Protein AF-0000000083730652 (afdb_homodimer)

Foldseek 3Di:
DDPVVPVVVVVVVVVLVVVVVLVVVLVVVVVPPPPPVVPDPPVVNVLVVLVLVLLLVLLVLLLVCLQQLHFQQDPDNCPGPSNVVLVVCCVVPVSNVVVPVPDPDDCSDPVNSLVLLLLLLVVLLLVVLVQCVVQQAKAWFWEWDAAPVRWIWIWIKIWFAGPQRFIDIGTQFIDTDPDLAQVVVLVVVVVSCVSSVHDLQRHQEYEYACDCQANPCPHHNVVVSCVVHVNHAYAHAVLNLLQVLLVLLVVVPVLNPDDPLCLQVVDPVSVVLLVVLDDPPQDHADDADPPGNLVRLVNLVSCLSCVLSLLVSLVVLLVPPPDPSNVVSVVVNLVSLALSSLLSSLLSNVLSVLSNVLSVVSLDSRDFDQVNVVSLVVSLVVLVVQLVCLVVSVVVSQVVSVVSVGDDQDDPDPPPPPPVVPPVPPPPDDPDSSVVSNVVSNVSSVSSNVSSCVSDPCVSCVLVVLLFCLLLPNDACVVVCVSCPPLADRVLLNVLSVVLCVVCVVVVQHRDTPVSSSVCQGDPNNSVSCVVRVRNVSSSRSRSSHDNRSSVSVVLVVLLPSNCDPVNVPDDRSSSGSSSSSNVPVVSSVPDDVSVSSSSSVSSVVVD/DDPVVPVVVVVVVVVLVCVVVLVVVLVVVVVPPPPPVVPDPPVVNVLVVLVLVLLLVLLVLLLVCLQQLHFQQDPDNCPGPSNVVLVVCCVVPVSNVVVCVPPVDDCSDPVNSLVLLLLLLVVLLLVVLVQVVVQQAKAWFWEWDAAPVRWIWIWIKIWFAGPQRFIDIGTQFIDTDPDLAQVVVLVVVVVSCVSSVHDLQRHQEYEYACDCQANPCPHHNVVVSCVVHVNHAYAHAVLNLLQVLLVLLVVVPVLNPDDPLCLQVVDPVSVVLLVVLDDPPQDHADDADPPGNLVRLVNLVSCLSCVLSLLVSLVVLLVPPPDPSNVVSVVVNLQSLALSSLLSSLLSNVLSVLSNVLSVVSLDSRDFDQVNVVSLVVSLVVLVVQLVCLVVSVVVSQVVSVVSVGDDQDDPDPPPPPPVVPPVPPPPDDPDSSRVSNVVSNVSSVSSNVSSCVSDPCVSCVLVVLLFCLLLPNDACVVVCVSCPPLADRVLLNVLSVVLCVVCVVVVQHRDTPVSSSVCQGDPNNSVSCVVRVRNVSSSRSRSSHDNRSSVSVVLVVLLPSNCDPVNVPDDRSSSGSSSSSNVPVVSSVPDDVSVSSSSSVSSVVVD

Radius of gyration: 36.61 Å; Cα contacts (8 Å, |Δi|>4): 1506; chains: 2; bounding box: 109×109×85 Å

Nearest PDB structures (foldseek):
  8vaj-assembly1_A  TM=4.231E-01  e=4.558E-01  Homo sapiens
  4f3t-assembly1_A  TM=4.197E-01  e=7.311E-01  Homo sapiens
  5js2-assembly1_A  TM=4.109E-01  e=8.682E-01  Homo sapiens
  5t7b-assembly1_A  TM=4.116E-01  e=1.393E+00  Homo sapiens
  4f3t-assembly1_A  TM=4.197E-01  e=6.958E-01  Homo sapiens

Secondary structure (DSSP, 8-state):
--THHHHHHHHHHHHHHHHHHHHHHHHHHHT-----STTS-HHHHHHHHHHHHHHHHHHHHHHHHHHHT--S--SSSTTSHHHHHHHHHHTT-HHHHHHHHH--TTTTSHHHHHHHHHHHHHHHHHHHHHHHHHHS-EEEEEEEEE-TTS-EEEEEEEEEE-TTS-EEEEEEEEEEES---HHHHHHHHHHHHHHTT--GGGEEEEEE-S-HHHH-TTTSHHHHHHHH-TTSEEEE-HHHHHHHHHHHHHHT-GGGS--THHHHHT-HHHHHHHHHHS-TTPPPP-PPPSS-GGGHHHHHHHHHHTHHHHHHHHHHHHHH--SHHHHHHHHHHHHHHSHHHHHHHHHHHHHHHHHHHHHHHHT-TT--HHHHHHHHHHHHHHHHHHHTTHHHHHHHHHHHHHHTTPPPP---------TTS--S------SSHHHHHHHHHHHHHHHHHHHHHHHS-GGGGHHHHHHHHHHTTSS-SHHHHHHHGGG--HHHHHHHHHHHHHHHHHTT----SHHHHHHHH-TGGGHHHHHH-HHHHHHHHHHHHS----HHHHHHHHHHHHHS-GGGTT--HHHHHHHHHHHHTHHHHHT--HHHHHHHHHHHHHH-/--THHHHHHHHHHHHHHHHHHHHHHHHHHHT-----STTS-HHHHHHHHHHHHHHHHHHHHHHHHHHHT--S--SSSTTSHHHHHHHHHHTT-HHHHHHHHH--SSTTSHHHHHHHHHHHHHHHHHHHHHHHHHHS-EEEEEEEEE-TTS-EEEEEEEEEE-TTS-EEEEEEEEEEES---HHHHHHHHHHHHHHTT--GGGEEEEEE-S-HHHH-TTTSHHHHHHHH-TTSEEEE-HHHHHHHHHHHHHHT-GGGS--THHHHHT-HHHHHHHHHHS-TTPPPP-PPPSS-GGGHHHHHHHHHHTHHHHHHHHHHHHHH--SHHHHHHHHHHHHHHSHHHHHHHHHHHHHHHHHHHHHHHHT-TT--HHHHHHHHHHHHHHHHHHHTTHHHHHHHHHHHHHHTT-PPP---------TTT--S------SSHHHHHHHHHHHHHHHHHHHHHHHS-GGGGHHHHHHHHHHTTSS-SHHHHHHHGGG--HHHHHHHHHHHHHHHHHTT----SHHHHHHHH-TGGGHHHHHH-HHHHHHHHHHHHS----HHHHHHHHHHHHHS-GGGTT--HHHHHHHHHHHHTHHHHHT--HHHHHHHHHHHHHH-

Solvent-accessible surface area (backbone atoms only — not comparable to full-atom values): 65314 Å² total; per-residue (Å²): 138,72,74,75,66,54,55,62,54,47,54,52,47,54,57,46,55,51,48,57,52,46,53,54,51,49,57,58,53,64,70,60,73,75,73,60,70,75,77,48,50,73,66,56,50,51,50,49,53,37,46,48,54,31,49,50,51,50,52,51,50,49,50,49,32,30,36,71,51,46,63,54,66,45,97,42,70,77,67,4,51,48,48,46,49,49,56,57,46,22,76,59,33,64,52,33,37,55,44,58,71,67,54,55,68,72,79,71,26,69,67,51,49,49,49,52,46,43,53,53,26,47,52,45,48,51,54,54,46,51,53,46,61,71,46,62,41,32,13,42,29,41,43,75,47,66,48,88,78,37,42,34,32,34,29,40,28,38,26,28,30,46,97,46,62,44,51,45,72,44,77,74,42,65,43,77,46,67,62,76,44,19,65,53,49,44,51,50,51,52,51,52,31,55,75,67,71,42,64,68,80,37,35,46,12,33,20,34,56,78,50,58,39,40,49,23,76,78,67,5,28,51,30,54,46,28,72,75,25,70,54,26,45,75,30,62,17,47,54,58,51,53,46,49,37,52,47,59,43,46,73,74,38,77,81,72,71,77,70,70,53,58,74,35,60,74,30,37,54,47,37,45,57,48,52,68,64,43,56,95,83,53,75,67,80,42,69,71,45,89,84,44,63,59,54,27,42,59,20,53,48,25,47,64,76,37,41,67,46,47,49,52,44,25,52,49,41,31,69,72,34,87,51,74,66,11,53,51,26,41,54,50,39,57,48,62,36,31,35,67,49,49,50,50,50,53,49,47,49,63,51,39,50,55,52,35,55,50,46,58,60,53,60,42,76,73,54,33,50,67,59,51,51,50,54,52,51,51,49,54,51,48,48,58,53,52,59,71,41,50,66,62,50,50,51,53,52,52,50,51,36,55,75,67,67,39,45,70,76,66,66,74,74,74,68,78,64,59,76,85,74,49,67,78,67,71,71,82,72,63,92,43,43,66,57,48,53,47,48,53,54,46,49,48,41,47,46,41,51,52,40,47,52,65,73,58,41,66,76,80,46,42,67,57,49,49,50,32,32,28,70,50,66,75,46,70,60,64,69,57,38,63,59,48,43,86,78,54,56,63,70,57,27,52,52,32,37,52,49,50,52,51,52,31,51,75,71,72,47,78,50,80,46,54,65,42,48,48,64,62,46,28,45,78,85,7,46,68,53,42,69,72,25,50,54,44,43,49,52,52,40,56,56,48,20,27,56,42,48,45,49,70,41,53,53,49,50,55,50,44,55,67,55,42,32,85,95,40,53,82,61,49,70,66,60,47,32,28,38,48,47,25,34,76,39,31,75,59,47,71,66,54,62,61,67,58,54,49,50,52,49,49,50,54,48,73,70,90,136,72,74,75,66,54,55,62,55,46,55,54,47,56,58,46,56,53,49,58,53,48,52,53,51,47,57,57,52,64,69,60,74,75,72,64,68,77,76,48,52,72,67,56,49,50,52,49,51,36,48,49,54,31,48,49,53,50,51,52,50,50,50,50,32,29,36,72,51,47,64,54,66,44,96,42,70,75,67,4,49,48,46,47,49,48,56,60,47,22,74,59,32,65,52,32,38,57,44,55,69,70,52,59,64,75,78,66,26,69,68,52,49,49,49,53,45,42,53,52,25,49,53,44,47,51,52,54,46,50,52,45,61,70,44,62,42,33,13,41,29,42,43,74,47,68,48,87,78,35,42,34,32,34,30,41,31,39,26,26,29,47,98,47,62,44,52,45,74,46,78,75,42,66,43,78,44,69,61,77,44,19,65,54,49,44,50,48,51,51,50,53,31,55,73,67,71,42,64,69,82,36,35,46,13,32,21,32,55,80,50,57,38,40,51,24,77,78,66,5,28,49,30,53,46,27,72,75,25,71,53,25,45,74,31,63,19,47,53,59,51,53,47,48,36,52,49,59,44,47,71,73,38,76,81,73,72,76,69,70,54,58,72,35,61,74,29,38,54,48,37,45,56,48,54,71,64,44,56,93,82,54,77,66,80,41,70,69,46,89,84,43,62,59,53,27,42,60,20,53,48,25,46,62,76,35,43,68,48,48,51,52,43,24,51,49,42,31,70,72,34,86,51,74,66,10,53,52,27,41,55,52,39,57,47,62,36,32,36,67,48,50,49,50,51,52,50,48,49,61,51,40,51,56,52,35,56,51,46,59,61,55,59,43,78,74,54,32,52,67,58,52,49,49,53,51,50,50,48,53,51,48,46,56,54,51,58,72,42,51,66,62,50,50,51,54,51,50,52,52,37,54,74,67,66,39,45,70,77,67,66,78,75,75,69,79,63,57,77,85,72,48,68,80,69,74,73,84,72,62,92,44,43,66,56,46,52,48,48,52,55,46,49,48,42,48,45,42,52,50,41,46,50,65,74,57,43,66,75,79,46,43,67,59,49,50,50,34,31,29,72,48,66,73,45,70,60,60,70,57,37,64,59,49,42,88,78,55,57,64,69,58,28,52,52,30,38,50,50,49,52,50,53,30,51,74,72,71,46,79,51,80,46,54,66,42,47,49,64,61,47,30,45,77,86,6,46,66,53,41,70,73,25,48,53,42,43,49,51,50,41,58,57,50,18,28,58,42,48,45,50,70,40,53,51,50,50,54,51,44,54,66,55,42,32,86,94,40,54,82,62,50,71,69,60,49,32,28,38,47,47,25,33,76,39,32,76,60,48,71,66,55,61,59,66,59,54,49,49,53,50,49,52,53,47,73,69,92

Organism: Esox lucius (NCBI:txid8010)

InterPro domains:
  IPR008906 HAT, C-terminal dimerisation domain [PF05699] (529-586)
  IPR012337 Ribonuclease H-like superfamily [SSF53098] (131-583)
  IPR025398 ZMYM1-like, RNase-like domain [PF14291] (10-217)

Structure (mmCIF, N/CA/C/O backbone):
data_AF-0000000083730652-model_v1
#
loop_
_entity.id
_entity.type
_entity.pdbx_description
1 polymer 'DUF4371 domain-containing protein'
#
loop_
_atom_site.group_PDB
_atom_site.id
_atom_site.type_symbol
_atom_site.label_atom_id
_atom_site.label_alt_id
_atom_site.label_comp_id
_atom_site.label_asym_id
_atom_site.label_entity_id
_atom_site.label_s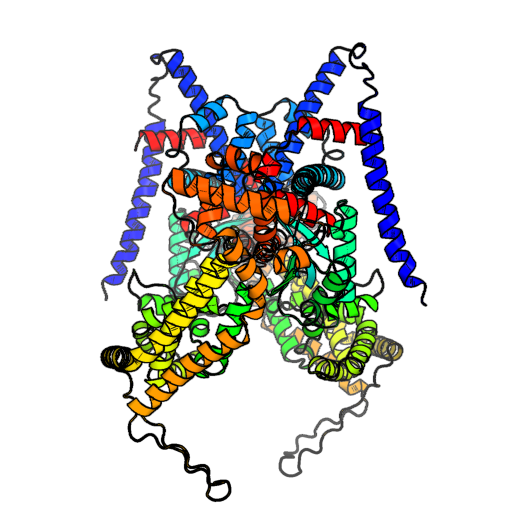eq_id
_atom_site.pdbx_PDB_ins_code
_atom_site.Cartn_x
_atom_site.Cartn_y
_atom_site.Cartn_z
_atom_site.occupancy
_atom_site.B_iso_or_equiv
_atom_site.auth_seq_id
_atom_site.auth_comp_id
_atom_site.auth_asym_id
_atom_site.auth_atom_id
_atom_site.pdbx_PDB_model_num
ATOM 1 N N . MET A 1 1 ? -20.656 -3.732 -40.125 1 23.52 1 MET A N 1
ATOM 2 C CA . MET A 1 1 ? -19.25 -4.09 -40.188 1 23.52 1 MET A CA 1
ATOM 3 C C . MET A 1 1 ? -18.359 -2.891 -39.844 1 23.52 1 MET A C 1
ATOM 5 O O . MET A 1 1 ? -18.062 -2.07 -40.719 1 23.52 1 MET A O 1
ATOM 9 N N . THR A 1 2 ? -18.469 -2.324 -38.625 1 25.56 2 THR A N 1
ATOM 10 C CA . THR A 1 2 ? -18.266 -0.933 -38.25 1 25.56 2 THR A CA 1
ATOM 11 C C . THR A 1 2 ? -16.766 -0.616 -38.156 1 25.56 2 THR A C 1
ATOM 13 O O . THR A 1 2 ? -15.977 -1.456 -37.75 1 25.56 2 THR A O 1
ATOM 16 N N . PRO A 1 3 ? -16.281 0.511 -38.812 1 31.42 3 PRO A N 1
ATOM 17 C CA . PRO A 1 3 ? -14.945 0.997 -39.125 1 31.42 3 PRO A CA 1
ATOM 18 C C . PRO A 1 3 ? -14.062 1.166 -37.906 1 31.42 3 PRO A C 1
ATOM 20 O O . PRO A 1 3 ? -12.906 1.578 -38 1 31.42 3 PRO A O 1
ATOM 23 N N . LEU A 1 4 ? -14.703 1.119 -36.75 1 29.03 4 LEU A N 1
ATOM 24 C CA . LEU A 1 4 ? -13.922 1.495 -35.562 1 29.03 4 LEU A CA 1
ATOM 25 C C . LEU A 1 4 ? -12.875 0.431 -35.25 1 29.03 4 LEU A C 1
ATOM 27 O O . LEU A 1 4 ? -12.102 0.577 -34.312 1 29.03 4 LEU A O 1
ATOM 31 N N . LYS A 1 5 ? -13.008 -0.87 -35.812 1 32.38 5 LYS A N 1
ATOM 32 C CA . LYS A 1 5 ? -12.156 -2.037 -35.594 1 32.38 5 LYS A CA 1
ATOM 33 C C . LYS A 1 5 ? -10.773 -1.817 -36.188 1 32.38 5 LYS A C 1
ATOM 35 O O . LYS A 1 5 ? -9.781 -2.375 -35.719 1 32.38 5 LYS A O 1
ATOM 40 N N . THR A 1 6 ? -10.719 -0.882 -37.25 1 31.58 6 THR A N 1
ATOM 41 C CA . THR A 1 6 ? -9.508 -0.753 -38.062 1 31.58 6 THR A CA 1
ATOM 42 C C . THR A 1 6 ? -8.484 0.137 -37.375 1 31.58 6 THR A C 1
ATOM 44 O O . THR A 1 6 ? -7.277 -0.084 -37.469 1 31.58 6 THR A O 1
ATOM 47 N N . LYS A 1 7 ? -9.047 1.124 -36.531 1 35.44 7 LYS A N 1
ATOM 48 C CA . LYS A 1 7 ? -8.07 2.119 -36.094 1 35.44 7 LYS A CA 1
ATOM 49 C C . LYS A 1 7 ? -7.184 1.57 -34.969 1 35.44 7 LYS A C 1
ATOM 51 O O . LYS A 1 7 ? -6.008 1.933 -34.875 1 35.44 7 LYS A O 1
ATOM 56 N N . SER A 1 8 ? -7.836 0.734 -34.156 1 32.38 8 SER A N 1
ATOM 57 C CA . SER A 1 8 ? -7.055 0.242 -33.031 1 32.38 8 SER A CA 1
ATOM 58 C C . SER A 1 8 ? -5.992 -0.75 -33.469 1 32.38 8 SER A C 1
ATOM 60 O O . SER A 1 8 ? -4.879 -0.765 -32.938 1 32.38 8 SER A O 1
ATOM 62 N N . LEU A 1 9 ? -6.312 -1.512 -34.5 1 34.69 9 LEU A N 1
ATOM 63 C CA . LEU A 1 9 ? -5.32 -2.402 -35.094 1 34.69 9 LEU A CA 1
ATOM 64 C C . LEU A 1 9 ? -4.246 -1.609 -35.844 1 34.69 9 LEU A C 1
ATOM 66 O O . LEU A 1 9 ? -3.076 -1.999 -35.844 1 34.69 9 LEU A O 1
ATOM 70 N N . GLU A 1 10 ? -4.656 -0.465 -36.438 1 35.09 10 GLU A N 1
ATOM 71 C CA . GLU A 1 10 ? -3.705 0.341 -37.188 1 35.09 10 GLU A CA 1
ATOM 72 C C . GLU A 1 10 ? -2.725 1.057 -36.25 1 35.09 10 GLU A C 1
ATOM 74 O O . GLU A 1 10 ? -1.532 1.147 -36.562 1 35.09 10 GLU A O 1
ATOM 79 N N . ARG A 1 11 ? -3.211 1.525 -35.094 1 36.47 11 ARG A N 1
ATOM 80 C CA . ARG A 1 11 ? -2.277 2.18 -34.188 1 36.47 11 ARG A CA 1
ATOM 81 C C . ARG A 1 11 ? -1.327 1.166 -33.562 1 36.47 11 ARG A C 1
ATOM 83 O O . ARG A 1 11 ? -0.175 1.488 -33.25 1 36.47 11 ARG A O 1
ATOM 90 N N . PHE A 1 12 ? -1.821 -0.006 -33.344 1 31.47 12 PHE A N 1
ATOM 91 C CA . PHE A 1 12 ? -0.929 -1.051 -32.875 1 31.47 12 PHE A CA 1
ATOM 92 C C . PHE A 1 12 ? 0.097 -1.427 -33.938 1 31.47 12 PHE A C 1
ATOM 94 O O . PHE A 1 12 ? 1.268 -1.652 -33.625 1 31.47 12 PHE A O 1
ATOM 101 N N . ARG A 1 13 ? -0.249 -1.435 -35.219 1 36.38 13 ARG A N 1
ATOM 102 C CA . ARG A 1 13 ? 0.671 -1.73 -36.312 1 36.38 13 ARG A CA 1
ATOM 103 C C . ARG A 1 13 ? 1.68 -0.602 -36.5 1 36.38 13 ARG A C 1
ATOM 105 O O . ARG A 1 13 ? 2.834 -0.846 -36.875 1 36.38 13 ARG A O 1
ATOM 112 N N . SER A 1 14 ? 1.224 0.643 -36.312 1 37.78 14 SER A N 1
ATOM 113 C CA . SER A 1 14 ? 2.146 1.748 -36.562 1 37.78 14 SER A CA 1
ATOM 114 C C . SER A 1 14 ? 3.213 1.825 -35.469 1 37.78 14 SER A C 1
ATOM 116 O O . SER A 1 14 ? 4.379 2.104 -35.75 1 37.78 14 SER A O 1
ATOM 118 N N . HIS A 1 15 ? 2.879 1.495 -34.281 1 32.75 15 HIS A N 1
ATOM 119 C CA . HIS A 1 15 ? 3.887 1.543 -33.25 1 32.75 15 HIS A CA 1
ATOM 120 C C . HIS A 1 15 ? 4.816 0.336 -33.312 1 32.75 15 HIS A C 1
ATOM 122 O O . HIS A 1 15 ? 6.008 0.446 -33 1 32.75 15 HIS A O 1
ATOM 128 N N . GLU A 1 16 ? 4.266 -0.796 -33.781 1 33.94 16 GLU A N 1
ATOM 129 C CA . GLU A 1 16 ? 5.051 -2.021 -33.906 1 33.94 16 GLU A CA 1
ATOM 130 C C . GLU A 1 16 ? 6.023 -1.939 -35.062 1 33.94 16 GLU A C 1
ATOM 132 O O . GLU A 1 16 ? 7.168 -2.385 -34.969 1 33.94 16 GLU A O 1
ATOM 137 N N . LYS A 1 17 ? 5.613 -1.502 -36.312 1 35.34 17 LYS A N 1
ATOM 138 C CA . LYS A 1 17 ? 6.504 -1.356 -37.438 1 35.34 17 LYS A CA 1
ATOM 139 C C . LYS A 1 17 ? 7.652 -0.403 -37.125 1 35.34 17 LYS A C 1
ATOM 141 O O . LYS A 1 17 ? 8.773 -0.599 -37.594 1 35.34 17 LYS A O 1
ATOM 146 N N . CYS A 1 18 ? 7.375 0.583 -36.312 1 34.69 18 CYS A N 1
ATOM 147 C CA . CYS A 1 18 ? 8.477 1.479 -36 1 34.69 18 CYS A CA 1
ATOM 148 C C . CYS A 1 18 ? 9.477 0.794 -35.062 1 34.69 18 CYS A C 1
ATOM 150 O O . CYS A 1 18 ? 10.672 1.06 -35.125 1 34.69 18 CYS A O 1
ATOM 152 N N . TYR A 1 19 ? 8.977 -0.22 -34.25 1 34.09 19 TYR A N 1
ATOM 153 C CA . TYR A 1 19 ? 9.898 -0.772 -33.281 1 34.09 19 TYR A CA 1
ATOM 154 C C . TYR A 1 19 ? 10.844 -1.782 -33.906 1 34.09 19 TYR A C 1
ATOM 156 O O . TYR A 1 19 ? 12.047 -1.759 -33.656 1 34.09 19 TYR A O 1
ATOM 164 N N . LEU A 1 20 ? 10.312 -2.76 -34.75 1 34.75 20 LEU A N 1
ATOM 165 C CA . LEU A 1 20 ? 11.188 -3.723 -35.406 1 34.75 20 LEU A CA 1
ATOM 166 C C . LEU A 1 20 ? 12.094 -3.027 -36.406 1 34.75 20 LEU A C 1
ATOM 168 O O . LEU A 1 20 ? 13.273 -3.371 -36.531 1 34.75 20 LEU A O 1
ATOM 172 N N . HIS A 1 21 ? 11.586 -2.059 -37.125 1 35.97 21 HIS A N 1
ATOM 173 C CA . HIS A 1 21 ? 12.422 -1.305 -38.062 1 35.97 21 HIS A CA 1
ATOM 174 C C . HIS A 1 21 ? 13.508 -0.527 -37.344 1 35.97 21 HIS A C 1
ATOM 176 O O . HIS A 1 21 ? 14.641 -0.441 -37.812 1 35.97 21 HIS A O 1
ATOM 182 N N . ARG A 1 22 ? 13.203 -0.175 -36.125 1 36.25 22 ARG A N 1
ATOM 183 C CA . ARG A 1 22 ? 14.211 0.578 -35.375 1 36.25 22 ARG A CA 1
ATOM 184 C C . ARG A 1 22 ? 15.305 -0.342 -34.844 1 36.25 22 ARG A C 1
ATOM 186 O O . ARG A 1 22 ? 16.484 0.005 -34.875 1 36.25 22 ARG A O 1
ATOM 193 N N . THR A 1 23 ? 14.969 -1.554 -34.469 1 37.34 23 THR A N 1
ATOM 194 C CA . THR A 1 23 ? 16 -2.486 -34 1 37.34 23 THR A CA 1
ATOM 195 C C . THR A 1 23 ? 16.875 -2.936 -35.188 1 37.34 23 THR A C 1
ATOM 197 O O . THR A 1 23 ? 18.094 -3.041 -35.062 1 37.34 23 THR A O 1
ATOM 200 N N . ALA A 1 24 ? 16.281 -3.211 -36.344 1 36.91 24 ALA A N 1
ATOM 201 C CA . ALA A 1 24 ? 17.078 -3.602 -37.531 1 36.91 24 ALA A CA 1
ATOM 202 C C . ALA A 1 24 ? 18 -2.465 -37.969 1 36.91 24 ALA A C 1
ATOM 204 O O . ALA A 1 24 ? 19.141 -2.699 -38.344 1 36.91 24 ALA A O 1
ATOM 205 N N . SER A 1 25 ? 17.5 -1.222 -37.906 1 37.81 25 SER A N 1
ATOM 206 C CA . SER A 1 25 ? 18.328 -0.096 -38.312 1 37.81 25 SER A CA 1
ATOM 207 C C . SER A 1 25 ? 19.469 0.147 -37.312 1 37.81 25 SER A C 1
ATOM 209 O O . SER A 1 25 ? 20.547 0.625 -37.688 1 37.81 25 SER A O 1
ATOM 211 N N . ILE A 1 26 ? 19.25 -0.229 -36.094 1 38.41 26 ILE A N 1
ATOM 212 C CA . ILE A 1 26 ? 20.328 -0.076 -35.094 1 38.41 26 ILE A CA 1
ATOM 213 C C . ILE A 1 26 ? 21.391 -1.134 -35.344 1 38.41 26 ILE A C 1
ATOM 215 O O . ILE A 1 26 ? 22.594 -0.833 -35.281 1 38.41 26 ILE A O 1
ATOM 219 N N . MET A 1 27 ? 21 -2.33 -35.688 1 36.22 27 MET A N 1
ATOM 220 C CA . MET A 1 27 ? 22 -3.357 -35.969 1 36.22 27 MET A CA 1
ATOM 221 C C . MET A 1 27 ? 22.812 -2.988 -37.188 1 36.22 27 MET A C 1
ATOM 223 O O . MET A 1 27 ? 24.031 -3.207 -37.219 1 36.22 27 MET A O 1
ATOM 227 N N . ALA A 1 28 ? 22.141 -2.455 -38.156 1 35.81 28 ALA A N 1
ATOM 228 C CA . ALA A 1 28 ? 22.875 -2.08 -39.375 1 35.81 28 ALA A CA 1
ATOM 229 C C . ALA A 1 28 ? 23.812 -0.917 -39.094 1 35.81 28 ALA A C 1
ATOM 231 O O . ALA A 1 28 ? 24.922 -0.872 -39.656 1 35.81 28 ALA A O 1
ATOM 232 N N . ALA A 1 29 ? 23.422 0.044 -38.281 1 36.09 29 ALA A N 1
ATOM 233 C CA . ALA A 1 29 ? 24.297 1.193 -38.031 1 36.09 29 ALA A CA 1
ATOM 234 C C . ALA A 1 29 ? 25.453 0.811 -37.125 1 36.09 29 ALA A C 1
ATOM 236 O O . ALA A 1 29 ? 26.531 1.4 -37.219 1 36.09 29 ALA A O 1
ATOM 237 N N . THR A 1 30 ? 25.359 -0.176 -36.219 1 36.97 30 THR A N 1
ATOM 238 C CA . THR A 1 30 ? 26.469 -0.635 -35.406 1 36.97 30 THR A CA 1
ATOM 239 C C . THR A 1 30 ? 27.578 -1.212 -36.281 1 36.97 30 THR A C 1
ATOM 241 O O . THR A 1 30 ? 28.75 -1.213 -35.875 1 36.97 30 THR A O 1
ATOM 244 N N . ASN A 1 31 ? 27.25 -1.843 -37.344 1 33.59 31 ASN A N 1
ATOM 245 C CA . ASN A 1 31 ? 28.328 -2.369 -38.188 1 33.59 31 ASN A CA 1
ATOM 246 C C . ASN A 1 31 ? 29.109 -1.25 -38.875 1 33.59 31 ASN A C 1
ATOM 248 O O . ASN A 1 31 ? 30.047 -1.512 -39.625 1 33.59 31 ASN A O 1
ATOM 252 N N . ALA A 1 32 ? 28.516 -0.007 -39.062 1 32.56 32 ALA A N 1
ATOM 253 C CA . ALA A 1 32 ? 29.391 0.988 -39.688 1 32.56 32 ALA A CA 1
ATOM 254 C C . ALA A 1 32 ? 30.406 1.546 -38.688 1 32.56 32 ALA A C 1
ATOM 256 O O . ALA A 1 32 ? 30.031 2.221 -37.719 1 32.56 32 ALA A O 1
ATOM 257 N N . GLY A 1 33 ? 31.422 0.857 -38.156 1 35.06 33 GLY A N 1
ATOM 258 C CA . GLY A 1 33 ? 32.656 1.161 -37.438 1 35.06 33 GLY A CA 1
ATOM 259 C C . GLY A 1 33 ? 33.188 2.533 -37.75 1 35.06 33 GLY A C 1
ATOM 260 O O . GLY A 1 33 ? 34.094 2.662 -38.625 1 35.06 33 GLY A O 1
ATOM 261 N N . VAL A 1 34 ? 32.469 3.586 -37.875 1 35 34 VAL A N 1
ATOM 262 C CA . VAL A 1 34 ? 33.156 4.84 -38.219 1 35 34 VAL A CA 1
ATOM 263 C C . VAL A 1 34 ? 34.156 5.188 -37.125 1 35 34 VAL A C 1
ATOM 265 O O . VAL A 1 34 ? 33.812 5.227 -35.938 1 35 34 VAL A O 1
ATOM 268 N N . ASN A 1 35 ? 35.438 4.938 -37.219 1 36.75 35 ASN A N 1
ATOM 269 C CA . ASN A 1 35 ? 36.656 5.375 -36.594 1 36.75 35 ASN A CA 1
ATOM 270 C C . ASN A 1 35 ? 36.656 6.875 -36.312 1 36.75 35 ASN A C 1
ATOM 272 O O . ASN A 1 35 ? 37.25 7.66 -37.031 1 36.75 35 ASN A O 1
ATOM 276 N N . VAL A 1 36 ? 35.688 7.543 -36.125 1 39.34 36 VAL A N 1
ATOM 277 C CA . VAL A 1 36 ? 35.719 8.961 -35.75 1 39.34 36 VAL A CA 1
ATOM 278 C C . VAL A 1 36 ? 36.562 9.18 -34.531 1 39.34 36 VAL A C 1
ATOM 280 O O . VAL A 1 36 ? 36.781 10.32 -34.094 1 39.34 36 VAL A O 1
ATOM 283 N N . ALA A 1 37 ? 36.938 8.195 -33.781 1 42.81 37 ALA A N 1
ATOM 284 C CA . ALA A 1 37 ? 37.781 8.383 -32.594 1 42.81 37 ALA A CA 1
ATOM 285 C C . ALA A 1 37 ? 39.125 8.984 -32.938 1 42.81 37 ALA A C 1
ATOM 287 O O . ALA A 1 37 ? 39.719 9.727 -32.125 1 42.81 37 ALA A O 1
ATOM 288 N N . ALA A 1 38 ? 39.594 8.648 -34 1 43.66 38 ALA A N 1
ATOM 289 C CA . ALA A 1 38 ? 40.969 9.031 -34.312 1 43.66 38 ALA A CA 1
ATOM 290 C C . ALA A 1 38 ? 41.125 10.547 -34.375 1 43.66 38 ALA A C 1
ATOM 292 O O . ALA A 1 38 ? 42.188 11.086 -34.062 1 43.66 38 ALA A O 1
ATOM 293 N N . SER A 1 39 ? 40.188 11.227 -34.969 1 48.69 39 SER A N 1
ATOM 294 C CA . SER A 1 39 ? 40.469 12.641 -35.219 1 48.69 39 SER A CA 1
ATOM 295 C C . SER A 1 39 ? 40 13.516 -34.062 1 48.69 39 SER A C 1
ATOM 297 O O . SER A 1 39 ? 40.062 14.742 -34.156 1 48.69 39 SER A O 1
ATOM 299 N N . LEU A 1 40 ? 39.375 12.93 -33.125 1 55.81 40 LEU A N 1
ATOM 300 C CA . LEU A 1 40 ? 38.906 13.828 -32.094 1 55.81 40 LEU A CA 1
ATOM 301 C C . LEU A 1 40 ? 40.031 14.258 -31.172 1 55.81 40 LEU A C 1
ATOM 303 O O . LEU A 1 40 ? 40.969 13.492 -30.938 1 55.81 40 LEU A O 1
ATOM 307 N N . SER A 1 41 ? 40.25 15.57 -30.891 1 68.56 41 SER A N 1
ATOM 308 C CA . SER A 1 41 ? 41.219 16.172 -29.969 1 68.56 41 SER A CA 1
ATOM 309 C C . SER A 1 41 ? 41.219 15.445 -28.625 1 68.56 41 SER A C 1
ATOM 311 O O . SER A 1 41 ? 40.25 14.773 -28.297 1 68.56 41 SER A O 1
ATOM 313 N N . ALA A 1 42 ? 42.406 15.297 -28.047 1 71.56 42 ALA A N 1
ATOM 314 C CA . ALA A 1 42 ? 42.594 14.672 -26.75 1 71.56 42 ALA A CA 1
ATOM 315 C C . ALA A 1 42 ? 41.531 15.156 -25.75 1 71.56 42 ALA A C 1
ATOM 317 O O . ALA A 1 42 ? 41.031 14.375 -24.938 1 71.56 42 ALA A O 1
ATOM 318 N N . GLY A 1 43 ? 41.219 16.391 -25.828 1 74.25 43 GLY A N 1
ATOM 319 C CA . GLY A 1 43 ? 40.219 16.953 -24.938 1 74.25 43 GLY A CA 1
ATOM 320 C C . GLY A 1 43 ? 38.812 16.391 -25.188 1 74.25 43 GLY A C 1
ATOM 321 O O . GLY A 1 43 ? 38.094 16.062 -24.25 1 74.25 43 GLY A O 1
ATOM 322 N N . LYS A 1 44 ? 38.5 16.297 -26.422 1 79.5 44 LYS A N 1
ATOM 323 C CA . LYS A 1 44 ? 37.188 15.766 -26.781 1 79.5 44 LYS A CA 1
ATOM 324 C C . LYS A 1 44 ? 37.094 14.281 -26.422 1 79.5 44 LYS A C 1
ATOM 326 O O . LYS A 1 44 ? 36 13.805 -26.031 1 79.5 44 LYS A O 1
ATOM 331 N N . GLN A 1 45 ? 38.188 13.562 -26.5 1 81.25 45 GLN A N 1
ATOM 332 C CA . GLN A 1 45 ? 38.219 12.148 -26.156 1 81.25 45 GLN A CA 1
ATOM 333 C C . GLN A 1 45 ? 37.969 11.953 -24.656 1 81.25 45 GLN A C 1
ATOM 335 O O . GLN A 1 45 ? 37.281 11.031 -24.25 1 81.25 45 GLN A O 1
ATOM 340 N N . LYS A 1 46 ? 38.625 12.836 -23.938 1 83.12 46 LYS A N 1
ATOM 341 C CA . LYS A 1 46 ? 38.438 12.766 -22.5 1 83.12 46 LYS A CA 1
ATOM 342 C C . LYS A 1 46 ? 37 13.094 -22.125 1 83.12 46 LYS A C 1
ATOM 344 O O . LYS A 1 46 ? 36.438 12.461 -21.234 1 83.12 46 LYS A O 1
ATOM 349 N N . GLN A 1 47 ? 36.469 14.023 -22.797 1 81.62 47 GLN A N 1
ATOM 350 C CA . GLN A 1 47 ? 35.094 14.406 -22.531 1 81.62 47 GLN A CA 1
ATOM 351 C C . GLN A 1 47 ? 34.156 13.258 -22.859 1 81.62 47 GLN A C 1
ATOM 353 O O . GLN A 1 47 ? 33.156 13.047 -22.141 1 81.62 47 GLN A O 1
ATOM 358 N N . MET A 1 48 ? 34.438 12.602 -23.891 1 83.44 48 MET A N 1
ATOM 359 C CA . MET A 1 48 ? 33.625 11.469 -24.281 1 83.44 48 MET A CA 1
ATOM 360 C C . MET A 1 48 ? 33.75 10.32 -23.297 1 83.44 48 MET A C 1
ATOM 362 O O . MET A 1 48 ? 32.781 9.641 -22.984 1 83.44 48 MET A O 1
ATOM 366 N N . ALA A 1 49 ? 34.938 10.133 -22.859 1 86.31 49 ALA A N 1
ATOM 367 C CA . ALA A 1 49 ? 35.156 9.078 -21.875 1 86.31 49 ALA A CA 1
ATOM 368 C C . ALA A 1 49 ? 34.438 9.383 -20.562 1 86.31 49 ALA A C 1
ATOM 370 O O . ALA A 1 49 ? 33.875 8.484 -19.938 1 86.31 49 ALA A O 1
ATOM 371 N N . ASP A 1 50 ? 34.531 10.617 -20.188 1 86.19 50 ASP A N 1
ATOM 372 C CA . ASP A 1 50 ? 33.844 11.039 -18.969 1 86.19 50 ASP A CA 1
ATOM 373 C C . ASP A 1 50 ? 32.312 10.891 -19.094 1 86.19 50 ASP A C 1
ATOM 375 O O . ASP A 1 50 ? 31.656 10.484 -18.156 1 86.19 50 ASP A O 1
ATOM 379 N N . ALA A 1 51 ? 31.875 11.195 -20.234 1 85.25 51 ALA A N 1
ATOM 380 C CA . ALA A 1 51 ? 30.438 11.086 -20.5 1 85.25 51 ALA A CA 1
ATOM 381 C C . ALA A 1 51 ? 29.984 9.625 -20.453 1 85.25 51 ALA A C 1
ATOM 383 O O . ALA A 1 51 ? 28.875 9.328 -20.016 1 85.25 51 ALA A O 1
ATOM 384 N N . ARG A 1 52 ? 30.797 8.836 -20.984 1 88.5 52 ARG A N 1
ATOM 385 C CA . ARG A 1 52 ? 30.469 7.414 -20.984 1 88.5 52 ARG A CA 1
ATOM 386 C C . ARG A 1 52 ? 30.406 6.875 -19.547 1 88.5 52 ARG A C 1
ATOM 388 O O . ARG A 1 52 ? 29.516 6.086 -19.219 1 88.5 52 ARG A O 1
ATOM 395 N N . ILE A 1 53 ? 31.328 7.301 -18.75 1 91 53 ILE A N 1
ATOM 396 C CA . ILE A 1 53 ? 31.344 6.887 -17.344 1 91 53 ILE A CA 1
ATOM 397 C C . ILE A 1 53 ? 30.062 7.344 -16.672 1 91 53 ILE A C 1
ATOM 399 O O . ILE A 1 53 ? 29.438 6.582 -15.914 1 91 53 ILE A O 1
ATOM 403 N N . ALA A 1 54 ? 29.672 8.531 -16.984 1 90.06 54 ALA A N 1
ATOM 404 C CA . ALA A 1 54 ? 28.453 9.07 -16.406 1 90.06 54 ALA A CA 1
ATOM 405 C C . ALA A 1 54 ? 27.234 8.297 -16.891 1 90.06 54 ALA A C 1
ATOM 407 O O . ALA A 1 54 ? 26.312 8.016 -16.109 1 90.06 54 ALA A O 1
ATOM 408 N N . LEU A 1 55 ? 27.234 7.992 -18.156 1 91.38 55 LEU A N 1
ATOM 409 C CA . LEU A 1 55 ? 26.109 7.25 -18.734 1 91.38 55 LEU A CA 1
ATOM 410 C C . LEU A 1 55 ? 25.984 5.871 -18.094 1 91.38 55 LEU A C 1
ATOM 412 O O . LEU A 1 55 ? 24.891 5.422 -17.781 1 91.38 55 LEU A O 1
ATOM 416 N N . LEU A 1 56 ? 27.078 5.23 -17.922 1 94.19 56 LEU A N 1
ATOM 417 C CA . LEU A 1 56 ? 27.062 3.908 -17.312 1 94.19 56 LEU A CA 1
ATOM 418 C C . LEU A 1 56 ? 26.578 3.982 -15.867 1 94.19 56 LEU A C 1
ATOM 420 O O . LEU A 1 56 ? 25.891 3.076 -15.398 1 94.19 56 LEU A O 1
ATOM 424 N N . ALA A 1 57 ? 26.953 5.082 -15.18 1 94.12 57 ALA A N 1
ATOM 425 C CA . ALA A 1 57 ? 26.469 5.281 -13.82 1 94.12 57 ALA A CA 1
ATOM 426 C C . ALA A 1 57 ? 24.953 5.48 -13.797 1 94.12 57 ALA A C 1
ATOM 428 O O . ALA A 1 57 ? 24.281 4.988 -12.898 1 94.12 57 ALA A O 1
ATOM 429 N N . ILE A 1 58 ? 24.5 6.172 -14.75 1 93.06 58 ILE A N 1
ATOM 430 C CA . ILE A 1 58 ? 23.078 6.418 -14.875 1 93.06 58 ILE A CA 1
ATOM 431 C C . ILE A 1 58 ? 22.344 5.105 -15.148 1 93.06 58 ILE A C 1
ATOM 433 O O . ILE A 1 58 ? 21.359 4.793 -14.484 1 93.06 58 ILE A O 1
ATOM 437 N N . LEU A 1 59 ? 22.844 4.332 -16.078 1 95.94 59 LEU A N 1
ATOM 438 C CA . LEU A 1 59 ? 22.219 3.072 -16.453 1 95.94 59 LEU A CA 1
ATOM 439 C C . LEU A 1 59 ? 22.234 2.088 -15.289 1 95.94 59 LEU A C 1
ATOM 441 O O . LEU A 1 59 ? 21.234 1.401 -15.047 1 95.94 59 LEU A O 1
ATOM 445 N N . SER A 1 60 ? 23.328 2.016 -14.633 1 97.12 60 SER A N 1
ATOM 446 C CA . SER A 1 60 ? 23.406 1.085 -13.508 1 97.12 60 SER A CA 1
ATOM 447 C C . SER A 1 60 ? 22.484 1.517 -12.367 1 97.12 60 SER A C 1
ATOM 449 O O . SER A 1 60 ? 21.953 0.676 -11.641 1 97.12 60 SER A O 1
ATOM 451 N N . THR A 1 61 ? 22.344 2.826 -12.172 1 96.56 61 THR A N 1
ATOM 452 C CA . THR A 1 61 ? 21.406 3.332 -11.172 1 96.56 61 THR A CA 1
ATOM 453 C C . THR A 1 61 ? 19.969 2.941 -11.531 1 96.56 61 THR A C 1
ATOM 455 O O . THR A 1 61 ? 19.203 2.496 -10.664 1 96.56 61 THR A O 1
ATOM 458 N N . LEU A 1 62 ? 19.625 3.059 -12.781 1 97.06 62 LEU A N 1
ATOM 459 C CA . LEU A 1 62 ? 18.297 2.682 -13.25 1 97.06 62 LEU A CA 1
ATOM 460 C C . LEU A 1 62 ? 18.078 1.181 -13.102 1 97.06 62 LEU A C 1
ATOM 462 O O . LEU A 1 62 ? 16.984 0.741 -12.742 1 97.06 62 LEU A O 1
ATOM 466 N N . GLN A 1 63 ? 19.062 0.442 -13.438 1 98.19 63 GLN A N 1
ATOM 467 C CA . GLN A 1 63 ? 19 -1.009 -13.297 1 98.19 63 GLN A CA 1
ATOM 468 C C . GLN A 1 63 ? 18.719 -1.406 -11.852 1 98.19 63 GLN A C 1
ATOM 470 O O . GLN A 1 63 ? 17.875 -2.268 -11.594 1 98.19 63 GLN A O 1
ATOM 475 N N . PHE A 1 64 ? 19.453 -0.741 -10.938 1 97.44 64 PHE A N 1
ATOM 476 C CA . PHE A 1 64 ? 19.266 -1.014 -9.523 1 97.44 64 PHE A CA 1
ATOM 477 C C . PHE A 1 64 ? 17.828 -0.696 -9.094 1 97.44 64 PHE A C 1
ATOM 479 O O . PHE A 1 64 ? 17.172 -1.523 -8.469 1 97.44 64 PHE A O 1
ATOM 486 N N . LEU A 1 65 ? 17.359 0.494 -9.367 1 97.94 65 LEU A N 1
ATOM 487 C CA . LEU A 1 65 ? 16.047 0.938 -8.938 1 97.94 65 LEU A CA 1
ATOM 488 C C . LEU A 1 65 ? 14.953 0.058 -9.539 1 97.94 65 LEU A C 1
ATOM 490 O O . LEU A 1 65 ? 14 -0.309 -8.852 1 97.94 65 LEU A O 1
ATOM 494 N N . SER A 1 66 ? 15.047 -0.332 -10.789 1 97.56 66 SER A N 1
ATOM 495 C CA . SER A 1 66 ? 14.047 -1.155 -11.469 1 97.56 66 SER A CA 1
ATOM 496 C C . SER A 1 66 ? 14.039 -2.578 -10.914 1 97.56 66 SER A C 1
ATOM 498 O O . SER A 1 66 ? 12.977 -3.158 -10.703 1 97.56 66 SER A O 1
ATOM 500 N N . CYS A 1 67 ? 15.219 -3.15 -10.711 1 97.56 67 CYS A N 1
ATOM 501 C CA . CYS A 1 67 ? 15.328 -4.512 -10.195 1 97.56 67 CYS A CA 1
ATOM 502 C C . CYS A 1 67 ? 14.758 -4.609 -8.781 1 97.56 67 CYS A C 1
ATOM 504 O O . CYS A 1 67 ? 14.102 -5.594 -8.438 1 97.56 67 CYS A O 1
ATOM 506 N N . GLN A 1 68 ? 15.008 -3.562 -7.992 1 96.19 68 GLN A N 1
ATOM 507 C CA . GLN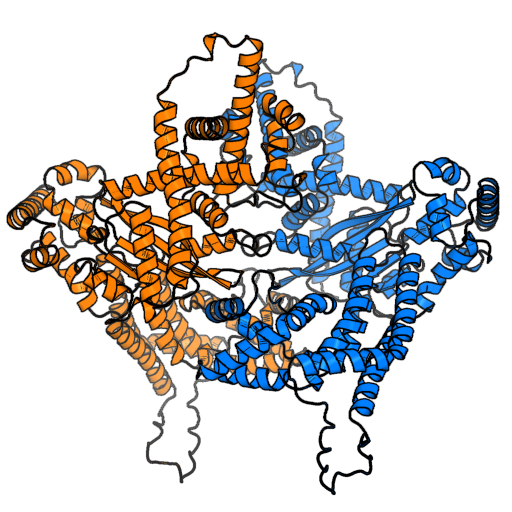 A 1 68 ? 14.578 -3.578 -6.598 1 96.19 68 GLN A CA 1
ATOM 508 C C . GLN A 1 68 ? 13.125 -3.133 -6.457 1 96.19 68 GLN A C 1
ATOM 510 O O . GLN A 1 68 ? 12.523 -3.289 -5.395 1 96.19 68 GLN A O 1
ATOM 515 N N . GLY A 1 69 ? 12.57 -2.596 -7.559 1 94.25 69 GLY A N 1
ATOM 516 C CA . GLY A 1 69 ? 11.188 -2.141 -7.527 1 94.25 69 GLY A CA 1
ATOM 517 C C . GLY A 1 69 ? 11.008 -0.829 -6.789 1 94.25 69 GLY A C 1
ATOM 518 O O . GLY A 1 69 ? 9.93 -0.55 -6.262 1 94.25 69 GLY A O 1
ATOM 519 N N . VAL A 1 70 ? 12.078 -0.049 -6.594 1 95.56 70 VAL A N 1
ATOM 520 C CA . VAL A 1 70 ? 12.023 1.263 -5.957 1 95.56 70 VAL A CA 1
ATOM 521 C C . VAL A 1 70 ? 11.547 2.307 -6.965 1 95.56 70 VAL A C 1
ATOM 523 O O . VAL A 1 70 ? 11.953 2.289 -8.125 1 95.56 70 VAL A O 1
ATOM 526 N N . ALA A 1 71 ? 10.68 3.191 -6.543 1 94.75 71 ALA A N 1
ATOM 527 C CA . ALA A 1 71 ? 10.172 4.23 -7.434 1 94.75 71 ALA A CA 1
ATOM 528 C C . ALA A 1 71 ? 11.305 5.086 -7.984 1 94.75 71 ALA A C 1
ATOM 530 O O . ALA A 1 71 ? 12.156 5.566 -7.227 1 94.75 71 ALA A O 1
ATOM 531 N N . ILE A 1 72 ? 11.289 5.273 -9.219 1 94.62 72 ILE A N 1
ATOM 532 C CA . ILE A 1 72 ? 12.344 6.047 -9.867 1 94.62 72 ILE A CA 1
ATOM 533 C C . ILE A 1 72 ? 12.086 7.539 -9.68 1 94.62 72 ILE A C 1
ATOM 535 O O . ILE A 1 72 ? 13 8.305 -9.367 1 94.62 72 ILE A O 1
ATOM 539 N N . ARG A 1 73 ? 10.844 7.867 -9.773 1 87.81 73 ARG A N 1
ATOM 540 C CA . ARG A 1 73 ? 10.453 9.273 -9.672 1 87.81 73 ARG A CA 1
ATOM 541 C C . ARG A 1 73 ? 9.977 9.609 -8.266 1 87.81 73 ARG A C 1
ATOM 543 O O . ARG A 1 73 ? 9.898 8.727 -7.402 1 87.81 73 ARG A O 1
ATOM 550 N N . GLY A 1 74 ? 9.859 10.867 -7.988 1 82.81 74 GLY A N 1
ATOM 551 C CA . GLY A 1 74 ? 9.328 11.375 -6.734 1 82.81 74 GLY A CA 1
ATOM 552 C C . GLY A 1 74 ? 8.352 12.523 -6.922 1 82.81 74 GLY A C 1
ATOM 553 O O . GLY A 1 74 ? 7.867 12.75 -8.031 1 82.81 74 GLY A O 1
ATOM 554 N N . LYS A 1 75 ? 8 13.047 -5.848 1 81.19 75 LYS A N 1
ATOM 555 C CA . LYS A 1 75 ? 7.109 14.195 -5.922 1 81.19 75 LYS A CA 1
ATOM 556 C C . LYS A 1 75 ? 7.703 15.297 -6.797 1 81.19 75 LYS A C 1
ATOM 558 O O . LYS A 1 75 ? 7 15.898 -7.613 1 81.19 75 LYS A O 1
ATOM 563 N N . THR A 1 76 ? 8.977 15.508 -6.574 1 85.81 76 THR A N 1
ATOM 564 C CA . THR A 1 76 ? 9.75 16.406 -7.43 1 85.81 76 THR A CA 1
ATOM 565 C C . THR A 1 76 ? 10.945 15.664 -8.039 1 85.81 76 THR A C 1
ATOM 567 O O . THR A 1 76 ? 11.352 14.617 -7.543 1 85.81 76 THR A O 1
ATOM 570 N N . ASP A 1 77 ? 11.445 16.188 -9.055 1 85.25 77 ASP A N 1
ATOM 571 C CA . ASP A 1 77 ? 12.57 15.547 -9.734 1 85.25 77 ASP A CA 1
ATOM 572 C C . ASP A 1 77 ? 13.805 15.516 -8.836 1 85.25 77 ASP A C 1
ATOM 574 O O . ASP A 1 77 ? 14.539 14.523 -8.82 1 85.25 77 ASP A O 1
ATOM 578 N N . GLN A 1 78 ? 13.969 16.562 -8.102 1 87.06 78 GLN A N 1
ATOM 579 C CA . GLN A 1 78 ? 15.148 16.656 -7.254 1 87.06 78 GLN A CA 1
ATOM 580 C C . GLN A 1 78 ? 15.078 15.664 -6.094 1 87.06 78 GLN A C 1
ATOM 582 O O . GLN A 1 78 ? 16.109 15.18 -5.625 1 87.06 78 GLN A O 1
ATOM 587 N N . GLU A 1 79 ? 13.844 15.344 -5.746 1 91.38 79 GLU A N 1
ATOM 588 C CA . GLU A 1 79 ? 13.656 14.469 -4.594 1 91.38 79 GLU A CA 1
ATOM 589 C C . GLU A 1 79 ? 13.422 13.023 -5.031 1 91.38 79 GLU A C 1
ATOM 591 O O . GLU A 1 79 ? 13.164 12.148 -4.203 1 91.38 79 GLU A O 1
ATOM 596 N N . SER A 1 80 ? 13.555 12.836 -6.332 1 93.31 80 SER A N 1
ATOM 597 C CA . SER A 1 80 ? 13.336 11.484 -6.844 1 93.31 80 SER A CA 1
ATOM 598 C C . SER A 1 80 ? 14.414 10.523 -6.348 1 93.31 80 SER A C 1
ATOM 600 O O . SER A 1 80 ? 15.531 10.953 -6.039 1 93.31 80 SER A O 1
ATOM 602 N N . ASN A 1 81 ? 14.094 9.258 -6.156 1 95.69 81 ASN A N 1
ATOM 603 C CA . ASN A 1 81 ? 15.086 8.258 -5.758 1 95.69 81 ASN A CA 1
ATOM 604 C C . ASN A 1 81 ? 16.25 8.195 -6.746 1 95.69 81 ASN A C 1
ATOM 606 O O . ASN A 1 81 ? 17.391 7.977 -6.352 1 95.69 81 ASN A O 1
ATOM 610 N N . PHE A 1 82 ? 15.898 8.453 -7.969 1 95.25 82 PHE A N 1
ATOM 611 C CA . PHE A 1 82 ? 16.906 8.406 -9.023 1 95.25 82 PHE A CA 1
ATOM 612 C C . PHE A 1 82 ? 17.938 9.516 -8.844 1 95.25 82 PHE A C 1
ATOM 614 O O . PHE A 1 82 ? 19.141 9.25 -8.773 1 95.25 82 PHE A O 1
ATOM 621 N N . MET A 1 83 ? 17.453 10.703 -8.75 1 93.44 83 MET A N 1
ATOM 622 C CA . MET A 1 83 ? 18.344 11.852 -8.633 1 93.44 83 MET A CA 1
ATOM 623 C C . MET A 1 83 ? 19.125 11.812 -7.328 1 93.44 83 MET A C 1
ATOM 625 O O . MET A 1 83 ? 20.328 12.102 -7.309 1 93.44 83 MET A O 1
ATOM 629 N N . GLN A 1 84 ? 18.469 11.484 -6.262 1 94.81 84 GLN A N 1
ATOM 630 C CA . GLN A 1 84 ? 19.141 11.43 -4.969 1 94.81 84 GLN A CA 1
ATOM 631 C C . GLN A 1 84 ? 20.234 10.352 -4.957 1 94.81 84 GLN A C 1
ATOM 633 O O . GLN A 1 84 ? 21.281 10.531 -4.34 1 94.81 84 GLN A O 1
ATOM 638 N N . MET A 1 85 ? 19.984 9.234 -5.59 1 95.62 85 MET A N 1
ATOM 639 C CA . MET A 1 85 ? 20.984 8.188 -5.684 1 95.62 85 MET A CA 1
ATOM 640 C C . MET A 1 85 ? 22.172 8.656 -6.527 1 95.62 85 MET A C 1
ATOM 642 O O . MET A 1 85 ? 23.328 8.352 -6.207 1 95.62 85 MET A O 1
ATOM 646 N N . LEU A 1 86 ? 21.891 9.375 -7.582 1 93.38 86 LEU A N 1
ATOM 647 C CA . LEU A 1 86 ? 22.969 9.906 -8.406 1 93.38 86 LEU A CA 1
ATOM 648 C C . LEU A 1 86 ? 23.844 10.867 -7.609 1 93.38 86 LEU A C 1
ATOM 650 O O . LEU A 1 86 ? 25.062 10.898 -7.793 1 93.38 86 LEU A O 1
ATOM 654 N N . TYR A 1 87 ? 23.188 11.656 -6.742 1 92.81 87 TYR A N 1
ATOM 655 C CA . TYR A 1 87 ? 23.953 12.578 -5.906 1 92.81 87 TYR A CA 1
ATOM 656 C C . TYR A 1 87 ? 24.891 11.82 -4.973 1 92.81 87 TYR A C 1
ATOM 658 O O . TYR A 1 87 ? 26.031 12.234 -4.754 1 92.81 87 TYR A O 1
ATOM 666 N N . VAL A 1 88 ? 24.422 10.75 -4.43 1 94.75 88 VAL A N 1
ATOM 667 C CA . VAL A 1 88 ? 25.25 9.93 -3.553 1 94.75 88 VAL A CA 1
ATOM 668 C C . VAL A 1 88 ? 26.406 9.336 -4.348 1 94.75 88 VAL A C 1
ATOM 670 O O . VAL A 1 88 ? 27.547 9.359 -3.895 1 94.75 88 VAL A O 1
ATOM 673 N N . ARG A 1 89 ? 26.141 8.836 -5.52 1 94.56 89 ARG A N 1
ATOM 674 C CA . ARG A 1 89 ? 27.172 8.188 -6.34 1 94.56 89 ARG A CA 1
ATOM 675 C C . ARG A 1 89 ? 28.125 9.219 -6.926 1 94.56 89 ARG A C 1
ATOM 677 O O . ARG A 1 89 ? 29.266 8.883 -7.285 1 94.56 89 ARG A O 1
ATOM 684 N N . ALA A 1 90 ? 27.641 10.414 -7.098 1 92.94 90 ALA A N 1
ATOM 685 C CA . ALA A 1 90 ? 28.516 11.484 -7.598 1 92.94 90 ALA A CA 1
ATOM 686 C C . ALA A 1 90 ? 29.672 11.75 -6.641 1 92.94 90 ALA A C 1
ATOM 688 O O . ALA A 1 90 ? 30.734 12.219 -7.059 1 92.94 90 ALA A O 1
ATOM 689 N N . LYS A 1 91 ? 29.438 11.461 -5.414 1 91.31 91 LYS A N 1
ATOM 690 C CA . LYS A 1 91 ? 30.516 11.586 -4.445 1 91.31 91 LYS A CA 1
ATOM 691 C C . LYS A 1 91 ? 31.578 10.508 -4.664 1 91.31 91 LYS A C 1
ATOM 693 O O . LYS A 1 91 ? 32.75 10.703 -4.305 1 91.31 91 LYS A O 1
ATOM 698 N N . ASP A 1 92 ? 31.141 9.438 -5.195 1 92.06 92 ASP A N 1
ATOM 699 C CA . ASP A 1 92 ? 32.031 8.305 -5.445 1 92.06 92 ASP A CA 1
ATOM 700 C C . ASP A 1 92 ? 32.719 8.43 -6.805 1 92.06 92 ASP A C 1
ATOM 702 O O . ASP A 1 92 ? 33.812 7.922 -7 1 92.06 92 ASP A O 1
ATOM 706 N N . ILE A 1 93 ? 31.969 9.055 -7.793 1 92.5 93 ILE A N 1
ATOM 707 C CA . ILE A 1 93 ? 32.406 9.164 -9.18 1 92.5 93 ILE A CA 1
ATOM 708 C C . ILE A 1 93 ? 32.594 10.633 -9.555 1 92.5 93 ILE A C 1
ATOM 710 O O . ILE A 1 93 ? 31.625 11.281 -9.992 1 92.5 93 ILE A O 1
ATOM 714 N N . PRO A 1 94 ? 33.75 11.125 -9.609 1 88.62 94 PRO A N 1
ATOM 715 C CA . PRO A 1 94 ? 34 12.547 -9.906 1 88.62 94 PRO A CA 1
ATOM 716 C C . PRO A 1 94 ? 33.438 12.953 -11.273 1 88.62 94 PRO A C 1
ATOM 718 O O . PRO A 1 94 ? 32.938 14.055 -11.438 1 88.62 94 PRO A O 1
ATOM 721 N N . GLU A 1 95 ? 33.562 12.047 -12.211 1 86.56 95 GLU A N 1
ATOM 722 C CA . GLU A 1 95 ? 33.094 12.336 -13.562 1 86.56 95 GLU A CA 1
ATOM 723 C C . GLU A 1 95 ? 31.578 12.539 -13.562 1 86.56 95 GLU A C 1
ATOM 725 O O . GLU A 1 95 ? 31.062 13.359 -14.328 1 86.56 95 GLU A O 1
ATOM 730 N N . LEU A 1 96 ? 30.938 11.828 -12.719 1 88.25 96 LEU A N 1
ATOM 731 C CA . LEU A 1 96 ? 29.484 11.938 -12.609 1 88.25 96 LEU A CA 1
ATOM 732 C C . LEU A 1 96 ? 29.094 13.266 -11.961 1 88.25 96 LEU A C 1
ATOM 734 O O . LEU A 1 96 ? 28.078 13.867 -12.344 1 88.25 96 LEU A O 1
ATOM 738 N N . LYS A 1 97 ? 29.859 13.711 -11.047 1 86.44 97 LYS A N 1
ATOM 739 C CA . LYS A 1 97 ? 29.594 14.969 -10.352 1 86.44 97 LYS A CA 1
ATOM 740 C C . LYS A 1 97 ? 29.578 16.141 -11.32 1 86.44 97 LYS A C 1
ATOM 742 O O . LYS A 1 97 ? 28.656 16.969 -11.289 1 86.44 97 LYS A O 1
ATOM 747 N N . SER A 1 98 ? 30.578 16.141 -12.148 1 81.56 98 SER A N 1
ATOM 748 C CA . SER A 1 98 ? 30.688 17.219 -13.133 1 81.56 98 SER A CA 1
ATOM 749 C C . SER A 1 98 ? 29.531 17.156 -14.141 1 81.56 98 SER A C 1
ATOM 751 O O . SER A 1 98 ? 29.016 18.188 -14.57 1 81.56 98 SER A O 1
ATOM 753 N N . TRP A 1 99 ? 29.234 16.016 -14.375 1 80.38 99 TRP A N 1
ATOM 754 C CA . TRP A 1 99 ? 28.188 15.805 -15.367 1 80.38 99 TRP A CA 1
ATOM 755 C C . TRP A 1 99 ? 26.828 16.234 -14.828 1 80.38 99 TRP A C 1
ATOM 757 O O . TRP A 1 99 ? 26.062 16.891 -15.523 1 80.38 99 TRP A O 1
ATOM 767 N N . VAL A 1 100 ? 26.5 15.859 -13.648 1 80.5 100 VAL A N 1
ATOM 768 C CA . VAL A 1 100 ? 25.219 16.172 -13.023 1 80.5 100 VAL A CA 1
ATOM 769 C C . VAL A 1 100 ? 25.094 17.672 -12.812 1 80.5 100 VAL A C 1
ATOM 771 O O . VAL A 1 100 ? 24.016 18.25 -12.938 1 80.5 100 VAL A O 1
ATOM 774 N N . ALA A 1 101 ? 26.203 18.297 -12.508 1 75.44 101 ALA A N 1
ATOM 775 C CA . ALA A 1 101 ? 26.219 19.734 -12.273 1 75.44 101 ALA A CA 1
ATOM 776 C C . ALA A 1 101 ? 25.938 20.5 -13.562 1 75.44 101 ALA A C 1
ATOM 778 O O . ALA A 1 101 ? 25.328 21.578 -13.523 1 75.44 101 ALA A O 1
ATOM 779 N N . ARG A 1 102 ? 26.594 20.109 -14.648 1 66.06 102 ARG A N 1
ATOM 780 C CA . ARG A 1 102 ? 26.484 20.797 -15.938 1 66.06 102 ARG A CA 1
ATOM 781 C C . ARG A 1 102 ? 25.109 20.578 -16.562 1 66.06 102 ARG A C 1
ATOM 783 O O . ARG A 1 102 ? 24.594 21.469 -17.234 1 66.06 102 ARG A O 1
ATOM 790 N N . GLN A 1 103 ? 24.859 19.328 -16.766 1 59.78 103 GLN A N 1
ATOM 791 C CA . GLN A 1 103 ? 23.828 18.844 -17.688 1 59.78 103 GLN A CA 1
ATOM 792 C C . GLN A 1 103 ? 22.469 18.75 -16.984 1 59.78 103 GLN A C 1
ATOM 794 O O . GLN A 1 103 ? 22.156 17.734 -16.359 1 59.78 103 GLN A O 1
ATOM 799 N N . GLU A 1 104 ? 22.203 19.922 -16.656 1 56.41 104 GLU A N 1
ATOM 800 C CA . GLU A 1 104 ? 20.828 19.938 -16.141 1 56.41 104 GLU A CA 1
ATOM 801 C C . GLU A 1 104 ? 20 18.828 -16.766 1 56.41 104 GLU A C 1
ATOM 803 O O . GLU A 1 104 ? 20.531 17.938 -17.422 1 56.41 104 GLU A O 1
ATOM 808 N N . SER A 1 105 ? 18.672 19.156 -17.203 1 60.84 105 SER A N 1
ATOM 809 C CA . SER A 1 105 ? 17.312 18.609 -17.25 1 60.84 105 SER A CA 1
ATOM 810 C C . SER A 1 105 ? 17.125 17.734 -18.484 1 60.84 105 SER A C 1
ATOM 812 O O . SER A 1 105 ? 16.328 16.781 -18.469 1 60.84 105 SER A O 1
ATOM 814 N N . LYS A 1 106 ? 18.188 17.766 -19.484 1 64.81 106 LYS A N 1
ATOM 815 C CA . LYS A 1 106 ? 17.656 17.188 -20.719 1 64.81 106 LYS A CA 1
ATOM 816 C C . LYS A 1 106 ? 17.812 15.672 -20.734 1 64.81 106 LYS A C 1
ATOM 818 O O . LYS A 1 106 ? 16.906 14.953 -21.141 1 64.81 106 LYS A O 1
ATOM 823 N N . TRP A 1 107 ? 19.047 15.117 -20.266 1 73.56 107 TRP A N 1
ATOM 824 C CA . TRP A 1 107 ? 19.297 13.68 -20.375 1 73.56 107 TRP A CA 1
ATOM 825 C C . TRP A 1 107 ? 18.719 12.938 -19.172 1 73.56 107 TRP A C 1
ATOM 827 O O . TRP A 1 107 ? 18.797 11.703 -19.109 1 73.56 107 TRP A O 1
ATOM 837 N N . LEU A 1 108 ? 18.281 13.703 -18.328 1 81.69 108 LEU A N 1
ATOM 838 C CA . LEU A 1 108 ? 17.719 13.078 -17.141 1 81.69 108 LEU A CA 1
ATOM 839 C C . LEU A 1 108 ? 16.203 13.266 -17.078 1 81.69 108 LEU A C 1
ATOM 841 O O . LEU A 1 108 ? 15.602 13.117 -16.016 1 81.69 108 LEU A O 1
ATOM 845 N N . SER A 1 109 ? 15.734 13.57 -18.25 1 85.75 109 SER A N 1
ATOM 846 C CA . SER A 1 109 ? 14.281 13.742 -18.328 1 85.75 109 SER A CA 1
ATOM 847 C C . SER A 1 109 ? 13.562 12.406 -18.156 1 85.75 109 SER A C 1
ATOM 849 O O . SER A 1 109 ? 14.141 11.344 -18.391 1 85.75 109 SER A O 1
ATOM 851 N N . HIS A 1 110 ? 12.352 12.492 -17.906 1 88.38 110 HIS A N 1
ATOM 852 C CA . HIS A 1 110 ? 11.539 11.297 -17.672 1 88.38 110 HIS A CA 1
ATOM 853 C C . HIS A 1 110 ? 11.438 10.445 -18.922 1 88.38 110 HIS A C 1
ATOM 855 O O . HIS A 1 110 ? 11.453 9.211 -18.844 1 88.38 110 HIS A O 1
ATOM 861 N N . ASP A 1 111 ? 11.367 11.086 -20.062 1 89.75 111 ASP A N 1
ATOM 862 C CA . ASP A 1 111 ? 11.219 10.367 -21.312 1 89.75 111 ASP A CA 1
ATOM 863 C C . ASP A 1 111 ? 12.484 9.57 -21.641 1 89.75 111 ASP A C 1
ATOM 865 O O . ASP A 1 111 ? 12.398 8.438 -22.125 1 89.75 111 ASP A O 1
ATOM 869 N N . ILE A 1 112 ? 13.594 10.195 -21.438 1 90.56 112 ILE A N 1
ATOM 870 C CA . ILE A 1 112 ? 14.867 9.539 -21.719 1 90.56 112 ILE A CA 1
ATOM 871 C C . ILE A 1 112 ? 15.062 8.359 -20.781 1 90.56 112 ILE A C 1
ATOM 873 O O . ILE A 1 112 ? 15.508 7.289 -21.188 1 90.56 112 ILE A O 1
ATOM 877 N N . LEU A 1 113 ? 14.75 8.586 -19.5 1 93.06 113 LEU A N 1
ATOM 878 C CA . LEU A 1 113 ? 14.875 7.508 -18.531 1 93.06 113 LEU A CA 1
ATOM 879 C C . LEU A 1 113 ? 13.977 6.336 -18.906 1 93.06 113 LEU A C 1
ATOM 881 O O . LEU A 1 113 ? 14.375 5.176 -18.781 1 93.06 113 LEU A O 1
ATOM 885 N N . ASN A 1 114 ? 12.758 6.645 -19.344 1 93.69 114 ASN A N 1
ATOM 886 C CA . ASN A 1 114 ? 11.836 5.602 -19.766 1 93.69 114 ASN A CA 1
ATOM 887 C C . ASN A 1 114 ? 12.375 4.832 -20.969 1 93.69 114 ASN A C 1
ATOM 889 O O . ASN A 1 114 ? 12.164 3.621 -21.078 1 93.69 114 ASN A O 1
ATOM 893 N N . GLU A 1 115 ? 12.984 5.566 -21.797 1 94.31 115 GLU A N 1
ATOM 894 C CA . GLU A 1 115 ? 13.594 4.926 -22.969 1 94.31 115 GLU A CA 1
ATOM 895 C C . GLU A 1 115 ? 14.695 3.957 -22.547 1 94.31 115 GLU A C 1
ATOM 897 O O . GLU A 1 115 ? 14.805 2.859 -23.094 1 94.31 115 GLU A O 1
ATOM 902 N N . MET A 1 116 ? 15.5 4.383 -21.656 1 95.56 116 MET A N 1
ATOM 903 C CA . MET A 1 116 ? 16.578 3.533 -21.172 1 95.56 116 MET A CA 1
ATOM 904 C C . MET A 1 116 ? 16.031 2.273 -20.516 1 95.56 116 MET A C 1
ATOM 906 O O . MET A 1 116 ? 16.531 1.174 -20.75 1 95.56 116 MET A O 1
ATOM 910 N N . ILE A 1 117 ? 14.992 2.402 -19.688 1 96.88 117 ILE A N 1
ATOM 911 C CA . ILE A 1 117 ? 14.375 1.267 -19 1 96.88 117 ILE A CA 1
ATOM 912 C C . ILE A 1 117 ? 13.766 0.32 -20.031 1 96.88 117 ILE A C 1
ATOM 914 O O . ILE A 1 117 ? 13.828 -0.901 -19.875 1 96.88 117 ILE A O 1
ATOM 918 N N . GLU A 1 118 ? 13.141 0.934 -21.016 1 96.88 118 GLU A N 1
ATOM 919 C CA . GLU A 1 118 ? 12.57 0.142 -22.094 1 96.88 118 GLU A CA 1
ATOM 920 C C . GLU A 1 118 ? 13.641 -0.72 -22.766 1 96.88 118 GLU A C 1
ATOM 922 O O . GLU A 1 118 ? 13.422 -1.91 -23 1 96.88 118 GLU A O 1
ATOM 927 N N . MET A 1 119 ? 14.773 -0.121 -23.078 1 97 119 MET A N 1
ATOM 928 C CA . MET A 1 119 ? 15.867 -0.848 -23.703 1 97 119 MET A CA 1
ATOM 929 C C . MET A 1 119 ? 16.344 -1.992 -22.828 1 97 119 MET A C 1
ATOM 931 O O . MET A 1 119 ? 16.625 -3.088 -23.312 1 97 119 MET A O 1
ATOM 935 N N . MET A 1 120 ? 16.438 -1.725 -21.562 1 97.94 120 MET A N 1
ATOM 936 C CA . MET A 1 120 ? 16.891 -2.75 -20.625 1 97.94 120 MET A CA 1
ATOM 937 C C . MET A 1 120 ? 15.867 -3.883 -20.531 1 97.94 120 MET A C 1
ATOM 939 O O . MET A 1 120 ? 16.234 -5.059 -20.516 1 97.94 120 MET A O 1
ATOM 943 N N . ALA A 1 121 ? 14.578 -3.555 -20.406 1 98 121 ALA A N 1
ATOM 944 C CA . ALA A 1 121 ? 13.516 -4.551 -20.344 1 98 121 ALA A CA 1
ATOM 945 C C . ALA A 1 121 ? 13.5 -5.422 -21.594 1 98 121 ALA A C 1
ATOM 947 O O . ALA A 1 121 ? 13.32 -6.637 -21.516 1 98 121 ALA A O 1
ATOM 948 N N . HIS A 1 122 ? 13.68 -4.797 -22.734 1 96.81 122 HIS A N 1
ATOM 949 C CA . HIS A 1 122 ? 13.695 -5.527 -24 1 96.81 122 HIS A CA 1
ATOM 950 C C . HIS A 1 122 ? 14.883 -6.484 -24.078 1 96.81 122 HIS A C 1
ATOM 952 O O . HIS A 1 122 ? 14.766 -7.574 -24.641 1 96.81 122 HIS A O 1
ATOM 958 N N . ASP A 1 123 ? 15.961 -5.98 -23.562 1 97.38 123 ASP A N 1
ATOM 959 C CA . ASP A 1 123 ? 17.141 -6.848 -23.516 1 97.38 123 ASP A CA 1
ATOM 960 C C . ASP A 1 123 ? 16.859 -8.109 -22.719 1 97.38 123 ASP A C 1
ATOM 962 O O . ASP A 1 123 ? 17.234 -9.211 -23.109 1 97.38 123 ASP A O 1
ATOM 966 N N . VAL A 1 124 ? 16.219 -7.965 -21.562 1 97.88 124 VAL A N 1
ATOM 967 C CA . VAL A 1 124 ? 15.844 -9.094 -20.719 1 97.88 124 VAL A CA 1
ATOM 968 C C . VAL A 1 124 ? 14.891 -10.016 -21.469 1 97.88 124 VAL A C 1
ATOM 970 O O . VAL A 1 124 ? 15.078 -11.234 -21.5 1 97.88 124 VAL A O 1
ATOM 973 N N . LEU A 1 125 ? 13.898 -9.461 -22.125 1 97.5 125 LEU A N 1
ATOM 974 C CA . LEU A 1 125 ? 12.898 -10.234 -22.844 1 97.5 125 LEU A CA 1
ATOM 975 C C . LEU A 1 125 ? 13.531 -11.008 -24 1 97.5 125 LEU A C 1
ATOM 977 O O . LEU A 1 125 ? 13.164 -12.156 -24.266 1 97.5 125 LEU A O 1
ATOM 981 N N . ARG A 1 126 ? 14.461 -10.367 -24.688 1 96.31 126 ARG A N 1
ATOM 982 C CA . ARG A 1 126 ? 15.141 -11.039 -25.781 1 96.31 126 ARG A CA 1
ATOM 983 C C . ARG A 1 126 ? 15.883 -12.281 -25.297 1 96.31 126 ARG A C 1
ATOM 985 O O . ARG A 1 126 ? 15.867 -13.32 -25.969 1 96.31 126 ARG A O 1
ATOM 992 N N . LYS A 1 127 ? 16.469 -12.102 -24.203 1 96.25 127 LYS A N 1
ATOM 993 C CA . LYS A 1 127 ? 17.188 -13.234 -23.625 1 96.25 127 LYS A CA 1
ATOM 994 C C . LYS A 1 127 ? 16.219 -14.352 -23.25 1 96.25 127 LYS A C 1
ATOM 996 O O . LYS A 1 127 ? 16.484 -15.531 -23.5 1 96.25 127 LYS A O 1
ATOM 1001 N N . LEU A 1 128 ? 15.148 -14.039 -22.641 1 96.5 128 LEU A N 1
ATOM 1002 C CA . LEU A 1 128 ? 14.156 -15.016 -22.203 1 96.5 128 LEU A CA 1
ATOM 1003 C C . LEU A 1 128 ? 13.539 -15.719 -23.406 1 96.5 128 LEU A C 1
ATOM 1005 O O . LEU A 1 128 ? 13.398 -16.938 -23.422 1 96.5 128 LEU A O 1
ATOM 1009 N N . ILE A 1 129 ? 13.227 -14.953 -24.438 1 97.06 129 ILE A N 1
ATOM 1010 C CA . ILE A 1 129 ? 12.594 -15.5 -25.625 1 97.06 129 ILE A CA 1
ATOM 1011 C C . ILE A 1 129 ? 13.578 -16.406 -26.359 1 97.06 129 ILE A C 1
ATOM 1013 O O . ILE A 1 129 ? 13.18 -17.438 -26.922 1 97.06 129 ILE A O 1
ATOM 1017 N N . GLY A 1 130 ? 14.812 -15.969 -26.359 1 96.31 130 GLY A N 1
ATOM 1018 C CA . GLY A 1 130 ? 15.836 -16.828 -26.938 1 96.31 130 GLY A CA 1
ATOM 1019 C C . GLY A 1 130 ? 15.891 -18.203 -26.281 1 96.31 130 GLY A C 1
ATOM 1020 O O . GLY A 1 130 ? 16.062 -19.219 -26.969 1 96.31 130 GLY A O 1
ATOM 1021 N N . GLU A 1 131 ? 15.703 -18.266 -25 1 95.69 131 GLU A N 1
ATOM 1022 C CA . GLU A 1 131 ? 15.688 -19.531 -24.281 1 95.69 131 GLU A CA 1
ATOM 1023 C C . GLU A 1 131 ? 14.469 -20.359 -24.656 1 95.69 131 GLU A C 1
ATOM 1025 O O . GLU A 1 131 ? 14.57 -21.578 -24.812 1 95.69 131 GLU A O 1
ATOM 1030 N N . VAL A 1 132 ? 13.383 -19.734 -24.797 1 96.81 132 VAL A N 1
ATOM 1031 C CA . VAL A 1 132 ? 12.141 -20.422 -25.156 1 96.81 132 VAL A CA 1
ATOM 1032 C C . VAL A 1 132 ? 12.258 -21 -26.562 1 96.81 132 VAL A C 1
ATOM 1034 O O . VAL A 1 132 ? 11.859 -22.141 -26.812 1 96.81 132 VAL A O 1
ATOM 1037 N N . GLN A 1 133 ? 12.789 -20.203 -27.438 1 96.12 133 GLN A N 1
ATOM 1038 C CA . GLN A 1 133 ? 12.961 -20.641 -28.828 1 96.12 133 GLN A CA 1
ATOM 1039 C C . GLN A 1 133 ? 13.93 -21.812 -28.922 1 96.12 133 GLN A C 1
ATOM 1041 O O . GLN A 1 133 ? 13.711 -22.75 -29.688 1 96.12 133 GLN A O 1
ATOM 1046 N N . SER A 1 134 ? 14.945 -21.734 -28.109 1 95.25 134 SER A N 1
ATOM 1047 C CA . SER A 1 134 ? 15.93 -22.812 -28.078 1 95.25 134 SER A CA 1
ATOM 1048 C C . SER A 1 134 ? 15.328 -24.094 -27.531 1 95.25 134 SER A C 1
ATOM 1050 O O . SER A 1 134 ? 15.758 -25.188 -27.906 1 95.25 134 SER A O 1
ATOM 1052 N N . ALA A 1 135 ? 14.367 -24.016 -26.703 1 95.5 135 ALA A N 1
ATOM 1053 C CA . ALA A 1 135 ? 13.719 -25.188 -26.109 1 95.5 135 ALA A CA 1
ATOM 1054 C C . ALA A 1 135 ? 12.844 -25.906 -27.125 1 95.5 135 ALA A C 1
ATOM 1056 O O . ALA A 1 135 ? 12.609 -27.109 -27.016 1 95.5 135 ALA A O 1
ATOM 1057 N N . GLY A 1 136 ? 12.305 -25.203 -28.094 1 94.19 136 GLY A N 1
ATOM 1058 C CA . GLY A 1 136 ? 11.57 -25.797 -29.188 1 94.19 136 GLY A CA 1
ATOM 1059 C C . GLY A 1 136 ? 10.07 -25.797 -28.984 1 94.19 136 GLY A C 1
ATOM 1060 O O . GLY A 1 136 ? 9.305 -25.531 -29.906 1 94.19 136 GLY A O 1
ATOM 1061 N N . VAL A 1 137 ? 9.609 -26.172 -27.766 1 96.5 137 VAL A N 1
ATOM 1062 C CA . VAL A 1 137 ? 8.188 -26.172 -27.438 1 96.5 137 VAL A CA 1
ATOM 1063 C C . VAL A 1 137 ? 7.945 -25.406 -26.141 1 96.5 137 VAL A C 1
ATOM 1065 O O . VAL A 1 137 ? 8.867 -25.234 -25.344 1 96.5 137 VAL A O 1
ATOM 1068 N N . PHE A 1 138 ? 6.758 -24.859 -25.953 1 98 138 PHE A N 1
ATOM 1069 C CA . PHE A 1 138 ? 6.414 -24.094 -24.75 1 98 138 PHE A CA 1
ATOM 1070 C C . PHE A 1 138 ? 4.938 -24.25 -24.422 1 98 138 PHE A C 1
ATOM 1072 O O . PHE A 1 138 ? 4.184 -24.875 -25.172 1 98 138 PHE A O 1
ATOM 1079 N N . SER A 1 139 ? 4.559 -23.859 -23.297 1 97.56 139 SER A N 1
ATOM 1080 C CA . SER A 1 139 ? 3.166 -23.781 -22.859 1 97.56 139 SER A CA 1
ATOM 1081 C C . SER A 1 139 ? 2.824 -22.375 -22.359 1 97.56 139 SER A C 1
ATOM 1083 O O . SER A 1 139 ? 3.719 -21.578 -22.062 1 97.56 139 SER A O 1
ATOM 1085 N N . VAL A 1 140 ? 1.521 -22.109 -22.328 1 97.44 140 VAL A N 1
ATOM 1086 C CA . VAL A 1 140 ? 1.084 -20.781 -21.938 1 97.44 140 VAL A CA 1
ATOM 1087 C C . VAL A 1 140 ? 0.318 -20.844 -20.625 1 97.44 140 VAL A C 1
ATOM 1089 O O . VAL A 1 140 ? -0.465 -21.766 -20.391 1 97.44 140 VAL A O 1
ATOM 1092 N N . ILE A 1 141 ? 0.584 -19.969 -19.766 1 96.69 141 ILE A N 1
ATOM 1093 C CA . ILE A 1 141 ? -0.117 -19.75 -18.5 1 96.69 141 ILE A CA 1
ATOM 1094 C C . ILE A 1 141 ? -0.667 -18.328 -18.453 1 96.69 141 ILE A C 1
ATOM 1096 O O . ILE A 1 141 ? 0.077 -17.359 -18.641 1 96.69 141 ILE A O 1
ATOM 1100 N N . MET A 1 142 ? -1.904 -18.203 -18.266 1 95.5 142 MET A N 1
ATOM 1101 C CA . MET A 1 142 ? -2.52 -16.875 -18.281 1 95.5 142 MET A CA 1
ATOM 1102 C C . MET A 1 142 ? -3.527 -16.734 -17.141 1 95.5 142 MET A C 1
ATOM 1104 O O . MET A 1 142 ? -4.168 -17.719 -16.75 1 95.5 142 MET A O 1
ATOM 1108 N N . ASP A 1 143 ? -3.592 -15.609 -16.594 1 92.81 143 ASP A N 1
ATOM 1109 C CA . ASP A 1 143 ? -4.555 -15.258 -15.555 1 92.81 143 ASP A CA 1
ATOM 1110 C C . ASP A 1 143 ? -4.836 -13.758 -15.555 1 92.81 143 ASP A C 1
ATOM 1112 O O . ASP A 1 143 ? -4.07 -12.977 -16.125 1 92.81 143 ASP A O 1
ATOM 1116 N N . GLU A 1 144 ? -5.969 -13.391 -15.031 1 91.81 144 GLU A N 1
ATOM 1117 C CA . GLU A 1 144 ? -6.383 -11.992 -15.039 1 91.81 144 GLU A CA 1
ATOM 1118 C C . GLU A 1 144 ? -6.465 -11.438 -13.617 1 91.81 144 GLU A C 1
ATOM 1120 O O . GLU A 1 144 ? -6.688 -12.188 -12.664 1 91.81 144 GLU A O 1
ATOM 1125 N N . THR A 1 145 ? -6.207 -10.172 -13.477 1 89.5 145 THR A N 1
ATOM 1126 C CA . THR A 1 145 ? -6.371 -9.469 -12.211 1 89.5 145 THR A CA 1
ATOM 1127 C C . THR A 1 145 ? -6.734 -8.008 -12.438 1 89.5 145 THR A C 1
ATOM 1129 O O . THR A 1 145 ? -6.656 -7.512 -13.57 1 89.5 145 THR A O 1
ATOM 1132 N N . THR A 1 146 ? -7.242 -7.391 -11.461 1 90 146 THR A N 1
ATOM 1133 C CA . THR A 1 146 ? -7.551 -5.969 -11.5 1 90 146 THR A CA 1
ATOM 1134 C C . THR A 1 146 ? -6.492 -5.164 -10.75 1 90 146 THR A C 1
ATOM 1136 O O . THR A 1 146 ? -6.172 -5.473 -9.602 1 90 146 THR A O 1
ATOM 1139 N N . ASP A 1 147 ? -5.957 -4.207 -11.359 1 87.88 147 ASP A N 1
ATOM 1140 C CA . ASP A 1 147 ? -4.945 -3.406 -10.68 1 87.88 147 ASP A CA 1
ATOM 1141 C C . ASP A 1 147 ? -5.594 -2.322 -9.812 1 87.88 147 ASP A C 1
ATOM 1143 O O . ASP A 1 147 ? -6.816 -2.268 -9.695 1 87.88 147 ASP A O 1
ATOM 1147 N N . ILE A 1 148 ? -4.82 -1.508 -9.188 1 86.56 148 ILE A N 1
ATOM 1148 C CA . ILE A 1 148 ? -5.277 -0.539 -8.195 1 86.56 148 ILE A CA 1
ATOM 1149 C C . ILE A 1 148 ? -6.141 0.523 -8.875 1 86.56 148 ILE A C 1
ATOM 1151 O O . ILE A 1 148 ? -6.977 1.156 -8.227 1 86.56 148 ILE A O 1
ATOM 1155 N N . THR A 1 149 ? -5.949 0.76 -10.164 1 85.69 149 THR A N 1
ATOM 1156 C CA . THR A 1 149 ? -6.734 1.746 -10.906 1 85.69 149 THR A CA 1
ATOM 1157 C C . THR A 1 149 ? -7.957 1.098 -11.539 1 85.69 149 THR A C 1
ATOM 1159 O O . THR A 1 149 ? -8.578 1.68 -12.43 1 85.69 149 THR A O 1
ATOM 1162 N N . VAL A 1 150 ? -8.172 -0.194 -11.234 1 87.31 150 VAL A N 1
ATOM 1163 C CA . VAL A 1 150 ? -9.352 -0.943 -11.641 1 87.31 150 VAL A CA 1
ATOM 1164 C C . VAL A 1 150 ? -9.289 -1.254 -13.133 1 87.31 150 VAL A C 1
ATOM 1166 O O . VAL A 1 150 ? -10.273 -1.101 -13.852 1 87.31 150 VAL A O 1
ATOM 1169 N N . LYS A 1 151 ? -8.172 -1.404 -13.555 1 87.88 151 LYS A N 1
ATOM 1170 C CA . LYS A 1 151 ? -7.965 -1.885 -14.914 1 87.88 151 LYS A CA 1
ATOM 1171 C C . LYS A 1 151 ? -7.676 -3.383 -14.938 1 87.88 151 LYS A C 1
ATOM 1173 O O . LYS A 1 151 ? -6.98 -3.896 -14.055 1 87.88 151 LYS A O 1
ATOM 1178 N N . GLU A 1 152 ? -8.219 -4.031 -15.898 1 90.75 152 GLU A N 1
ATOM 1179 C CA . GLU A 1 152 ? -7.977 -5.465 -16.031 1 90.75 152 GLU A CA 1
ATOM 1180 C C . GLU A 1 152 ? -6.621 -5.742 -16.672 1 90.75 152 GLU A C 1
ATOM 1182 O O . GLU A 1 152 ? -6.336 -5.246 -17.766 1 90.75 152 GLU A O 1
ATOM 1187 N N . GLN A 1 153 ? -5.844 -6.465 -15.961 1 93.62 153 GLN A N 1
ATOM 1188 C CA . GLN A 1 153 ? -4.516 -6.844 -16.422 1 93.62 153 GLN A CA 1
ATOM 1189 C C . GLN A 1 153 ? -4.414 -8.352 -16.625 1 93.62 153 GLN A C 1
ATOM 1191 O O . GLN A 1 153 ? -4.734 -9.125 -15.727 1 93.62 153 GLN A O 1
ATOM 1196 N N . VAL A 1 154 ? -4.02 -8.742 -17.812 1 95.56 154 VAL A N 1
ATOM 1197 C CA . VAL A 1 154 ? -3.818 -10.156 -18.109 1 95.56 154 VAL A CA 1
ATOM 1198 C C . VAL A 1 154 ? -2.33 -10.492 -18.031 1 95.56 154 VAL A C 1
ATOM 1200 O O . VAL A 1 154 ? -1.51 -9.875 -18.703 1 95.56 154 VAL A O 1
ATOM 1203 N N . SER A 1 155 ? -2.016 -11.398 -17.156 1 96.81 155 SER A N 1
ATOM 1204 C CA . SER A 1 155 ? -0.645 -11.883 -17.047 1 96.81 155 SER A CA 1
ATOM 1205 C C . SER A 1 155 ? -0.385 -13.039 -18 1 96.81 155 SER A C 1
ATOM 1207 O O . SER A 1 155 ? -1.16 -14 -18.062 1 96.81 155 SER A O 1
ATOM 1209 N N . VAL A 1 156 ? 0.628 -12.953 -18.781 1 97.44 156 VAL A N 1
ATOM 1210 C CA . VAL A 1 156 ? 1.016 -14.023 -19.688 1 97.44 156 VAL A CA 1
ATOM 1211 C C . VAL A 1 156 ? 2.375 -14.586 -19.281 1 97.44 156 VAL A C 1
ATOM 1213 O O . VAL A 1 156 ? 3.361 -13.844 -19.203 1 97.44 156 VAL A O 1
ATOM 1216 N N . CYS A 1 157 ? 2.396 -15.867 -19.047 1 97.69 157 CYS A N 1
ATOM 1217 C CA . CYS A 1 157 ? 3.621 -16.578 -18.688 1 97.69 157 CYS A CA 1
ATOM 1218 C C . CYS A 1 157 ? 3.855 -17.766 -19.625 1 97.69 157 CYS A C 1
ATOM 1220 O O . CYS A 1 157 ? 2.912 -18.281 -20.219 1 97.69 157 CYS A O 1
ATOM 1222 N N . LEU A 1 158 ? 5.09 -18.109 -19.781 1 97.69 158 LEU A N 1
ATOM 1223 C CA . LEU A 1 158 ? 5.465 -19.281 -20.562 1 97.69 158 LEU A CA 1
ATOM 1224 C C . LEU A 1 158 ? 6.172 -20.312 -19.703 1 97.69 158 LEU A C 1
ATOM 1226 O O . LEU A 1 158 ? 6.887 -19.969 -18.766 1 97.69 158 LEU A O 1
ATOM 1230 N N . ARG A 1 159 ? 5.887 -21.484 -19.938 1 97.38 159 ARG A N 1
ATOM 1231 C CA . ARG A 1 159 ? 6.613 -22.594 -19.344 1 97.38 159 ARG A CA 1
ATOM 1232 C C . ARG A 1 159 ? 7.367 -23.391 -20.406 1 97.38 159 ARG A C 1
ATOM 1234 O O . ARG A 1 159 ? 6.84 -23.641 -21.5 1 97.38 159 ARG A O 1
ATOM 1241 N N . TYR A 1 160 ? 8.602 -23.688 -20.219 1 97.25 160 TYR A N 1
ATOM 1242 C CA . TYR A 1 160 ? 9.438 -24.484 -21.125 1 97.25 160 TYR A CA 1
ATOM 1243 C C . TYR A 1 160 ? 10.453 -25.312 -20.344 1 97.25 160 TYR A C 1
ATOM 1245 O O . TYR A 1 160 ? 10.57 -25.172 -19.125 1 97.25 160 TYR A O 1
ATOM 1253 N N . VAL A 1 161 ? 11.047 -26.25 -21.031 1 97.19 161 VAL A N 1
ATOM 1254 C CA . VAL A 1 161 ? 12.016 -27.141 -20.391 1 97.19 161 VAL A CA 1
ATOM 1255 C C . VAL A 1 161 ? 13.398 -26.938 -21 1 97.19 161 VAL A C 1
ATOM 1257 O O . VAL A 1 161 ? 13.547 -26.953 -22.234 1 97.19 161 VAL A O 1
ATOM 1260 N N . THR A 1 162 ? 14.375 -26.766 -20.188 1 94.56 162 THR A N 1
ATOM 1261 C CA . THR A 1 162 ? 15.734 -26.516 -20.641 1 94.56 162 THR A CA 1
ATOM 1262 C C . THR A 1 162 ? 16.391 -27.797 -21.156 1 94.56 162 THR A C 1
ATOM 1264 O O . THR A 1 162 ? 15.789 -28.859 -21.078 1 94.56 162 THR A O 1
ATOM 1267 N N . GLU A 1 163 ? 17.594 -27.641 -21.641 1 92 163 GLU A N 1
ATOM 1268 C CA . GLU A 1 163 ? 18.344 -28.781 -22.172 1 92 163 GLU A CA 1
ATOM 1269 C C . GLU A 1 163 ? 18.656 -29.797 -21.078 1 92 163 GLU A C 1
ATOM 1271 O O . GLU A 1 163 ? 18.75 -31 -21.344 1 92 163 GLU A O 1
ATOM 1276 N N . ASN A 1 164 ? 18.703 -29.297 -19.828 1 93.44 164 ASN A N 1
ATOM 1277 C CA . ASN A 1 164 ? 18.984 -30.172 -18.688 1 93.44 164 ASN A CA 1
ATOM 1278 C C . ASN A 1 164 ? 17.703 -30.734 -18.094 1 93.44 164 ASN A C 1
ATOM 1280 O O . ASN A 1 164 ? 17.703 -31.297 -16.984 1 93.44 164 ASN A O 1
ATOM 1284 N N . LEU A 1 165 ? 16.609 -30.594 -18.75 1 95.12 165 LEU A N 1
ATOM 1285 C CA . LEU A 1 165 ? 15.297 -31.109 -18.375 1 95.12 165 LEU A CA 1
ATOM 1286 C C . LEU A 1 165 ? 14.773 -30.406 -17.125 1 95.12 165 LEU A C 1
ATOM 1288 O O . LEU A 1 165 ? 14.188 -31.062 -16.25 1 95.12 165 LEU A O 1
ATOM 1292 N N . GLU A 1 166 ? 15.039 -29.156 -17.031 1 94.06 166 GLU A N 1
ATOM 1293 C CA . GLU A 1 166 ? 14.508 -28.359 -15.93 1 94.06 166 GLU A CA 1
ATOM 1294 C C . GLU A 1 166 ? 13.375 -27.453 -16.406 1 94.06 166 GLU A C 1
ATOM 1296 O O . GLU A 1 166 ? 13.562 -26.625 -17.281 1 94.06 166 GLU A O 1
ATOM 1301 N N . PRO A 1 167 ? 12.242 -27.688 -15.852 1 95.38 167 PRO A N 1
ATOM 1302 C CA . PRO A 1 167 ? 11.141 -26.797 -16.234 1 95.38 167 PRO A CA 1
ATOM 1303 C C . PRO A 1 167 ? 11.32 -25.375 -15.695 1 95.38 167 PRO A C 1
ATOM 1305 O O . PRO A 1 167 ? 11.758 -25.188 -14.562 1 95.38 167 PRO A O 1
ATOM 1308 N N . GLU A 1 168 ? 11.062 -24.438 -16.516 1 95 168 GLU A N 1
ATOM 1309 C CA . GLU A 1 168 ? 11.141 -23.016 -16.156 1 95 168 GLU A CA 1
ATOM 1310 C C . GLU A 1 168 ? 9.867 -22.281 -16.547 1 95 168 GLU A C 1
ATOM 1312 O O . GLU A 1 168 ? 9.25 -22.594 -17.562 1 95 168 GLU A O 1
ATOM 1317 N N . GLU A 1 169 ? 9.445 -21.438 -15.719 1 96.06 169 GLU A N 1
ATOM 1318 C CA . GLU A 1 169 ? 8.328 -20.562 -16.016 1 96.06 169 GLU A CA 1
ATOM 1319 C C . GLU A 1 169 ? 8.766 -19.094 -16.062 1 96.06 169 GLU A C 1
ATOM 1321 O O . GLU A 1 169 ? 9.492 -18.641 -15.172 1 96.06 169 GLU A O 1
ATOM 1326 N N . ARG A 1 170 ? 8.391 -18.422 -17.078 1 96.31 170 ARG A N 1
ATOM 1327 C CA . ARG A 1 170 ? 8.828 -17.031 -17.25 1 96.31 170 ARG A CA 1
ATOM 1328 C C . ARG A 1 170 ? 7.645 -16.109 -17.5 1 96.31 170 ARG A C 1
ATOM 1330 O O . ARG A 1 170 ? 6.758 -16.438 -18.297 1 96.31 170 ARG A O 1
ATOM 1337 N N . PHE A 1 171 ? 7.676 -15.078 -16.875 1 96.94 171 PHE A N 1
ATOM 1338 C CA . PHE A 1 171 ? 6.664 -14.039 -17 1 96.94 171 PHE A CA 1
ATOM 1339 C C . PHE A 1 171 ? 7 -13.102 -18.156 1 96.94 171 PHE A C 1
ATOM 1341 O O . PHE A 1 171 ? 8.117 -12.578 -18.25 1 96.94 171 PHE A O 1
ATOM 1348 N N . LEU A 1 172 ? 5.992 -12.781 -19.016 1 97.06 172 LEU A N 1
ATOM 1349 C CA . LEU A 1 172 ? 6.277 -11.992 -20.203 1 97.06 172 LEU A CA 1
ATOM 1350 C C . LEU A 1 172 ? 5.781 -10.562 -20.047 1 97.06 172 LEU A C 1
ATOM 1352 O O . LEU A 1 172 ? 6.25 -9.656 -20.734 1 97.06 172 LEU A O 1
ATOM 1356 N N . GLY A 1 173 ? 4.789 -10.375 -19.203 1 96.69 173 GLY A N 1
ATOM 1357 C CA . GLY A 1 173 ? 4.273 -9.031 -19.016 1 96.69 173 GLY A CA 1
ATOM 1358 C C . GLY A 1 173 ? 2.783 -8.992 -18.719 1 96.69 173 GLY A C 1
ATOM 1359 O O . GLY A 1 173 ? 2.123 -10.031 -18.719 1 96.69 173 GLY A O 1
ATOM 1360 N N . PHE A 1 174 ? 2.291 -7.809 -18.438 1 96.75 174 PHE A N 1
ATOM 1361 C CA . PHE A 1 174 ? 0.87 -7.539 -18.25 1 96.75 174 PHE A CA 1
ATOM 1362 C C . PHE A 1 174 ? 0.28 -6.879 -19.484 1 96.75 174 PHE A C 1
ATOM 1364 O O . PHE A 1 174 ? 0.92 -6.027 -20.109 1 96.75 174 PHE A O 1
ATOM 1371 N N . TYR A 1 175 ? -0.876 -7.27 -19.781 1 95.88 175 TYR A N 1
ATOM 1372 C CA . TYR A 1 175 ? -1.579 -6.707 -20.938 1 95.88 175 TYR A CA 1
ATOM 1373 C C . TYR A 1 175 ? -2.979 -6.242 -20.547 1 95.88 175 TYR A C 1
ATOM 1375 O O . TYR A 1 175 ? -3.799 -7.043 -20.094 1 95.88 175 TYR A O 1
ATOM 1383 N N . GLU A 1 176 ? -3.178 -5.004 -20.75 1 92.69 176 GLU A N 1
ATOM 1384 C CA . GLU A 1 176 ? -4.449 -4.395 -20.375 1 92.69 176 GLU A CA 1
ATOM 1385 C C . GLU A 1 176 ? -5.547 -4.738 -21.375 1 92.69 176 GLU A C 1
ATOM 1387 O O . GLU A 1 176 ? -5.305 -4.758 -22.594 1 92.69 176 GLU A O 1
ATOM 1392 N N . THR A 1 177 ? -6.727 -5.078 -20.828 1 89.06 177 THR A N 1
ATOM 1393 C CA . THR A 1 177 ? -7.867 -5.336 -21.703 1 89.06 177 THR A CA 1
ATOM 1394 C C . THR A 1 177 ? -9.156 -4.801 -21.078 1 89.06 177 THR A C 1
ATOM 1396 O O . THR A 1 177 ? -9.305 -4.797 -19.859 1 89.06 177 THR A O 1
ATOM 1399 N N . SER A 1 178 ? -10 -4.34 -21.875 1 81.5 178 SER A N 1
ATOM 1400 C CA . SER A 1 178 ? -11.266 -3.797 -21.406 1 81.5 178 SER A CA 1
ATOM 1401 C C . SER A 1 178 ? -12.312 -4.895 -21.234 1 81.5 178 SER A C 1
ATOM 1403 O O . SER A 1 178 ? -13.281 -4.73 -20.5 1 81.5 178 SER A O 1
ATOM 1405 N N . LYS A 1 179 ? -12.102 -5.988 -22.031 1 80.69 179 LYS A N 1
ATOM 1406 C CA . LYS A 1 179 ? -13.047 -7.105 -21.984 1 80.69 179 LYS A CA 1
ATOM 1407 C C . LYS A 1 179 ? -12.336 -8.414 -21.656 1 80.69 179 LYS A C 1
ATOM 1409 O O . LYS A 1 179 ? -11.148 -8.578 -21.969 1 80.69 179 LYS A O 1
ATOM 1414 N N . THR A 1 180 ? -13.102 -9.258 -20.984 1 80.62 180 THR A N 1
ATOM 1415 C CA . THR A 1 180 ? -12.5 -10.531 -20.609 1 80.62 180 THR A CA 1
ATOM 1416 C C . THR A 1 180 ? -13.227 -11.695 -21.281 1 80.62 180 THR A C 1
ATOM 1418 O O . THR A 1 180 ? -13.312 -12.781 -20.719 1 80.62 180 THR A O 1
ATOM 1421 N N . THR A 1 181 ? -13.711 -11.406 -22.438 1 86.75 181 THR A N 1
ATOM 1422 C CA . THR A 1 181 ? -14.359 -12.484 -23.172 1 86.75 181 THR A CA 1
ATOM 1423 C C . THR A 1 181 ? -13.336 -13.461 -23.719 1 86.75 181 THR A C 1
ATOM 1425 O O . THR A 1 181 ? -12.164 -13.117 -23.891 1 86.75 181 THR A O 1
ATOM 1428 N N . ALA A 1 182 ? -13.812 -14.617 -24.047 1 91.06 182 ALA A N 1
ATOM 1429 C CA . ALA A 1 182 ? -12.938 -15.664 -24.562 1 91.06 182 ALA A CA 1
ATOM 1430 C C . ALA A 1 182 ? -12.258 -15.219 -25.859 1 91.06 182 ALA A C 1
ATOM 1432 O O . ALA A 1 182 ? -11.062 -15.445 -26.047 1 91.06 182 ALA A O 1
ATOM 1433 N N . ASP A 1 183 ? -13.016 -14.586 -26.672 1 91.44 183 ASP A N 1
ATOM 1434 C CA . ASP A 1 183 ? -12.484 -14.133 -27.953 1 91.44 183 ASP A CA 1
ATOM 1435 C C . ASP A 1 183 ? -11.406 -13.07 -27.766 1 91.44 183 ASP A C 1
ATOM 1437 O O . ASP A 1 183 ? -10.359 -13.117 -28.406 1 91.44 183 ASP A O 1
ATOM 1441 N N . THR A 1 184 ? -11.68 -12.164 -26.938 1 91.31 184 THR A N 1
ATOM 1442 C CA . THR A 1 184 ? -10.719 -11.094 -26.672 1 91.31 184 THR A CA 1
ATOM 1443 C C . THR A 1 184 ? -9.43 -11.656 -26.078 1 91.31 184 THR A C 1
ATOM 1445 O O . THR A 1 184 ? -8.336 -11.258 -26.484 1 91.31 184 THR A O 1
ATOM 1448 N N . LEU A 1 185 ? -9.531 -12.555 -25.188 1 94.06 185 LEU A N 1
ATOM 1449 C CA . LEU A 1 185 ? -8.367 -13.156 -24.547 1 94.06 185 LEU A CA 1
ATOM 1450 C C . LEU A 1 185 ? -7.57 -13.992 -25.547 1 94.06 185 LEU A C 1
ATOM 1452 O O . LEU A 1 185 ? -6.336 -14.016 -25.5 1 94.06 185 LEU A O 1
ATOM 1456 N N . PHE A 1 186 ? -8.328 -14.68 -26.391 1 94.69 186 PHE A N 1
ATOM 1457 C CA . PHE A 1 186 ? -7.676 -15.492 -27.422 1 94.69 186 PHE A CA 1
ATOM 1458 C C . PHE A 1 186 ? -6.879 -14.609 -28.375 1 94.69 186 PHE A C 1
ATOM 1460 O O . PHE A 1 186 ? -5.734 -14.93 -28.703 1 94.69 186 PHE A O 1
ATOM 1467 N N . GLN A 1 187 ? -7.465 -13.523 -28.781 1 94.75 187 GLN A N 1
ATOM 1468 C CA . GLN A 1 187 ? -6.781 -12.594 -29.672 1 94.75 187 GLN A CA 1
ATOM 1469 C C . GLN A 1 187 ? -5.57 -11.961 -28.984 1 94.75 187 GLN A C 1
ATOM 1471 O O . GLN A 1 187 ? -4.531 -11.758 -29.625 1 94.75 187 GLN A O 1
ATOM 1476 N N . LEU A 1 188 ? -5.758 -11.656 -27.797 1 95.25 188 LEU A N 1
ATOM 1477 C CA . LEU A 1 188 ? -4.66 -11.094 -27.016 1 95.25 188 LEU A CA 1
ATOM 1478 C C . LEU A 1 188 ? -3.486 -12.062 -26.953 1 95.25 188 LEU A C 1
ATOM 1480 O O . LEU A 1 188 ? -2.336 -11.664 -27.156 1 95.25 188 LEU A O 1
ATOM 1484 N N . LEU A 1 189 ? -3.764 -13.305 -26.688 1 96.19 189 LEU A N 1
ATOM 1485 C CA . LEU A 1 189 ? -2.725 -14.328 -26.609 1 96.19 189 LEU A CA 1
ATOM 1486 C C . LEU A 1 189 ? -2.012 -14.469 -27.953 1 96.19 189 LEU A C 1
ATOM 1488 O O . LEU A 1 189 ? -0.782 -14.531 -28 1 96.19 189 LEU A O 1
ATOM 1492 N N . LYS A 1 190 ? -2.748 -14.508 -28.984 1 95.94 190 LYS A N 1
ATOM 1493 C CA . LYS A 1 190 ? -2.17 -14.625 -30.328 1 95.94 190 LYS A CA 1
ATOM 1494 C C . LYS A 1 190 ? -1.254 -13.445 -30.641 1 95.94 190 LYS A C 1
ATOM 1496 O O . LYS A 1 190 ? -0.171 -13.625 -31.203 1 95.94 190 LYS A O 1
ATOM 1501 N N . ASP A 1 191 ? -1.753 -12.328 -30.266 1 95.88 191 ASP A N 1
ATOM 1502 C CA . ASP A 1 191 ? -0.978 -11.109 -30.516 1 95.88 191 ASP A CA 1
ATOM 1503 C C . ASP A 1 191 ? 0.345 -11.148 -29.75 1 95.88 191 ASP A C 1
ATOM 1505 O O . ASP A 1 191 ? 1.383 -10.742 -30.281 1 95.88 191 ASP A O 1
ATOM 1509 N N . VAL A 1 192 ? 0.317 -11.562 -28.547 1 96.31 192 VAL A N 1
ATOM 1510 C CA . VAL A 1 192 ? 1.51 -11.625 -27.719 1 96.31 192 VAL A CA 1
ATOM 1511 C C . VAL A 1 192 ? 2.512 -12.609 -28.312 1 96.31 192 VAL A C 1
ATOM 1513 O O . VAL A 1 192 ? 3.703 -12.305 -28.422 1 96.31 192 VAL A O 1
ATOM 1516 N N . LEU A 1 193 ? 2.051 -13.797 -28.703 1 96.88 193 LEU A N 1
ATOM 1517 C CA . LEU A 1 193 ? 2.926 -14.812 -29.281 1 96.88 193 LEU A CA 1
ATOM 1518 C C . LEU A 1 193 ? 3.533 -14.32 -30.594 1 96.88 193 LEU A C 1
ATOM 1520 O O . LEU A 1 193 ? 4.715 -14.547 -30.859 1 96.88 193 LEU A O 1
ATOM 1524 N N . MET A 1 194 ? 2.736 -13.617 -31.312 1 95.88 194 MET A N 1
ATOM 1525 C CA . MET A 1 194 ? 3.215 -13.062 -32.562 1 95.88 194 MET A CA 1
ATOM 1526 C C . MET A 1 194 ? 4.289 -12.008 -32.344 1 95.88 194 MET A C 1
ATOM 1528 O O . MET A 1 194 ? 5.305 -11.984 -33.031 1 95.88 194 MET A O 1
ATOM 1532 N N . ARG A 1 195 ? 4.066 -11.219 -31.391 1 94.31 195 ARG A N 1
ATOM 1533 C CA . ARG A 1 195 ? 5 -10.148 -31.078 1 94.31 195 ARG A CA 1
ATOM 1534 C C . ARG A 1 195 ? 6.359 -10.703 -30.672 1 94.31 195 ARG A C 1
ATOM 1536 O O . ARG A 1 195 ? 7.395 -10.094 -30.938 1 94.31 195 ARG A O 1
ATOM 1543 N N . PHE A 1 196 ? 6.387 -11.797 -30.062 1 95.94 196 PHE A N 1
ATOM 1544 C CA . PHE A 1 196 ? 7.629 -12.391 -29.594 1 95.94 196 PHE A CA 1
ATOM 1545 C C . PHE A 1 196 ? 8.133 -13.453 -30.562 1 95.94 196 PHE A C 1
ATOM 1547 O O . PHE A 1 196 ? 9.062 -14.195 -30.25 1 95.94 196 PHE A O 1
ATOM 1554 N N . ALA A 1 197 ? 7.477 -13.602 -31.688 1 95.06 197 ALA A N 1
ATOM 1555 C CA . ALA A 1 197 ? 7.852 -14.547 -32.75 1 95.06 197 ALA A CA 1
ATOM 1556 C C . ALA A 1 197 ? 7.844 -15.977 -32.219 1 95.06 197 ALA A C 1
ATOM 1558 O O . ALA A 1 197 ? 8.797 -16.734 -32.438 1 95.06 197 ALA A O 1
ATOM 1559 N N . LEU A 1 198 ? 6.848 -16.25 -31.453 1 96.94 198 LEU A N 1
ATOM 1560 C CA . LEU A 1 198 ? 6.621 -17.609 -30.984 1 96.94 198 LEU A CA 1
ATOM 1561 C C . LEU A 1 198 ? 5.453 -18.25 -31.719 1 96.94 198 LEU A C 1
ATOM 1563 O O . LEU A 1 198 ? 4.297 -17.906 -31.484 1 96.94 198 LEU A O 1
ATOM 1567 N N . PRO A 1 199 ? 5.773 -19.188 -32.531 1 96.06 199 PRO A N 1
ATOM 1568 C CA . PRO A 1 199 ? 4.688 -19.812 -33.281 1 96.06 199 PRO A CA 1
ATOM 1569 C C . PRO A 1 199 ? 3.695 -20.562 -32.406 1 96.06 199 PRO A C 1
ATOM 1571 O O . PRO A 1 199 ? 4.102 -21.359 -31.547 1 96.06 199 PRO A O 1
ATOM 1574 N N . VAL A 1 200 ? 2.494 -20.359 -32.625 1 95.31 200 VAL A N 1
ATOM 1575 C CA . VAL A 1 200 ? 1.431 -20.938 -31.797 1 95.31 200 VAL A CA 1
ATOM 1576 C C . VAL A 1 200 ? 1.456 -22.469 -31.938 1 95.31 200 VAL A C 1
ATOM 1578 O O . VAL A 1 200 ? 1.095 -23.172 -31 1 95.31 200 VAL A O 1
ATOM 1581 N N . ASN A 1 201 ? 1.883 -22.969 -33.031 1 93.88 201 ASN A N 1
ATOM 1582 C CA . ASN A 1 201 ? 1.896 -24.391 -33.312 1 93.88 201 ASN A CA 1
ATOM 1583 C C . ASN A 1 201 ? 2.902 -25.125 -32.438 1 93.88 201 ASN A C 1
ATOM 1585 O O . ASN A 1 201 ? 2.867 -26.359 -32.312 1 93.88 201 ASN A O 1
ATOM 1589 N N . LYS A 1 202 ? 3.76 -24.406 -31.781 1 95.88 202 LYS A N 1
ATOM 1590 C CA . LYS A 1 202 ? 4.746 -25 -30.891 1 95.88 202 LYS A CA 1
ATOM 1591 C C . LYS A 1 202 ? 4.227 -25.062 -29.453 1 95.88 202 LYS A C 1
ATOM 1593 O O . LYS A 1 202 ? 4.91 -25.578 -28.562 1 95.88 202 LYS A O 1
ATOM 1598 N N . CYS A 1 203 ? 3.057 -24.609 -29.281 1 96.81 203 CYS A N 1
ATOM 1599 C CA . CYS A 1 203 ? 2.436 -24.672 -27.953 1 96.81 203 CYS A CA 1
ATOM 1600 C C . CYS A 1 203 ? 1.962 -26.078 -27.641 1 96.81 203 CYS A C 1
ATOM 1602 O O . CYS A 1 203 ? 1.308 -26.719 -28.469 1 96.81 203 CYS A O 1
ATOM 1604 N N . ARG A 1 204 ? 2.297 -26.594 -26.516 1 96 204 ARG A N 1
ATOM 1605 C CA . ARG A 1 204 ? 1.956 -27.969 -26.188 1 96 204 ARG A CA 1
ATOM 1606 C C . ARG A 1 204 ? 1.146 -28.031 -24.891 1 96 204 ARG A C 1
ATOM 1608 O O . ARG A 1 204 ? 0.832 -29.125 -24.406 1 96 204 ARG A O 1
ATOM 1615 N N . GLY A 1 205 ? 0.859 -26.938 -24.328 1 94.75 205 GLY A N 1
ATOM 1616 C CA . GLY A 1 205 ? 0.052 -26.891 -23.125 1 94.75 205 GLY A CA 1
ATOM 1617 C C . GLY A 1 205 ? -0.527 -25.516 -22.844 1 94.75 205 GLY A C 1
ATOM 1618 O O . GLY A 1 205 ? -0.012 -24.516 -23.328 1 94.75 205 GLY A O 1
ATOM 1619 N N . GLN A 1 206 ? -1.57 -25.438 -22.078 1 95.62 206 GLN A N 1
ATOM 1620 C CA . GLN A 1 206 ? -2.221 -24.188 -21.672 1 95.62 206 GLN A CA 1
ATOM 1621 C C . GLN A 1 206 ? -2.869 -24.344 -20.297 1 95.62 206 GLN A C 1
ATOM 1623 O O . GLN A 1 206 ? -3.402 -25.406 -19.969 1 95.62 206 GLN A O 1
ATOM 1628 N N . CYS A 1 207 ? -2.666 -23.375 -19.484 1 94.75 207 CYS A N 1
ATOM 1629 C CA . CYS A 1 207 ? -3.201 -23.422 -18.125 1 94.75 207 CYS A CA 1
ATOM 1630 C C . CYS A 1 207 ? -3.895 -22.109 -17.766 1 94.75 207 CYS A C 1
ATOM 1632 O O . CYS A 1 207 ? -3.303 -21.031 -17.906 1 94.75 207 CYS A O 1
ATOM 1634 N N . TYR A 1 208 ? -5.125 -22.188 -17.391 1 92.62 208 TYR A N 1
ATOM 1635 C CA . TYR A 1 208 ? -5.953 -21.047 -16.984 1 92.62 208 TYR A CA 1
ATOM 1636 C C . TYR A 1 208 ? -6.742 -21.391 -15.727 1 92.62 208 TYR A C 1
ATOM 1638 O O . TYR A 1 208 ? -6.672 -22.516 -15.219 1 92.62 208 TYR A O 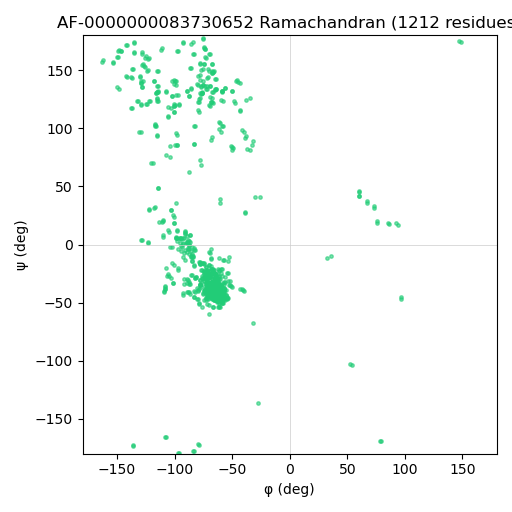1
ATOM 1646 N N . ASP A 1 209 ? -7.41 -20.406 -15.211 1 86.12 209 ASP A N 1
ATOM 1647 C CA . ASP A 1 209 ? -8.305 -20.688 -14.094 1 86.12 209 ASP A CA 1
ATOM 1648 C C . ASP A 1 209 ? -9.617 -21.297 -14.586 1 86.12 209 ASP A C 1
ATOM 1650 O O . ASP A 1 209 ? -9.727 -21.703 -15.75 1 86.12 209 ASP A O 1
ATOM 1654 N N . GLY A 1 210 ? -10.625 -21.5 -13.797 1 76.69 210 GLY A N 1
ATOM 1655 C CA . GLY A 1 210 ? -11.828 -22.234 -14.141 1 76.69 210 GLY A CA 1
ATOM 1656 C C . GLY A 1 210 ? -12.977 -21.328 -14.562 1 76.69 210 GLY A C 1
ATOM 1657 O O . GLY A 1 210 ? -14.109 -21.797 -14.703 1 76.69 210 GLY A O 1
ATOM 1658 N N . ALA A 1 211 ? -12.648 -20.094 -14.797 1 76.25 211 ALA A N 1
ATOM 1659 C CA . ALA A 1 211 ? -13.719 -19.188 -15.219 1 76.25 211 ALA A CA 1
ATOM 1660 C C . ALA A 1 211 ? -14.242 -19.547 -16.594 1 76.25 211 ALA A C 1
ATOM 1662 O O . ALA A 1 211 ? -13.5 -20.109 -17.422 1 76.25 211 ALA A O 1
ATOM 1663 N N . SER A 1 212 ? -15.414 -19.359 -16.859 1 73 212 SER A N 1
ATOM 1664 C CA . SER A 1 212 ? -16.094 -19.812 -18.078 1 73 212 SER A CA 1
ATOM 1665 C C . SER A 1 212 ? -15.438 -19.234 -19.312 1 73 212 SER A C 1
ATOM 1667 O O . SER A 1 212 ? -15.336 -19.922 -20.344 1 73 212 SER A O 1
ATOM 1669 N N . ASN A 1 213 ? -15.008 -18.047 -19.234 1 79.06 213 ASN A N 1
ATOM 1670 C CA . ASN A 1 213 ? -14.422 -17.406 -20.406 1 79.06 213 ASN A CA 1
ATOM 1671 C C . ASN A 1 213 ? -13.102 -18.047 -20.797 1 79.06 213 ASN A C 1
ATOM 1673 O O . ASN A 1 213 ? -12.68 -17.969 -21.953 1 79.06 213 ASN A O 1
ATOM 1677 N N . VAL A 1 214 ? -12.523 -18.688 -19.875 1 82.69 214 VAL A N 1
ATOM 1678 C CA . VAL A 1 214 ? -11.227 -19.266 -20.188 1 82.69 214 VAL A CA 1
ATOM 1679 C C . VAL A 1 214 ? -11.359 -20.797 -20.281 1 82.69 214 VAL A C 1
ATOM 1681 O O . VAL A 1 214 ? -10.766 -21.422 -21.156 1 82.69 214 VAL A O 1
ATOM 1684 N N . SER A 1 215 ? -12.234 -21.406 -19.422 1 81.25 215 SER A N 1
ATOM 1685 C CA . SER A 1 215 ? -12.258 -22.859 -19.297 1 81.25 215 SER A CA 1
ATOM 1686 C C . SER A 1 215 ? -13.461 -23.453 -20.031 1 81.25 215 SER A C 1
ATOM 1688 O O . SER A 1 215 ? -13.57 -24.672 -20.156 1 81.25 215 SER A O 1
ATOM 1690 N N . GLY A 1 216 ? -14.258 -22.594 -20.594 1 72.75 216 GLY A N 1
ATOM 1691 C CA . GLY A 1 216 ? -15.43 -23.109 -21.281 1 72.75 216 GLY A CA 1
ATOM 1692 C C . GLY A 1 216 ? -15.102 -24.125 -22.359 1 72.75 216 GLY A C 1
ATOM 1693 O O . GLY A 1 216 ? -14.195 -23.891 -23.172 1 72.75 216 GLY A O 1
ATOM 1694 N N . ILE A 1 217 ? -15.773 -25.203 -22.438 1 74.75 217 ILE A N 1
ATOM 1695 C CA . ILE A 1 217 ? -15.469 -26.359 -23.281 1 74.75 217 ILE A CA 1
ATOM 1696 C C . ILE A 1 217 ? -15.734 -26.016 -24.734 1 74.75 217 ILE A C 1
ATOM 1698 O O . ILE A 1 217 ? -14.992 -26.438 -25.625 1 74.75 217 ILE A O 1
ATOM 1702 N N . ARG A 1 218 ? -16.625 -25.141 -24.953 1 68.56 218 ARG A N 1
ATOM 1703 C CA . ARG A 1 218 ? -17.016 -24.906 -26.328 1 68.56 218 ARG A CA 1
ATOM 1704 C C . ARG A 1 218 ? -16.5 -23.562 -26.844 1 68.56 218 ARG A C 1
ATOM 1706 O O . ARG A 1 218 ? -15.984 -23.469 -27.953 1 68.56 218 ARG A O 1
ATOM 1713 N N . THR A 1 219 ? -16.547 -22.625 -25.953 1 76.25 219 THR A N 1
ATOM 1714 C CA . THR A 1 219 ? -16.281 -21.281 -26.469 1 76.25 219 THR A CA 1
ATOM 1715 C C . THR A 1 219 ? -15.211 -20.578 -25.641 1 76.25 219 THR A C 1
ATOM 1717 O O . THR A 1 219 ? -14.844 -19.438 -25.938 1 76.25 219 THR A O 1
ATOM 1720 N N . GLY A 1 220 ? -14.719 -21.281 -24.75 1 82.69 220 GLY A N 1
ATOM 1721 C CA . GLY A 1 220 ? -13.711 -20.656 -23.906 1 82.69 220 GLY A CA 1
ATOM 1722 C C . GLY A 1 220 ? -12.375 -20.484 -24.594 1 82.69 220 GLY A C 1
ATOM 1723 O O . GLY A 1 220 ? -12.18 -20.953 -25.719 1 82.69 220 GLY A O 1
ATOM 1724 N N . LEU A 1 221 ? -11.555 -19.797 -24.031 1 88.25 221 LEU A N 1
ATOM 1725 C CA . LEU A 1 221 ? -10.203 -19.578 -24.531 1 88.25 221 LEU A CA 1
ATOM 1726 C C . LEU A 1 221 ? -9.508 -20.906 -24.797 1 88.25 221 LEU A C 1
ATOM 1728 O O . LEU A 1 221 ? -8.844 -21.078 -25.828 1 88.25 221 LEU A O 1
ATOM 1732 N N . GLN A 1 222 ? -9.609 -21.844 -23.859 1 91.38 222 GLN A N 1
ATOM 1733 C CA . GLN A 1 222 ? -8.953 -23.141 -24 1 91.38 222 GLN A CA 1
ATOM 1734 C C . GLN A 1 222 ? -9.461 -23.891 -25.234 1 91.38 222 GLN A C 1
ATOM 1736 O O . GLN A 1 222 ? -8.688 -24.531 -25.938 1 91.38 222 GLN A O 1
ATOM 1741 N N . ALA A 1 223 ? -10.766 -23.828 -25.5 1 91.69 223 ALA A N 1
ATOM 1742 C CA . ALA A 1 223 ? -11.359 -24.5 -26.641 1 91.69 223 ALA A CA 1
ATOM 1743 C C . ALA A 1 223 ? -10.844 -23.922 -27.953 1 91.69 223 ALA A C 1
ATOM 1745 O O . ALA A 1 223 ? -10.594 -24.656 -28.922 1 91.69 223 ALA A O 1
ATOM 1746 N N . ARG A 1 224 ? -10.695 -22.688 -27.984 1 93.12 224 ARG A N 1
ATOM 1747 C CA . ARG A 1 224 ? -10.195 -22 -29.188 1 93.12 224 ARG A CA 1
ATOM 1748 C C . ARG A 1 224 ? -8.742 -22.359 -29.453 1 93.12 224 ARG A C 1
ATOM 1750 O O . ARG A 1 224 ? -8.344 -22.578 -30.594 1 93.12 224 ARG A O 1
ATOM 1757 N N . MET A 1 225 ? -7.992 -22.422 -28.438 1 93.56 225 MET A N 1
ATOM 1758 C CA . MET A 1 225 ? -6.594 -22.812 -28.562 1 93.56 225 MET A CA 1
ATOM 1759 C C . MET A 1 225 ? -6.48 -24.266 -29.016 1 93.56 225 MET A C 1
ATOM 1761 O O . MET A 1 225 ? -5.621 -24.609 -29.828 1 93.56 225 MET A O 1
ATOM 1765 N N . GLN A 1 226 ? -7.32 -25.094 -28.422 1 91.88 226 GLN A N 1
ATOM 1766 C CA . GLN A 1 226 ? -7.309 -26.5 -28.781 1 91.88 226 GLN A CA 1
ATOM 1767 C C . GLN A 1 226 ? -7.707 -26.719 -30.234 1 91.88 226 GLN A C 1
ATOM 1769 O O . GLN A 1 226 ? -7.227 -27.656 -30.875 1 91.88 226 GLN A O 1
ATOM 1774 N N . ALA A 1 227 ? -8.617 -25.891 -30.672 1 92.5 227 ALA A N 1
ATOM 1775 C CA . ALA A 1 227 ? -9.023 -25.969 -32.062 1 92.5 227 ALA A CA 1
ATOM 1776 C C . ALA A 1 227 ? -7.863 -25.609 -33 1 92.5 227 ALA A C 1
ATOM 1778 O O . ALA A 1 227 ? -7.727 -26.203 -34.094 1 92.5 227 ALA A O 1
ATOM 1779 N N . LEU A 1 228 ? -7.043 -24.75 -32.562 1 92.62 228 LEU A N 1
ATOM 1780 C CA . LEU A 1 228 ? -5.895 -24.328 -33.344 1 92.62 228 LEU A CA 1
ATOM 1781 C C . LEU A 1 228 ? -4.738 -25.297 -33.188 1 92.62 228 LEU A C 1
ATOM 1783 O O . LEU A 1 228 ? -4.062 -25.625 -34.188 1 92.62 228 LEU A O 1
ATOM 1787 N N . VAL A 1 229 ? -4.523 -25.656 -31.953 1 94.5 229 VAL A N 1
ATOM 1788 C CA . VAL A 1 229 ? -3.461 -26.609 -31.641 1 94.5 229 VAL A CA 1
ATOM 1789 C C . VAL A 1 229 ? -4.008 -27.734 -30.766 1 94.5 229 VAL A C 1
ATOM 1791 O O . VAL A 1 229 ? -3.879 -27.672 -29.531 1 94.5 229 VAL A O 1
ATOM 1794 N N . PRO A 1 230 ? -4.363 -28.797 -31.297 1 91.5 230 PRO A N 1
ATOM 1795 C CA . PRO A 1 230 ? -4.98 -29.875 -30.547 1 91.5 230 PRO A CA 1
ATOM 1796 C C . PRO A 1 230 ? -4.039 -30.484 -29.516 1 91.5 230 PRO A C 1
ATOM 1798 O O . PRO A 1 230 ? -4.492 -31.047 -28.5 1 91.5 230 PRO A O 1
ATOM 1801 N N . ARG A 1 231 ? -2.77 -30.359 -29.75 1 91.62 231 ARG A N 1
ATOM 1802 C CA . ARG A 1 231 ? -1.788 -30.953 -28.844 1 91.62 231 ARG A CA 1
ATOM 1803 C C . ARG A 1 231 ? -1.546 -30.047 -27.641 1 91.62 231 ARG A C 1
ATOM 1805 O O . ARG A 1 231 ? -0.826 -30.422 -26.719 1 91.62 231 ARG A O 1
ATOM 1812 N N . ALA A 1 232 ? -2.146 -28.875 -27.625 1 92.81 232 ALA A N 1
ATOM 1813 C CA . ALA A 1 232 ? -2.02 -27.984 -26.484 1 92.81 232 ALA A CA 1
ATOM 1814 C C . ALA A 1 232 ? -3.016 -28.344 -25.391 1 92.81 232 ALA A C 1
ATOM 1816 O O . ALA A 1 232 ? -4.074 -27.734 -25.266 1 92.81 232 ALA A O 1
ATOM 1817 N N . GLN A 1 233 ? -2.611 -29.203 -24.609 1 89.88 233 GLN A N 1
ATOM 1818 C CA . GLN A 1 233 ? -3.477 -29.734 -23.562 1 89.88 233 GLN A CA 1
ATOM 1819 C C . GLN A 1 233 ? -3.861 -28.656 -22.562 1 89.88 233 GLN A C 1
ATOM 1821 O O . GLN A 1 233 ? -3.016 -27.859 -22.141 1 89.88 233 GLN A O 1
ATOM 1826 N N . TYR A 1 234 ? -5.184 -28.625 -22.234 1 91.62 234 TYR A N 1
ATOM 1827 C CA . TYR A 1 234 ? -5.672 -27.672 -21.234 1 91.62 234 TYR A CA 1
ATOM 1828 C C . TYR A 1 234 ? -5.609 -28.266 -19.828 1 91.62 234 TYR A C 1
ATOM 1830 O O . TYR A 1 234 ? -6.055 -29.391 -19.609 1 91.62 234 TYR A O 1
ATOM 1838 N N . ILE A 1 235 ? -5.086 -27.5 -18.969 1 91 235 ILE A N 1
ATOM 1839 C CA . ILE A 1 235 ? -5.078 -27.875 -17.562 1 91 235 ILE A CA 1
ATOM 1840 C C . ILE A 1 235 ? -5.719 -26.766 -16.719 1 91 235 ILE A C 1
ATOM 1842 O O . ILE A 1 235 ? -5.301 -25.609 -16.781 1 91 235 ILE A O 1
ATOM 1846 N N . HIS A 1 236 ? -6.742 -27.109 -16.031 1 91.81 236 HIS A N 1
ATOM 1847 C CA . HIS A 1 236 ? -7.246 -26.219 -15.008 1 91.81 236 HIS A CA 1
ATOM 1848 C C . HIS A 1 236 ? -6.27 -26.109 -13.836 1 91.81 236 HIS A C 1
ATOM 1850 O O . HIS A 1 236 ? -5.887 -27.125 -13.25 1 91.81 236 HIS A O 1
ATOM 1856 N N . CYS A 1 237 ? -5.848 -24.953 -13.547 1 91.88 237 CYS A N 1
ATOM 1857 C CA . CYS A 1 237 ? -4.887 -24.75 -12.461 1 91.88 237 CYS A CA 1
ATOM 1858 C C . CYS A 1 237 ? -5.262 -25.578 -11.242 1 91.88 237 CYS A C 1
ATOM 1860 O O . CYS A 1 237 ? -6.297 -25.344 -10.617 1 91.88 237 CYS A O 1
ATOM 1862 N N . THR A 1 238 ? -4.441 -26.5 -10.906 1 90.88 238 THR A N 1
ATOM 1863 C CA . THR A 1 238 ? -4.738 -27.453 -9.844 1 90.88 238 THR A CA 1
ATOM 1864 C C . THR A 1 238 ? -4.855 -26.75 -8.492 1 90.88 238 THR A C 1
ATOM 1866 O O . THR A 1 238 ? -5.625 -27.188 -7.633 1 90.88 238 THR A O 1
ATOM 1869 N N . ALA A 1 239 ? -4.078 -25.75 -8.289 1 88.81 239 ALA A N 1
ATOM 1870 C CA . ALA A 1 239 ? -4.18 -24.984 -7.047 1 88.81 239 ALA A CA 1
ATOM 1871 C C . ALA A 1 239 ? -5.559 -24.344 -6.902 1 88.81 239 ALA A C 1
ATOM 1873 O O . ALA A 1 239 ? -6.117 -24.312 -5.805 1 88.81 239 ALA A O 1
ATOM 1874 N N . HIS A 1 240 ? -6.059 -23.828 -7.938 1 88.62 240 HIS A N 1
ATOM 1875 C CA . HIS A 1 240 ? -7.398 -23.25 -7.922 1 88.62 240 HIS A CA 1
ATOM 1876 C C . HIS A 1 240 ? -8.453 -24.328 -7.641 1 88.62 240 HIS A C 1
ATOM 1878 O O . HIS A 1 240 ? -9.445 -24.062 -6.969 1 88.62 240 HIS A O 1
ATOM 1884 N N . VAL A 1 241 ? -8.266 -25.438 -8.234 1 90.25 241 VAL A N 1
ATOM 1885 C CA . VAL A 1 241 ? -9.219 -26.531 -8.047 1 90.25 241 VAL A CA 1
ATOM 1886 C C . VAL A 1 241 ? -9.258 -26.938 -6.578 1 90.25 241 VAL A C 1
ATOM 1888 O O . VAL A 1 241 ? -10.336 -27.172 -6.027 1 90.25 241 VAL A O 1
ATOM 1891 N N . VAL A 1 242 ? -8.117 -27.016 -5.973 1 89.44 242 VAL A N 1
ATOM 1892 C CA . VAL A 1 242 ? -8.055 -27.344 -4.555 1 89.44 242 VAL A CA 1
ATOM 1893 C C . VAL A 1 242 ? -8.82 -26.312 -3.742 1 89.44 242 VAL A C 1
ATOM 1895 O O . VAL A 1 242 ? -9.547 -26.656 -2.805 1 89.44 242 VAL A O 1
ATOM 1898 N N . ASN A 1 243 ? -8.68 -25.094 -4.074 1 87 243 ASN A N 1
ATOM 1899 C CA . ASN A 1 243 ? -9.406 -24.031 -3.385 1 87 243 ASN A CA 1
ATOM 1900 C C . ASN A 1 243 ? -10.914 -24.172 -3.572 1 87 243 ASN A C 1
ATOM 1902 O O . ASN A 1 243 ? -11.688 -23.844 -2.674 1 87 243 ASN A O 1
ATOM 1906 N N . LEU A 1 244 ? -11.281 -24.594 -4.707 1 87.56 244 LEU A N 1
ATOM 1907 C CA . LEU A 1 244 ? -12.703 -24.797 -4.973 1 87.56 244 LEU A CA 1
ATOM 1908 C C . LEU A 1 244 ? -13.258 -25.938 -4.113 1 87.56 244 LEU A C 1
ATOM 1910 O O . LEU A 1 244 ? -14.406 -25.875 -3.664 1 87.56 244 LEU A O 1
ATOM 1914 N N . VAL A 1 245 ? -12.492 -26.922 -3.951 1 89.56 245 VAL A N 1
ATOM 1915 C CA . VAL A 1 245 ? -12.898 -28.031 -3.092 1 89.56 245 VAL A CA 1
ATOM 1916 C C . VAL A 1 245 ? -13.133 -27.516 -1.67 1 89.56 245 VAL A C 1
ATOM 1918 O O . VAL A 1 245 ? -14.133 -27.859 -1.035 1 89.56 245 VAL A O 1
ATOM 1921 N N . VAL A 1 246 ? -12.195 -26.766 -1.203 1 87.38 246 VAL A N 1
ATOM 1922 C CA . VAL A 1 246 ? -12.312 -26.188 0.136 1 87.38 246 VAL A CA 1
ATOM 1923 C C . VAL A 1 246 ? -13.57 -25.344 0.23 1 87.38 246 VAL A C 1
ATOM 1925 O O . VAL A 1 246 ? -14.266 -25.359 1.246 1 87.38 246 VAL A O 1
ATOM 1928 N N . HIS A 1 247 ? -13.828 -24.641 -0.769 1 84 247 HIS A N 1
ATOM 1929 C CA . HIS A 1 247 ? -15.023 -23.797 -0.812 1 84 247 HIS A CA 1
ATOM 1930 C C . HIS A 1 247 ? -16.297 -24.641 -0.755 1 84 247 HIS A C 1
ATOM 1932 O O . HIS A 1 247 ? -17.25 -24.281 -0.062 1 84 247 HIS A O 1
ATOM 1938 N N . ASP A 1 248 ? -16.312 -25.703 -1.473 1 86.19 248 ASP A N 1
ATOM 1939 C CA . ASP A 1 248 ? -17.453 -26.609 -1.472 1 86.19 248 ASP A CA 1
ATOM 1940 C C . ASP A 1 248 ? -17.734 -27.141 -0.068 1 86.19 248 ASP A C 1
ATOM 1942 O O . ASP A 1 248 ? -18.891 -27.219 0.356 1 86.19 248 ASP A O 1
ATOM 1946 N N . VAL A 1 249 ? -16.719 -27.453 0.558 1 86.19 249 VAL A N 1
ATOM 1947 C CA . VAL A 1 249 ? -16.844 -28.031 1.89 1 86.19 249 VAL A CA 1
ATOM 1948 C C . VAL A 1 249 ? -17.297 -26.969 2.883 1 86.19 249 VAL A C 1
ATOM 1950 O O . VAL A 1 249 ? -18.141 -27.219 3.742 1 86.19 249 VAL A O 1
ATOM 1953 N N . SER A 1 250 ? -16.75 -25.797 2.771 1 80.44 250 SER A N 1
ATOM 1954 C CA . SER A 1 250 ? -17.031 -24.703 3.703 1 80.44 250 SER A CA 1
ATOM 1955 C C . SER A 1 250 ? -18.469 -24.234 3.578 1 80.44 250 SER A C 1
ATOM 1957 O O . SER A 1 250 ? -19.078 -23.781 4.559 1 80.44 250 SER A O 1
ATOM 1959 N N . GLU A 1 251 ? -18.953 -24.141 2.418 1 76.25 251 GLU A N 1
ATOM 1960 C CA . GLU A 1 251 ? -20.328 -23.688 2.18 1 76.25 251 GLU A 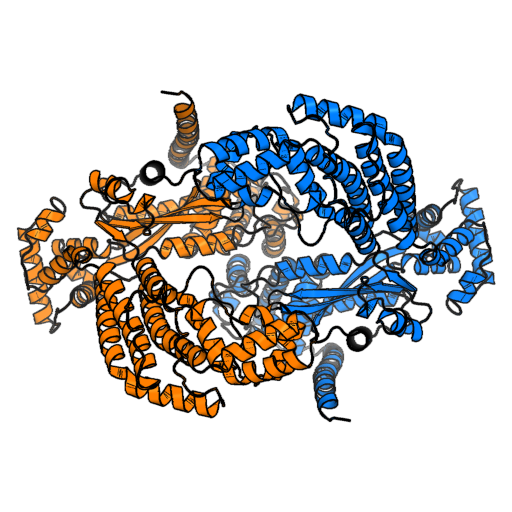CA 1
ATOM 1961 C C . GLU A 1 251 ? -21.328 -24.594 2.887 1 76.25 251 GLU A C 1
ATOM 1963 O O . GLU A 1 251 ? -22.422 -24.141 3.262 1 76.25 251 GLU A O 1
ATOM 1968 N N . ASN A 1 252 ? -20.953 -25.672 3.16 1 68.12 252 ASN A N 1
ATOM 1969 C CA . ASN A 1 252 ? -21.875 -26.625 3.771 1 68.12 252 ASN A CA 1
ATOM 1970 C C . ASN A 1 252 ? -21.766 -26.609 5.293 1 68.12 252 ASN A C 1
ATOM 1972 O O . ASN A 1 252 ? -22.516 -27.312 5.98 1 68.12 252 ASN A O 1
ATOM 1976 N N . ILE A 1 253 ? -20.781 -25.703 5.699 1 67 253 ILE A N 1
ATOM 1977 C CA . ILE A 1 253 ? -20.609 -25.594 7.145 1 67 253 ILE A CA 1
ATOM 1978 C C . ILE A 1 253 ? -21 -24.188 7.609 1 67 253 ILE A C 1
ATOM 1980 O O . ILE A 1 253 ? -20.219 -23.25 7.461 1 67 253 ILE A O 1
ATOM 1984 N N . PRO A 1 254 ? -22.203 -23.938 8.023 1 60.66 254 PRO A N 1
ATOM 1985 C CA . PRO A 1 254 ? -22.688 -22.625 8.406 1 60.66 254 PRO A CA 1
ATOM 1986 C C . PRO A 1 254 ? -21.797 -21.938 9.43 1 60.66 254 PRO A C 1
ATOM 1988 O O . PRO A 1 254 ? -21.672 -20.703 9.422 1 60.66 254 PRO A O 1
ATOM 1991 N N . ALA A 1 255 ? -21.172 -22.641 10.273 1 58.19 255 ALA A N 1
ATOM 1992 C CA . ALA A 1 255 ? -20.453 -22.062 11.414 1 58.19 255 ALA A CA 1
ATOM 1993 C C . ALA A 1 255 ? -19.203 -21.312 10.953 1 58.19 255 ALA A C 1
ATOM 1995 O O . ALA A 1 255 ? -18.609 -20.562 11.727 1 58.19 255 ALA A O 1
ATOM 1996 N N . CYS A 1 256 ? -18.875 -21.391 9.656 1 56.62 256 CYS A N 1
ATOM 1997 C CA . CYS A 1 256 ? -17.594 -20.891 9.195 1 56.62 256 CYS A CA 1
ATOM 1998 C C . CYS A 1 256 ? -17.656 -19.391 8.914 1 56.62 256 CYS A C 1
ATOM 2000 O O . CYS A 1 256 ? -16.625 -18.75 8.719 1 56.62 256 CYS A O 1
ATOM 2002 N N . ARG A 1 257 ? -18.766 -18.656 8.914 1 54.75 257 ARG A N 1
ATOM 2003 C CA . ARG A 1 257 ? -18.891 -17.344 8.305 1 54.75 257 ARG A CA 1
ATOM 2004 C C . ARG A 1 257 ? -18.578 -16.234 9.305 1 54.75 257 ARG A C 1
ATOM 2006 O O . ARG A 1 257 ? -18.172 -15.133 8.922 1 54.75 257 ARG A O 1
ATOM 2013 N N . ASN A 1 258 ? -18.875 -16.328 10.578 1 56.78 258 ASN A N 1
ATOM 2014 C CA . ASN A 1 258 ? -18.859 -15.172 11.461 1 56.78 258 ASN A CA 1
ATOM 2015 C C . ASN A 1 258 ? -17.562 -15.078 12.25 1 56.78 258 ASN A C 1
ATOM 2017 O O . ASN A 1 258 ? -17.234 -15.977 13.031 1 56.78 258 ASN A O 1
ATOM 2021 N N . PHE A 1 259 ? -16.5 -14.383 11.523 1 62.16 259 PHE A N 1
ATOM 2022 C CA . PHE A 1 259 ? -15.383 -14.578 12.438 1 62.16 259 PHE A CA 1
ATOM 2023 C C . PHE A 1 259 ? -15.172 -13.344 13.305 1 62.16 259 PHE A C 1
ATOM 2025 O O . PHE A 1 259 ? -15.453 -12.219 12.867 1 62.16 259 PHE A O 1
ATOM 2032 N N . LEU A 1 260 ? -14.914 -13.484 14.656 1 76.75 260 LEU A N 1
ATOM 2033 C CA . LEU A 1 260 ? -14.688 -12.75 15.891 1 76.75 260 LEU A CA 1
ATOM 2034 C C . LEU A 1 260 ? -13.445 -11.867 15.781 1 76.75 260 LEU A C 1
ATOM 2036 O O . LEU A 1 260 ? -13.383 -10.797 16.391 1 76.75 260 LEU A O 1
ATOM 2040 N N . VAL A 1 261 ? -12.609 -12.062 14.695 1 78.56 261 VAL A N 1
ATOM 2041 C CA . VAL A 1 261 ? -11.289 -11.43 14.68 1 78.56 261 VAL A CA 1
ATOM 2042 C C . VAL A 1 261 ? -11.438 -9.945 14.391 1 78.56 261 VAL A C 1
ATOM 2044 O O . VAL A 1 261 ? -10.703 -9.117 14.953 1 78.56 261 VAL A O 1
ATOM 2047 N N . THR A 1 262 ? -12.422 -9.562 13.688 1 81.25 262 THR A N 1
ATOM 2048 C CA . THR A 1 262 ? -12.617 -8.172 13.281 1 81.25 262 THR A CA 1
ATOM 2049 C C . THR A 1 262 ? -13 -7.309 14.484 1 81.25 262 THR A C 1
ATOM 2051 O O . THR A 1 262 ? -12.609 -6.141 14.562 1 81.25 262 THR A O 1
ATOM 2054 N N . LEU A 1 263 ? -13.742 -7.855 15.391 1 85.44 263 LEU A N 1
ATOM 2055 C CA . LEU A 1 263 ? -14.148 -7.117 16.578 1 85.44 263 LEU A CA 1
ATOM 2056 C C . LEU A 1 263 ? -12.938 -6.695 17.406 1 85.44 263 LEU A C 1
ATOM 2058 O O . LEU A 1 263 ? -12.906 -5.594 17.953 1 85.44 263 LEU A O 1
ATOM 2062 N N . ILE A 1 264 ? -12 -7.512 17.438 1 87.25 264 ILE A N 1
ATOM 2063 C CA . ILE A 1 264 ? -10.828 -7.277 18.281 1 87.25 264 ILE A CA 1
ATOM 2064 C C . ILE A 1 264 ? -9.805 -6.441 17.516 1 87.25 264 ILE A C 1
ATOM 2066 O O . ILE A 1 264 ? -9.25 -5.477 18.047 1 87.25 264 ILE A O 1
ATOM 2070 N N . ARG A 1 265 ? -9.625 -6.73 16.266 1 86.19 265 ARG A N 1
ATOM 2071 C CA . ARG A 1 265 ? -8.523 -6.152 15.508 1 86.19 265 ARG A CA 1
ATOM 2072 C C . ARG A 1 265 ? -8.898 -4.793 14.93 1 86.19 265 ARG A C 1
ATOM 2074 O O . ARG A 1 265 ? -8.031 -4.035 14.492 1 86.19 265 ARG A O 1
ATOM 2081 N N . ASN A 1 266 ? -10.125 -4.402 14.992 1 81.69 266 ASN A N 1
ATOM 2082 C CA . ASN A 1 266 ? -10.547 -3.121 14.438 1 81.69 266 ASN A CA 1
ATOM 2083 C C . ASN A 1 266 ? -10.43 -2 15.469 1 81.69 266 ASN A C 1
ATOM 2085 O O . ASN A 1 266 ? -10.797 -0.856 15.188 1 81.69 266 ASN A O 1
ATOM 2089 N N . SER A 1 267 ? -9.977 -2.299 16.641 1 84.06 267 SER A N 1
ATOM 2090 C CA . SER A 1 267 ? -9.812 -1.307 17.688 1 84.06 267 SER A CA 1
ATOM 2091 C C . SER A 1 267 ? -8.492 -1.49 18.422 1 84.06 267 SER A C 1
ATOM 2093 O O . SER A 1 267 ? -8.242 -2.541 19.016 1 84.06 267 SER A O 1
ATOM 2095 N N . PRO A 1 268 ? -7.703 -0.486 18.312 1 85.06 268 PRO A N 1
ATOM 2096 C CA . PRO A 1 268 ? -6.441 -0.584 19.047 1 85.06 268 PRO A CA 1
ATOM 2097 C C . PRO A 1 268 ? -6.652 -0.817 20.547 1 85.06 268 PRO A C 1
ATOM 2099 O O . PRO A 1 268 ? -5.887 -1.556 21.172 1 85.06 268 PRO A O 1
ATOM 2102 N N . LYS A 1 269 ? -7.637 -0.186 21.141 1 84 269 LYS A N 1
ATOM 2103 C CA . LYS A 1 269 ? -7.945 -0.354 22.562 1 84 269 LYS A CA 1
ATOM 2104 C C . LYS A 1 269 ? -8.297 -1.804 22.875 1 84 269 LYS A C 1
ATOM 2106 O O . LYS A 1 269 ? -7.777 -2.377 23.844 1 84 269 LYS A O 1
ATOM 2111 N N . ARG A 1 270 ? -9.141 -2.385 22.094 1 88 270 ARG A N 1
ATOM 2112 C CA . ARG A 1 270 ? -9.57 -3.758 22.328 1 88 270 ARG A CA 1
ATOM 2113 C C . ARG A 1 270 ? -8.422 -4.738 22.109 1 88 270 ARG A C 1
ATOM 2115 O O . ARG A 1 270 ? -8.305 -5.742 22.812 1 88 270 ARG A O 1
ATOM 2122 N N . LEU A 1 271 ? -7.664 -4.438 21.062 1 88.38 271 LEU A N 1
ATOM 2123 C CA . LEU A 1 271 ? -6.523 -5.305 20.797 1 88.38 271 LEU A CA 1
ATOM 2124 C C . LEU A 1 271 ? -5.551 -5.309 21.969 1 88.38 271 LEU A C 1
ATOM 2126 O O . LEU A 1 271 ? -5.062 -6.363 22.375 1 88.38 271 LEU A O 1
ATOM 2130 N N . ALA A 1 272 ? -5.273 -4.133 22.438 1 86.75 272 ALA A N 1
ATOM 2131 C CA . ALA A 1 272 ? -4.398 -4.039 23.609 1 86.75 272 ALA A CA 1
ATOM 2132 C C . ALA A 1 272 ? -4.996 -4.77 24.812 1 86.75 272 ALA A C 1
ATOM 2134 O O . ALA A 1 272 ? -4.281 -5.441 25.547 1 86.75 272 ALA A O 1
ATOM 2135 N N . TRP A 1 273 ? -6.273 -4.547 24.984 1 88.75 273 TRP A N 1
ATOM 2136 C CA . TRP A 1 273 ? -7.016 -5.215 26.047 1 88.75 273 TRP A CA 1
ATOM 2137 C C . TRP A 1 273 ? -6.93 -6.73 25.906 1 88.75 273 TRP A C 1
ATOM 2139 O O . TRP A 1 273 ? -6.688 -7.438 26.891 1 88.75 273 TRP A O 1
ATOM 2149 N N . PHE A 1 274 ? -7.051 -7.234 24.75 1 91.38 274 PHE A N 1
ATOM 2150 C CA . PHE A 1 274 ? -6.969 -8.656 24.453 1 91.38 274 PHE A CA 1
ATOM 2151 C C . PHE A 1 274 ? -5.574 -9.195 24.766 1 91.38 274 PHE A C 1
ATOM 2153 O O . PHE A 1 274 ? -5.43 -10.281 25.328 1 91.38 274 PHE A O 1
ATOM 2160 N N . GLN A 1 275 ? -4.59 -8.438 24.391 1 88.81 275 GLN A N 1
ATOM 2161 C CA . GLN A 1 275 ? -3.203 -8.859 24.562 1 88.81 275 GLN A CA 1
ATOM 2162 C C . GLN A 1 275 ? -2.846 -8.977 26.047 1 88.81 275 GLN A C 1
ATOM 2164 O O . GLN A 1 275 ? -1.934 -9.727 26.406 1 88.81 275 GLN A O 1
ATOM 2169 N N . GLU A 1 276 ? -3.52 -8.273 26.875 1 88.12 276 GLU A N 1
ATOM 2170 C CA . GLU A 1 276 ? -3.301 -8.383 28.312 1 88.12 276 GLU A CA 1
ATOM 2171 C C . GLU A 1 276 ? -3.672 -9.766 28.828 1 88.12 276 GLU A C 1
ATOM 2173 O O . GLU A 1 276 ? -3.139 -10.227 29.844 1 88.12 276 GLU A O 1
ATOM 2178 N N . PHE A 1 277 ? -4.602 -10.383 28.172 1 90.81 277 PHE A N 1
ATOM 2179 C CA . PHE A 1 277 ? -5.059 -11.711 28.578 1 90.81 277 PHE A CA 1
ATOM 2180 C C . PHE A 1 277 ? -4.133 -12.789 28.031 1 90.81 277 PHE A C 1
ATOM 2182 O O . PHE A 1 277 ? -4.16 -13.93 28.516 1 90.81 277 PHE A O 1
ATOM 2189 N N . GLN A 1 278 ? -3.367 -12.391 27.031 1 89.62 278 GLN A N 1
ATOM 2190 C CA . GLN A 1 278 ? -2.527 -13.383 26.359 1 89.62 278 GLN A CA 1
ATOM 2191 C C . GLN A 1 278 ? -1.193 -13.547 27.094 1 89.62 278 GLN A C 1
ATOM 2193 O O . GLN A 1 278 ? -0.701 -12.609 27.719 1 89.62 278 GLN A O 1
ATOM 2198 N N . ASP A 1 279 ? -0.715 -14.719 26.938 1 83.38 279 ASP A N 1
ATOM 2199 C CA . ASP A 1 279 ? 0.646 -14.938 27.422 1 83.38 279 ASP A CA 1
ATOM 2200 C C . ASP A 1 279 ? 1.673 -14.359 26.453 1 83.38 279 ASP A C 1
ATOM 2202 O O . ASP A 1 279 ? 1.358 -14.102 25.297 1 83.38 279 ASP A O 1
ATOM 2206 N N . ASP A 1 280 ? 2.773 -14.086 26.969 1 76.62 280 ASP A N 1
ATOM 2207 C CA . ASP A 1 280 ? 3.83 -13.438 26.188 1 76.62 280 ASP A CA 1
ATOM 2208 C C . ASP A 1 280 ? 4.141 -14.219 24.922 1 76.62 280 ASP A C 1
ATOM 2210 O O . ASP A 1 280 ? 4.566 -13.641 23.922 1 76.62 280 ASP A O 1
ATOM 2214 N N . ASN A 1 281 ? 3.854 -15.469 24.969 1 78.56 281 ASN A N 1
ATOM 2215 C CA . ASN A 1 281 ? 4.227 -16.297 23.828 1 78.56 281 ASN A CA 1
ATOM 2216 C C . ASN A 1 281 ? 3.016 -16.656 22.969 1 78.56 281 ASN A C 1
ATOM 2218 O O . ASN A 1 281 ? 3.119 -17.453 22.047 1 78.56 281 ASN A O 1
ATOM 2222 N N . ALA A 1 282 ? 1.969 -15.969 23.297 1 79.88 282 ALA A N 1
ATOM 2223 C CA . ALA A 1 282 ? 0.754 -16.359 22.594 1 79.88 282 ALA A CA 1
ATOM 2224 C C . ALA A 1 282 ? 0.732 -15.789 21.172 1 79.88 282 ALA A C 1
ATOM 2226 O O . ALA A 1 282 ? 1.297 -14.719 20.922 1 79.88 282 ALA A O 1
ATOM 2227 N N . SER A 1 283 ? 0.16 -16.547 20.297 1 81.88 283 SER A N 1
ATOM 2228 C CA . SER A 1 283 ? 0.05 -16.141 18.891 1 81.88 283 SER A CA 1
ATOM 2229 C C . SER A 1 283 ? -0.975 -15.016 18.734 1 81.88 283 SER A C 1
ATOM 2231 O O . SER A 1 283 ? -1.986 -14.992 19.438 1 81.88 283 SER A O 1
ATOM 2233 N N . SER A 1 284 ? -0.718 -14.125 17.891 1 84.12 284 SER A N 1
ATOM 2234 C CA . SER A 1 284 ? -1.652 -13.047 17.594 1 84.12 284 SER A CA 1
ATOM 2235 C C . SER A 1 284 ? -2.809 -13.531 16.734 1 84.12 284 SER A C 1
ATOM 2237 O O . SER A 1 284 ? -2.68 -14.539 16.016 1 84.12 284 SER A O 1
ATOM 2239 N N . LEU A 1 285 ? -3.906 -12.945 16.859 1 86.5 285 LEU A N 1
ATOM 2240 C CA . LEU A 1 285 ? -5.059 -13.258 16.016 1 86.5 285 LEU A CA 1
ATOM 2241 C C . LEU A 1 285 ? -4.809 -12.844 14.578 1 86.5 285 LEU A C 1
ATOM 2243 O O . LEU A 1 285 ? -4.324 -11.734 14.32 1 86.5 285 LEU A O 1
ATOM 2247 N N . ARG A 1 286 ? -5.059 -13.695 13.656 1 82.38 286 ARG A N 1
ATOM 2248 C CA . ARG A 1 286 ? -4.875 -13.422 12.234 1 82.38 286 ARG A CA 1
ATOM 2249 C C . ARG A 1 286 ? -6.215 -13.258 11.523 1 82.38 286 ARG A C 1
ATOM 2251 O O . ARG A 1 286 ? -7.137 -14.047 11.742 1 82.38 286 ARG A O 1
ATOM 2258 N N . PRO A 1 287 ? -6.297 -12.188 10.75 1 77.31 287 PRO A N 1
ATOM 2259 C CA . PRO A 1 287 ? -7.551 -12 10.023 1 77.31 287 PRO A CA 1
ATOM 2260 C C . PRO A 1 287 ? -7.781 -13.062 8.953 1 77.31 287 PRO A C 1
ATOM 2262 O O . PRO A 1 287 ? -6.82 -13.664 8.461 1 77.31 287 PRO A O 1
ATOM 2265 N N . LEU A 1 288 ? -9.062 -13.242 8.648 1 72.56 288 LEU A N 1
ATOM 2266 C CA . LEU A 1 288 ? -9.445 -14.211 7.629 1 72.56 288 LEU A CA 1
ATOM 2267 C C . LEU A 1 288 ? -9.211 -13.648 6.23 1 72.56 288 LEU A C 1
ATOM 2269 O O . LEU A 1 288 ? -9.531 -12.492 5.961 1 72.56 288 LEU A O 1
ATOM 2273 N N . CYS A 1 289 ? -8.469 -14.359 5.395 1 67.5 289 CYS A N 1
ATOM 2274 C CA . CYS A 1 289 ? -8.312 -13.977 3.994 1 67.5 289 CYS A CA 1
ATOM 2275 C C . CYS A 1 289 ? -9.617 -14.18 3.225 1 67.5 289 CYS A C 1
ATOM 2277 O O . CYS A 1 289 ? -10.156 -15.289 3.205 1 67.5 289 CYS A O 1
ATOM 2279 N N . PRO A 1 290 ? -10.133 -13.141 2.689 1 62.25 290 PRO A N 1
ATOM 2280 C CA . PRO A 1 290 ? -11.438 -13.273 2.049 1 62.25 290 PRO A CA 1
ATOM 2281 C C . PRO A 1 290 ? -11.391 -14.102 0.771 1 62.25 290 PRO A C 1
ATOM 2283 O O . PRO A 1 290 ? -12.391 -14.719 0.394 1 62.25 290 PRO A O 1
ATOM 2286 N N . THR A 1 291 ? -10.273 -14.133 0.073 1 60.16 291 THR A N 1
ATOM 2287 C CA . THR A 1 291 ? -10.281 -14.695 -1.274 1 60.16 291 THR A CA 1
ATOM 2288 C C . THR A 1 291 ? -9.711 -16.109 -1.275 1 60.16 291 THR A C 1
ATOM 2290 O O . THR A 1 291 ? -10.102 -16.938 -2.096 1 60.16 291 THR A O 1
ATOM 2293 N N . ARG A 1 292 ? -8.766 -16.328 -0.409 1 62.62 292 ARG A N 1
ATOM 2294 C CA . ARG A 1 292 ? -8.117 -17.625 -0.464 1 62.62 292 ARG A CA 1
ATOM 2295 C C . ARG A 1 292 ? -8.367 -18.422 0.816 1 62.62 292 ARG A C 1
ATOM 2297 O O . ARG A 1 292 ? -7.703 -18.188 1.832 1 62.62 292 ARG A O 1
ATOM 2304 N N . TRP A 1 293 ? -9.273 -19.344 0.714 1 60 293 TRP A N 1
ATOM 2305 C CA . TRP A 1 293 ? -9.75 -20.062 1.89 1 60 293 TRP A CA 1
ATOM 2306 C C . TRP A 1 293 ? -8.641 -20.906 2.502 1 60 293 TRP A C 1
ATOM 2308 O O . TRP A 1 293 ? -8.594 -21.094 3.721 1 60 293 TRP A O 1
ATOM 2318 N N . THR A 1 294 ? -7.801 -21.359 1.662 1 59 294 THR A N 1
ATOM 2319 C CA . THR A 1 294 ? -6.738 -22.156 2.275 1 59 294 THR A CA 1
ATOM 2320 C C . THR A 1 294 ? -5.918 -21.297 3.236 1 59 294 THR A C 1
ATOM 2322 O O . THR A 1 294 ? -5.379 -21.812 4.223 1 59 294 THR A O 1
ATOM 2325 N N . LEU A 1 295 ? -6.07 -20.125 2.951 1 61.47 295 LEU A N 1
ATOM 2326 C CA . LEU A 1 295 ? -5.262 -19.25 3.801 1 61.47 295 LEU A CA 1
ATOM 2327 C C . LEU A 1 295 ? -6.008 -18.906 5.082 1 61.47 295 LEU A C 1
ATOM 2329 O O . LEU A 1 295 ? -5.453 -18.25 5.969 1 61.47 295 LEU A O 1
ATOM 2333 N N . LYS A 1 296 ? -7.062 -19.578 5.195 1 74 296 LYS A N 1
ATOM 2334 C CA . LYS A 1 296 ? -7.852 -19.328 6.398 1 74 296 LYS A CA 1
ATOM 2335 C C . LYS A 1 296 ? -7.34 -20.156 7.574 1 74 296 LYS A C 1
ATOM 2337 O O . LYS A 1 296 ? -7.676 -19.875 8.727 1 74 296 LYS A O 1
ATOM 2342 N N . THR A 1 297 ? -6.52 -21.125 7.207 1 82.19 297 THR A N 1
ATOM 2343 C CA . THR A 1 297 ? -6.035 -22.047 8.234 1 82.19 297 THR A CA 1
ATOM 2344 C C . THR A 1 297 ? -5.293 -21.297 9.328 1 82.19 297 THR A C 1
ATOM 2346 O O . THR A 1 297 ? -5.48 -21.578 10.516 1 82.19 297 THR A O 1
ATOM 2349 N N . ALA A 1 298 ? -4.578 -20.359 8.914 1 82.44 298 ALA A N 1
ATOM 2350 C CA . ALA A 1 298 ? -3.816 -19.594 9.891 1 82.44 298 ALA A CA 1
ATOM 2351 C C . ALA A 1 298 ? -4.746 -18.812 10.82 1 82.44 298 ALA A C 1
ATOM 2353 O O . ALA A 1 298 ? -4.48 -18.703 12.016 1 82.44 298 ALA A O 1
ATOM 2354 N N . SER A 1 299 ? -5.723 -18.312 10.266 1 84.25 299 SER A N 1
ATOM 2355 C CA . SER A 1 299 ? -6.699 -17.578 11.062 1 84.25 299 SER A CA 1
ATOM 2356 C C . SER A 1 299 ? -7.43 -18.5 12.031 1 84.25 299 SER A C 1
ATOM 2358 O O . SER A 1 299 ? -7.578 -18.172 13.211 1 84.25 299 SER A O 1
ATOM 2360 N N . LEU A 1 300 ? -7.836 -19.656 11.594 1 86.38 300 LEU A N 1
ATOM 2361 C CA . LEU A 1 300 ? -8.539 -20.609 12.438 1 86.38 300 LEU A CA 1
ATOM 2362 C C . LEU A 1 300 ? -7.637 -21.141 13.547 1 86.38 300 LEU A C 1
ATOM 2364 O O . LEU A 1 300 ? -8.078 -21.328 14.68 1 86.38 300 LEU A O 1
ATOM 2368 N N . LEU A 1 301 ? -6.434 -21.328 13.18 1 88.69 301 LEU A N 1
ATOM 2369 C CA . LEU A 1 301 ? -5.465 -21.781 14.164 1 88.69 301 LEU A CA 1
ATOM 2370 C C . LEU A 1 301 ? -5.246 -20.734 15.242 1 88.69 301 LEU A C 1
ATOM 2372 O O . LEU A 1 301 ? -5.09 -21.062 16.422 1 88.69 301 LEU A O 1
ATOM 2376 N N . SER A 1 302 ? -5.203 -19.531 14.773 1 88.75 302 SER A N 1
ATOM 2377 C CA . SER A 1 302 ? -5.027 -18.453 15.742 1 88.75 302 SER A CA 1
ATOM 2378 C C . SER A 1 302 ? -6.203 -18.375 16.703 1 88.75 302 SER A C 1
ATOM 2380 O O . SER A 1 302 ? -6.023 -18.094 17.891 1 88.75 302 SER A O 1
ATOM 2382 N N . ILE A 1 303 ? -7.336 -18.672 16.297 1 88.88 303 ILE A N 1
ATOM 2383 C CA . ILE A 1 303 ? -8.531 -18.656 17.125 1 88.88 303 ILE A CA 1
ATOM 2384 C C . ILE A 1 303 ? -8.492 -19.828 18.094 1 88.88 303 ILE A C 1
ATOM 2386 O O . ILE A 1 303 ? -8.742 -19.672 19.297 1 88.88 303 ILE A O 1
ATOM 2390 N N . ALA A 1 304 ? -8.172 -20.938 17.562 1 90.94 304 ALA A N 1
ATOM 2391 C CA . ALA A 1 304 ? -8.141 -22.141 18.375 1 90.94 304 ALA A CA 1
ATOM 2392 C C . ALA A 1 304 ? -7.098 -22.031 19.484 1 90.94 304 ALA A C 1
ATOM 2394 O O . ALA A 1 304 ? -7.34 -22.438 20.625 1 90.94 304 ALA A O 1
ATOM 2395 N N . SER A 1 305 ? -5.98 -21.469 19.141 1 91.5 305 SER A N 1
ATOM 2396 C CA . SER A 1 305 ? -4.891 -21.359 20.109 1 91.5 305 SER A CA 1
ATOM 2397 C C . SER A 1 305 ? -5.207 -20.328 21.188 1 91.5 305 SER A C 1
ATOM 2399 O O . SER A 1 305 ? -4.656 -20.391 22.297 1 91.5 305 SER A O 1
ATOM 2401 N N . ASN A 1 306 ? -6.086 -19.438 20.844 1 92.19 306 ASN A N 1
ATOM 2402 C CA . ASN A 1 306 ? -6.449 -18.391 21.797 1 92.19 306 ASN A CA 1
ATOM 2403 C C . ASN A 1 306 ? -7.867 -18.578 22.328 1 92.19 306 ASN A C 1
ATOM 2405 O O . ASN A 1 306 ? -8.492 -17.625 22.797 1 92.19 306 ASN A O 1
ATOM 2409 N N . TYR A 1 307 ? -8.375 -19.766 22.234 1 92.94 307 TYR A N 1
ATOM 2410 C CA . TYR A 1 307 ? -9.789 -19.969 22.5 1 92.94 307 TYR A CA 1
ATOM 2411 C C . TYR A 1 307 ? -10.133 -19.609 23.938 1 92.94 307 TYR A C 1
ATOM 2413 O O . TYR A 1 307 ? -11.109 -18.891 24.188 1 92.94 307 TYR A O 1
ATOM 2421 N N . SER A 1 308 ? -9.352 -20.062 24.906 1 93.88 308 SER A N 1
ATOM 2422 C CA . SER A 1 308 ? -9.594 -19.766 26.312 1 93.88 308 SER A CA 1
ATOM 2423 C C . SER A 1 308 ? -9.492 -18.281 26.594 1 93.88 308 SER A C 1
ATOM 2425 O O . SER A 1 308 ? -10.328 -17.719 27.297 1 93.88 308 SER A O 1
ATOM 2427 N N . VAL A 1 309 ? -8.461 -17.688 26.016 1 93.81 309 VAL A N 1
ATOM 2428 C CA . VAL A 1 309 ? -8.227 -16.25 26.188 1 93.81 309 VAL A CA 1
ATOM 2429 C C . VAL A 1 309 ? -9.383 -15.469 25.578 1 93.81 309 VAL A C 1
ATOM 2431 O O . VAL A 1 309 ? -9.805 -14.445 26.125 1 93.81 309 VAL A O 1
ATOM 2434 N N . LEU A 1 310 ? -9.875 -15.953 24.453 1 93.5 310 LEU A N 1
ATOM 2435 C CA . LEU A 1 310 ? -10.992 -15.297 23.781 1 93.5 310 LEU A CA 1
ATOM 2436 C C . LEU A 1 310 ? -12.242 -15.32 24.641 1 93.5 310 LEU A C 1
ATOM 2438 O O . LEU A 1 310 ? -12.969 -14.328 24.719 1 93.5 310 LEU A O 1
ATOM 2442 N N . LEU A 1 311 ? -12.5 -16.422 25.328 1 94.5 311 LEU A N 1
ATOM 2443 C CA . LEU A 1 311 ? -13.664 -16.547 26.203 1 94.5 311 LEU A CA 1
ATOM 2444 C C . LEU A 1 311 ? -13.578 -15.555 27.359 1 94.5 311 LEU A C 1
ATOM 2446 O O . LEU A 1 311 ? -14.555 -14.852 27.641 1 94.5 311 LEU A O 1
ATOM 2450 N N . GLU A 1 312 ? -12.453 -15.492 27.922 1 94.56 312 GLU A N 1
ATOM 2451 C CA . GLU A 1 312 ? -12.258 -14.586 29.047 1 94.56 312 GLU A CA 1
ATOM 2452 C C . GLU A 1 312 ? -12.383 -13.125 28.625 1 94.56 312 GLU A C 1
ATOM 2454 O O . GLU A 1 312 ? -13.023 -12.32 29.297 1 94.56 312 GLU A O 1
ATOM 2459 N N . PHE A 1 313 ? -11.727 -12.844 27.578 1 94.5 313 PHE A N 1
ATOM 2460 C CA . PHE A 1 313 ? -11.734 -11.477 27.062 1 94.5 313 PHE A CA 1
ATOM 2461 C C . PHE A 1 313 ? -13.156 -11.039 26.719 1 94.5 313 PHE A C 1
ATOM 2463 O O . PHE A 1 313 ? -13.57 -9.93 27.078 1 94.5 313 PHE A O 1
ATOM 2470 N N . LEU A 1 314 ? -13.844 -11.898 25.984 1 94.19 314 LEU A N 1
ATOM 2471 C CA . LEU A 1 314 ? -15.195 -11.555 25.547 1 94.19 314 LEU A CA 1
ATOM 2472 C C . LEU A 1 314 ? -16.125 -11.406 26.766 1 94.19 314 LEU A C 1
ATOM 2474 O O . LEU A 1 314 ? -17.047 -10.578 26.75 1 94.19 314 LEU A O 1
ATOM 2478 N N . GLU A 1 315 ? -15.938 -12.211 27.75 1 94.44 315 GLU A N 1
ATOM 2479 C CA . GLU A 1 315 ? -16.703 -12.07 28.984 1 94.44 315 GLU A CA 1
ATOM 2480 C C . GLU A 1 315 ? -16.422 -10.727 29.641 1 94.44 315 GLU A C 1
ATOM 2482 O O . GLU A 1 315 ? -17.359 -10.031 30.062 1 94.44 315 GLU A O 1
ATOM 2487 N N . ASP A 1 316 ? -15.148 -10.414 29.672 1 94.56 316 ASP A N 1
ATOM 2488 C CA . ASP A 1 316 ? -14.75 -9.148 30.281 1 94.56 316 ASP A CA 1
ATOM 2489 C C . ASP A 1 316 ? -15.273 -7.961 29.484 1 94.56 316 ASP A C 1
ATOM 2491 O O . ASP A 1 316 ? -15.766 -6.984 30.047 1 94.56 316 ASP A O 1
ATOM 2495 N N . LEU A 1 317 ? -15.141 -8 28.219 1 92.94 317 LEU A N 1
ATOM 2496 C CA . LEU A 1 317 ? -15.594 -6.938 27.344 1 92.94 317 LEU A CA 1
ATOM 2497 C C . LEU A 1 317 ? -17.109 -6.758 27.438 1 92.94 317 LEU A C 1
ATOM 2499 O O . LEU A 1 317 ? -17.609 -5.633 27.422 1 92.94 317 LEU A O 1
ATOM 2503 N N . SER A 1 318 ? -17.781 -7.871 27.469 1 91.94 318 SER A N 1
ATOM 2504 C CA . SER A 1 318 ? -19.234 -7.824 27.547 1 91.94 318 SER A CA 1
ATOM 2505 C C . SER A 1 318 ? -19.703 -7.188 28.844 1 91.94 318 SER A C 1
ATOM 2507 O O . SER A 1 318 ? -20.734 -6.508 28.891 1 91.94 318 SER A O 1
ATOM 2509 N N . GLU A 1 319 ? -18.984 -7.301 29.859 1 91.31 319 GLU A N 1
ATOM 2510 C CA . GLU A 1 319 ? -19.344 -6.758 31.156 1 91.31 319 GLU A CA 1
ATOM 2511 C C . GLU A 1 319 ? -18.969 -5.285 31.266 1 91.31 319 GLU A C 1
ATOM 2513 O O . GLU A 1 319 ? -19.719 -4.48 31.828 1 91.31 319 GLU A O 1
ATOM 2518 N N . LYS A 1 320 ? -17.859 -4.91 30.766 1 89.81 320 LYS A N 1
ATOM 2519 C CA . LYS A 1 320 ? -17.297 -3.58 31 1 89.81 320 LYS A CA 1
ATOM 2520 C C . LYS A 1 320 ? -17.781 -2.59 29.938 1 89.81 320 LYS A C 1
ATOM 2522 O O . LYS A 1 320 ? -17.906 -1.394 30.203 1 89.81 320 LYS A O 1
ATOM 2527 N N . GLU A 1 321 ? -18.047 -3.107 28.781 1 86.5 321 GLU A N 1
ATOM 2528 C CA . GLU A 1 321 ? -18.469 -2.213 27.703 1 86.5 321 GLU A CA 1
ATOM 2529 C C . GLU A 1 321 ? -19.969 -2.254 27.516 1 86.5 321 GLU A C 1
ATOM 2531 O O . GLU A 1 321 ? -20.547 -3.314 27.234 1 86.5 321 GLU A O 1
ATOM 2536 N N . ARG A 1 322 ? -20.719 -1.205 27.766 1 78.5 322 ARG A N 1
ATOM 2537 C CA . ARG A 1 322 ? -22.172 -1.174 27.703 1 78.5 322 ARG A CA 1
ATOM 2538 C C . ARG A 1 322 ? -22.656 -0.761 26.312 1 78.5 322 ARG A C 1
ATOM 2540 O O . ARG A 1 322 ? -23.781 -1.076 25.922 1 78.5 322 ARG A O 1
ATOM 2547 N N . GLY A 1 323 ? -21.969 -0.64 25.25 1 82.5 323 GLY A N 1
ATOM 2548 C CA . GLY A 1 323 ? -22.375 -0.175 23.938 1 82.5 323 GLY A CA 1
ATOM 2549 C C . GLY A 1 323 ? -22.438 -1.284 22.906 1 82.5 323 GLY A C 1
ATOM 2550 O O . GLY A 1 323 ? -22.719 -2.436 23.234 1 82.5 323 GLY A O 1
ATOM 2551 N N . GLU A 1 324 ? -22.5 -0.992 21.703 1 84.44 324 GLU A N 1
ATOM 2552 C CA . GLU A 1 324 ? -22.578 -1.925 20.578 1 84.44 324 GLU A CA 1
ATOM 2553 C C . GLU A 1 324 ? -21.484 -2.984 20.656 1 84.44 324 GLU A C 1
ATOM 2555 O O . GLU A 1 324 ? -21.734 -4.16 20.375 1 84.44 324 GLU A O 1
ATOM 2560 N N . ALA A 1 325 ? -20.359 -2.594 21.125 1 85.31 325 ALA A N 1
ATOM 2561 C CA . ALA A 1 325 ? -19.234 -3.521 21.219 1 85.31 325 ALA A CA 1
ATOM 2562 C C . ALA A 1 325 ? -19.484 -4.578 22.281 1 85.31 325 ALA A C 1
ATOM 2564 O O . ALA A 1 325 ? -19.141 -5.75 22.109 1 85.31 325 ALA A O 1
ATOM 2565 N N . GLY A 1 326 ? -20.047 -4.164 23.359 1 89.12 326 GLY A N 1
ATOM 2566 C CA . GLY A 1 326 ? -20.375 -5.109 24.422 1 89.12 326 GLY A CA 1
ATOM 2567 C C . GLY A 1 326 ? -21.422 -6.125 24.016 1 89.12 326 GLY A C 1
ATOM 2568 O O . GLY A 1 326 ? -21.312 -7.309 24.328 1 89.12 326 GLY A O 1
ATOM 2569 N N . GLY A 1 327 ? -22.422 -5.602 23.344 1 88.75 327 GLY A N 1
ATOM 2570 C CA . GLY A 1 327 ? -23.438 -6.504 22.844 1 88.75 327 GLY A CA 1
ATOM 2571 C C . GLY A 1 327 ? -22.891 -7.535 21.875 1 88.75 327 GLY A C 1
ATOM 2572 O O . GLY A 1 327 ? -23.234 -8.719 21.953 1 88.75 327 GLY A O 1
ATOM 2573 N N . LYS A 1 328 ? -22.125 -7.062 20.953 1 89.5 328 LYS A N 1
ATOM 2574 C CA . LYS A 1 328 ? -21.5 -7.973 20 1 89.5 328 LYS A CA 1
ATOM 2575 C C . LYS A 1 328 ? -20.609 -8.992 20.703 1 89.5 328 LYS A C 1
ATOM 2577 O O . LYS A 1 328 ? -20.578 -10.164 20.328 1 89.5 328 LYS A O 1
ATOM 2582 N N . ALA A 1 329 ? -19.906 -8.555 21.688 1 91.75 329 ALA A N 1
ATOM 2583 C CA . ALA A 1 329 ? -19.016 -9.43 22.453 1 91.75 329 ALA A CA 1
ATOM 2584 C C . ALA A 1 329 ? -19.812 -10.531 23.141 1 91.75 329 ALA A C 1
ATOM 2586 O O . ALA A 1 329 ? -19.391 -11.688 23.172 1 91.75 329 ALA A O 1
ATOM 2587 N N . ASN A 1 330 ? -20.906 -10.148 23.703 1 92.12 330 ASN A N 1
ATOM 2588 C CA . ASN A 1 330 ? -21.766 -11.125 24.375 1 92.12 330 ASN A CA 1
ATOM 2589 C C . ASN A 1 330 ? -22.281 -12.172 23.391 1 92.12 330 ASN A C 1
ATOM 2591 O O . ASN A 1 330 ? -22.328 -13.359 23.703 1 92.12 330 ASN A O 1
ATOM 2595 N N . GLY A 1 331 ? -22.781 -11.664 22.297 1 88.81 331 GLY A N 1
ATOM 2596 C CA . GLY A 1 331 ? -23.219 -12.586 21.266 1 88.81 331 GLY A CA 1
ATOM 2597 C C . GLY A 1 331 ? -22.156 -13.57 20.844 1 88.81 331 GLY A C 1
ATOM 2598 O O . GLY A 1 331 ? -22.422 -14.766 20.688 1 88.81 331 GLY A O 1
ATOM 2599 N N . LEU A 1 332 ? -20.984 -13.117 20.609 1 90.75 332 LEU A N 1
ATOM 2600 C CA . LEU A 1 332 ? -19.875 -13.953 20.188 1 90.75 332 LEU A CA 1
ATOM 2601 C C . LEU A 1 332 ? -19.484 -14.93 21.297 1 90.75 332 LEU A C 1
ATOM 2603 O O . LEU A 1 332 ? -19.125 -16.078 21.031 1 90.75 332 LEU A O 1
ATOM 2607 N N . LEU A 1 333 ? -19.547 -14.43 22.5 1 92.5 333 LEU A N 1
ATOM 2608 C CA . LEU A 1 333 ? -19.25 -15.281 23.656 1 92.5 333 LEU A CA 1
ATOM 2609 C C . LEU A 1 333 ? -20.203 -16.469 23.719 1 92.5 333 LEU A C 1
ATOM 2611 O O . LEU A 1 333 ? -19.781 -17.609 23.906 1 92.5 333 LEU A O 1
ATOM 2615 N N . MET A 1 334 ? -21.422 -16.156 23.516 1 91.75 334 MET A N 1
ATOM 2616 C CA . MET A 1 334 ? -22.422 -17.219 23.562 1 91.75 334 MET A CA 1
ATOM 2617 C C . MET A 1 334 ? -22.188 -18.234 22.453 1 91.75 334 MET A C 1
ATOM 2619 O O . MET A 1 334 ? -22.406 -19.422 22.641 1 91.75 334 MET A O 1
ATOM 2623 N N . HIS A 1 335 ? -21.797 -17.734 21.422 1 89.31 335 HIS A N 1
ATOM 2624 C CA . HIS A 1 335 ? -21.516 -18.609 20.297 1 89.31 335 HIS A CA 1
ATOM 2625 C C . HIS A 1 335 ? -20.297 -19.5 20.578 1 89.31 335 HIS A C 1
ATOM 2627 O O . HIS A 1 335 ? -20.297 -20.672 20.234 1 89.31 335 HIS A O 1
ATOM 2633 N N . LEU A 1 336 ? -19.281 -19 21.188 1 91.44 336 LEU A N 1
ATOM 2634 C CA . LEU A 1 336 ? -18.031 -19.719 21.438 1 91.44 336 LEU A CA 1
ATOM 2635 C C . LEU A 1 336 ? -18.219 -20.734 22.562 1 91.44 336 LEU A C 1
ATOM 2637 O O . LEU A 1 336 ? -17.469 -21.719 22.641 1 91.44 336 LEU A O 1
ATOM 2641 N N . LEU A 1 337 ? -19.203 -20.438 23.344 1 93.5 337 LEU A N 1
ATOM 2642 C CA . LEU A 1 337 ? -19.438 -21.344 24.469 1 93.5 337 LEU A CA 1
ATOM 2643 C C . LEU A 1 337 ? -20.156 -22.609 24.016 1 93.5 337 LEU A C 1
ATOM 2645 O O . LEU A 1 337 ? -20.141 -23.625 24.719 1 93.5 337 LEU A O 1
ATOM 2649 N N . LYS A 1 338 ? -20.688 -22.547 22.859 1 91.38 338 LYS A N 1
ATOM 2650 C CA . LYS A 1 338 ? -21.391 -23.719 22.328 1 91.38 338 LYS A CA 1
ATOM 2651 C C . LYS A 1 338 ? -20.406 -24.781 21.875 1 91.38 338 LYS A C 1
ATOM 2653 O O . LYS A 1 338 ? -19.406 -24.484 21.219 1 91.38 338 LYS A O 1
ATOM 2658 N N . PHE A 1 339 ? -20.688 -26.047 22.188 1 92.88 339 PHE A N 1
ATOM 2659 C CA . PHE A 1 339 ? -19.844 -27.156 21.766 1 92.88 339 PHE A CA 1
ATOM 2660 C C . PHE A 1 339 ? -19.828 -27.266 20.234 1 92.88 339 PHE A C 1
ATOM 2662 O O . PHE A 1 339 ? -18.797 -27.609 19.656 1 92.88 339 PHE A O 1
ATOM 2669 N N . SER A 1 340 ? -20.969 -26.984 19.641 1 89.75 340 SER A N 1
ATOM 2670 C CA . SER A 1 340 ? -21.078 -27.109 18.188 1 89.75 340 SER A CA 1
ATOM 2671 C C . SER A 1 340 ? -20.078 -26.203 17.484 1 89.75 340 SER A C 1
ATOM 2673 O O . SER A 1 340 ? -19.5 -26.594 16.453 1 89.75 340 SER A O 1
ATOM 2675 N N . THR A 1 341 ? -19.875 -25.016 18.047 1 89.56 341 THR A N 1
ATOM 2676 C CA . THR A 1 341 ? -18.922 -24.078 17.453 1 89.56 341 THR A CA 1
ATOM 2677 C C . THR A 1 341 ? -17.5 -24.594 17.578 1 89.56 341 THR A C 1
ATOM 2679 O O . THR A 1 341 ? -16.719 -24.531 16.625 1 89.56 341 THR A O 1
ATOM 2682 N N . PHE A 1 342 ? -17.188 -25.078 18.672 1 92 342 PHE A N 1
ATOM 2683 C CA . PHE A 1 342 ? -15.852 -25.594 18.922 1 92 342 PHE A CA 1
ATOM 2684 C C . PHE A 1 342 ? -15.586 -26.844 18.078 1 92 342 PHE A C 1
ATOM 2686 O O . PHE A 1 342 ? -14.5 -26.984 17.516 1 92 342 PHE A O 1
ATOM 2693 N N . PHE A 1 343 ? -16.562 -27.672 18.016 1 92.31 343 PHE A N 1
ATOM 2694 C CA . PHE A 1 343 ? -16.453 -28.875 17.203 1 92.31 343 PHE A CA 1
ATOM 2695 C C . PHE A 1 343 ? -16.203 -28.516 15.734 1 92.31 343 PHE A C 1
ATOM 2697 O O . PHE A 1 343 ? -15.32 -29.094 15.102 1 92.31 343 PHE A O 1
ATOM 2704 N N . SER A 1 344 ? -16.984 -27.609 15.273 1 89.38 344 SER A N 1
ATOM 2705 C CA . SER A 1 344 ? -16.844 -27.203 13.883 1 89.38 344 SER A CA 1
ATOM 2706 C C . SER A 1 344 ? -15.461 -26.594 13.625 1 89.38 344 SER A C 1
ATOM 2708 O O . SER A 1 344 ? -14.875 -26.812 12.562 1 89.38 344 SER A O 1
ATOM 2710 N N . LEU A 1 345 ? -14.984 -25.812 14.539 1 89.19 345 LEU A N 1
ATOM 2711 C CA . LEU A 1 345 ? -13.664 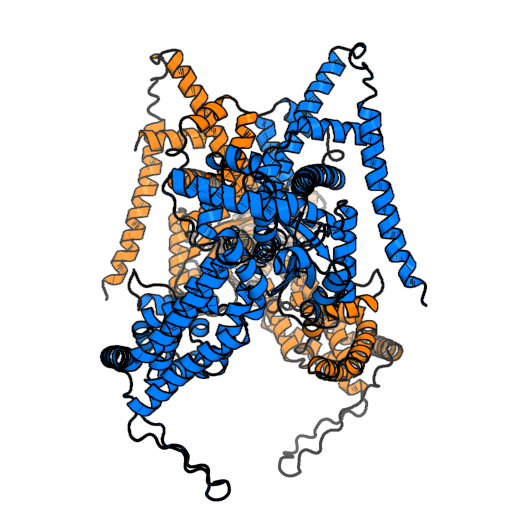-25.203 14.414 1 89.19 345 LEU A CA 1
ATOM 2712 C C . LEU A 1 345 ? -12.578 -26.266 14.32 1 89.19 345 LEU A C 1
ATOM 2714 O O . LEU A 1 345 ? -11.727 -26.219 13.438 1 89.19 345 LEU A O 1
ATOM 2718 N N . LYS A 1 346 ? -12.641 -27.203 15.172 1 92.19 346 LYS A N 1
ATOM 2719 C CA . LYS A 1 346 ? -11.648 -28.266 15.203 1 92.19 346 LYS A CA 1
ATOM 2720 C C . LYS A 1 346 ? -11.727 -29.125 13.945 1 92.19 346 LYS A C 1
ATOM 2722 O O . LYS A 1 346 ? -10.703 -29.578 13.43 1 92.19 346 LYS A O 1
ATOM 2727 N N . LEU A 1 347 ? -12.953 -29.359 13.586 1 91.56 347 LEU A N 1
ATOM 2728 C CA . LEU A 1 347 ? -13.164 -30.156 12.391 1 91.56 347 LEU A CA 1
ATOM 2729 C C . LEU A 1 347 ? -12.602 -29.453 11.156 1 91.56 347 LEU A C 1
ATOM 2731 O O . LEU A 1 347 ? -11.914 -30.062 10.336 1 91.56 347 LEU A O 1
ATOM 2735 N N . MET A 1 348 ? -12.891 -28.234 11.047 1 88.56 348 MET A N 1
ATOM 2736 C CA . MET A 1 348 ? -12.367 -27.453 9.922 1 88.56 348 MET A CA 1
ATOM 2737 C C . MET A 1 348 ? -10.844 -27.422 9.945 1 88.56 348 MET A C 1
ATOM 2739 O O . MET A 1 348 ? -10.203 -27.531 8.898 1 88.56 348 MET A O 1
ATOM 2743 N N . LEU A 1 349 ? -10.305 -27.25 11.078 1 89.81 349 LEU A N 1
ATOM 2744 C CA . LEU A 1 349 ? -8.852 -27.203 11.203 1 89.81 349 LEU A CA 1
ATOM 2745 C C . LEU A 1 349 ? -8.227 -28.516 10.773 1 89.81 349 LEU A C 1
ATOM 2747 O O . LEU A 1 349 ? -7.172 -28.531 10.133 1 89.81 349 LEU A O 1
ATOM 2751 N N . LYS A 1 350 ? -8.844 -29.547 11.156 1 91.38 350 LYS A N 1
ATOM 2752 C CA . LYS A 1 350 ? -8.352 -30.875 10.789 1 91.38 350 LYS A CA 1
ATOM 2753 C C . LYS A 1 350 ? -8.336 -31.062 9.273 1 91.38 350 LYS A C 1
ATOM 2755 O O . LYS A 1 350 ? -7.363 -31.562 8.719 1 91.38 350 LYS A O 1
ATOM 2760 N N . PHE A 1 351 ? -9.328 -30.609 8.68 1 89.62 351 PHE A N 1
ATOM 2761 C CA . PHE A 1 351 ? -9.469 -30.75 7.23 1 89.62 351 PHE A CA 1
ATOM 2762 C C . PHE A 1 351 ? -8.617 -29.719 6.504 1 89.62 351 PHE A C 1
ATOM 2764 O O . PHE A 1 351 ? -7.863 -30.062 5.586 1 89.62 351 PHE A O 1
ATOM 2771 N N . PHE A 1 352 ? -8.719 -28.469 6.852 1 87.81 352 PHE A N 1
ATOM 2772 C CA . PHE A 1 352 ? -8.07 -27.359 6.141 1 87.81 352 PHE A CA 1
ATOM 2773 C C . PHE A 1 352 ? -6.551 -27.484 6.23 1 87.81 352 PHE A C 1
ATOM 2775 O O . PHE A 1 352 ? -5.84 -27.109 5.297 1 87.81 352 PHE A O 1
ATOM 2782 N N . SER A 1 353 ? -6.062 -27.969 7.301 1 88.56 353 SER A N 1
ATOM 2783 C CA . SER A 1 353 ? -4.617 -28.125 7.453 1 88.56 353 SER A CA 1
ATOM 2784 C C . SER A 1 353 ? -4.055 -29.078 6.406 1 88.56 353 SER A C 1
ATOM 2786 O O . SER A 1 353 ? -2.963 -28.859 5.879 1 88.56 353 SER A O 1
ATOM 2788 N N . ARG A 1 354 ? -4.797 -30.109 6.137 1 90.31 354 ARG A N 1
ATOM 2789 C CA . ARG A 1 354 ? -4.371 -31.078 5.129 1 90.31 354 ARG A CA 1
ATOM 2790 C C . ARG A 1 354 ? -4.43 -30.469 3.73 1 90.31 354 ARG A C 1
ATOM 2792 O O . ARG A 1 354 ? -3.512 -30.656 2.93 1 90.31 354 ARG A O 1
ATOM 2799 N N . MET A 1 355 ? -5.492 -29.75 3.518 1 90.62 355 MET A N 1
ATOM 2800 C CA . MET A 1 355 ? -5.637 -29.094 2.221 1 90.62 355 MET A CA 1
ATOM 2801 C C . MET A 1 355 ? -4.531 -28.062 1.996 1 90.62 355 MET A C 1
ATOM 2803 O O . MET A 1 355 ? -4.031 -27.922 0.879 1 90.62 355 MET A O 1
ATOM 2807 N N . GLU A 1 356 ? -4.191 -27.359 3.027 1 89.69 356 GLU A N 1
ATOM 2808 C CA . GLU A 1 356 ? -3.154 -26.328 2.936 1 89.69 356 GLU A CA 1
ATOM 2809 C C . GLU A 1 356 ? -1.796 -26.953 2.609 1 89.69 356 GLU A C 1
ATOM 2811 O O . GLU A 1 356 ? -1.01 -26.359 1.859 1 89.69 356 GLU A O 1
ATOM 2816 N N . THR A 1 357 ? -1.485 -28.031 3.16 1 90.31 357 THR A N 1
ATOM 2817 C CA . THR A 1 357 ? -0.226 -28.719 2.896 1 90.31 357 THR A CA 1
ATOM 2818 C C . THR A 1 357 ? -0.11 -29.078 1.421 1 90.31 357 THR A C 1
ATOM 2820 O O . THR A 1 357 ? 0.937 -28.875 0.804 1 90.31 357 THR A O 1
ATOM 2823 N N . VAL A 1 358 ? -1.177 -29.562 0.92 1 91.88 358 VAL A N 1
ATOM 2824 C CA . VAL A 1 358 ? -1.185 -29.953 -0.487 1 91.88 358 VAL A CA 1
ATOM 2825 C C . VAL A 1 358 ? -1.104 -28.703 -1.365 1 91.88 358 VAL A C 1
ATOM 2827 O O . VAL A 1 358 ? -0.379 -28.688 -2.363 1 91.88 358 VAL A O 1
ATOM 2830 N N . ASN A 1 359 ? -1.852 -27.734 -1.003 1 89.5 359 ASN A N 1
ATOM 2831 C CA . ASN A 1 359 ? -1.858 -26.5 -1.773 1 89.5 359 ASN A CA 1
ATOM 2832 C C . ASN A 1 359 ? -0.468 -25.875 -1.848 1 89.5 359 ASN A C 1
ATOM 2834 O O . ASN A 1 359 ? -0.074 -25.344 -2.889 1 89.5 359 ASN A O 1
ATOM 2838 N N . VAL A 1 360 ? 0.259 -25.875 -0.778 1 89.75 360 VAL A N 1
ATOM 2839 C CA . VAL A 1 360 ? 1.613 -25.328 -0.745 1 89.75 360 VAL A CA 1
ATOM 2840 C C . VAL A 1 360 ? 2.521 -26.156 -1.656 1 89.75 360 VAL A C 1
ATOM 2842 O O . VAL A 1 360 ? 3.34 -25.594 -2.393 1 89.75 360 VAL A O 1
ATOM 2845 N N . ALA A 1 361 ? 2.35 -27.422 -1.642 1 91.19 361 ALA A N 1
ATOM 2846 C CA . ALA A 1 361 ? 3.156 -28.297 -2.477 1 91.19 361 ALA A CA 1
ATOM 2847 C C . ALA A 1 361 ? 2.873 -28.062 -3.957 1 91.19 361 ALA A C 1
ATOM 2849 O O . ALA A 1 361 ? 3.779 -28.156 -4.789 1 91.19 361 ALA A O 1
ATOM 2850 N N . LEU A 1 362 ? 1.679 -27.734 -4.262 1 90.81 362 LEU A N 1
ATOM 2851 C CA . LEU A 1 362 ? 1.262 -27.547 -5.648 1 90.81 362 LEU A CA 1
ATOM 2852 C C . LEU A 1 362 ? 1.802 -26.234 -6.203 1 90.81 362 LEU A C 1
ATOM 2854 O O . LEU A 1 362 ? 1.819 -26.031 -7.422 1 90.81 362 LEU A O 1
ATOM 2858 N N . GLN A 1 363 ? 2.217 -25.375 -5.422 1 87.06 363 GLN A N 1
ATOM 2859 C CA . GLN A 1 363 ? 2.646 -24.047 -5.859 1 87.06 363 GLN A CA 1
ATOM 2860 C C . GLN A 1 363 ? 4.117 -24.062 -6.27 1 87.06 363 GLN A C 1
ATOM 2862 O O . GLN A 1 363 ? 4.633 -23.047 -6.758 1 87.06 363 GLN A O 1
ATOM 2867 N N . ASN A 1 364 ? 4.68 -25.156 -6.211 1 86.62 364 ASN A N 1
ATOM 2868 C CA . ASN A 1 364 ? 6.074 -25.266 -6.625 1 86.62 364 ASN A CA 1
ATOM 2869 C C . ASN A 1 364 ? 6.219 -25.141 -8.141 1 86.62 364 ASN A C 1
ATOM 2871 O O . ASN A 1 364 ? 5.496 -25.797 -8.891 1 86.62 364 ASN A O 1
ATOM 2875 N N . SER A 1 365 ? 7.172 -24.406 -8.602 1 83.19 365 SER A N 1
ATOM 2876 C CA . SER A 1 365 ? 7.332 -24.125 -10.023 1 83.19 365 SER A CA 1
ATOM 2877 C C . SER A 1 365 ? 7.957 -25.297 -10.758 1 83.19 365 SER A C 1
ATOM 2879 O O . SER A 1 365 ? 7.871 -25.391 -11.984 1 83.19 365 SER A O 1
ATOM 2881 N N . GLN A 1 366 ? 8.547 -26.188 -10.055 1 85.12 366 GLN A N 1
ATOM 2882 C CA . GLN A 1 366 ? 9.203 -27.328 -10.688 1 85.12 366 GLN A CA 1
ATOM 2883 C C . GLN A 1 366 ? 8.281 -28.531 -10.734 1 85.12 366 GLN A C 1
ATOM 2885 O O . GLN A 1 366 ? 8.648 -29.594 -11.25 1 85.12 366 GLN A O 1
ATOM 2890 N N . LEU A 1 367 ? 7.125 -28.25 -10.32 1 89.38 367 LEU A N 1
ATOM 2891 C CA . LEU A 1 367 ? 6.164 -29.344 -10.234 1 89.38 367 LEU A CA 1
ATOM 2892 C C . LEU A 1 367 ? 5.703 -29.766 -11.625 1 89.38 367 LEU A C 1
ATOM 2894 O O . LEU A 1 367 ? 5.473 -28.922 -12.492 1 89.38 367 LEU A O 1
ATOM 2898 N N . HIS A 1 368 ? 5.68 -31.062 -11.852 1 90 368 HIS A N 1
ATOM 2899 C CA . HIS A 1 368 ? 5.105 -31.594 -13.078 1 90 368 HIS A CA 1
ATOM 2900 C C . HIS A 1 368 ? 3.807 -32.344 -12.805 1 90 368 HIS A C 1
ATOM 2902 O O . HIS A 1 368 ? 3.473 -32.594 -11.648 1 90 368 HIS A O 1
ATOM 2908 N N . LEU A 1 369 ? 3.117 -32.656 -13.781 1 88 369 LEU A N 1
ATOM 2909 C CA . LEU A 1 369 ? 1.729 -33.125 -13.695 1 88 369 LEU A CA 1
ATOM 2910 C C . LEU A 1 369 ? 1.626 -34.438 -12.953 1 88 369 LEU A C 1
ATOM 2912 O O . LEU A 1 369 ? 0.671 -34.656 -12.211 1 88 369 LEU A O 1
ATOM 2916 N N . GLN A 1 370 ? 2.582 -35.281 -13.102 1 89.31 370 GLN A N 1
ATOM 2917 C CA . GLN A 1 370 ? 2.537 -36.562 -12.438 1 89.31 370 GLN A CA 1
ATOM 2918 C C . GLN A 1 370 ? 2.658 -36.406 -10.922 1 89.31 370 GLN A C 1
ATOM 2920 O O . GLN A 1 370 ? 1.979 -37.094 -10.164 1 89.31 370 GLN A O 1
ATOM 2925 N N . LYS A 1 371 ? 3.527 -35.594 -10.617 1 90.44 371 LYS A N 1
ATOM 2926 C CA . LYS A 1 371 ? 3.691 -35.344 -9.188 1 90.44 371 LYS A CA 1
ATOM 2927 C C . LYS A 1 371 ? 2.441 -34.719 -8.594 1 90.44 371 LYS A C 1
ATOM 2929 O O . LYS A 1 371 ? 2.064 -35 -7.457 1 90.44 371 LYS A O 1
ATOM 2934 N N . ALA A 1 372 ? 1.862 -33.844 -9.305 1 92.12 372 ALA A N 1
ATOM 2935 C CA . ALA A 1 372 ? 0.611 -33.219 -8.867 1 92.12 372 ALA A CA 1
ATOM 2936 C C . ALA A 1 372 ? -0.478 -34.281 -8.672 1 92.12 372 ALA A C 1
ATOM 2938 O O . ALA A 1 372 ? -1.23 -34.219 -7.699 1 92.12 372 ALA A O 1
ATOM 2939 N N . ARG A 1 373 ? -0.549 -35.156 -9.602 1 91.12 373 ARG A N 1
ATOM 2940 C CA . ARG A 1 373 ? -1.517 -36.25 -9.5 1 91.12 373 ARG A CA 1
ATOM 2941 C C . ARG A 1 373 ? -1.274 -37.094 -8.242 1 91.12 373 ARG A C 1
ATOM 2943 O O . ARG A 1 373 ? -2.219 -37.438 -7.531 1 91.12 373 ARG A O 1
ATOM 2950 N N . GLN A 1 374 ? -0.084 -37.312 -7.996 1 90.81 374 GLN A N 1
ATOM 2951 C CA . GLN A 1 374 ? 0.266 -38.094 -6.812 1 90.81 374 GLN A CA 1
ATOM 2952 C C . GLN A 1 374 ? -0.155 -37.375 -5.535 1 90.81 374 GLN A C 1
ATOM 2954 O O . GLN A 1 374 ? -0.627 -38 -4.586 1 90.81 374 GLN A O 1
ATOM 2959 N N . LEU A 1 375 ? 0.108 -36.156 -5.551 1 92.75 375 LEU A N 1
ATOM 2960 C CA . LEU A 1 375 ? -0.279 -35.344 -4.391 1 92.75 375 LEU A CA 1
ATOM 2961 C C . LEU A 1 375 ? -1.785 -35.406 -4.164 1 92.75 375 LEU A C 1
ATOM 2963 O O . LEU A 1 375 ? -2.24 -35.562 -3.029 1 92.75 375 LEU A O 1
ATOM 2967 N N . ILE A 1 376 ? -2.547 -35.344 -5.191 1 92.06 376 ILE A N 1
ATOM 2968 C CA . ILE A 1 376 ? -4.004 -35.375 -5.105 1 92.06 376 ILE A CA 1
ATOM 2969 C C . ILE A 1 376 ? -4.473 -36.75 -4.672 1 92.06 376 ILE A C 1
ATOM 2971 O O . ILE A 1 376 ? -5.398 -36.875 -3.863 1 92.06 376 ILE A O 1
ATOM 2975 N N . ASP A 1 377 ? -3.842 -37.75 -5.168 1 91.62 377 ASP A N 1
ATOM 2976 C CA . ASP A 1 377 ? -4.191 -39.094 -4.789 1 91.62 377 ASP A CA 1
ATOM 2977 C C . ASP A 1 377 ? -3.898 -39.344 -3.311 1 91.62 377 ASP A C 1
ATOM 2979 O O . ASP A 1 377 ? -4.672 -40.031 -2.625 1 91.62 377 ASP A O 1
ATOM 2983 N N . THR A 1 378 ? -2.807 -38.875 -2.951 1 93.56 378 THR A N 1
ATOM 2984 C CA . THR A 1 378 ? -2.471 -39 -1.537 1 93.56 378 THR A CA 1
ATOM 2985 C C . THR A 1 378 ? -3.5 -38.281 -0.674 1 93.56 378 THR A C 1
ATOM 2987 O O . THR A 1 378 ? -3.865 -38.75 0.4 1 93.56 378 THR A O 1
ATOM 2990 N N . LEU A 1 379 ? -3.898 -37.156 -1.131 1 93.44 379 LEU A N 1
ATOM 2991 C CA . LEU A 1 379 ? -4.918 -36.406 -0.416 1 93.44 379 LEU A CA 1
ATOM 2992 C C . LEU A 1 379 ? -6.227 -37.188 -0.346 1 93.44 379 LEU A C 1
ATOM 2994 O O . LEU A 1 379 ? -6.891 -37.188 0.694 1 93.44 379 LEU A O 1
ATOM 2998 N N . ARG A 1 380 ? -6.598 -37.844 -1.396 1 93.06 380 ARG A N 1
ATOM 2999 C CA . ARG A 1 380 ? -7.801 -38.656 -1.438 1 93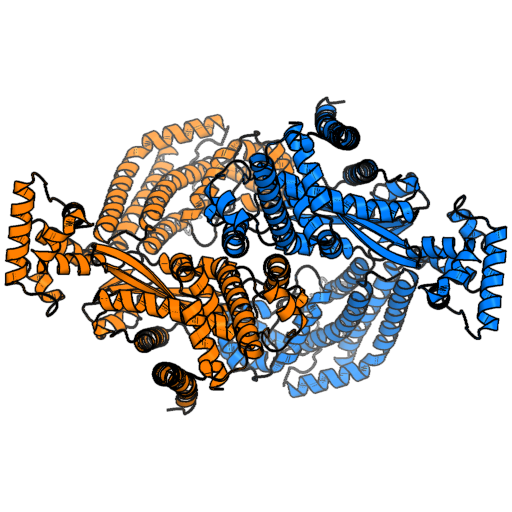.06 380 ARG A CA 1
ATOM 3000 C C . ARG A 1 380 ? -7.734 -39.781 -0.414 1 93.06 380 ARG A C 1
ATOM 3002 O O . ARG A 1 380 ? -8.695 -40.031 0.313 1 93.06 380 ARG A O 1
ATOM 3009 N N . GLU A 1 381 ? -6.656 -40.344 -0.368 1 94.44 381 GLU A N 1
ATOM 3010 C CA . GLU A 1 381 ? -6.461 -41.438 0.589 1 94.44 381 GLU A CA 1
ATOM 3011 C C . GLU A 1 381 ? -6.484 -40.906 2.023 1 94.44 381 GLU A C 1
ATOM 3013 O O . GLU A 1 381 ? -7.02 -41.562 2.92 1 94.44 381 GLU A O 1
ATOM 3018 N N . ASP A 1 382 ? -5.883 -39.844 2.141 1 94.62 382 ASP A N 1
ATOM 3019 C CA . ASP A 1 382 ? -5.848 -39.25 3.469 1 94.62 382 ASP A CA 1
ATOM 3020 C C . ASP A 1 382 ? -7.254 -38.938 3.963 1 94.62 382 ASP A C 1
ATOM 3022 O O . ASP A 1 382 ? -7.57 -39.125 5.137 1 94.62 382 ASP A O 1
ATOM 3026 N N . ILE A 1 383 ? -8.055 -38.406 3.143 1 93.81 383 ILE A N 1
ATOM 3027 C CA . ILE A 1 383 ? -9.422 -38.062 3.504 1 93.81 383 ILE A CA 1
ATOM 3028 C C . ILE A 1 383 ? -10.203 -39.312 3.848 1 93.81 383 ILE A C 1
ATOM 3030 O O . ILE A 1 383 ? -11.016 -39.312 4.777 1 93.81 383 ILE A O 1
ATOM 3034 N N . LYS A 1 384 ? -9.945 -40.375 3.188 1 91.88 384 LYS A N 1
ATOM 3035 C CA . LYS A 1 384 ? -10.578 -41.656 3.482 1 91.88 384 LYS A CA 1
ATOM 3036 C C . LYS A 1 384 ? -10.172 -42.156 4.859 1 91.88 384 LYS A C 1
ATOM 3038 O O . LYS A 1 384 ? -11 -42.688 5.613 1 91.88 384 LYS A O 1
ATOM 3043 N N . CYS A 1 385 ? -8.953 -41.969 5.105 1 92.31 385 CYS A N 1
ATOM 3044 C CA . CYS A 1 385 ? -8.445 -42.375 6.406 1 92.31 385 CYS A CA 1
ATOM 3045 C C . CYS A 1 385 ? -9.023 -41.531 7.52 1 92.31 385 CYS A C 1
ATOM 3047 O O . CYS A 1 385 ? -9.312 -42.031 8.609 1 92.31 385 CYS A O 1
ATOM 3049 N N . LEU A 1 386 ? -9.117 -40.312 7.238 1 92.62 386 LEU A N 1
ATOM 3050 C CA . LEU A 1 386 ? -9.672 -39.375 8.219 1 92.62 386 LEU A CA 1
ATOM 3051 C C . LEU A 1 386 ? -11.102 -39.75 8.586 1 92.62 386 LEU A C 1
ATOM 3053 O O . LEU A 1 386 ? -11.539 -39.562 9.719 1 92.62 386 LEU A O 1
ATOM 3057 N N . ARG A 1 387 ? -11.836 -40.219 7.578 1 91.38 387 ARG A N 1
ATOM 3058 C CA . ARG A 1 387 ? -13.227 -40.562 7.797 1 91.38 387 ARG A CA 1
ATOM 3059 C C . ARG A 1 387 ? -13.352 -41.625 8.883 1 91.38 387 ARG A C 1
ATOM 3061 O O . ARG A 1 387 ? -14.312 -41.625 9.664 1 91.38 387 ARG A O 1
ATOM 3068 N N . GLU A 1 388 ? -12.32 -42.438 9.047 1 91.06 388 GLU A N 1
ATOM 3069 C CA . GLU A 1 388 ? -12.336 -43.531 10.023 1 91.06 388 GLU A CA 1
ATOM 3070 C C . GLU A 1 388 ? -11.859 -43.031 11.391 1 91.06 388 GLU A C 1
ATOM 3072 O O . GLU A 1 388 ? -11.938 -43.781 12.375 1 91.06 388 GLU A O 1
ATOM 3077 N N . GLY A 1 389 ? -11.469 -41.906 11.539 1 91.81 389 GLY A N 1
ATOM 3078 C CA . GLY A 1 389 ? -10.883 -41.406 12.773 1 91.81 389 GLY A CA 1
ATOM 3079 C C . GLY A 1 389 ? -11.852 -40.594 13.617 1 91.81 389 GLY A C 1
ATOM 3080 O O . GLY A 1 389 ? -11.438 -39.781 14.461 1 91.81 389 GLY A O 1
ATOM 3081 N N . PHE A 1 390 ? -13.156 -40.75 13.508 1 95.19 390 PHE A N 1
ATOM 3082 C CA . PHE A 1 390 ? -14.148 -39.938 14.203 1 95.19 390 PHE A CA 1
ATOM 3083 C C . PHE A 1 390 ? -14.047 -40.156 15.711 1 95.19 390 PHE A C 1
ATOM 3085 O O . PHE A 1 390 ? -14.117 -39.188 16.469 1 95.19 390 PHE A O 1
ATOM 3092 N N . GLN A 1 391 ? -13.906 -41.375 16.156 1 95.12 391 GLN A N 1
ATOM 3093 C CA . GLN A 1 391 ? -13.938 -41.688 17.578 1 95.12 391 GLN A CA 1
ATOM 3094 C C . GLN A 1 391 ? -12.812 -40.969 18.328 1 95.12 391 GLN A C 1
ATOM 3096 O O . GLN A 1 391 ? -13.023 -40.406 19.406 1 95.12 391 GLN A O 1
ATOM 3101 N N . GLU A 1 392 ? -11.68 -41.062 17.75 1 95.38 392 GLU A N 1
ATOM 3102 C CA . GLU A 1 392 ? -10.555 -40.344 18.344 1 95.38 392 GLU A CA 1
ATOM 3103 C C . GLU A 1 392 ? -10.766 -38.844 18.328 1 95.38 392 GLU A C 1
ATOM 3105 O O . GLU A 1 392 ? -10.461 -38.156 19.297 1 95.38 392 GLU A O 1
ATOM 3110 N N . PHE A 1 393 ? -11.273 -38.344 17.219 1 96.19 393 PHE A N 1
ATOM 3111 C CA . PHE A 1 393 ? -11.547 -36.906 17.078 1 96.19 393 PHE A CA 1
ATOM 3112 C C . PHE A 1 393 ? -12.586 -36.469 18.109 1 96.19 393 PHE A C 1
ATOM 3114 O O . PHE A 1 393 ? -12.422 -35.406 18.734 1 96.19 393 PHE A O 1
ATOM 3121 N N . TRP A 1 394 ? -13.617 -37.25 18.25 1 95.94 394 TRP A N 1
ATOM 3122 C CA . TRP A 1 394 ? -14.695 -36.969 19.188 1 95.94 394 TRP A CA 1
ATOM 3123 C C . TRP A 1 394 ? -14.18 -36.938 20.625 1 95.94 394 TRP A C 1
ATOM 3125 O O . TRP A 1 394 ? -14.469 -36 21.375 1 95.94 394 TRP A O 1
ATOM 3135 N N . LYS A 1 395 ? -13.398 -37.906 20.969 1 96 395 LYS A N 1
ATOM 3136 C CA . LYS A 1 395 ? -12.852 -38 22.328 1 96 395 LYS A CA 1
ATOM 3137 C C . LYS A 1 395 ? -11.961 -36.812 22.641 1 96 395 LYS A C 1
ATOM 3139 O O . LYS A 1 395 ? -12.102 -36.188 23.703 1 96 395 LYS A O 1
ATOM 3144 N N . ASN A 1 396 ? -11.086 -36.562 21.766 1 96.12 396 ASN A N 1
ATOM 3145 C CA . ASN A 1 396 ? -10.156 -35.438 21.984 1 96.12 396 ASN A CA 1
ATOM 3146 C C . ASN A 1 396 ? -10.883 -34.094 22.047 1 96.12 396 ASN A C 1
ATOM 3148 O O . ASN A 1 396 ? -10.562 -33.25 22.891 1 96.12 396 ASN A O 1
ATOM 3152 N N . THR A 1 397 ? -11.805 -33.875 21.109 1 96.5 397 THR A N 1
ATOM 3153 C CA . THR A 1 397 ? -12.539 -32.625 21.047 1 96.5 397 THR A CA 1
ATOM 3154 C C . THR A 1 397 ? -13.398 -32.406 22.297 1 96.5 397 THR A C 1
ATOM 3156 O O . THR A 1 397 ? -13.492 -31.312 22.828 1 96.5 397 THR A O 1
ATOM 3159 N N . THR A 1 398 ? -14.047 -33.5 22.75 1 95.88 398 THR A N 1
ATOM 3160 C CA . THR A 1 398 ? -14.883 -33.438 23.938 1 95.88 398 THR A CA 1
ATOM 3161 C C . THR A 1 398 ? -14.031 -33.188 25.172 1 95.88 398 THR A C 1
ATOM 3163 O O . THR A 1 398 ? -14.438 -32.438 26.078 1 95.88 398 THR A O 1
ATOM 3166 N N . ALA A 1 399 ? -12.906 -33.812 25.219 1 95.94 399 ALA A N 1
ATOM 3167 C CA . ALA A 1 399 ? -12 -33.594 26.344 1 95.94 399 ALA A CA 1
ATOM 3168 C C . ALA A 1 399 ? -11.531 -32.125 26.406 1 95.94 399 ALA A C 1
ATOM 3170 O O . ALA A 1 399 ? -11.492 -31.531 27.469 1 95.94 399 ALA A O 1
ATOM 3171 N N . GLU A 1 400 ? -11.117 -31.641 25.25 1 96.19 400 GLU A N 1
ATOM 3172 C CA . GLU A 1 400 ? -10.664 -30.25 25.203 1 96.19 400 GLU A CA 1
ATOM 3173 C C . GLU A 1 400 ? -11.789 -29.281 25.562 1 96.19 400 GLU A C 1
ATOM 3175 O O . GLU A 1 400 ? -11.547 -28.266 26.219 1 96.19 400 GLU A O 1
ATOM 3180 N N . ALA A 1 401 ? -12.945 -29.609 25.047 1 96 401 ALA A N 1
ATOM 3181 C CA . ALA A 1 401 ? -14.102 -28.766 25.344 1 96 401 ALA A CA 1
ATOM 3182 C C . ALA A 1 401 ? -14.391 -28.734 26.844 1 96 401 ALA A C 1
ATOM 3184 O O . ALA A 1 401 ? -14.812 -27.719 27.391 1 96 401 ALA A O 1
ATOM 3185 N N . HIS A 1 402 ? -14.18 -29.875 27.469 1 94.69 402 HIS A N 1
ATOM 3186 C CA . HIS A 1 402 ? -14.391 -29.969 28.922 1 94.69 402 HIS A CA 1
ATOM 3187 C C . HIS A 1 402 ? -13.383 -29.109 29.672 1 94.69 402 HIS A C 1
ATOM 3189 O O . HIS A 1 402 ? -13.727 -28.484 30.688 1 94.69 402 HIS A O 1
ATOM 3195 N N . VAL A 1 403 ? -12.219 -29.156 29.219 1 93.88 403 VAL A N 1
ATOM 3196 C CA . VAL A 1 403 ? -11.172 -28.359 29.844 1 93.88 403 VAL A CA 1
ATOM 3197 C C . VAL A 1 403 ? -11.508 -26.875 29.734 1 93.88 403 VAL A C 1
ATOM 3199 O O . VAL A 1 403 ? -11.227 -26.109 30.656 1 93.88 403 VAL A O 1
ATOM 3202 N N . LEU A 1 404 ? -12.117 -26.469 28.641 1 94.75 404 LEU A N 1
ATOM 3203 C CA . LEU A 1 404 ? -12.469 -25.062 28.375 1 94.75 404 LEU A CA 1
ATOM 3204 C C . LEU A 1 404 ? -13.797 -24.719 29.016 1 94.75 404 LEU A C 1
ATOM 3206 O O . LEU A 1 404 ? -14.227 -23.562 28.984 1 94.75 404 LEU A O 1
ATOM 3210 N N . ASP A 1 405 ? -14.406 -25.625 29.609 1 92.75 405 ASP A N 1
ATOM 3211 C CA . ASP A 1 405 ? -15.672 -25.453 30.312 1 92.75 405 ASP A CA 1
ATOM 3212 C C . ASP A 1 405 ? -16.766 -24.969 29.344 1 92.75 405 ASP A C 1
ATOM 3214 O O . ASP A 1 405 ? -17.453 -23.984 29.625 1 92.75 405 ASP A O 1
ATOM 3218 N N . LEU A 1 406 ? -16.812 -25.625 28.203 1 95 406 LEU A N 1
ATOM 3219 C CA . LEU A 1 406 ? -17.844 -25.297 27.234 1 95 406 LEU A CA 1
ATOM 3220 C C . LEU A 1 406 ? -19.125 -26.062 27.531 1 95 406 LEU A C 1
ATOM 3222 O O . LEU A 1 406 ? -19.156 -26.938 28.406 1 95 406 LEU A O 1
ATOM 3226 N N . ASP A 1 407 ? -20.125 -25.672 26.766 1 89.94 407 ASP A N 1
ATOM 3227 C CA . ASP A 1 407 ? -21.406 -26.375 26.922 1 89.94 407 ASP A CA 1
ATOM 3228 C C . ASP A 1 407 ? -21.281 -27.844 26.469 1 89.94 407 ASP A C 1
ATOM 3230 O O . ASP A 1 407 ? -20.469 -28.156 25.609 1 89.94 407 ASP A O 1
ATOM 3234 N N . SER A 1 408 ? -22.031 -28.641 27.078 1 88.81 408 SER A N 1
ATOM 3235 C CA . SER A 1 408 ? -22.047 -30.047 26.688 1 88.81 408 SER A CA 1
ATOM 3236 C C . SER A 1 408 ? -22.703 -30.234 25.312 1 88.81 408 SER A C 1
ATOM 3238 O O . SER A 1 408 ? -23.562 -29.438 24.922 1 88.81 408 SER A O 1
ATOM 3240 N N . PRO A 1 409 ? -22.25 -31.203 24.672 1 89.56 409 PRO A N 1
ATOM 3241 C CA . PRO A 1 409 ? -22.906 -31.484 23.391 1 89.56 409 PRO A CA 1
ATOM 3242 C C . PRO A 1 409 ? -24.391 -31.75 23.531 1 89.56 409 PRO A C 1
ATOM 3244 O O . PRO A 1 409 ? -24.812 -32.438 24.453 1 89.56 409 PRO A O 1
ATOM 3247 N N . ASN A 1 410 ? -25.141 -30.969 22.828 1 82.31 410 ASN A N 1
ATOM 3248 C CA . ASN A 1 410 ? -26.578 -31.141 22.891 1 82.31 410 ASN A CA 1
ATOM 3249 C C . ASN A 1 410 ? -27.203 -31.281 21.5 1 82.31 410 ASN A C 1
ATOM 3251 O O . ASN A 1 410 ? -26.625 -30.812 20.516 1 82.31 410 ASN A O 1
ATOM 3255 N N . VAL A 1 411 ? -28.203 -32.219 21.469 1 75.31 411 VAL A N 1
ATOM 3256 C CA . VAL A 1 411 ? -28.984 -32.281 20.234 1 75.31 411 VAL A CA 1
ATOM 3257 C C . VAL A 1 411 ? -30.016 -31.172 20.203 1 75.31 411 VAL A C 1
ATOM 3259 O O . VAL A 1 411 ? -30.75 -30.953 21.172 1 75.31 411 VAL A O 1
ATOM 3262 N N . PRO A 1 412 ? -29.812 -30.266 19.203 1 66.44 412 PRO A N 1
ATOM 3263 C CA . PRO A 1 412 ? -30.812 -29.188 19.188 1 66.44 412 PRO A CA 1
ATOM 3264 C C . PRO A 1 412 ? -32.25 -29.703 19.234 1 66.44 412 PRO A C 1
ATOM 3266 O O . PRO A 1 412 ? -32.531 -30.766 18.688 1 66.44 412 PRO A O 1
ATOM 3269 N N . ARG A 1 413 ? -33.031 -29.188 20.047 1 56.66 413 ARG A N 1
ATOM 3270 C CA . ARG A 1 413 ? -34.438 -29.578 20.125 1 56.66 413 ARG A CA 1
ATOM 3271 C C . ARG A 1 413 ? -35.125 -29.344 18.797 1 56.66 413 ARG A C 1
ATOM 3273 O O . ARG A 1 413 ? -34.938 -28.328 18.141 1 56.66 413 ARG A O 1
ATOM 3280 N N . LEU A 1 414 ? -35.281 -30.422 18.125 1 49.56 414 LEU A N 1
ATOM 3281 C CA . LEU A 1 414 ? -36.062 -30.297 16.906 1 49.56 414 LEU A CA 1
ATOM 3282 C C . LEU A 1 414 ? -37.25 -29.375 17.109 1 49.56 414 LEU A C 1
ATOM 3284 O O . LEU A 1 414 ? -38.031 -29.547 18.047 1 49.56 414 LEU A O 1
ATOM 3288 N N . ARG A 1 415 ? -37.156 -28.203 16.766 1 47.28 415 ARG A N 1
ATOM 3289 C CA . ARG A 1 415 ? -38.375 -27.422 16.812 1 47.28 415 ARG A CA 1
ATOM 3290 C C . ARG A 1 415 ? -39.531 -28.172 16.156 1 47.28 415 ARG A C 1
ATOM 3292 O O . ARG A 1 415 ? -39.344 -28.797 15.102 1 47.28 415 ARG A O 1
ATOM 3299 N N . ARG A 1 416 ? -40.594 -28.422 16.859 1 44.16 416 ARG A N 1
ATOM 3300 C CA . ARG A 1 416 ? -41.812 -28.953 16.266 1 44.16 416 ARG A CA 1
ATOM 3301 C C . ARG A 1 416 ? -42.25 -28.172 15.039 1 44.16 416 ARG A C 1
ATOM 3303 O O . ARG A 1 416 ? -42.406 -26.953 15.102 1 44.16 416 ARG A O 1
ATOM 3310 N N . ILE A 1 417 ? -41.656 -28.484 13.836 1 44.47 417 ILE A N 1
ATOM 3311 C CA . ILE A 1 417 ? -42.312 -27.875 12.68 1 44.47 417 ILE A CA 1
ATOM 3312 C C . ILE A 1 417 ? -43.812 -27.797 12.906 1 44.47 417 ILE A C 1
ATOM 3314 O O . ILE A 1 417 ? -44.438 -28.75 13.414 1 44.47 417 ILE A O 1
ATOM 3318 N N . PRO A 1 418 ? -44.5 -26.703 12.812 1 47.09 418 PRO A N 1
ATOM 3319 C CA . PRO A 1 418 ? -45.969 -26.75 12.93 1 47.09 418 PRO A CA 1
ATOM 3320 C C . PRO A 1 418 ? -46.594 -27.906 12.164 1 47.09 418 PRO A C 1
ATOM 3322 O O . PRO A 1 418 ? -46.031 -28.359 11.164 1 47.09 418 PRO A O 1
ATOM 3325 N N . ARG A 1 419 ? -47.594 -28.578 12.727 1 44.62 419 ARG A N 1
ATOM 3326 C CA . ARG A 1 419 ? -48.312 -29.719 12.188 1 44.62 419 ARG A CA 1
ATOM 3327 C C . ARG A 1 419 ? -48.562 -29.562 10.688 1 44.62 419 ARG A C 1
ATOM 3329 O O . ARG A 1 419 ? -48.656 -30.547 9.961 1 44.62 419 ARG A O 1
ATOM 3336 N N . ARG A 1 420 ? -48.906 -28.266 10.32 1 47.28 420 ARG A N 1
ATOM 3337 C CA . ARG A 1 420 ? -49.375 -28.141 8.945 1 47.28 420 ARG A CA 1
ATOM 3338 C C . ARG A 1 420 ? -48.25 -28.453 7.961 1 47.28 420 ARG A C 1
ATOM 3340 O O . ARG A 1 420 ? -48.5 -28.812 6.809 1 47.28 420 ARG A O 1
ATOM 3347 N N . LEU A 1 421 ? -47.094 -27.875 8.273 1 46.72 421 LEU A N 1
ATOM 3348 C CA . LEU A 1 421 ? -46.031 -28.047 7.305 1 46.72 421 LEU A CA 1
ATOM 3349 C C . LEU A 1 421 ? -45.219 -29.312 7.586 1 46.72 421 LEU A C 1
ATOM 3351 O O . LEU A 1 421 ? -44.156 -29.547 6.996 1 46.72 421 LEU A O 1
ATOM 3355 N N . ASP A 1 422 ? -45.688 -30.062 8.516 1 42.88 422 ASP A N 1
ATOM 3356 C CA . ASP A 1 422 ? -45.062 -31.328 8.844 1 42.88 422 ASP A CA 1
ATOM 3357 C C . ASP A 1 422 ? -45.062 -32.281 7.645 1 42.88 422 ASP A C 1
ATOM 3359 O O . ASP A 1 422 ? -46.031 -32.969 7.402 1 42.88 422 ASP A O 1
ATOM 3363 N N . SER A 1 423 ? -44.906 -31.75 6.527 1 38.69 423 SER A N 1
ATOM 3364 C CA . SER A 1 423 ? -44.875 -32.781 5.484 1 38.69 423 SER A CA 1
ATOM 3365 C C . SER A 1 423 ? -43.906 -33.875 5.824 1 38.69 423 SER A C 1
ATOM 3367 O O . SER A 1 423 ? -42.688 -33.688 5.785 1 38.69 423 SER A O 1
ATOM 3369 N N . GLY A 1 424 ? -44.25 -34.875 6.668 1 42.16 424 GLY A N 1
ATOM 3370 C CA . GLY A 1 424 ? -43.781 -36.188 7.059 1 42.16 424 GLY A CA 1
ATOM 3371 C C . GLY A 1 424 ? -42.281 -36.312 7.094 1 42.16 424 GLY A C 1
ATOM 3372 O O . GLY A 1 424 ? -41.75 -37.438 7.137 1 42.16 424 GLY A O 1
ATOM 3373 N N . GLY A 1 425 ? -41.562 -35.344 6.594 1 42.69 425 GLY A N 1
ATOM 3374 C CA . GLY A 1 425 ? -40.156 -35.719 6.625 1 42.69 425 GLY A CA 1
ATOM 3375 C C . GLY A 1 425 ? -39.594 -35.812 8.031 1 42.69 425 GLY A C 1
ATOM 3376 O O . GLY A 1 425 ? -39.781 -34.875 8.82 1 42.69 425 GLY A O 1
ATOM 3377 N N . ALA A 1 426 ? -39.594 -37 8.703 1 39.84 426 ALA A N 1
ATOM 3378 C CA . ALA A 1 426 ? -39.031 -37.312 10.016 1 39.84 426 ALA A CA 1
ATOM 3379 C C . ALA A 1 426 ? -37.781 -36.5 10.289 1 39.84 426 ALA A C 1
ATOM 3381 O O . ALA A 1 426 ? -36.812 -36.562 9.523 1 39.84 426 ALA A O 1
ATOM 3382 N N . ALA A 1 427 ? -37.875 -35.438 10.742 1 47.38 427 ALA A N 1
ATOM 3383 C CA . ALA A 1 427 ? -36.688 -34.812 11.25 1 47.38 427 ALA A CA 1
ATOM 3384 C C . ALA A 1 427 ? -35.781 -35.812 11.969 1 47.38 427 ALA A C 1
ATOM 3386 O O . ALA A 1 427 ? -36.25 -36.594 12.812 1 47.38 427 ALA A O 1
ATOM 3387 N N . HIS A 1 428 ? -34.781 -36.5 11.359 1 50.25 428 HIS A N 1
ATOM 3388 C CA . HIS A 1 428 ? -33.875 -37.469 11.945 1 50.25 428 HIS A CA 1
ATOM 3389 C C . HIS A 1 428 ? -33.5 -37.062 13.367 1 50.25 428 HIS A C 1
ATOM 3391 O O . HIS A 1 428 ? -32.969 -35.969 13.586 1 50.25 428 HIS A O 1
ATOM 3397 N N . SER A 1 429 ? -34.281 -37.344 14.266 1 60.94 429 SER A N 1
ATOM 3398 C CA . SER A 1 429 ? -33.938 -37.188 15.68 1 60.94 429 SER A CA 1
ATOM 3399 C C . SER A 1 429 ? -32.75 -38.031 16.078 1 60.94 429 SER A C 1
ATOM 3401 O O . SER A 1 429 ? -32.719 -39.219 15.836 1 60.94 429 SER A O 1
ATOM 3403 N N . PHE A 1 430 ? -31.688 -37.438 16.234 1 67.75 430 PHE A N 1
ATOM 3404 C CA . PHE A 1 430 ? -30.5 -38.156 16.656 1 67.75 430 PHE A CA 1
ATOM 3405 C C . PHE A 1 430 ? -30.656 -38.656 18.094 1 67.75 430 PHE A C 1
ATOM 3407 O O . PHE A 1 430 ? -31.188 -37.938 18.938 1 67.75 430 PHE A O 1
ATOM 3414 N N . GLU A 1 431 ? -30.484 -39.906 18.391 1 72.06 431 GLU A N 1
ATOM 3415 C CA . GLU A 1 431 ? -30.594 -40.531 19.703 1 72.06 431 GLU A CA 1
ATOM 3416 C C . GLU A 1 431 ? -29.562 -39.938 20.672 1 72.06 431 GLU A C 1
ATOM 3418 O O . GLU A 1 431 ? -29.875 -39.719 21.844 1 72.06 431 GLU A O 1
ATOM 3423 N N . THR A 1 432 ? -28.312 -39.75 20.188 1 85.81 432 THR A N 1
ATOM 3424 C CA . THR A 1 432 ? -27.25 -39.219 21.031 1 85.81 432 THR A CA 1
ATOM 3425 C C . THR A 1 432 ? -26.531 -38.062 20.328 1 85.81 432 THR A C 1
ATOM 3427 O O . THR A 1 432 ? -26.469 -38.031 19.109 1 85.81 432 THR A O 1
ATOM 3430 N N . PRO A 1 433 ? -26.109 -37.094 21.078 1 90.19 433 PRO A N 1
ATOM 3431 C CA . PRO A 1 433 ? -25.328 -36 20.484 1 90.19 433 PRO A CA 1
ATOM 3432 C C . PRO A 1 433 ? -24.125 -36.5 19.688 1 90.19 433 PRO A C 1
ATOM 3434 O O . PRO A 1 433 ? -23.797 -35.938 18.641 1 90.19 433 PRO A O 1
ATOM 3437 N N . GLU A 1 434 ? -23.562 -37.531 20.156 1 91.81 434 GLU A N 1
ATOM 3438 C CA . GLU A 1 434 ? -22.406 -38.094 19.453 1 91.81 434 GLU A CA 1
ATOM 3439 C C . GLU A 1 434 ? -22.781 -38.531 18.047 1 91.81 434 GLU A C 1
ATOM 3441 O O . GLU A 1 434 ? -21.984 -38.344 17.109 1 91.81 434 GLU A O 1
ATOM 3446 N N . ALA A 1 435 ? -23.938 -39.094 17.891 1 91.25 435 ALA A N 1
ATOM 3447 C CA . ALA A 1 435 ? -24.391 -39.562 16.578 1 91.25 435 ALA A CA 1
ATOM 3448 C C . ALA A 1 435 ? -24.609 -38.375 15.633 1 91.25 435 ALA A C 1
ATOM 3450 O O . ALA A 1 435 ? -24.344 -38.5 14.438 1 91.25 435 ALA A O 1
ATOM 3451 N N . MET A 1 436 ? -25.062 -37.406 16.156 1 90.69 436 MET A N 1
ATOM 3452 C CA . MET A 1 436 ? -25.297 -36.219 15.344 1 90.69 436 MET A CA 1
ATOM 3453 C C . MET A 1 436 ? -23.969 -35.625 14.836 1 90.69 436 MET A C 1
ATOM 3455 O O . MET A 1 436 ? -23.844 -35.312 13.648 1 90.69 436 MET A O 1
ATOM 3459 N N . TYR A 1 437 ? -23.031 -35.5 15.719 1 92.06 437 TYR A N 1
ATOM 3460 C CA . TYR A 1 437 ? -21.734 -34.906 15.344 1 92.06 437 TYR A CA 1
ATOM 3461 C C . TYR A 1 437 ? -20.953 -35.875 14.453 1 92.06 437 TYR A C 1
ATOM 3463 O O . TYR A 1 437 ? -20.172 -35.438 13.609 1 92.06 437 TYR A O 1
ATOM 3471 N N . ARG A 1 438 ? -21.219 -37.156 14.641 1 92.81 438 ARG A N 1
ATOM 3472 C CA . ARG A 1 438 ? -20.625 -38.125 13.742 1 92.81 438 ARG A CA 1
ATOM 3473 C C . ARG A 1 438 ? -21.125 -37.938 12.312 1 92.81 438 ARG A C 1
ATOM 3475 O O . ARG A 1 438 ? -20.344 -38.031 11.359 1 92.81 438 ARG A O 1
ATOM 3482 N N . GLN A 1 439 ? -22.344 -37.688 12.258 1 90.25 439 GLN A N 1
ATOM 3483 C CA . GLN A 1 439 ? -22.922 -37.438 10.938 1 90.25 439 GLN A CA 1
ATOM 3484 C C . GLN A 1 439 ? -22.312 -36.188 10.297 1 90.25 439 GLN A C 1
ATOM 3486 O O . GLN A 1 439 ? -22.031 -36.188 9.094 1 90.25 439 GLN A O 1
ATOM 3491 N N . GLN A 1 440 ? -22.156 -35.156 11.055 1 89.12 440 GLN A N 1
ATOM 3492 C CA . GLN A 1 440 ? -21.531 -33.938 10.547 1 89.12 440 GLN A CA 1
ATOM 3493 C C . GLN A 1 440 ? -20.109 -34.219 10.094 1 89.12 440 GLN A C 1
ATOM 3495 O O . GLN A 1 440 ? -19.672 -33.688 9.062 1 89.12 440 GLN A O 1
ATOM 3500 N N . TYR A 1 441 ? -19.422 -34.906 10.859 1 92.38 441 TYR A N 1
ATOM 3501 C CA . TYR A 1 441 ? -18.047 -35.312 10.539 1 92.38 441 TYR A CA 1
ATOM 3502 C C . TYR A 1 441 ? -17.984 -36.062 9.227 1 92.38 441 TYR A C 1
ATOM 3504 O O . TYR A 1 441 ? -17.172 -35.75 8.352 1 92.38 441 TYR A O 1
ATOM 3512 N N . PHE A 1 442 ? -18.859 -37 9.078 1 92.75 442 PHE A N 1
ATOM 3513 C CA . PHE A 1 442 ? -18.875 -37.844 7.883 1 92.75 442 PHE A CA 1
ATOM 3514 C C . PHE A 1 442 ? -19.328 -37.031 6.672 1 92.75 442 PHE A C 1
ATOM 3516 O O . PHE A 1 442 ? -18.828 -37.219 5.562 1 92.75 442 PHE A O 1
ATOM 3523 N N . GLU A 1 443 ? -20.219 -36.219 6.938 1 90.06 443 GLU A N 1
ATOM 3524 C CA . GLU A 1 443 ? -20.719 -35.375 5.852 1 90.06 443 GLU A CA 1
ATOM 3525 C C . GLU A 1 443 ? -19.594 -34.5 5.27 1 90.06 443 GLU A C 1
ATOM 3527 O O . GLU A 1 443 ? -19.531 -34.312 4.055 1 90.06 443 GLU A O 1
ATOM 3532 N N . LEU A 1 444 ? -18.828 -33.969 6.102 1 91.12 444 LEU A N 1
ATOM 3533 C CA . LEU A 1 444 ? -17.703 -33.156 5.637 1 91.12 444 LEU A CA 1
ATOM 3534 C C . LEU A 1 444 ? -16.734 -34 4.809 1 91.12 444 LEU A C 1
ATOM 3536 O O . LEU A 1 444 ? -16.312 -33.562 3.73 1 91.12 444 LEU A O 1
ATOM 3540 N N . MET A 1 445 ? -16.406 -35.125 5.277 1 93.06 445 MET A N 1
ATOM 3541 C CA . MET A 1 445 ? -15.453 -36 4.578 1 93.06 445 MET A CA 1
ATOM 3542 C C . MET A 1 445 ? -16.031 -36.469 3.25 1 93.06 445 MET A C 1
ATOM 3544 O O . MET A 1 445 ? -15.312 -36.562 2.252 1 93.06 445 MET A O 1
ATOM 3548 N N . ASP A 1 446 ? -17.266 -36.75 3.297 1 93 446 ASP A N 1
ATOM 3549 C CA . ASP A 1 446 ? -17.922 -37.219 2.076 1 93 446 ASP A CA 1
ATOM 3550 C C . ASP A 1 446 ? -18 -36.125 1.031 1 93 446 ASP A C 1
ATOM 3552 O O . ASP A 1 446 ? -17.797 -36.375 -0.16 1 93 446 ASP A O 1
ATOM 3556 N N . THR A 1 447 ? -18.328 -35 1.5 1 92.69 447 THR A N 1
ATOM 3557 C CA . THR A 1 447 ? -18.359 -33.875 0.588 1 92.69 447 THR A CA 1
ATOM 3558 C C . THR A 1 447 ? -16.984 -33.594 -0 1 92.69 447 THR A C 1
ATOM 3560 O O . THR A 1 447 ? -16.859 -33.312 -1.19 1 92.69 447 THR A O 1
ATOM 3563 N N . ALA A 1 448 ? -16.016 -33.656 0.814 1 92.81 448 ALA A N 1
ATOM 3564 C CA . ALA A 1 448 ? -14.641 -33.438 0.355 1 92.81 448 ALA A CA 1
ATOM 3565 C C . ALA A 1 448 ? -14.25 -34.469 -0.693 1 92.81 448 ALA A C 1
ATOM 3567 O O . ALA A 1 448 ? -13.688 -34.125 -1.736 1 92.81 448 ALA A O 1
ATOM 3568 N N . SER A 1 449 ? -14.562 -35.688 -0.402 1 93.25 449 SER A N 1
ATOM 3569 C CA . SER A 1 449 ? -14.242 -36.781 -1.317 1 93.25 449 SER A CA 1
ATOM 3570 C C . SER A 1 449 ? -14.992 -36.625 -2.639 1 93.25 449 SER A C 1
ATOM 3572 O O . SER A 1 449 ? -14.414 -36.812 -3.711 1 93.25 449 SER A O 1
ATOM 3574 N N . ALA A 1 450 ? -16.203 -36.344 -2.5 1 93.06 450 ALA A N 1
ATOM 3575 C CA . ALA A 1 450 ? -17.016 -36.156 -3.703 1 93.06 450 ALA A CA 1
ATOM 3576 C C . ALA A 1 450 ? -16.5 -35 -4.543 1 93.06 450 ALA A C 1
ATOM 3578 O O . ALA A 1 450 ? -16.438 -35.062 -5.77 1 93.06 450 ALA A O 1
ATOM 3579 N N . SER A 1 451 ? -16.203 -33.938 -3.883 1 92.44 451 SER A N 1
ATOM 3580 C CA . SER A 1 451 ? -15.711 -32.75 -4.578 1 92.44 451 SER A CA 1
ATOM 3581 C C . SER A 1 451 ? -14.367 -33.031 -5.25 1 92.44 451 SER A C 1
ATOM 3583 O O . SER A 1 451 ? -14.141 -32.625 -6.387 1 92.44 451 SER A O 1
ATOM 3585 N N . LEU A 1 452 ? -13.5 -33.719 -4.609 1 91.56 452 LEU A N 1
ATOM 3586 C CA . LEU A 1 452 ? -12.203 -34.062 -5.172 1 91.56 452 LEU A CA 1
ATOM 3587 C C . LEU A 1 452 ? -12.367 -34.938 -6.406 1 91.56 452 LEU A C 1
ATOM 3589 O O . LEU A 1 452 ? -11.688 -34.75 -7.418 1 91.56 452 LEU A O 1
ATOM 3593 N N . ASN A 1 453 ? -13.258 -35.844 -6.309 1 90 453 ASN A N 1
ATOM 3594 C CA . ASN A 1 453 ? -13.477 -36.781 -7.41 1 90 453 ASN A CA 1
ATOM 3595 C C . ASN A 1 453 ? -14.117 -36.062 -8.609 1 90 453 ASN A C 1
ATOM 3597 O O . ASN A 1 453 ? -13.805 -36.375 -9.758 1 90 453 ASN A O 1
ATOM 3601 N N . CYS A 1 454 ? -14.922 -35.188 -8.281 1 88.94 454 CYS A N 1
ATOM 3602 C CA . CYS A 1 454 ? -15.625 -34.469 -9.344 1 88.94 454 CYS A CA 1
ATOM 3603 C C . CYS A 1 454 ? -14.703 -33.5 -10.047 1 88.94 454 CYS A C 1
ATOM 3605 O O . CYS A 1 454 ? -14.711 -33.375 -11.273 1 88.94 454 CYS A O 1
ATOM 3607 N N . ARG A 1 455 ? -13.922 -32.844 -9.375 1 88.94 455 ARG A N 1
ATOM 3608 C CA . ARG A 1 455 ? -13.125 -31.766 -9.938 1 88.94 455 ARG A CA 1
ATOM 3609 C C . ARG A 1 455 ? -11.812 -32.281 -10.508 1 88.94 455 ARG A C 1
ATOM 3611 O O . ARG A 1 455 ? -11.281 -31.719 -11.469 1 88.94 455 ARG A O 1
ATOM 3618 N N . PHE A 1 456 ? -11.273 -33.281 -9.875 1 87.94 456 PHE A N 1
ATOM 3619 C CA . PHE A 1 456 ? -10.07 -33.938 -10.398 1 87.94 456 PHE A CA 1
ATOM 3620 C C . PHE A 1 456 ? -10.398 -35.281 -11.047 1 87.94 456 PHE A C 1
ATOM 3622 O O . PHE A 1 456 ? -10 -36.312 -10.555 1 87.94 456 PHE A O 1
ATOM 3629 N N . ASN A 1 457 ? -10.945 -35.094 -12.195 1 78.12 457 ASN A N 1
ATOM 3630 C CA . ASN A 1 457 ? -11.305 -36.312 -12.914 1 78.12 457 ASN A CA 1
ATOM 3631 C C . ASN A 1 457 ? -10.07 -37 -13.508 1 78.12 457 ASN A C 1
ATOM 3633 O O . ASN A 1 457 ? -9.18 -36.344 -14.023 1 78.12 457 ASN A O 1
ATOM 3637 N N . PRO A 1 458 ? -10.008 -38.25 -13.469 1 75.25 458 PRO A N 1
ATOM 3638 C CA . PRO A 1 458 ? -8.852 -39 -13.984 1 75.25 458 PRO A CA 1
ATOM 3639 C C . PRO A 1 458 ? -8.602 -38.75 -15.469 1 75.25 458 PRO A C 1
ATOM 3641 O O . PRO A 1 458 ? -7.465 -38.875 -15.938 1 75.25 458 PRO A O 1
ATOM 3644 N N . SER A 1 459 ? -9.594 -38.375 -16.156 1 77.19 459 SER A N 1
ATOM 3645 C CA . SER A 1 459 ? -9.445 -38.188 -17.594 1 77.19 459 SER A CA 1
ATOM 3646 C C . SER A 1 459 ? -8.492 -37.031 -17.891 1 77.19 459 SER A C 1
ATOM 3648 O O . SER A 1 459 ? -7.844 -37 -18.938 1 77.19 459 SER A O 1
ATOM 3650 N N . VAL A 1 460 ? -8.383 -36.219 -16.938 1 73.56 460 VAL A N 1
ATOM 3651 C CA . VAL A 1 460 ? -7.531 -35.062 -17.094 1 73.56 460 VAL A CA 1
ATOM 3652 C C . VAL A 1 460 ? -6.062 -35.469 -17.125 1 73.56 460 VAL A C 1
ATOM 3654 O O . VAL A 1 460 ? -5.242 -34.844 -17.797 1 73.56 460 VAL A O 1
ATOM 3657 N N . PHE A 1 461 ? -5.867 -36.688 -16.469 1 85.12 461 PHE A N 1
ATOM 3658 C CA . PHE A 1 461 ? -4.484 -37.125 -16.297 1 85.12 461 PHE A CA 1
ATOM 3659 C C . PHE A 1 461 ? -4.18 -38.312 -17.172 1 85.12 461 PHE A C 1
ATOM 3661 O O . PHE A 1 461 ? -3.121 -38.938 -17.047 1 85.12 461 PHE A O 1
ATOM 3668 N N . LYS A 1 462 ? -5.035 -38.656 -17.953 1 86.69 462 LYS A N 1
ATOM 3669 C CA . LYS A 1 462 ? -4.91 -39.906 -18.734 1 86.69 462 LYS A CA 1
ATOM 3670 C C . LYS A 1 462 ? -3.652 -39.875 -19.594 1 86.69 462 LYS A C 1
ATOM 3672 O O . LYS A 1 462 ? -2.895 -40.844 -19.625 1 86.69 462 LYS A O 1
ATOM 3677 N N . HIS A 1 463 ? -3.529 -38.844 -20.266 1 88 463 HIS A N 1
ATOM 3678 C CA . HIS A 1 463 ? -2.369 -38.75 -21.141 1 88 463 HIS A CA 1
ATOM 3679 C C . HIS A 1 463 ? -1.07 -38.875 -20.359 1 88 463 HIS A C 1
ATOM 3681 O O . HIS A 1 463 ? -0.145 -39.562 -20.812 1 88 463 HIS A O 1
ATOM 3687 N N . MET A 1 464 ? -1.007 -38.344 -19.281 1 88.75 464 MET A N 1
ATOM 3688 C CA . MET A 1 464 ? 0.209 -38.406 -18.484 1 88.75 464 MET A CA 1
ATOM 3689 C C . MET A 1 464 ? 0.427 -39.812 -17.938 1 88.75 464 MET A C 1
ATOM 3691 O O . MET A 1 464 ? 1.568 -40.25 -17.766 1 88.75 464 MET A O 1
ATOM 3695 N N . GLN A 1 465 ? -0.634 -40.406 -17.688 1 89.19 465 GLN A N 1
ATOM 3696 C CA . GLN A 1 465 ? -0.533 -41.781 -17.25 1 89.19 465 GLN A CA 1
ATOM 3697 C C . GLN A 1 465 ? 0.03 -42.656 -18.375 1 89.19 465 GLN A C 1
ATOM 3699 O O . GLN A 1 465 ? 0.845 -43.562 -18.109 1 89.19 465 GLN A O 1
ATOM 3704 N N . ASP A 1 466 ? -0.457 -42.406 -19.516 1 93.31 466 ASP A N 1
ATOM 3705 C CA . ASP A 1 466 ? 0.058 -43.125 -20.672 1 93.31 466 ASP A CA 1
ATOM 3706 C C . ASP A 1 466 ? 1.561 -42.906 -20.828 1 93.31 466 ASP A C 1
ATOM 3708 O O . ASP A 1 466 ? 2.299 -43.844 -21.141 1 93.31 466 ASP A O 1
ATOM 3712 N N . VAL A 1 467 ? 1.945 -41.781 -20.656 1 94.44 467 VAL A N 1
ATOM 3713 C CA . VAL A 1 467 ? 3.357 -41.438 -20.781 1 94.44 467 VAL A CA 1
ATOM 3714 C C . VAL A 1 467 ? 4.164 -42.156 -19.703 1 94.44 467 VAL A C 1
ATOM 3716 O O . VAL A 1 467 ? 5.223 -42.719 -19.984 1 94.44 467 VAL A O 1
ATOM 3719 N N . GLU A 1 468 ? 3.697 -42.094 -18.516 1 93.81 468 GLU A N 1
ATOM 3720 C CA . GLU A 1 468 ? 4.383 -42.75 -17.422 1 93.81 468 GLU A CA 1
ATOM 3721 C C . GLU A 1 468 ? 4.488 -44.25 -17.656 1 93.81 468 GLU A C 1
ATOM 3723 O O . GLU A 1 468 ? 5.555 -44.844 -17.469 1 93.81 468 GLU A O 1
ATOM 3728 N N . ASP A 1 469 ? 3.426 -44.875 -18.078 1 95.12 469 ASP A N 1
ATOM 3729 C CA . ASP A 1 469 ? 3.402 -46.281 -18.344 1 95.12 469 ASP A CA 1
ATOM 3730 C C . ASP A 1 469 ? 4.375 -46.656 -19.453 1 95.12 469 ASP A C 1
ATOM 3732 O O . ASP A 1 469 ? 5.02 -47.719 -19.406 1 95.12 469 ASP A O 1
ATOM 3736 N N . PHE A 1 470 ? 4.469 -45.875 -20.328 1 96.44 470 PHE A N 1
ATOM 3737 C CA . PHE A 1 470 ? 5.355 -46.125 -21.453 1 96.44 470 PHE A CA 1
ATOM 3738 C C . PHE A 1 470 ? 6.816 -46.031 -21.031 1 96.44 470 PHE A C 1
ATOM 3740 O O . PHE A 1 470 ? 7.598 -46.969 -21.281 1 96.44 470 PHE A O 1
ATOM 3747 N N . VAL A 1 471 ? 7.16 -44.969 -20.406 1 96 471 VAL A N 1
ATOM 3748 C CA . VAL A 1 471 ? 8.562 -44.719 -20.094 1 96 471 VAL A CA 1
ATOM 3749 C C . VAL A 1 471 ? 9.055 -45.719 -19.062 1 96 471 VAL A C 1
ATOM 3751 O O . VAL A 1 471 ? 10.25 -46 -18.969 1 96 471 VAL A O 1
ATOM 3754 N N . THR A 1 472 ? 8.133 -46.312 -18.328 1 95.25 472 THR A N 1
ATOM 3755 C CA . THR A 1 472 ? 8.5 -47.312 -17.328 1 95.25 472 THR A CA 1
ATOM 3756 C C . THR A 1 472 ? 8.398 -48.719 -17.906 1 95.25 472 THR A C 1
ATOM 3758 O O . THR A 1 472 ? 8.625 -49.688 -17.188 1 95.25 472 THR A O 1
ATOM 3761 N N . GLY A 1 473 ? 7.93 -48.812 -19.078 1 93.75 473 GLY A N 1
ATOM 3762 C CA . GLY A 1 473 ? 7.953 -50.094 -19.766 1 93.75 473 GLY A CA 1
ATOM 3763 C C . GLY A 1 473 ? 6.672 -50.875 -19.609 1 93.75 473 GLY A C 1
ATOM 3764 O O . GLY A 1 473 ? 6.617 -52.062 -19.938 1 93.75 473 GLY A O 1
ATOM 3765 N N . LYS A 1 474 ? 5.633 -50.281 -19.219 1 92.88 474 LYS A N 1
ATOM 3766 C CA . LYS A 1 474 ? 4.402 -51 -18.906 1 92.88 474 LYS A CA 1
ATOM 3767 C C . LYS A 1 474 ? 3.434 -50.969 -20.094 1 92.88 474 LYS A C 1
ATOM 3769 O O . LYS A 1 474 ? 2.488 -51.75 -20.141 1 92.88 474 LYS A O 1
ATOM 3774 N N . ALA A 1 475 ? 3.643 -50.031 -20.953 1 92.56 475 ALA A N 1
ATOM 3775 C CA . ALA A 1 475 ? 2.693 -49.875 -22.062 1 92.56 475 ALA A CA 1
ATOM 3776 C C . ALA A 1 475 ? 3.406 -49.5 -23.359 1 92.56 475 ALA A C 1
ATOM 3778 O O . ALA A 1 475 ? 4.617 -49.281 -23.359 1 92.56 475 ALA A O 1
ATOM 3779 N N . ASN A 1 476 ? 2.607 -49.531 -24.406 1 91.44 476 ASN A N 1
ATOM 3780 C CA . ASN A 1 476 ? 3.152 -49.125 -25.703 1 91.44 476 ASN A CA 1
ATOM 3781 C C . ASN A 1 476 ? 2.928 -47.656 -25.984 1 91.44 476 ASN A C 1
ATOM 3783 O O . ASN A 1 476 ? 2.316 -46.938 -25.172 1 91.44 476 ASN A O 1
ATOM 3787 N N . CYS A 1 477 ? 3.523 -47.25 -27.094 1 92 477 CYS A N 1
ATOM 3788 C CA . CYS A 1 477 ? 3.518 -45.812 -27.344 1 92 477 CYS A CA 1
ATOM 3789 C C . CYS A 1 477 ? 2.445 -45.438 -28.359 1 92 477 CYS A C 1
ATOM 3791 O O . CYS A 1 477 ? 2.482 -44.344 -28.938 1 92 477 CYS A O 1
ATOM 3793 N N . LYS A 1 478 ? 1.518 -46.219 -28.594 1 92.31 478 LYS A N 1
ATOM 3794 C CA . LYS A 1 478 ? 0.538 -45.969 -29.641 1 92.31 478 LYS A CA 1
ATOM 3795 C C . LYS A 1 478 ? -0.25 -44.688 -29.391 1 92.31 478 LYS A C 1
ATOM 3797 O O . LYS A 1 478 ? -0.321 -43.812 -30.266 1 92.31 478 LYS A O 1
ATOM 3802 N N . ASP A 1 479 ? -0.825 -44.594 -28.234 1 91.62 479 ASP A N 1
ATOM 3803 C CA . ASP A 1 479 ? -1.644 -43.438 -27.906 1 91.62 479 ASP A CA 1
ATOM 3804 C C . ASP A 1 479 ? -0.802 -42.156 -27.859 1 91.62 479 ASP A C 1
ATOM 3806 O O . ASP A 1 479 ? -1.281 -41.062 -28.203 1 91.62 479 ASP A O 1
ATOM 3810 N N . ILE A 1 480 ? 0.393 -42.281 -27.469 1 93.75 480 ILE A N 1
ATOM 3811 C CA . ILE A 1 480 ? 1.306 -41.125 -27.359 1 93.75 480 ILE A CA 1
ATOM 3812 C C . ILE A 1 480 ? 1.637 -40.594 -28.75 1 93.75 480 ILE A C 1
ATOM 3814 O O . ILE A 1 480 ? 1.624 -39.375 -28.969 1 93.75 480 ILE A O 1
ATOM 3818 N N . ILE A 1 481 ? 1.906 -41.531 -29.625 1 93.5 481 ILE A N 1
ATOM 3819 C CA . ILE A 1 481 ? 2.271 -41.156 -31 1 93.5 481 ILE A CA 1
ATOM 3820 C C . ILE A 1 481 ? 1.07 -40.531 -31.703 1 93.5 481 ILE A C 1
ATOM 3822 O O . ILE A 1 481 ? 1.224 -39.594 -32.5 1 93.5 481 ILE A O 1
ATOM 3826 N N . GLN A 1 482 ? -0.033 -41.031 -31.375 1 91.94 482 GLN A N 1
ATOM 3827 C CA . GLN A 1 482 ? -1.246 -40.469 -31.969 1 91.94 482 GLN A CA 1
ATOM 3828 C C . GLN A 1 482 ? -1.485 -39.031 -31.484 1 91.94 482 GLN A C 1
ATOM 3830 O O . GLN A 1 482 ? -1.907 -38.188 -32.25 1 91.94 482 GLN A O 1
ATOM 3835 N N . PHE A 1 483 ? -1.23 -38.812 -30.281 1 91.81 483 PHE A N 1
ATOM 3836 C CA . PHE A 1 483 ? -1.47 -37.5 -29.688 1 91.81 483 PHE A CA 1
ATOM 3837 C C . PHE A 1 483 ? -0.456 -36.5 -30.188 1 91.81 483 PHE A C 1
ATOM 3839 O O . PHE A 1 483 ? -0.821 -35.375 -30.547 1 91.81 483 PHE A O 1
ATOM 3846 N N . TYR A 1 484 ? 0.798 -36.906 -30.25 1 92.81 484 TYR A N 1
ATOM 3847 C CA . TYR A 1 484 ? 1.865 -35.969 -30.562 1 92.81 484 TYR A CA 1
ATOM 3848 C C . TYR A 1 484 ? 2.139 -35.906 -32.062 1 92.81 484 TYR A C 1
ATOM 3850 O O . TYR A 1 484 ? 2.895 -35.062 -32.531 1 92.81 484 TYR A O 1
ATOM 3858 N N . GLU A 1 485 ? 1.607 -36.844 -32.75 1 89.06 485 GLU A N 1
ATOM 3859 C CA . GLU A 1 485 ? 1.655 -36.906 -34.219 1 89.06 485 GLU A CA 1
ATOM 3860 C C . GLU A 1 485 ? 3.088 -36.781 -34.719 1 89.06 485 GLU A C 1
ATOM 3862 O O . GLU A 1 485 ? 3.922 -37.656 -34.469 1 89.06 485 GLU A O 1
ATOM 3867 N N . ASP A 1 486 ? 3.426 -35.562 -35.219 1 87.12 486 ASP A N 1
ATOM 3868 C CA . ASP A 1 486 ? 4.691 -35.375 -35.938 1 87.12 486 ASP A CA 1
ATOM 3869 C C . ASP A 1 486 ? 5.809 -35 -34.969 1 87.12 486 ASP A C 1
ATOM 3871 O O . ASP A 1 486 ? 6.969 -34.875 -35.375 1 87.12 486 ASP A O 1
ATOM 3875 N N . ASP A 1 487 ? 5.504 -34.938 -33.75 1 89.94 487 ASP A N 1
ATOM 3876 C CA . ASP A 1 487 ? 6.531 -34.594 -32.781 1 89.94 487 ASP A CA 1
ATOM 3877 C C . ASP A 1 487 ? 7.488 -35.75 -32.531 1 89.94 487 ASP A C 1
ATOM 3879 O O . ASP A 1 487 ? 8.625 -35.531 -32.094 1 89.94 487 ASP A O 1
ATOM 3883 N N . MET A 1 488 ? 6.957 -36.969 -32.781 1 91.38 488 MET A N 1
ATOM 3884 C CA . MET A 1 488 ? 7.742 -38.125 -32.344 1 91.38 488 MET A CA 1
ATOM 3885 C C . MET A 1 488 ? 7.754 -39.219 -33.438 1 91.38 488 MET A C 1
ATOM 3887 O O . MET A 1 488 ? 6.816 -39.312 -34.219 1 91.38 488 MET A O 1
ATOM 3891 N N . ASP A 1 489 ? 8.883 -39.938 -33.375 1 92.56 489 ASP A N 1
ATOM 3892 C CA . ASP A 1 489 ? 9.008 -41.156 -34.156 1 92.56 489 ASP A CA 1
ATOM 3893 C C . ASP A 1 489 ? 8.766 -42.406 -33.281 1 92.56 489 ASP A C 1
ATOM 3895 O O . ASP A 1 489 ? 9.586 -42.719 -32.438 1 92.56 489 ASP A O 1
ATOM 3899 N N . GLY A 1 490 ? 7.801 -43.125 -33.625 1 92.25 490 GLY A N 1
ATOM 3900 C CA . GLY A 1 490 ? 7.352 -44.219 -32.781 1 92.25 490 GLY A CA 1
ATOM 3901 C C . GLY A 1 490 ? 8.383 -45.344 -32.656 1 92.25 490 GLY A C 1
ATOM 3902 O O . GLY A 1 490 ? 8.609 -45.844 -31.547 1 92.25 490 GLY A O 1
ATOM 3903 N N . SER A 1 491 ? 8.93 -45.75 -33.688 1 93.88 491 SER A N 1
ATOM 3904 C CA . SER A 1 491 ? 9.906 -46.844 -33.688 1 93.88 491 SER A CA 1
ATOM 3905 C C . SER A 1 491 ? 11.148 -46.469 -32.875 1 93.88 491 SER A C 1
ATOM 3907 O O . SER A 1 491 ? 11.625 -47.25 -32.062 1 93.88 491 SER A O 1
ATOM 3909 N N . ARG A 1 492 ? 11.57 -45.344 -33.125 1 95.31 492 ARG A N 1
ATOM 3910 C CA . ARG A 1 492 ? 12.758 -44.844 -32.438 1 95.31 492 ARG A CA 1
ATOM 3911 C C . ARG A 1 492 ? 12.477 -44.625 -30.953 1 95.31 492 ARG A C 1
ATOM 3913 O O . ARG A 1 492 ? 13.344 -44.875 -30.109 1 95.31 492 ARG A O 1
ATOM 3920 N N . LEU A 1 493 ? 11.344 -44.188 -30.719 1 96.69 493 LEU A N 1
ATOM 3921 C CA . LEU A 1 493 ? 10.938 -43.938 -29.344 1 96.69 493 LEU A CA 1
ATOM 3922 C C . LEU A 1 493 ? 10.945 -45.25 -28.531 1 96.69 493 LEU A C 1
ATOM 3924 O O . LEU A 1 493 ? 11.438 -45.281 -27.406 1 96.69 493 LEU A O 1
ATOM 3928 N N . THR A 1 494 ? 10.414 -46.25 -29.094 1 96.44 494 THR A N 1
ATOM 3929 C CA . THR A 1 494 ? 10.367 -47.562 -28.422 1 96.44 494 THR A CA 1
ATOM 3930 C C . THR A 1 494 ? 11.773 -48.094 -28.188 1 96.44 494 THR A C 1
ATOM 3932 O O . THR A 1 494 ? 12.078 -48.594 -27.109 1 96.44 494 THR A O 1
ATOM 3935 N N . LEU A 1 495 ? 12.555 -48 -29.188 1 96.31 495 LEU A N 1
ATOM 3936 C CA . LEU A 1 495 ? 13.938 -48.438 -29.078 1 96.31 495 LEU A CA 1
ATOM 3937 C C . LEU A 1 495 ? 14.656 -47.688 -27.953 1 96.31 495 LEU A C 1
ATOM 3939 O O . LEU A 1 495 ? 15.336 -48.312 -27.125 1 96.31 495 LEU A O 1
ATOM 3943 N N . HIS A 1 496 ? 14.516 -46.406 -28 1 96.88 496 HIS A N 1
ATOM 3944 C CA . HIS A 1 496 ? 15.195 -45.562 -27.016 1 96.88 496 HIS A CA 1
ATOM 3945 C C . HIS A 1 496 ? 14.695 -45.875 -25.609 1 96.88 496 HIS A C 1
ATOM 3947 O O . HIS A 1 496 ? 15.469 -45.844 -24.656 1 96.88 496 HIS A O 1
ATOM 3953 N N . ARG A 1 497 ? 13.43 -46.062 -25.469 1 96.44 497 ARG A N 1
ATOM 3954 C CA . ARG A 1 497 ? 12.867 -46.406 -24.172 1 96.44 497 ARG A CA 1
ATOM 3955 C C . ARG A 1 497 ? 13.453 -47.719 -23.656 1 96.44 497 ARG A C 1
ATOM 3957 O O . ARG A 1 497 ? 13.836 -47.812 -22.5 1 96.44 497 ARG A O 1
ATOM 3964 N N . ASP A 1 498 ? 13.562 -48.688 -24.516 1 96.25 498 ASP A N 1
ATOM 3965 C CA . ASP A 1 498 ? 14.133 -49.969 -24.125 1 96.25 498 ASP A CA 1
ATOM 3966 C C . ASP A 1 498 ? 15.594 -49.844 -23.719 1 96.25 498 ASP A C 1
ATOM 3968 O O . ASP A 1 498 ? 16.047 -50.438 -22.75 1 96.25 498 ASP A O 1
ATOM 3972 N N . MET A 1 499 ? 16.266 -49.062 -24.5 1 96.75 499 MET A N 1
ATOM 3973 C CA . MET A 1 499 ? 17.656 -48.781 -24.172 1 96.75 499 MET A CA 1
ATOM 3974 C C . MET A 1 499 ? 17.781 -48.094 -22.828 1 96.75 499 MET A C 1
ATOM 3976 O O . MET A 1 499 ? 18.703 -48.406 -22.047 1 96.75 499 MET A O 1
ATOM 3980 N N . CYS A 1 500 ? 16.938 -47.188 -22.625 1 96.5 500 CYS A N 1
ATOM 3981 C CA . CYS A 1 500 ? 16.938 -46.469 -21.359 1 96.5 500 CYS A CA 1
ATOM 3982 C C . CYS A 1 500 ? 16.734 -47.406 -20.188 1 96.5 500 CYS A C 1
ATOM 3984 O O . CYS A 1 500 ? 17.438 -47.344 -19.188 1 96.5 500 CYS A O 1
ATOM 3986 N N . LEU A 1 501 ? 15.836 -48.312 -20.312 1 96 501 LEU A N 1
ATOM 3987 C CA . LEU A 1 501 ? 15.547 -49.312 -19.281 1 96 501 LEU A CA 1
ATOM 3988 C C . LEU A 1 501 ? 16.734 -50.219 -19.047 1 96 501 LEU A C 1
ATOM 3990 O O . LEU A 1 501 ? 17.062 -50.562 -17.906 1 96 501 LEU A O 1
ATOM 3994 N N . ASP A 1 502 ? 17.312 -50.594 -20.109 1 95.75 502 ASP A N 1
ATOM 3995 C CA . ASP A 1 502 ? 18.484 -51.469 -20.031 1 95.75 502 ASP A CA 1
ATOM 3996 C C . ASP A 1 502 ? 19.641 -50.781 -19.312 1 95.75 502 ASP A C 1
ATOM 3998 O O . ASP A 1 502 ? 20.297 -51.406 -18.469 1 95.75 502 ASP A O 1
ATOM 4002 N N . LEU A 1 503 ? 19.812 -49.625 -19.719 1 95.56 503 LEU A N 1
ATOM 4003 C CA . LEU A 1 503 ? 20.891 -48.844 -19.094 1 95.56 503 LEU A CA 1
ATOM 4004 C C . LEU A 1 503 ? 20.625 -48.656 -17.609 1 95.56 503 LEU A C 1
ATOM 4006 O O . LEU A 1 503 ? 21.562 -48.688 -16.797 1 95.56 503 LEU A O 1
ATOM 4010 N N . ALA A 1 504 ? 19.453 -48.344 -17.266 1 95.81 504 ALA A N 1
ATOM 4011 C CA . ALA A 1 504 ? 19.078 -48.188 -15.852 1 95.81 504 ALA A CA 1
ATOM 4012 C C . ALA A 1 504 ? 19.312 -49.469 -15.07 1 95.81 504 ALA A C 1
ATOM 4014 O O . ALA A 1 504 ? 19.797 -49.438 -13.938 1 95.81 504 ALA A O 1
ATOM 4015 N N . LYS A 1 505 ? 18.984 -50.531 -15.648 1 94.38 505 LYS A N 1
ATOM 4016 C CA . LYS A 1 505 ? 19.188 -51.812 -15.016 1 94.38 505 LYS A CA 1
ATOM 4017 C C . LYS A 1 505 ? 20.672 -52.094 -14.789 1 94.38 505 LYS A C 1
ATOM 4019 O O . LYS A 1 505 ? 21.047 -52.625 -13.75 1 94.38 505 LYS A O 1
ATOM 4024 N N . GLN A 1 506 ? 21.422 -51.812 -15.727 1 94.44 506 GLN A N 1
ATOM 4025 C CA . GLN A 1 506 ? 22.875 -52 -15.625 1 94.44 506 GLN A CA 1
ATOM 4026 C C . GLN A 1 506 ? 23.453 -51.188 -14.484 1 94.44 506 GLN A C 1
ATOM 4028 O O . GLN A 1 506 ? 24.406 -51.594 -13.828 1 94.44 506 GLN A O 1
ATOM 4033 N N . LYS A 1 507 ? 22.875 -50.031 -14.305 1 93.88 507 LYS A N 1
ATOM 4034 C CA . LYS A 1 507 ? 23.375 -49.156 -13.258 1 93.88 507 LYS A CA 1
ATOM 4035 C C . LYS A 1 507 ? 22.703 -49.469 -11.922 1 93.88 507 LYS A C 1
ATOM 4037 O O . LYS A 1 507 ? 22.969 -48.781 -10.914 1 93.88 507 LYS A O 1
ATOM 4042 N N . GLY A 1 508 ? 21.719 -50.281 -11.82 1 92.5 508 GLY A N 1
ATOM 4043 C CA . GLY A 1 508 ? 21.047 -50.688 -10.594 1 92.5 508 GLY A CA 1
ATOM 4044 C C . GLY A 1 508 ? 19.938 -49.75 -10.18 1 92.5 508 GLY A C 1
ATOM 4045 O O . GLY A 1 508 ? 19.609 -49.625 -8.992 1 92.5 508 GLY A O 1
ATOM 4046 N N . VAL A 1 509 ? 19.516 -48.938 -11.172 1 93.5 509 VAL A N 1
ATOM 4047 C CA . VAL A 1 509 ? 18.438 -48 -10.875 1 93.5 509 VAL A CA 1
ATOM 4048 C C . VAL A 1 509 ? 17.094 -48.562 -11.328 1 93.5 509 VAL A C 1
ATOM 4050 O O . VAL A 1 509 ? 16.984 -49.062 -12.445 1 93.5 509 VAL A O 1
ATOM 4053 N N . HIS A 1 510 ? 16.141 -48.562 -10.453 1 92.12 510 HIS A N 1
ATOM 4054 C CA . HIS A 1 510 ? 14.805 -49.031 -10.789 1 92.12 510 HIS A CA 1
ATOM 4055 C C . HIS A 1 510 ? 13.891 -47.875 -11.172 1 92.12 510 HIS A C 1
ATOM 4057 O O . HIS A 1 510 ? 13.641 -47 -10.359 1 92.12 510 HIS A O 1
ATOM 4063 N N . LEU A 1 511 ? 13.383 -47.938 -12.406 1 94.38 511 LEU A N 1
ATOM 4064 C CA . LEU A 1 511 ? 12.5 -46.906 -12.906 1 94.38 511 LEU A CA 1
ATOM 4065 C C . LEU A 1 511 ? 11.039 -47.312 -12.766 1 94.38 511 LEU A C 1
ATOM 4067 O O . LEU A 1 511 ? 10.461 -47.906 -13.695 1 94.38 511 LEU A O 1
ATOM 4071 N N . LYS A 1 512 ? 10.438 -46.906 -11.695 1 92 512 LYS A N 1
ATOM 4072 C CA . LYS A 1 512 ? 9.07 -47.312 -11.406 1 92 512 LYS A CA 1
ATOM 4073 C C . LYS A 1 512 ? 8.07 -46.219 -11.695 1 92 512 LYS A C 1
ATOM 4075 O O . LYS A 1 512 ? 6.891 -46.469 -11.938 1 92 512 LYS A O 1
ATOM 4080 N N . THR A 1 513 ? 8.5 -45.062 -11.586 1 93.25 513 THR A N 1
ATOM 4081 C CA . THR A 1 513 ? 7.621 -43.906 -11.773 1 93.25 513 THR A CA 1
ATOM 4082 C C . THR A 1 513 ? 8.227 -42.906 -12.781 1 93.25 513 THR A C 1
ATOM 4084 O O . THR A 1 513 ? 9.398 -43.031 -13.148 1 93.25 513 THR A O 1
ATOM 4087 N N . PHE A 1 514 ? 7.383 -42.062 -13.234 1 93.94 514 PHE A N 1
ATOM 4088 C CA . PHE A 1 514 ? 7.859 -41 -14.117 1 93.94 514 PHE A CA 1
ATOM 4089 C C . PHE A 1 514 ? 8.977 -40.188 -13.461 1 93.94 514 PHE A C 1
ATOM 4091 O O . PHE A 1 514 ? 9.953 -39.812 -14.117 1 93.94 514 PHE A O 1
ATOM 4098 N N . GLN A 1 515 ? 8.844 -39.938 -12.164 1 92.69 515 GLN A N 1
ATOM 4099 C CA . GLN A 1 515 ? 9.836 -39.219 -11.398 1 92.69 515 GLN A CA 1
ATOM 4100 C C . GLN A 1 515 ? 11.195 -39.906 -11.438 1 92.69 515 GLN A C 1
ATOM 4102 O O . GLN A 1 515 ? 12.234 -39.25 -11.523 1 92.69 515 GLN A O 1
ATOM 4107 N N . ASP A 1 516 ? 11.164 -41.219 -11.383 1 94.19 516 ASP A N 1
ATOM 4108 C CA . ASP A 1 516 ? 12.398 -41.969 -11.438 1 94.19 516 ASP A CA 1
ATOM 4109 C C . ASP A 1 516 ? 13.125 -41.781 -12.758 1 94.19 516 ASP A C 1
ATOM 4111 O O . ASP A 1 516 ? 14.352 -41.594 -12.789 1 94.19 516 ASP A O 1
ATOM 4115 N N . VAL A 1 517 ? 12.336 -41.844 -13.789 1 95.69 517 VAL A N 1
ATOM 4116 C CA . VAL A 1 517 ? 12.906 -41.656 -15.117 1 95.69 517 VAL A CA 1
ATOM 4117 C C . VAL A 1 517 ? 13.445 -40.219 -15.258 1 95.69 517 VAL A C 1
ATOM 4119 O O . VAL A 1 517 ? 14.547 -40.031 -15.781 1 95.69 517 VAL A O 1
ATOM 4122 N N . TYR A 1 518 ? 12.672 -39.344 -14.812 1 94.69 518 TYR A N 1
ATOM 4123 C CA . TYR A 1 518 ? 13.055 -37.938 -14.836 1 94.69 518 TYR A CA 1
ATOM 4124 C C . TYR A 1 518 ? 14.352 -37.688 -14.078 1 94.69 518 TYR A C 1
ATOM 4126 O O . TYR A 1 518 ? 15.273 -37.062 -14.586 1 94.69 518 TYR A O 1
ATOM 4134 N N . ASP A 1 519 ? 14.5 -38.281 -12.898 1 93.94 519 ASP A N 1
ATOM 4135 C CA . ASP A 1 519 ? 15.68 -38.125 -12.055 1 93.94 519 ASP A CA 1
ATOM 4136 C C . ASP A 1 519 ? 16.906 -38.781 -12.695 1 93.94 519 ASP A C 1
ATOM 4138 O O . ASP A 1 519 ? 18.031 -38.281 -12.555 1 93.94 519 ASP A O 1
ATOM 4142 N N . PHE A 1 520 ? 16.578 -39.812 -13.391 1 94.88 520 PHE A N 1
ATOM 4143 C CA . PHE A 1 520 ? 17.641 -40.562 -14.055 1 94.88 520 PHE A CA 1
ATOM 4144 C C . PHE A 1 520 ? 18.234 -39.75 -15.211 1 94.88 520 PHE A C 1
ATOM 4146 O O . PHE A 1 520 ? 19.438 -39.812 -15.461 1 94.88 520 PHE A O 1
ATOM 4153 N N . MET A 1 521 ? 17.438 -39 -15.852 1 96.12 521 MET A N 1
ATOM 4154 C CA . MET A 1 521 ? 17.828 -38.344 -17.109 1 96.12 521 MET A CA 1
ATOM 4155 C C . MET A 1 521 ? 18.203 -36.906 -16.891 1 96.12 521 MET A C 1
ATOM 4157 O O . MET A 1 521 ? 18.906 -36.312 -17.703 1 96.12 521 MET A O 1
ATOM 4161 N N . LYS A 1 522 ? 17.844 -36.281 -15.797 1 94.31 522 LYS A N 1
ATOM 4162 C CA . LYS A 1 522 ? 17.969 -34.844 -15.609 1 94.31 522 LYS A CA 1
ATOM 4163 C C . LYS A 1 522 ? 19.375 -34.469 -15.172 1 94.31 522 LYS A C 1
ATOM 4165 O O . LYS A 1 522 ? 20.156 -35.344 -14.758 1 94.31 522 LYS A O 1
ATOM 4170 N N . GLY A 1 523 ? 19.719 -33.156 -15.297 1 90.94 523 GLY A N 1
ATOM 4171 C CA . GLY A 1 523 ? 20.938 -32.594 -14.758 1 90.94 523 GLY A CA 1
ATOM 4172 C C . GLY A 1 523 ? 22.156 -32.875 -15.625 1 90.94 523 GLY A C 1
ATOM 4173 O O . GLY A 1 523 ? 22.031 -33.406 -16.719 1 90.94 523 GLY A O 1
ATOM 4174 N N . ASP A 1 524 ? 23.281 -32.594 -15.094 1 88.62 524 ASP A N 1
ATOM 4175 C CA . ASP A 1 524 ? 24.547 -32.75 -15.812 1 88.62 524 ASP A CA 1
ATOM 4176 C C . ASP A 1 524 ? 24.891 -34.25 -15.945 1 88.62 524 ASP A C 1
ATOM 4178 O O . ASP A 1 524 ? 25.453 -34.656 -16.969 1 88.62 524 ASP A O 1
ATOM 4182 N N . GLY A 1 525 ? 24.516 -34.906 -14.977 1 87.12 525 GLY A N 1
ATOM 4183 C CA . GLY A 1 525 ? 24.797 -36.344 -15 1 87.12 525 GLY A CA 1
ATOM 4184 C C . GLY A 1 525 ? 24.031 -37.094 -16.062 1 87.12 525 GLY A C 1
ATOM 4185 O O . GLY A 1 525 ? 24.453 -38.156 -16.516 1 87.12 525 GLY A O 1
ATOM 4186 N N . GLY A 1 526 ? 22.953 -36.531 -16.531 1 92 526 GLY A N 1
ATOM 4187 C CA . GLY A 1 526 ? 22.125 -37.219 -17.516 1 92 526 GLY A CA 1
ATOM 4188 C C . GLY A 1 526 ? 22.422 -36.781 -18.938 1 92 526 GLY A C 1
ATOM 4189 O O . GLY A 1 526 ? 21.781 -37.219 -19.891 1 92 526 GLY A O 1
ATOM 4190 N N . GLU A 1 527 ? 23.375 -35.938 -19.125 1 92.94 527 GLU A N 1
ATOM 4191 C CA . GLU A 1 527 ? 23.672 -35.375 -20.438 1 92.94 527 GLU A CA 1
ATOM 4192 C C . GLU A 1 527 ? 24.031 -36.438 -21.438 1 92.94 527 GLU A C 1
ATOM 4194 O O . GLU A 1 527 ? 23.5 -36.469 -22.562 1 92.94 527 GLU A O 1
ATOM 4199 N N . PRO A 1 528 ? 24.859 -37.375 -21.109 1 93.75 528 PRO A N 1
ATOM 4200 C CA . PRO A 1 528 ? 25.172 -38.438 -22.078 1 93.75 528 PRO A CA 1
ATOM 4201 C C . PRO A 1 528 ? 23.953 -39.25 -22.469 1 93.75 528 PRO A C 1
ATOM 4203 O O . PRO A 1 528 ? 23.812 -39.688 -23.625 1 93.75 528 PRO A O 1
ATOM 4206 N N . LEU A 1 529 ? 23.125 -39.469 -21.5 1 95.62 529 LEU A N 1
ATOM 4207 C CA . LEU A 1 529 ? 21.922 -40.25 -21.766 1 95.62 529 LEU A CA 1
ATOM 4208 C C . LEU A 1 529 ? 21 -39.5 -22.719 1 95.62 529 LEU A C 1
ATOM 4210 O O . LEU A 1 529 ? 20.422 -40.062 -23.641 1 95.62 529 LEU A O 1
ATOM 4214 N N . ARG A 1 530 ? 20.844 -38.219 -22.531 1 96.12 530 ARG A N 1
ATOM 4215 C CA . ARG A 1 530 ? 19.969 -37.406 -23.359 1 96.12 530 ARG A CA 1
ATOM 4216 C C . ARG A 1 530 ? 20.469 -37.312 -24.781 1 96.12 530 ARG A C 1
ATOM 4218 O O . ARG A 1 530 ? 19.688 -37.25 -25.734 1 96.12 530 ARG A O 1
ATOM 4225 N N . THR A 1 531 ? 21.75 -37.344 -24.922 1 95.06 531 THR A N 1
ATOM 4226 C CA . THR A 1 531 ? 22.359 -37.312 -26.25 1 95.06 531 THR A CA 1
ATOM 4227 C C . THR A 1 531 ? 22.172 -38.656 -26.938 1 95.06 531 THR A C 1
ATOM 4229 O O . THR A 1 531 ? 21.938 -38.719 -28.156 1 95.06 531 THR A O 1
ATOM 4232 N N . LEU A 1 532 ? 22.234 -39.688 -26.141 1 95.81 532 LEU A N 1
ATOM 4233 C CA . LEU A 1 532 ? 22.141 -41.031 -26.656 1 95.81 532 LEU A CA 1
ATOM 4234 C C . LEU A 1 532 ? 20.688 -41.406 -27 1 95.81 532 LEU A C 1
ATOM 4236 O O . LEU A 1 532 ? 20.422 -42.156 -27.938 1 95.81 532 LEU A O 1
ATOM 4240 N N . LEU A 1 533 ? 19.812 -40.875 -26.203 1 96.81 533 LEU A N 1
ATOM 4241 C CA . LEU A 1 533 ? 18.406 -41.25 -26.312 1 96.81 533 LEU A CA 1
ATOM 4242 C C . LEU A 1 533 ? 17.547 -40.031 -26.609 1 96.81 533 LEU A C 1
ATOM 4244 O O . LEU A 1 533 ? 16.703 -39.625 -25.812 1 96.81 533 LEU A O 1
ATOM 4248 N N . PRO A 1 534 ? 17.609 -39.469 -27.719 1 95.19 534 PRO A N 1
ATOM 4249 C CA . PRO A 1 534 ? 16.969 -38.188 -28.016 1 95.19 534 PRO A CA 1
ATOM 4250 C C . PRO A 1 534 ? 15.438 -38.281 -28.047 1 95.19 534 PRO A C 1
ATOM 4252 O O . PRO A 1 534 ? 14.75 -37.344 -27.656 1 95.19 534 PRO A O 1
ATOM 4255 N N . GLU A 1 535 ? 14.914 -39.375 -28.469 1 96 535 GLU A N 1
ATOM 4256 C CA . GLU A 1 535 ? 13.461 -39.5 -28.594 1 96 535 GLU A CA 1
ATOM 4257 C C . GLU A 1 535 ? 12.797 -39.562 -27.234 1 96 535 GLU A C 1
ATOM 4259 O O . GLU A 1 535 ? 11.711 -39.031 -27.031 1 96 535 GLU A O 1
ATOM 4264 N N . VAL A 1 536 ? 13.367 -40.281 -26.391 1 96.12 536 VAL A N 1
ATOM 4265 C CA . VAL A 1 536 ? 12.836 -40.375 -25.031 1 96.12 536 VAL A CA 1
ATOM 4266 C C . VAL A 1 536 ? 12.992 -39 -24.344 1 96.12 536 VAL A C 1
ATOM 4268 O O . VAL A 1 536 ? 12.125 -38.594 -23.578 1 96.12 536 VAL A O 1
ATOM 4271 N N . THR A 1 537 ? 14.125 -38.375 -24.578 1 96.31 537 THR A N 1
ATOM 4272 C CA . THR A 1 537 ? 14.359 -37.031 -24.047 1 96.31 537 THR A CA 1
ATOM 4273 C C . THR A 1 537 ? 13.273 -36.062 -24.516 1 96.31 537 THR A C 1
ATOM 4275 O O . THR A 1 537 ? 12.773 -35.25 -23.719 1 96.31 537 THR A O 1
ATOM 4278 N N . LYS A 1 538 ? 12.977 -36.188 -25.734 1 95.69 538 LYS A N 1
ATOM 4279 C CA . LYS A 1 538 ? 11.93 -35.344 -26.312 1 95.69 538 LYS A CA 1
ATOM 4280 C C . LYS A 1 538 ? 10.586 -35.594 -25.641 1 95.69 538 LYS A C 1
ATOM 4282 O O . LYS A 1 538 ? 9.836 -34.656 -25.359 1 95.69 538 LYS A O 1
ATOM 4287 N N . LEU A 1 539 ? 10.273 -36.781 -25.406 1 96.19 539 LEU A N 1
ATOM 4288 C CA . LEU A 1 539 ? 9.016 -37.125 -24.75 1 96.19 539 LEU A CA 1
ATOM 4289 C C . LEU A 1 539 ? 8.961 -36.562 -23.344 1 96.19 539 LEU A C 1
ATOM 4291 O O . LEU A 1 539 ? 7.93 -36.031 -22.938 1 96.19 539 LEU A O 1
ATOM 4295 N N . LEU A 1 540 ? 10.055 -36.688 -22.641 1 96.19 540 LEU A N 1
ATOM 4296 C CA . LEU A 1 540 ? 10.117 -36.125 -21.281 1 96.19 540 LEU A CA 1
ATOM 4297 C C . LEU A 1 540 ? 9.945 -34.625 -21.312 1 96.19 540 LEU A C 1
ATOM 4299 O O . LEU A 1 540 ? 9.25 -34.062 -20.469 1 96.19 540 LEU A O 1
ATOM 4303 N N . LYS A 1 541 ? 10.578 -34 -22.25 1 95.75 541 LYS A N 1
ATOM 4304 C CA . LYS A 1 541 ? 10.453 -32.531 -22.391 1 95.75 541 LYS A CA 1
ATOM 4305 C C . LYS A 1 541 ? 9.008 -32.125 -22.625 1 95.75 541 LYS A C 1
ATOM 4307 O O . LYS A 1 541 ? 8.516 -31.172 -22.031 1 95.75 541 LYS A O 1
ATOM 4312 N N . LEU A 1 542 ? 8.359 -32.844 -23.469 1 95.5 542 LEU A N 1
ATOM 4313 C CA . LEU A 1 542 ? 6.961 -32.562 -23.781 1 95.5 542 LEU A CA 1
ATOM 4314 C C . LEU A 1 542 ? 6.082 -32.719 -22.547 1 95.5 542 LEU A C 1
ATOM 4316 O O . LEU A 1 542 ? 5.215 -31.891 -22.281 1 95.5 542 LEU A O 1
ATOM 4320 N N . ALA A 1 543 ? 6.332 -33.75 -21.828 1 94.69 543 ALA A N 1
ATOM 4321 C CA . ALA A 1 543 ? 5.555 -34.031 -20.625 1 94.69 543 ALA A CA 1
ATOM 4322 C C . ALA A 1 543 ? 5.773 -32.969 -19.562 1 94.69 543 ALA A C 1
ATOM 4324 O O . ALA A 1 543 ? 4.824 -32.531 -18.906 1 94.69 543 ALA A O 1
ATOM 4325 N N . LEU A 1 544 ? 7.02 -32.531 -19.422 1 96 544 LEU A N 1
ATOM 4326 C CA . LEU A 1 544 ? 7.387 -31.562 -18.391 1 96 544 LEU A CA 1
ATOM 4327 C C . LEU A 1 544 ? 6.93 -30.172 -18.781 1 96 544 LEU A C 1
ATOM 4329 O O . LEU A 1 544 ? 6.824 -29.281 -17.922 1 96 544 LEU A O 1
ATOM 4333 N N . THR A 1 545 ? 6.699 -29.891 -20 1 95.88 545 THR A N 1
ATOM 4334 C CA . THR A 1 545 ? 6.305 -28.594 -20.5 1 95.88 545 THR A CA 1
ATOM 4335 C C . THR A 1 545 ? 4.848 -28.297 -20.141 1 95.88 545 THR A C 1
ATOM 4337 O O . THR A 1 545 ? 4.434 -27.125 -20.125 1 95.88 545 THR A O 1
ATOM 4340 N N . VAL A 1 546 ? 4.043 -29.328 -19.906 1 94.25 546 VAL A N 1
ATOM 4341 C CA . VAL A 1 546 ? 2.641 -29.156 -19.531 1 94.25 546 VAL A CA 1
ATOM 4342 C C . VAL A 1 546 ? 2.547 -28.5 -18.156 1 94.25 546 VAL A C 1
ATOM 4344 O O . VAL A 1 546 ? 3.07 -29.047 -17.172 1 94.25 546 VAL A O 1
ATOM 4347 N N . PRO A 1 547 ? 1.892 -27.359 -18.078 1 93.31 547 PRO A N 1
ATOM 4348 C CA . PRO A 1 547 ? 1.818 -26.672 -16.781 1 93.31 547 PRO A CA 1
ATOM 4349 C C . PRO A 1 547 ? 0.854 -27.344 -15.812 1 93.31 547 PRO A C 1
ATOM 4351 O O . PRO A 1 547 ? -0.057 -28.062 -16.234 1 93.31 547 PRO A O 1
ATOM 4354 N N . VAL A 1 548 ? 1.103 -27.125 -14.57 1 91.25 548 VAL A N 1
ATOM 4355 C CA . VAL A 1 548 ? 0.271 -27.719 -13.531 1 91.25 548 VAL A CA 1
ATOM 4356 C C . VAL A 1 548 ? -0.568 -26.625 -12.859 1 91.25 548 VAL A C 1
ATOM 4358 O O . VAL A 1 548 ? -1.724 -26.859 -12.5 1 91.25 548 VAL A O 1
ATOM 4361 N N . THR A 1 549 ? 0.07 -25.516 -12.656 1 92.56 549 THR A N 1
ATOM 4362 C CA . THR A 1 549 ? -0.595 -24.438 -11.945 1 92.56 549 THR A CA 1
ATOM 4363 C C . THR A 1 549 ? -0.352 -23.094 -12.641 1 92.56 549 THR A C 1
ATOM 4365 O O . THR A 1 549 ? 0.504 -23 -13.523 1 92.56 549 THR A O 1
ATOM 4368 N N . SER A 1 550 ? -1.133 -22.125 -12.266 1 92.19 550 SER A N 1
ATOM 4369 C CA . SER A 1 550 ? -0.955 -20.766 -12.773 1 92.19 550 SER A CA 1
ATOM 4370 C C . SER A 1 550 ? -0.292 -19.875 -11.727 1 92.19 550 SER A C 1
ATOM 4372 O O . SER A 1 550 ? -0.544 -18.672 -11.68 1 92.19 550 SER A O 1
ATOM 4374 N N . CYS A 1 551 ? 0.521 -20.391 -10.859 1 90.69 551 CYS A N 1
ATOM 4375 C CA . CYS A 1 551 ? 1.133 -19.688 -9.742 1 90.69 551 CYS A CA 1
ATOM 4376 C C . CYS A 1 551 ? 2.08 -18.594 -10.242 1 90.69 551 CYS A C 1
ATOM 4378 O O . CYS A 1 551 ? 2.26 -17.578 -9.586 1 90.69 551 CYS A O 1
ATOM 4380 N N . CYS A 1 552 ? 2.682 -18.891 -11.406 1 92.75 552 CYS A N 1
ATOM 4381 C CA . CYS A 1 552 ? 3.568 -17.875 -11.984 1 92.75 552 CYS A CA 1
ATOM 4382 C C . CYS A 1 552 ? 2.832 -16.562 -12.211 1 92.75 552 CYS A C 1
ATOM 4384 O O . CYS A 1 552 ? 3.367 -15.492 -11.93 1 92.75 552 CYS A O 1
ATOM 4386 N N . SER A 1 553 ? 1.648 -16.641 -12.688 1 92.94 553 SER A N 1
ATOM 4387 C CA . SER A 1 553 ? 0.823 -15.461 -12.883 1 92.94 553 SER A CA 1
ATOM 4388 C C . SER A 1 553 ? 0.488 -14.797 -11.547 1 92.94 553 SER A C 1
ATOM 4390 O O . SER A 1 553 ? 0.523 -13.57 -11.43 1 92.94 553 SER A O 1
ATOM 4392 N N . GLU A 1 554 ? 0.187 -15.555 -10.586 1 88.75 554 GLU A N 1
ATOM 4393 C CA . GLU A 1 554 ? -0.153 -15.016 -9.273 1 88.75 554 GLU A CA 1
ATOM 4394 C C . GLU A 1 554 ? 1.026 -14.266 -8.656 1 88.75 554 GLU A C 1
ATOM 4396 O O . GLU A 1 554 ? 0.84 -13.25 -7.988 1 88.75 554 GLU A O 1
ATOM 4401 N N . ARG A 1 555 ? 2.162 -14.844 -8.844 1 90.31 555 ARG A N 1
ATOM 4402 C CA . ARG A 1 555 ? 3.361 -14.164 -8.367 1 90.31 555 ARG A CA 1
ATOM 4403 C C . ARG A 1 555 ? 3.543 -12.82 -9.055 1 90.31 555 ARG A C 1
ATOM 4405 O O . ARG A 1 555 ? 3.977 -11.852 -8.43 1 90.31 555 ARG A O 1
ATOM 4412 N N . SER A 1 556 ? 3.23 -12.812 -10.297 1 93.56 556 SER A N 1
ATOM 4413 C CA . SER A 1 556 ? 3.324 -11.555 -11.039 1 93.56 556 SER A CA 1
ATOM 4414 C C . SER A 1 556 ? 2.342 -10.523 -10.5 1 93.56 556 SER A C 1
ATOM 4416 O O . SER A 1 556 ? 2.639 -9.328 -10.477 1 93.56 556 SER A O 1
ATOM 4418 N N . PHE A 1 557 ? 1.157 -10.992 -10.055 1 92.25 557 PHE A N 1
ATOM 4419 C CA . PHE A 1 557 ? 0.173 -10.086 -9.469 1 92.25 557 PHE A CA 1
ATOM 4420 C C . PHE A 1 557 ? 0.723 -9.438 -8.211 1 92.25 557 PHE A C 1
ATOM 4422 O O . PHE A 1 557 ? 0.544 -8.234 -7.992 1 92.25 557 PHE A O 1
ATOM 4429 N N . SER A 1 558 ? 1.324 -10.281 -7.41 1 88.75 558 SER A N 1
ATOM 4430 C CA . SER A 1 558 ? 1.94 -9.758 -6.191 1 88.75 558 SER A CA 1
ATOM 4431 C C . SER A 1 558 ? 2.994 -8.703 -6.516 1 88.75 558 SER A C 1
ATOM 4433 O O . SER A 1 558 ? 3.1 -7.695 -5.82 1 88.75 558 SER A O 1
ATOM 4435 N N . GLY A 1 559 ? 3.781 -8.984 -7.488 1 91.12 559 GLY A N 1
ATOM 4436 C CA . GLY A 1 559 ? 4.766 -8.016 -7.945 1 91.12 559 GLY A CA 1
ATOM 4437 C C . GLY A 1 559 ? 4.152 -6.703 -8.398 1 91.12 559 GLY A C 1
ATOM 4438 O O . GLY A 1 559 ? 4.633 -5.629 -8.039 1 91.12 559 GLY A O 1
ATOM 4439 N N . MET A 1 560 ? 3.102 -6.84 -9.156 1 93.69 560 MET A N 1
ATOM 4440 C CA . MET A 1 560 ? 2.402 -5.652 -9.641 1 93.69 560 MET A CA 1
ATOM 4441 C C . MET A 1 560 ? 1.888 -4.812 -8.477 1 93.69 560 MET A C 1
ATOM 4443 O O . MET A 1 560 ? 1.991 -3.586 -8.492 1 93.69 560 MET A O 1
ATOM 4447 N N . GLY A 1 561 ? 1.353 -5.492 -7.504 1 90.44 561 GLY A N 1
ATOM 4448 C CA . GLY A 1 561 ? 0.817 -4.797 -6.344 1 90.44 561 GLY A CA 1
ATOM 4449 C C . GLY A 1 561 ? 1.866 -4.004 -5.586 1 90.44 561 GLY A C 1
ATOM 4450 O O . GLY A 1 561 ? 1.562 -2.961 -5.004 1 90.44 561 GLY A O 1
ATOM 4451 N N . ARG A 1 562 ? 3.066 -4.438 -5.617 1 89.19 562 ARG A N 1
ATOM 4452 C CA . ARG A 1 562 ? 4.16 -3.76 -4.926 1 89.19 562 ARG A CA 1
ATOM 4453 C C . ARG A 1 562 ? 4.688 -2.59 -5.754 1 89.19 562 ARG A C 1
ATOM 4455 O O . ARG A 1 562 ? 5.219 -1.625 -5.203 1 89.19 562 ARG A O 1
ATOM 4462 N N . LEU A 1 563 ? 4.547 -2.721 -7.008 1 92.19 563 LEU A N 1
ATOM 4463 C CA . LEU A 1 563 ? 5.133 -1.729 -7.902 1 92.19 563 LEU A CA 1
ATOM 4464 C C . LEU A 1 563 ? 4.125 -0.632 -8.234 1 92.19 563 LEU A C 1
ATOM 4466 O O . LEU A 1 563 ? 4.484 0.545 -8.305 1 92.19 563 LEU A O 1
ATOM 4470 N N . LYS A 1 564 ? 2.928 -1.059 -8.469 1 91.56 564 LYS A N 1
ATOM 4471 C CA . LYS A 1 564 ? 1.875 -0.091 -8.766 1 91.56 564 LYS A CA 1
ATOM 4472 C C . LYS A 1 564 ? 1.024 0.189 -7.531 1 91.56 564 LYS A C 1
ATOM 4474 O O . LYS A 1 564 ? -0.049 -0.395 -7.363 1 91.56 564 LYS A O 1
ATOM 4479 N N . THR A 1 565 ? 1.506 1.1 -6.762 1 85.19 565 THR A N 1
ATOM 4480 C CA . THR A 1 565 ? 0.849 1.487 -5.52 1 85.19 565 THR A CA 1
ATOM 4481 C C . THR A 1 565 ? -0.034 2.713 -5.73 1 85.19 565 THR A C 1
ATOM 4483 O O . THR A 1 565 ? -0.129 3.229 -6.848 1 85.19 565 THR A O 1
ATOM 4486 N N . TYR A 1 566 ? -0.653 3.16 -4.699 1 77.06 566 TYR A N 1
ATOM 4487 C CA . TYR A 1 566 ? -1.484 4.359 -4.742 1 77.06 566 TYR A CA 1
ATOM 4488 C C . TYR A 1 566 ? -0.68 5.566 -5.211 1 77.06 566 TYR A C 1
ATOM 4490 O O . TYR A 1 566 ? -1.166 6.375 -6.004 1 77.06 566 TYR A O 1
ATOM 4498 N N . LEU A 1 567 ? 0.56 5.605 -4.738 1 75.06 567 LEU A N 1
ATOM 4499 C CA . LEU A 1 567 ? 1.418 6.738 -5.059 1 75.06 567 LEU A CA 1
ATOM 4500 C C . LEU A 1 567 ? 1.925 6.645 -6.496 1 75.06 567 LEU A C 1
ATOM 4502 O O . LEU A 1 567 ? 2.379 7.641 -7.062 1 75.06 567 LEU A O 1
ATOM 4506 N N . ARG A 1 568 ? 1.778 5.387 -7.074 1 85.94 568 ARG A N 1
ATOM 4507 C CA . ARG A 1 568 ? 2.268 5.16 -8.43 1 85.94 568 ARG A CA 1
ATOM 4508 C C . ARG A 1 568 ? 1.145 4.691 -9.344 1 85.94 568 ARG A C 1
ATOM 4510 O O . ARG A 1 568 ? 1.369 3.881 -10.25 1 85.94 568 ARG A O 1
ATOM 4517 N N . SER A 1 569 ? 0.013 5.074 -9.094 1 82 569 SER A N 1
ATOM 4518 C CA . SER A 1 569 ? -1.161 4.566 -9.797 1 82 569 SER A CA 1
ATOM 4519 C C . SER A 1 569 ? -1.299 5.203 -11.172 1 82 569 SER A C 1
ATOM 4521 O O . SER A 1 569 ? -2.023 4.691 -12.031 1 82 569 SER A O 1
ATOM 4523 N N . THR A 1 570 ? -0.601 6.32 -11.438 1 80.62 570 THR A N 1
ATOM 4524 C CA . THR A 1 570 ? -0.721 7.02 -12.711 1 80.62 570 THR A CA 1
ATOM 4525 C C . THR A 1 570 ? 0.258 6.453 -13.734 1 80.62 570 THR A C 1
ATOM 4527 O O . THR A 1 570 ? 0.318 6.922 -14.875 1 80.62 570 THR A O 1
ATOM 4530 N N . MET A 1 571 ? 0.993 5.512 -13.305 1 87.69 571 MET A N 1
ATOM 4531 C CA . MET A 1 571 ? 1.969 4.879 -14.188 1 87.69 571 MET A CA 1
ATOM 4532 C C . MET A 1 571 ? 1.286 4.277 -15.406 1 87.69 571 MET A C 1
ATOM 4534 O O . MET A 1 571 ? 0.287 3.566 -15.281 1 87.69 571 MET A O 1
ATOM 4538 N N . GLY A 1 572 ? 1.832 4.559 -16.562 1 89.12 572 GLY A N 1
ATOM 4539 C CA . GLY A 1 572 ? 1.283 4.016 -17.797 1 89.12 572 GLY A CA 1
ATOM 4540 C C . GLY A 1 572 ? 1.582 2.541 -17.984 1 89.12 572 GLY A C 1
ATOM 4541 O O . GLY A 1 572 ? 2.459 1.988 -17.312 1 89.12 572 GLY A O 1
ATOM 4542 N N . GLN A 1 573 ? 0.933 1.936 -18.938 1 92.31 573 GLN A N 1
ATOM 4543 C CA . GLN A 1 573 ? 1.015 0.497 -19.172 1 92.31 573 GLN A CA 1
ATOM 4544 C C . GLN A 1 573 ? 2.416 0.089 -19.609 1 92.31 573 GLN A C 1
ATOM 4546 O O . GLN A 1 573 ? 2.963 -0.903 -19.125 1 92.31 573 GLN A O 1
ATOM 4551 N N . ALA A 1 574 ? 2.975 0.841 -20.531 1 93.19 574 ALA A N 1
ATOM 4552 C CA . ALA A 1 574 ? 4.297 0.493 -21.047 1 93.19 574 ALA A CA 1
ATOM 4553 C C . ALA A 1 574 ? 5.352 0.559 -19.953 1 93.19 574 ALA A C 1
ATOM 4555 O O . ALA A 1 574 ? 6.168 -0.354 -19.812 1 93.19 574 ALA A O 1
ATOM 4556 N N . ARG A 1 575 ? 5.344 1.622 -19.234 1 93.94 575 ARG A N 1
ATOM 4557 C CA . ARG A 1 575 ? 6.305 1.791 -18.156 1 93.94 575 ARG A CA 1
ATOM 4558 C C . ARG A 1 575 ? 6.137 0.702 -17.094 1 93.94 575 ARG A C 1
ATOM 4560 O O . ARG A 1 575 ? 7.121 0.152 -16.609 1 93.94 575 ARG A O 1
ATOM 4567 N N . LEU A 1 576 ? 4.879 0.438 -16.781 1 94.81 576 LEU A N 1
ATOM 4568 C CA . LEU A 1 576 ? 4.602 -0.631 -15.82 1 94.81 576 LEU A CA 1
ATOM 4569 C C . LEU A 1 576 ? 5.227 -1.944 -16.281 1 94.81 576 LEU A C 1
ATOM 4571 O O . LEU A 1 576 ? 5.91 -2.617 -15.5 1 94.81 576 LEU A O 1
ATOM 4575 N N . ASN A 1 577 ? 5.078 -2.283 -17.5 1 96.25 577 ASN A N 1
ATOM 4576 C CA . ASN A 1 577 ? 5.59 -3.541 -18.031 1 96.25 577 ASN A CA 1
ATOM 4577 C C . ASN A 1 577 ? 7.113 -3.582 -18 1 96.25 577 ASN A C 1
ATOM 4579 O O . ASN A 1 577 ? 7.707 -4.609 -17.656 1 96.25 577 ASN A O 1
ATOM 4583 N N . HIS A 1 578 ? 7.703 -2.5 -18.438 1 97.19 578 HIS A N 1
ATOM 4584 C CA . HIS A 1 578 ? 9.156 -2.471 -18.453 1 97.19 578 HIS A CA 1
ATOM 4585 C C . HIS A 1 578 ? 9.734 -2.66 -17.047 1 97.19 578 HIS A C 1
ATOM 4587 O O . HIS A 1 578 ? 10.672 -3.436 -16.859 1 97.19 578 HIS A O 1
ATOM 4593 N N . ILE A 1 579 ? 9.133 -2 -16.094 1 96.75 579 ILE A N 1
ATOM 4594 C CA . ILE A 1 579 ? 9.617 -2.068 -14.719 1 96.75 579 ILE A CA 1
ATOM 4595 C C . ILE A 1 579 ? 9.344 -3.453 -14.133 1 96.75 579 ILE A C 1
ATOM 4597 O O . ILE A 1 579 ? 10.188 -4.027 -13.445 1 96.75 579 ILE A O 1
ATOM 4601 N N . VAL A 1 580 ? 8.188 -3.992 -14.398 1 97.19 580 VAL A N 1
ATOM 4602 C CA . VAL A 1 580 ? 7.824 -5.285 -13.828 1 97.19 580 VAL A CA 1
ATOM 4603 C C . VAL A 1 580 ? 8.727 -6.379 -14.398 1 97.19 580 VAL A C 1
ATOM 4605 O O . VAL A 1 580 ? 9.078 -7.328 -13.703 1 97.19 580 VAL A O 1
ATOM 4608 N N . ILE A 1 581 ? 9.031 -6.273 -15.68 1 97.81 581 ILE A N 1
ATOM 4609 C CA . ILE A 1 581 ? 9.914 -7.246 -16.312 1 97.81 581 ILE A CA 1
ATOM 4610 C C . ILE A 1 581 ? 11.281 -7.223 -15.633 1 97.81 581 ILE A C 1
ATOM 4612 O O . ILE A 1 581 ? 11.836 -8.273 -15.305 1 97.81 581 ILE A O 1
ATOM 4616 N N . MET A 1 582 ? 11.789 -6.02 -15.422 1 97.88 582 MET A N 1
ATOM 4617 C CA . MET A 1 582 ? 13.086 -5.871 -14.766 1 97.88 582 MET A CA 1
ATOM 4618 C C . MET A 1 582 ? 13.039 -6.418 -13.336 1 97.88 582 MET A C 1
ATOM 4620 O O . MET A 1 582 ? 14 -7.035 -12.875 1 97.88 582 MET A O 1
ATOM 4624 N N . ASN A 1 583 ? 11.953 -6.18 -12.656 1 97 583 ASN A N 1
ATOM 4625 C CA . ASN A 1 583 ? 11.789 -6.594 -11.266 1 97 583 ASN A CA 1
ATOM 4626 C C . ASN A 1 583 ? 11.562 -8.094 -11.156 1 97 583 ASN A C 1
ATOM 4628 O O . ASN A 1 583 ? 12.086 -8.742 -10.242 1 97 583 ASN A O 1
ATOM 4632 N N . SER A 1 584 ? 10.789 -8.719 -12.039 1 96.38 584 SER A N 1
ATOM 4633 C CA . SER A 1 584 ? 10.43 -10.133 -11.977 1 96.38 584 SER A CA 1
ATOM 4634 C C . SER A 1 584 ? 11.609 -11.016 -12.391 1 96.38 584 SER A C 1
ATOM 4636 O O . SER A 1 584 ? 11.711 -12.164 -11.953 1 96.38 584 SER A O 1
ATOM 4638 N N . HIS A 1 585 ? 12.43 -10.484 -13.289 1 97.44 585 HIS A N 1
ATOM 4639 C CA . HIS A 1 585 ? 13.594 -11.227 -13.781 1 97.44 585 HIS A CA 1
ATOM 4640 C C . HIS A 1 585 ? 14.891 -10.547 -13.359 1 97.44 585 HIS A C 1
ATOM 4642 O O . HIS A 1 585 ? 15.781 -10.336 -14.188 1 97.44 585 HIS A O 1
ATOM 4648 N N . LYS A 1 586 ? 14.977 -10.219 -12.125 1 95.25 586 LYS A N 1
ATOM 4649 C CA . LYS A 1 586 ? 16.094 -9.445 -11.609 1 95.25 586 LYS A CA 1
ATOM 4650 C C . LYS A 1 586 ? 17.422 -10.18 -11.836 1 95.25 586 LYS A C 1
ATOM 4652 O O . LYS A 1 586 ? 18.453 -9.555 -12.094 1 95.25 586 LYS A O 1
ATOM 4657 N N . GLU A 1 587 ? 17.453 -11.5 -11.758 1 93.88 587 GLU A N 1
ATOM 4658 C CA . GLU A 1 587 ? 18.672 -12.273 -11.961 1 93.88 587 GLU A CA 1
ATOM 4659 C C . GLU A 1 587 ? 19.219 -12.102 -13.375 1 93.88 587 GLU A C 1
ATOM 4661 O O . GLU A 1 587 ? 20.422 -11.984 -13.57 1 93.88 587 GLU A O 1
ATOM 4666 N N . VAL A 1 588 ? 18.328 -12.07 -14.273 1 96.44 588 VAL A N 1
ATOM 4667 C CA . VAL A 1 588 ? 18.719 -11.875 -15.672 1 96.44 588 VAL A CA 1
ATOM 4668 C C . VAL A 1 588 ? 19.094 -10.414 -15.898 1 96.44 588 VAL A C 1
ATOM 4670 O O . VAL A 1 588 ? 20.078 -10.117 -16.578 1 96.44 588 VAL A O 1
ATOM 4673 N N . ALA A 1 589 ? 18.312 -9.531 -15.336 1 97.56 589 ALA A N 1
ATOM 4674 C CA . ALA A 1 589 ? 18.516 -8.094 -15.516 1 97.56 589 ALA A CA 1
ATOM 4675 C C . ALA A 1 589 ? 19.875 -7.66 -14.953 1 97.56 589 ALA A C 1
ATOM 4677 O O . ALA A 1 589 ? 20.547 -6.816 -15.547 1 97.56 589 ALA A O 1
ATOM 4678 N N . ARG A 1 590 ? 20.328 -8.219 -13.891 1 95.81 590 ARG A N 1
ATOM 4679 C CA . ARG A 1 590 ? 21.562 -7.848 -13.234 1 95.81 590 ARG A CA 1
ATOM 4680 C C . ARG A 1 590 ? 22.781 -8.312 -14.039 1 95.81 590 ARG A C 1
ATOM 4682 O O . ARG A 1 590 ? 23.875 -7.77 -13.891 1 95.81 590 ARG A O 1
ATOM 4689 N N . GLN A 1 591 ? 22.562 -9.227 -14.875 1 95.19 591 GLN A N 1
ATOM 4690 C CA . GLN A 1 591 ? 23.656 -9.773 -15.68 1 95.19 591 GLN A CA 1
ATOM 4691 C C . GLN A 1 591 ? 23.75 -9.07 -17.031 1 95.19 591 GLN A C 1
ATOM 4693 O O . GLN A 1 591 ? 24.594 -9.43 -17.859 1 95.19 591 GLN A O 1
ATOM 4698 N N . GLN A 1 592 ? 22.969 -8.086 -17.219 1 96.38 592 GLN A N 1
ATOM 4699 C CA . GLN A 1 592 ? 23 -7.352 -18.484 1 96.38 592 GLN A CA 1
ATOM 4700 C C . GLN A 1 592 ? 24.344 -6.656 -18.688 1 96.38 592 GLN A C 1
ATOM 4702 O O . GLN A 1 592 ? 24.953 -6.176 -17.734 1 96.38 592 GLN A O 1
ATOM 4707 N N . ASP A 1 593 ? 24.766 -6.656 -19.906 1 96.06 593 ASP A N 1
ATOM 4708 C CA . ASP A 1 593 ? 25.953 -5.887 -20.281 1 96.06 593 ASP A CA 1
ATOM 4709 C C . ASP A 1 593 ? 25.594 -4.426 -20.547 1 96.06 593 ASP A C 1
ATOM 4711 O O . ASP A 1 593 ? 25.203 -4.07 -21.672 1 96.06 593 ASP A O 1
ATOM 4715 N N . LEU A 1 594 ? 25.859 -3.564 -19.656 1 95.94 594 LEU A N 1
ATOM 4716 C CA . LEU A 1 594 ? 25.422 -2.172 -19.719 1 95.94 594 LEU A CA 1
ATOM 4717 C C . LEU A 1 594 ? 26.203 -1.411 -20.781 1 95.94 594 LEU A C 1
ATOM 4719 O O . LEU A 1 594 ? 25.734 -0.382 -21.281 1 95.94 594 LEU A O 1
ATOM 4723 N N . ASP A 1 595 ? 27.391 -1.911 -21.141 1 94.69 595 ASP A N 1
ATOM 4724 C CA . ASP A 1 595 ? 28.141 -1.283 -22.219 1 94.69 595 ASP A CA 1
ATOM 4725 C C . ASP A 1 595 ? 27.406 -1.407 -23.547 1 94.69 595 ASP A C 1
ATOM 4727 O O . ASP A 1 595 ? 27.359 -0.455 -24.328 1 94.69 595 ASP A O 1
ATOM 4731 N N . ILE A 1 596 ? 26.859 -2.559 -23.688 1 95.12 596 ILE A N 1
ATOM 4732 C CA . ILE A 1 596 ? 26.109 -2.801 -24.922 1 95.12 596 ILE A CA 1
ATOM 4733 C C . ILE A 1 596 ? 24.844 -1.943 -24.938 1 95.12 596 ILE A C 1
ATOM 4735 O O . ILE A 1 596 ? 24.484 -1.369 -25.969 1 95.12 596 ILE A O 1
ATOM 4739 N N . ILE A 1 597 ? 24.203 -1.859 -23.859 1 95.5 597 ILE A N 1
ATOM 4740 C CA . ILE A 1 597 ? 22.984 -1.057 -23.75 1 95.5 597 ILE A CA 1
ATOM 4741 C C . ILE A 1 597 ? 23.312 0.416 -23.984 1 95.5 597 ILE A C 1
ATOM 4743 O O . ILE A 1 597 ? 22.578 1.133 -24.656 1 95.5 597 ILE A O 1
ATOM 4747 N N . ALA A 1 598 ? 24.469 0.895 -23.438 1 94.06 598 ALA A N 1
ATOM 4748 C CA . ALA A 1 598 ? 24.922 2.27 -23.625 1 94.06 598 ALA A CA 1
ATOM 4749 C C . ALA A 1 598 ? 25.188 2.562 -25.094 1 94.06 598 ALA A C 1
ATOM 4751 O O . ALA A 1 598 ? 24.812 3.623 -25.609 1 94.06 598 ALA A O 1
ATOM 4752 N N . ASP A 1 599 ? 25.812 1.631 -25.703 1 92.5 599 ASP A N 1
ATOM 4753 C CA . ASP A 1 599 ? 26.109 1.789 -27.125 1 92.5 599 ASP A CA 1
ATOM 4754 C C . ASP A 1 599 ? 24.828 1.89 -27.953 1 92.5 599 ASP A C 1
ATOM 4756 O O . ASP A 1 599 ? 24.719 2.73 -28.844 1 92.5 599 ASP A O 1
ATOM 4760 N N . ASN A 1 600 ? 23.906 1.022 -27.641 1 91.69 600 ASN A N 1
ATOM 4761 C CA . ASN A 1 600 ? 22.625 1.05 -28.328 1 91.69 600 ASN A CA 1
ATOM 4762 C C . ASN A 1 600 ? 21.875 2.359 -28.094 1 91.69 600 ASN A C 1
ATOM 4764 O O . ASN A 1 600 ? 21.234 2.893 -29 1 91.69 600 ASN A O 1
ATOM 4768 N N . PHE A 1 601 ? 21.984 2.863 -26.922 1 91.5 601 PHE A N 1
ATOM 4769 C CA . PHE A 1 601 ? 21.312 4.105 -26.547 1 91.5 601 PHE A CA 1
ATOM 4770 C C . PHE A 1 601 ? 21.906 5.289 -27.297 1 91.5 601 PHE A C 1
ATOM 4772 O O . PHE A 1 601 ? 21.188 6.129 -27.828 1 91.5 601 PHE A O 1
ATOM 4779 N N . ILE A 1 602 ? 23.234 5.332 -27.344 1 87.31 602 ILE A N 1
ATOM 4780 C CA . ILE A 1 602 ? 23.938 6.41 -28.031 1 87.31 602 ILE A CA 1
ATOM 4781 C C . ILE A 1 602 ? 23.641 6.367 -29.516 1 87.31 602 ILE A C 1
ATOM 4783 O O . ILE A 1 602 ? 23.406 7.406 -30.141 1 87.31 602 ILE A O 1
ATOM 4787 N N . MET A 1 603 ? 23.625 5.215 -29.969 1 83.19 603 MET A N 1
ATOM 4788 C CA . MET A 1 603 ? 23.328 5.039 -31.375 1 83.19 603 MET A CA 1
ATOM 4789 C C . MET A 1 603 ? 21.922 5.52 -31.703 1 83.19 603 MET A C 1
ATOM 4791 O O . MET A 1 603 ? 21.688 6.121 -32.75 1 83.19 603 MET A O 1
ATOM 4795 N N . HIS A 1 604 ? 21.047 5.223 -30.844 1 81 604 HIS A N 1
ATOM 4796 C CA . HIS A 1 604 ? 19.656 5.633 -31.031 1 81 604 HIS A CA 1
ATOM 4797 C C . HIS A 1 604 ? 19.516 7.152 -30.969 1 81 604 HIS A C 1
ATOM 4799 O O . HIS A 1 604 ? 18.656 7.727 -31.641 1 81 604 HIS A O 1
ATOM 4805 N N . LYS A 1 605 ? 20.312 7.824 -30.094 1 74.88 605 LYS A N 1
ATOM 4806 C CA . LYS A 1 605 ? 20.219 9.273 -29.953 1 74.88 605 LYS A CA 1
ATOM 4807 C C . LYS A 1 605 ? 20.953 9.992 -31.078 1 74.88 605 LYS A C 1
ATOM 4809 O O . LYS A 1 605 ? 20.594 11.102 -31.453 1 74.88 605 LYS A O 1
ATOM 4814 N N . ILE A 1 606 ? 22.062 9.445 -31.453 1 51.03 606 ILE A N 1
ATOM 4815 C CA . ILE A 1 606 ? 22.766 10.039 -32.594 1 51.03 606 ILE A CA 1
ATOM 4816 C C . ILE A 1 606 ? 21.891 9.945 -33.844 1 51.03 606 ILE A C 1
ATOM 4818 O O . ILE A 1 606 ? 21.844 10.867 -34.656 1 51.03 606 ILE A O 1
ATOM 4822 N N . LEU A 1 607 ? 21.219 8.867 -33.781 1 41.72 607 LEU A N 1
ATOM 4823 C CA . LEU A 1 607 ? 20.359 8.695 -34.938 1 41.72 607 LEU A CA 1
ATOM 4824 C C . LEU A 1 607 ? 19.125 9.586 -34.844 1 41.72 607 LEU A C 1
ATOM 4826 O O . LEU A 1 607 ? 18.469 9.844 -35.875 1 41.72 607 LEU A O 1
ATOM 4830 N N . PHE A 1 608 ? 18.688 9.922 -33.719 1 42.06 608 PHE A N 1
ATOM 4831 C CA . PHE A 1 608 ? 17.578 10.859 -33.656 1 42.06 608 PHE A CA 1
ATOM 4832 C C . PHE A 1 608 ? 18.031 12.219 -33.156 1 42.06 608 PHE A C 1
ATOM 4834 O O . PHE A 1 608 ? 18.844 12.297 -32.25 1 42.06 608 PHE A O 1
ATOM 4841 N N . MET B 1 1 ? -2.701 -0.499 45.594 1 24.2 1 MET B N 1
ATOM 4842 C CA . MET B 1 1 ? -1.609 0.312 45.062 1 24.2 1 MET B CA 1
ATOM 4843 C C . MET B 1 1 ? -0.59 -0.557 44.344 1 24.2 1 MET B C 1
ATOM 4845 O O . MET B 1 1 ? 0.288 -1.15 44.969 1 24.2 1 MET B O 1
ATOM 4849 N N . THR B 1 2 ? -0.978 -1.224 43.25 1 26.17 2 THR B N 1
ATOM 4850 C CA . THR B 1 2 ? -0.492 -2.498 42.719 1 26.17 2 THR B CA 1
ATOM 4851 C C . THR B 1 2 ? 0.86 -2.322 42.031 1 26.17 2 THR B C 1
ATOM 4853 O O . THR B 1 2 ? 1.103 -1.309 41.375 1 26.17 2 THR B O 1
ATOM 4856 N N . PRO B 1 3 ? 1.895 -3.188 42.344 1 32.09 3 PRO B N 1
ATOM 4857 C CA . PRO B 1 3 ? 3.336 -3.197 42.062 1 32.09 3 PRO B CA 1
ATOM 4858 C C . PRO B 1 3 ? 3.662 -3.166 40.562 1 32.09 3 PRO B C 1
ATOM 4860 O O . PRO B 1 3 ? 4.836 -3.18 40.188 1 32.09 3 PRO B O 1
ATOM 4863 N N . LEU B 1 4 ? 2.643 -3.42 39.781 1 29.48 4 LEU B N 1
ATOM 4864 C CA . LEU B 1 4 ? 2.973 -3.611 38.375 1 29.48 4 LEU B CA 1
ATOM 4865 C C . LEU B 1 4 ? 3.406 -2.297 37.719 1 29.48 4 LEU B C 1
ATOM 4867 O O . LEU B 1 4 ? 3.742 -2.26 36.531 1 29.48 4 LEU B O 1
ATOM 4871 N N . LYS B 1 5 ? 3.08 -1.085 38.375 1 32.66 5 LYS B N 1
ATOM 4872 C CA . LYS B 1 5 ? 3.355 0.277 37.906 1 32.66 5 LYS B CA 1
ATOM 4873 C C . LYS B 1 5 ? 4.855 0.554 37.875 1 32.66 5 LYS B C 1
ATOM 4875 O O . LYS B 1 5 ? 5.324 1.383 37.094 1 32.66 5 LYS B O 1
ATOM 4880 N N . THR B 1 6 ? 5.633 -0.241 38.75 1 31.94 6 THR B N 1
ATOM 4881 C CA . THR B 1 6 ? 7.039 0.074 39 1 31.94 6 THR B CA 1
ATOM 4882 C C . THR B 1 6 ? 7.914 -0.489 37.875 1 31.94 6 THR B C 1
ATOM 4884 O O . THR B 1 6 ? 8.922 0.113 37.5 1 31.94 6 THR B O 1
ATOM 4887 N N . LYS B 1 7 ? 7.402 -1.655 37.25 1 35.78 7 LYS B N 1
ATOM 4888 C CA . LYS B 1 7 ? 8.375 -2.314 36.406 1 35.78 7 LYS B CA 1
ATOM 4889 C C . LYS B 1 7 ? 8.508 -1.582 35.062 1 35.78 7 LYS B C 1
ATOM 4891 O O . LYS B 1 7 ? 9.594 -1.562 34.469 1 35.78 7 LYS B O 1
ATOM 4896 N N . SER B 1 8 ? 7.352 -1.052 34.625 1 32.53 8 SER B N 1
ATOM 4897 C CA . SER B 1 8 ? 7.41 -0.405 33.312 1 32.53 8 SER B CA 1
ATOM 4898 C C . SER B 1 8 ? 8.195 0.9 33.375 1 32.53 8 SER B C 1
ATOM 4900 O O . SER B 1 8 ? 8.93 1.234 32.469 1 32.53 8 SER B O 1
ATOM 4902 N N . LEU B 1 9 ? 8.094 1.577 34.531 1 34.94 9 LEU B N 1
ATOM 4903 C CA . LEU B 1 9 ? 8.898 2.777 34.719 1 34.94 9 LEU B CA 1
ATOM 4904 C C . LEU B 1 9 ? 10.375 2.42 34.906 1 34.94 9 LEU B C 1
ATOM 4906 O O . LEU B 1 9 ? 11.258 3.16 34.469 1 34.94 9 LEU B O 1
ATOM 4910 N N . GLU B 1 10 ? 10.633 1.246 35.5 1 34.81 10 GLU B N 1
ATOM 4911 C CA . GLU B 1 10 ? 12.008 0.834 35.75 1 34.81 10 GLU B CA 1
ATOM 4912 C C . GLU B 1 10 ? 12.703 0.417 34.469 1 34.81 10 GLU B C 1
ATOM 4914 O O . GLU B 1 10 ? 13.875 0.739 34.25 1 34.81 10 GLU B O 1
ATOM 4919 N N . ARG B 1 11 ? 11.992 -0.256 33.562 1 37.31 11 ARG B N 1
ATOM 4920 C CA . ARG B 1 11 ? 12.633 -0.633 32.312 1 37.31 11 ARG B CA 1
ATOM 4921 C C . ARG B 1 11 ? 12.859 0.587 31.422 1 37.31 11 ARG B C 1
ATOM 4923 O O . ARG B 1 11 ? 13.82 0.63 30.656 1 37.31 11 ARG B O 1
ATOM 4930 N N . PHE B 1 12 ? 11.977 1.519 31.516 1 31.67 12 PHE B N 1
ATOM 4931 C CA . PHE B 1 12 ? 12.203 2.764 30.797 1 31.67 12 PHE B CA 1
ATOM 4932 C C . PHE B 1 12 ? 13.391 3.52 31.375 1 31.67 12 PHE B C 1
ATOM 4934 O O . PHE B 1 12 ? 14.203 4.082 30.641 1 31.67 12 PHE B O 1
ATOM 4941 N N . ARG B 1 13 ? 13.625 3.498 32.719 1 36.91 13 ARG B N 1
ATOM 4942 C CA . ARG B 1 13 ? 14.758 4.145 33.344 1 36.91 13 ARG B CA 1
ATOM 4943 C C . ARG B 1 13 ? 16.062 3.416 33.062 1 36.91 13 ARG B C 1
ATOM 4945 O O . ARG B 1 13 ? 17.109 4.043 32.938 1 36.91 13 ARG B O 1
ATOM 4952 N N . SER B 1 14 ? 16 2.084 32.969 1 38.16 14 SER B N 1
ATOM 4953 C CA . SER B 1 14 ? 17.234 1.352 32.75 1 38.16 14 SER B CA 1
ATOM 4954 C C . SER B 1 14 ? 17.75 1.555 31.312 1 38.16 14 SER B C 1
ATOM 4956 O O . SER B 1 14 ? 18.953 1.683 31.094 1 38.16 14 SER B O 1
ATOM 4958 N N . HIS B 1 15 ? 16.875 1.684 30.391 1 32.75 15 HIS B N 1
ATOM 4959 C CA . HIS B 1 15 ? 17.328 1.906 29.031 1 32.75 15 HIS B CA 1
ATOM 4960 C C . HIS B 1 15 ? 17.766 3.352 28.812 1 32.75 15 HIS B C 1
ATOM 4962 O O . HIS B 1 15 ? 18.703 3.615 28.062 1 32.75 15 HIS B O 1
ATOM 4968 N N . GLU B 1 16 ? 17.125 4.27 29.562 1 33.81 16 GLU B N 1
ATOM 4969 C CA . GLU B 1 16 ? 17.453 5.688 29.453 1 33.81 16 GLU B CA 1
ATOM 4970 C C . GLU B 1 16 ? 18.797 6.004 30.125 1 33.81 16 GLU B C 1
ATOM 4972 O O . GLU B 1 16 ? 19.578 6.793 29.609 1 33.81 16 GLU B O 1
ATOM 4977 N N . LYS B 1 17 ? 19.078 5.543 31.375 1 35.62 17 LYS B N 1
ATOM 4978 C CA . LYS B 1 17 ? 20.344 5.77 32.062 1 35.62 17 LYS B CA 1
ATOM 4979 C C . LYS B 1 17 ? 21.516 5.234 31.234 1 35.62 17 LYS B C 1
ATOM 4981 O O . LYS B 1 17 ? 22.594 5.82 31.219 1 35.62 17 LYS B O 1
ATOM 4986 N N . CYS B 1 18 ? 21.281 4.156 30.531 1 34.81 18 CYS B N 1
ATOM 4987 C CA . CYS B 1 18 ? 22.375 3.65 29.719 1 34.81 18 CYS B CA 1
ATOM 4988 C C . CYS B 1 18 ? 22.641 4.57 28.531 1 34.81 18 CYS B C 1
ATOM 4990 O O . CYS B 1 18 ? 23.781 4.734 28.109 1 34.81 18 CYS B O 1
ATOM 4992 N N . TYR B 1 19 ? 21.547 5.324 28.062 1 33.94 19 TYR B N 1
ATOM 4993 C CA . TYR B 1 19 ? 21.766 6.074 26.844 1 33.94 19 TYR B CA 1
ATOM 4994 C C . TYR B 1 19 ? 22.5 7.383 27.125 1 33.94 19 TYR B C 1
ATOM 4996 O O . TYR B 1 19 ? 23.453 7.734 26.422 1 33.94 19 TYR B O 1
ATOM 5004 N N . LEU B 1 20 ? 22.062 8.195 28.172 1 34.62 20 LEU B N 1
ATOM 5005 C CA . LEU B 1 20 ? 22.75 9.438 28.484 1 34.62 20 LEU B CA 1
ATOM 5006 C C . LEU B 1 20 ? 24.156 9.156 29 1 34.62 20 LEU B C 1
ATOM 5008 O O . LEU B 1 20 ? 25.109 9.883 28.672 1 34.62 20 LEU B O 1
ATOM 5012 N N . HIS B 1 21 ? 24.328 8.148 29.828 1 36.38 21 HIS B N 1
ATOM 5013 C CA . HIS B 1 21 ? 25.656 7.773 30.297 1 36.38 21 HIS B CA 1
ATOM 5014 C C . HIS B 1 21 ? 26.547 7.34 29.141 1 36.38 21 HIS B C 1
ATOM 5016 O O . HIS B 1 21 ? 27.734 7.664 29.109 1 36.38 21 HIS B O 1
ATOM 5022 N N . ARG B 1 22 ? 25.906 6.816 28.109 1 36.69 22 ARG B N 1
ATOM 5023 C CA . ARG B 1 22 ? 26.719 6.371 26.984 1 36.69 22 ARG B CA 1
ATOM 5024 C C . ARG B 1 22 ? 27.156 7.555 26.125 1 36.69 22 ARG B C 1
ATOM 5026 O O . ARG B 1 22 ? 28.312 7.609 25.672 1 36.69 22 ARG B O 1
ATOM 5033 N N . THR B 1 23 ? 26.312 8.562 26 1 37.56 23 THR B N 1
ATOM 5034 C CA . THR B 1 23 ? 26.703 9.734 25.234 1 37.56 23 THR B CA 1
ATOM 5035 C C . THR B 1 23 ? 27.766 10.539 25.984 1 37.56 23 THR B C 1
ATOM 5037 O O . THR B 1 23 ? 28.719 11.031 25.375 1 37.56 23 THR B O 1
ATOM 5040 N N . ALA B 1 24 ? 27.625 10.703 27.312 1 37.34 24 ALA B N 1
ATOM 5041 C CA . ALA B 1 24 ? 28.641 11.43 28.062 1 37.34 24 ALA B CA 1
ATOM 5042 C C . ALA B 1 24 ? 29.969 10.688 28.031 1 37.34 24 ALA B C 1
ATOM 5044 O O . ALA B 1 24 ? 31.031 11.312 27.953 1 37.34 24 ALA B O 1
ATOM 5045 N N . SER B 1 25 ? 29.922 9.344 28.125 1 38.06 25 SER B N 1
ATOM 5046 C CA . SER B 1 25 ? 31.172 8.586 28.109 1 38.06 25 SER B CA 1
ATOM 5047 C C . SER B 1 25 ? 31.828 8.641 26.734 1 38.06 25 SER B C 1
ATOM 5049 O O . SER B 1 25 ? 33.062 8.57 26.625 1 38.06 25 SER B O 1
ATOM 5051 N N . ILE B 1 26 ? 31.031 8.828 25.719 1 38.69 26 ILE B N 1
ATOM 5052 C CA . ILE B 1 26 ? 31.609 8.953 24.375 1 38.69 26 ILE B CA 1
ATOM 5053 C C . ILE B 1 26 ? 32.281 10.312 24.234 1 38.69 26 ILE B C 1
ATOM 5055 O O . ILE B 1 26 ? 33.375 10.414 23.688 1 38.69 26 ILE B O 1
ATOM 5059 N N . MET B 1 27 ? 31.656 11.336 24.766 1 36.5 27 MET B N 1
ATOM 5060 C CA . MET B 1 27 ? 32.281 12.648 24.688 1 36.5 27 MET B CA 1
ATOM 5061 C C . MET B 1 27 ? 33.594 12.664 25.469 1 36.5 27 MET B C 1
ATOM 5063 O O . MET B 1 27 ? 34.594 13.258 25.016 1 36.5 27 MET B O 1
ATOM 5067 N N . ALA B 1 28 ? 33.594 12.016 26.594 1 36.03 28 ALA B N 1
ATOM 5068 C CA . ALA B 1 28 ? 34.812 12 27.391 1 36.03 28 ALA B CA 1
ATOM 5069 C C . ALA B 1 28 ? 35.906 11.172 26.703 1 36.03 28 ALA B C 1
ATOM 5071 O O . ALA B 1 28 ? 37.094 11.531 26.766 1 36.03 28 ALA B O 1
ATOM 5072 N N . ALA B 1 29 ? 35.562 10.062 26.062 1 36.59 29 ALA B N 1
ATOM 5073 C CA . ALA B 1 29 ? 36.562 9.227 25.422 1 36.59 29 ALA B CA 1
ATOM 5074 C C . ALA B 1 29 ? 37.094 9.883 24.141 1 36.59 29 ALA B C 1
ATOM 5076 O O . ALA B 1 29 ? 38.25 9.688 23.766 1 36.59 29 ALA B O 1
ATOM 5077 N N . THR B 1 30 ? 36.312 10.703 23.453 1 36.97 30 THR B N 1
ATOM 5078 C CA . THR B 1 30 ? 36.781 11.422 22.281 1 36.97 30 THR B CA 1
ATOM 5079 C C . THR B 1 30 ? 37.906 12.383 22.656 1 36.97 30 THR B C 1
ATOM 5081 O O . THR B 1 30 ? 38.75 12.719 21.812 1 36.97 30 THR B O 1
ATOM 5084 N N . ASN B 1 31 ? 37.875 12.953 23.812 1 34.41 31 ASN B N 1
ATOM 5085 C CA . ASN B 1 31 ? 38.938 13.875 24.172 1 34.41 31 ASN B CA 1
ATOM 5086 C C . ASN B 1 31 ? 40.25 13.133 24.406 1 34.41 31 ASN B C 1
ATOM 5088 O O . ASN B 1 31 ? 41.281 13.75 24.688 1 34.41 31 ASN B O 1
ATOM 5092 N N . ALA B 1 32 ? 40.219 11.812 24.766 1 33.69 32 ALA B N 1
ATOM 5093 C CA . ALA B 1 32 ? 41.562 11.211 24.938 1 33.69 32 ALA B CA 1
ATOM 5094 C C . ALA B 1 32 ? 42.188 10.891 23.578 1 33.69 32 ALA B C 1
ATOM 5096 O O . ALA B 1 32 ? 41.688 10.039 22.844 1 33.69 32 ALA B O 1
ATOM 5097 N N . GLY B 1 33 ? 42.656 11.797 22.734 1 35.62 33 GLY B N 1
ATOM 5098 C CA . GLY B 1 33 ? 43.5 11.852 21.547 1 35.62 33 GLY B CA 1
ATOM 5099 C C . GLY B 1 33 ? 44.562 10.766 21.516 1 35.62 33 GLY B C 1
ATOM 5100 O O . GLY B 1 33 ? 45.719 11 21.906 1 35.62 33 GLY B O 1
ATOM 5101 N N . VAL B 1 34 ? 44.375 9.531 21.875 1 34.94 34 VAL B N 1
ATOM 5102 C CA . VAL B 1 34 ? 45.469 8.578 21.797 1 34.94 34 VAL B CA 1
ATOM 5103 C C . VAL B 1 34 ? 45.938 8.484 20.344 1 34.94 34 VAL B C 1
ATOM 5105 O O . VAL B 1 34 ? 45.156 8.234 19.438 1 34.94 34 VAL B O 1
ATOM 5108 N N . ASN B 1 35 ? 46.969 9.164 19.891 1 36.84 35 ASN B N 1
ATOM 5109 C CA . ASN B 1 35 ? 47.875 9.094 18.734 1 36.84 35 ASN B CA 1
ATOM 5110 C C . ASN B 1 35 ? 48.219 7.648 18.391 1 36.84 35 ASN B C 1
ATOM 5112 O O . ASN B 1 35 ? 49.312 7.168 18.734 1 36.84 35 ASN B O 1
ATOM 5116 N N . VAL B 1 36 ? 47.562 6.688 18.578 1 38.75 36 VAL B N 1
ATOM 5117 C CA . VAL B 1 36 ? 47.875 5.324 18.156 1 38.75 36 VAL B CA 1
ATOM 5118 C C . VAL B 1 36 ? 48.188 5.305 16.656 1 38.75 36 VAL B C 1
ATOM 5120 O O . VAL B 1 36 ? 48.5 4.25 16.094 1 38.75 36 VAL B O 1
ATOM 5123 N N . ALA B 1 37 ? 47.969 6.309 15.875 1 42.5 37 ALA B N 1
ATOM 5124 C CA . ALA B 1 37 ? 48.25 6.312 14.438 1 42.5 37 ALA B CA 1
ATOM 5125 C C . ALA B 1 37 ? 49.75 6.25 14.172 1 42.5 37 ALA B C 1
ATOM 5127 O O . ALA B 1 37 ? 50.156 5.773 13.117 1 42.5 37 ALA B O 1
ATOM 5128 N N . ALA B 1 38 ? 50.469 6.844 14.953 1 43.41 38 ALA B N 1
ATOM 5129 C CA . ALA B 1 38 ? 51.875 6.984 14.656 1 43.41 38 ALA B CA 1
ATOM 5130 C C . ALA B 1 38 ? 52.562 5.617 14.555 1 43.41 38 ALA B C 1
ATOM 5132 O O . ALA B 1 38 ? 53.531 5.449 13.805 1 43.41 38 ALA B O 1
ATOM 5133 N N . SER B 1 39 ? 52.188 4.699 15.422 1 48.84 39 SER B N 1
ATOM 5134 C CA . SER B 1 39 ? 53 3.486 15.453 1 48.84 39 SER B CA 1
ATOM 5135 C C . SER B 1 39 ? 52.438 2.422 14.516 1 48.84 39 SER B C 1
ATOM 5137 O O . SER B 1 39 ? 52.906 1.289 14.492 1 48.84 39 SER B O 1
ATOM 5139 N N . LEU B 1 40 ? 51.312 2.674 13.969 1 55.97 40 LEU B N 1
ATOM 5140 C CA . LEU B 1 40 ? 50.812 1.582 13.156 1 55.97 40 LEU B CA 1
ATOM 5141 C C . LEU B 1 40 ? 51.531 1.484 11.828 1 55.97 40 LEU B C 1
ATOM 5143 O O . LEU B 1 40 ? 52 2.498 11.289 1 55.97 40 LEU B O 1
ATOM 5147 N N . SER B 1 41 ? 52.031 0.295 11.391 1 68.44 41 SER B N 1
ATOM 5148 C CA . SER B 1 41 ? 52.688 -0.013 10.117 1 68.44 41 SER B CA 1
ATOM 5149 C C . SER B 1 41 ? 51.906 0.573 8.945 1 68.44 41 SER B C 1
ATOM 5151 O O . SER B 1 41 ? 50.719 0.875 9.07 1 68.44 41 SER B O 1
ATOM 5153 N N . ALA B 1 42 ? 52.656 1.082 7.969 1 71.94 42 ALA B N 1
ATOM 5154 C CA . ALA B 1 42 ? 52.094 1.645 6.746 1 71.94 42 ALA B CA 1
ATOM 5155 C C . ALA B 1 42 ? 50.938 0.782 6.219 1 71.94 42 ALA B C 1
ATOM 5157 O O . ALA B 1 42 ? 49.938 1.304 5.734 1 71.94 42 ALA B O 1
ATOM 5158 N N . GLY B 1 43 ? 51.094 -0.48 6.336 1 73.81 43 GLY B N 1
ATOM 5159 C CA . GLY B 1 43 ? 50.062 -1.396 5.898 1 73.81 43 GLY B CA 1
ATOM 5160 C C . GLY B 1 43 ? 48.781 -1.297 6.719 1 73.81 43 GLY B C 1
ATOM 5161 O O . GLY B 1 43 ? 47.688 -1.29 6.172 1 73.81 43 GLY B O 1
ATOM 5162 N N . LYS B 1 44 ? 48.969 -1.225 7.965 1 79.69 44 LYS B N 1
ATOM 5163 C CA . LYS B 1 44 ? 47.812 -1.119 8.859 1 79.69 44 LYS B CA 1
ATOM 5164 C C . LYS B 1 44 ? 47.094 0.221 8.688 1 79.69 44 LYS B C 1
ATOM 5166 O O . LYS B 1 44 ? 45.875 0.299 8.797 1 79.69 44 LYS B O 1
ATOM 5171 N N . GLN B 1 45 ? 47.875 1.278 8.367 1 81.5 45 GLN B N 1
ATOM 5172 C CA . GLN B 1 45 ? 47.281 2.594 8.133 1 81.5 45 GLN B CA 1
ATOM 5173 C C . GLN B 1 45 ? 46.406 2.594 6.871 1 81.5 45 GLN B C 1
ATOM 5175 O O . GLN B 1 45 ? 45.344 3.217 6.84 1 81.5 45 GLN B O 1
ATOM 5180 N N . LYS B 1 46 ? 46.969 1.933 5.898 1 83.12 46 LYS B N 1
ATOM 5181 C CA . LYS B 1 46 ? 46.188 1.833 4.66 1 83.12 46 LYS B CA 1
ATOM 5182 C C . LYS B 1 46 ? 44.906 1.033 4.871 1 83.12 46 LYS B C 1
ATOM 5184 O O . LYS B 1 46 ? 43.844 1.385 4.336 1 83.12 46 LYS B O 1
ATOM 5189 N N . GLN B 1 47 ? 45.031 0.031 5.625 1 81.69 47 GLN B N 1
ATOM 5190 C CA . GLN B 1 47 ? 43.875 -0.791 5.922 1 81.69 47 GLN B CA 1
ATOM 5191 C C . GLN B 1 47 ? 42.812 0.01 6.676 1 81.69 47 GLN B C 1
ATOM 5193 O O . GLN B 1 47 ? 41.625 -0.158 6.441 1 81.69 47 GLN B O 1
ATOM 5198 N N . MET B 1 48 ? 43.281 0.796 7.543 1 83.56 48 MET B N 1
ATOM 5199 C CA . MET B 1 48 ? 42.375 1.627 8.312 1 83.56 48 MET B CA 1
ATOM 5200 C C . MET B 1 48 ? 41.719 2.686 7.43 1 83.56 48 MET B C 1
ATOM 5202 O O . MET B 1 48 ? 40.531 2.99 7.59 1 83.56 48 MET B O 1
ATOM 5206 N N . ALA B 1 49 ? 42.469 3.217 6.59 1 86.38 49 ALA B N 1
ATOM 5207 C CA . ALA B 1 49 ? 41.969 4.215 5.664 1 86.38 49 ALA B CA 1
ATOM 5208 C C . ALA B 1 49 ? 40.906 3.607 4.738 1 86.38 49 ALA B C 1
ATOM 5210 O O . ALA B 1 49 ? 39.875 4.227 4.457 1 86.38 49 ALA B O 1
ATOM 5211 N N . ASP B 1 50 ? 41.219 2.443 4.27 1 86.19 50 ASP B N 1
ATOM 5212 C CA . ASP B 1 50 ? 40.281 1.735 3.398 1 86.19 50 ASP B CA 1
ATOM 5213 C C . ASP B 1 50 ? 39 1.396 4.141 1 86.19 50 ASP B C 1
ATOM 5215 O O . ASP B 1 50 ? 37.906 1.502 3.576 1 86.19 50 ASP B O 1
ATOM 5219 N N . ALA B 1 51 ? 39.156 1.041 5.324 1 85.31 51 ALA B N 1
ATOM 5220 C CA . ALA B 1 51 ? 38 0.699 6.148 1 85.31 51 ALA B CA 1
ATOM 5221 C C . ALA B 1 51 ? 37.125 1.923 6.398 1 85.31 51 ALA B C 1
ATOM 5223 O O . ALA B 1 51 ? 35.906 1.812 6.465 1 85.31 51 ALA B O 1
ATOM 5224 N N . ARG B 1 52 ? 37.781 2.969 6.617 1 88.56 52 ARG B N 1
ATOM 5225 C CA . ARG B 1 52 ? 37.031 4.199 6.84 1 88.56 52 ARG B CA 1
ATOM 5226 C C . ARG B 1 52 ? 36.219 4.59 5.602 1 88.56 52 ARG B C 1
ATOM 5228 O O . ARG B 1 52 ? 35.094 5.023 5.707 1 88.56 52 ARG B O 1
ATOM 5235 N N . ILE B 1 53 ? 36.844 4.438 4.473 1 91.06 53 ILE B N 1
ATOM 5236 C CA . ILE B 1 53 ? 36.156 4.734 3.221 1 91.06 53 ILE B CA 1
ATOM 5237 C C . ILE B 1 53 ? 34.938 3.842 3.08 1 91.06 53 ILE B C 1
ATOM 5239 O O . ILE B 1 53 ? 33.844 4.309 2.697 1 91.06 53 ILE B O 1
ATOM 5243 N N . ALA B 1 54 ? 35.094 2.629 3.43 1 90.12 54 ALA B N 1
ATOM 5244 C CA . ALA B 1 54 ? 34 1.676 3.359 1 90.12 54 ALA B CA 1
ATOM 5245 C C . ALA B 1 54 ? 32.906 2.041 4.348 1 90.12 54 ALA B C 1
ATOM 5247 O O . ALA B 1 54 ? 31.719 1.958 4.023 1 90.12 54 ALA B O 1
ATOM 5248 N N . LEU B 1 55 ? 33.312 2.416 5.512 1 91.38 55 LEU B N 1
ATOM 5249 C CA . LEU B 1 55 ? 32.344 2.787 6.539 1 91.38 55 LEU B CA 1
ATOM 5250 C C . LEU B 1 55 ? 31.531 4.004 6.105 1 91.38 55 LEU B C 1
ATOM 5252 O O . LEU B 1 55 ? 30.312 4.043 6.301 1 91.38 55 LEU B O 1
ATOM 5256 N N . LEU B 1 56 ? 32.188 4.961 5.566 1 94.19 56 LEU B N 1
ATOM 5257 C CA . LEU B 1 56 ? 31.516 6.156 5.105 1 94.19 56 LEU B CA 1
ATOM 5258 C C . LEU B 1 56 ? 30.531 5.824 3.98 1 94.19 56 LEU B C 1
ATOM 5260 O O . LEU B 1 56 ? 29.453 6.422 3.887 1 94.19 56 LEU B O 1
ATOM 5264 N N . ALA B 1 57 ? 30.938 4.859 3.119 1 94.25 57 ALA B N 1
ATOM 5265 C CA . ALA B 1 57 ? 30.047 4.414 2.053 1 94.25 57 ALA B CA 1
ATOM 5266 C C . ALA B 1 57 ? 28.812 3.732 2.625 1 94.25 57 ALA B C 1
ATOM 5268 O O . ALA B 1 57 ? 27.703 3.91 2.113 1 94.25 57 ALA B O 1
ATOM 5269 N N . ILE B 1 58 ? 29.031 3.006 3.625 1 93.06 58 ILE B N 1
ATOM 5270 C CA . ILE B 1 58 ? 27.938 2.311 4.293 1 93.06 58 ILE B CA 1
ATOM 5271 C C . ILE B 1 58 ? 26.984 3.33 4.93 1 93.06 58 ILE B C 1
ATOM 5273 O O . ILE B 1 58 ? 25.766 3.254 4.742 1 93.06 58 ILE B O 1
ATOM 5277 N N . LEU B 1 59 ? 27.531 4.289 5.621 1 95.94 59 LEU B N 1
ATOM 5278 C CA . LEU B 1 59 ? 26.734 5.301 6.309 1 95.94 59 LEU B CA 1
ATOM 5279 C C . LEU B 1 59 ? 25.953 6.148 5.312 1 95.94 59 LEU B C 1
ATOM 5281 O O . LEU B 1 59 ? 24.781 6.453 5.539 1 95.94 59 LEU B O 1
ATOM 5285 N N . SER B 1 60 ? 26.609 6.527 4.281 1 97.12 60 SER B N 1
ATOM 5286 C CA . SER B 1 60 ? 25.922 7.352 3.293 1 97.12 60 SER B CA 1
ATOM 5287 C C . SER B 1 60 ? 24.812 6.57 2.586 1 97.12 60 SER B C 1
ATOM 5289 O O . SER B 1 60 ? 23.797 7.137 2.195 1 97.12 60 SER B O 1
ATOM 5291 N N . THR B 1 61 ? 25.031 5.273 2.375 1 96.56 61 THR B N 1
ATOM 5292 C CA . THR B 1 61 ? 24 4.418 1.804 1 96.56 61 THR B CA 1
ATOM 5293 C C . THR B 1 61 ? 22.797 4.344 2.729 1 96.56 61 THR B C 1
ATOM 5295 O O . THR B 1 61 ? 21.656 4.457 2.275 1 96.56 61 THR B O 1
ATOM 5298 N N . LEU B 1 62 ? 23.031 4.215 3.998 1 97.12 62 LEU B N 1
ATOM 5299 C CA . LEU B 1 62 ? 21.969 4.168 4.98 1 97.12 62 LEU B CA 1
ATOM 5300 C C . LEU B 1 62 ? 21.219 5.5 5.043 1 97.12 62 LEU B C 1
ATOM 5302 O O . LEU B 1 62 ? 20 5.531 5.184 1 97.12 62 LEU B O 1
ATOM 5306 N N . GLN B 1 63 ? 21.969 6.551 5.016 1 98.19 63 GLN B N 1
ATOM 5307 C CA . GLN B 1 63 ? 21.375 7.883 5.02 1 98.19 63 GLN B CA 1
ATOM 5308 C C . GLN B 1 63 ? 20.422 8.07 3.84 1 98.19 63 GLN B C 1
ATOM 5310 O O . GLN B 1 63 ? 19.312 8.586 4 1 98.19 63 GLN B O 1
ATOM 5315 N N . PHE B 1 64 ? 20.906 7.605 2.666 1 97.44 64 PHE B N 1
ATOM 5316 C CA . PHE B 1 64 ? 20.094 7.703 1.463 1 97.44 64 PHE B CA 1
ATOM 5317 C C . PHE B 1 64 ? 18.797 6.906 1.618 1 97.44 64 PHE B C 1
ATOM 5319 O O . PHE B 1 64 ? 17.703 7.426 1.372 1 97.44 64 PHE B O 1
ATOM 5326 N N . LEU B 1 65 ? 18.891 5.652 1.973 1 97.94 65 LEU B N 1
ATOM 5327 C CA . LEU B 1 65 ? 17.734 4.773 2.078 1 97.94 65 LEU B CA 1
ATOM 5328 C C . LEU B 1 65 ? 16.75 5.289 3.123 1 97.94 65 LEU B C 1
ATOM 5330 O O . LEU B 1 65 ? 15.539 5.273 2.902 1 97.94 65 LEU B O 1
ATOM 5334 N N . SER B 1 66 ? 17.203 5.773 4.254 1 97.56 66 SER B N 1
ATOM 5335 C CA . SER B 1 66 ? 16.359 6.273 5.328 1 97.56 66 SER B CA 1
ATOM 5336 C C . SER B 1 66 ? 15.672 7.574 4.93 1 97.56 66 SER B C 1
ATOM 5338 O O . SER B 1 66 ? 14.477 7.758 5.195 1 97.56 66 SER B O 1
ATOM 5340 N N . CYS B 1 67 ? 16.406 8.484 4.305 1 97.56 67 CYS B N 1
ATOM 5341 C CA . CYS B 1 67 ? 15.844 9.766 3.889 1 97.56 67 CYS B CA 1
ATOM 5342 C C . CYS B 1 67 ? 14.758 9.578 2.832 1 97.56 67 CYS B C 1
ATOM 5344 O O . CYS B 1 67 ? 13.742 10.266 2.848 1 97.56 67 CYS B O 1
ATOM 5346 N N . GLN B 1 68 ? 15 8.609 1.932 1 96.19 68 GLN B N 1
ATOM 5347 C CA . GLN B 1 68 ? 14.07 8.391 0.828 1 96.19 68 GLN B CA 1
ATOM 5348 C C . GLN B 1 68 ? 12.914 7.488 1.253 1 96.19 68 GLN B C 1
ATOM 5350 O O . GLN B 1 68 ? 11.922 7.363 0.536 1 96.19 68 GLN B O 1
ATOM 5355 N N . GLY B 1 69 ? 13.055 6.875 2.434 1 94.25 69 GLY B N 1
ATOM 5356 C CA . GLY B 1 69 ? 12.016 5.992 2.93 1 94.25 69 GLY B CA 1
ATOM 5357 C C . GLY B 1 69 ? 11.992 4.645 2.232 1 94.25 69 GLY B C 1
ATOM 5358 O O . GLY B 1 69 ? 10.945 3.99 2.168 1 94.25 69 GLY B O 1
ATOM 5359 N N . VAL B 1 70 ? 13.086 4.25 1.585 1 95.62 70 VAL B N 1
ATOM 5360 C CA . VAL B 1 70 ? 13.211 2.949 0.933 1 95.62 70 VAL B CA 1
ATOM 5361 C C . VAL B 1 70 ? 13.539 1.879 1.973 1 95.62 70 VAL B C 1
ATOM 5363 O O . VAL B 1 70 ? 14.344 2.107 2.875 1 95.62 70 VAL B O 1
ATOM 5366 N N . ALA B 1 71 ? 12.914 0.727 1.869 1 94.69 71 ALA B N 1
ATOM 5367 C CA . ALA B 1 71 ? 13.172 -0.356 2.814 1 94.69 71 ALA B CA 1
ATOM 5368 C C . ALA B 1 71 ? 14.648 -0.753 2.801 1 94.69 71 ALA B C 1
ATOM 5370 O O . ALA B 1 71 ? 15.227 -0.97 1.734 1 94.69 71 ALA B O 1
ATOM 5371 N N . ILE B 1 72 ? 15.188 -0.856 3.928 1 94.56 72 ILE B N 1
ATOM 5372 C CA . ILE B 1 72 ? 16.594 -1.194 4.035 1 94.56 72 ILE B CA 1
ATOM 5373 C C . ILE B 1 72 ? 16.781 -2.699 3.855 1 94.56 72 ILE B C 1
ATOM 5375 O O . ILE B 1 72 ? 17.688 -3.139 3.145 1 94.56 72 ILE B O 1
ATOM 5379 N N . ARG B 1 73 ? 15.891 -3.406 4.418 1 87.75 73 ARG B N 1
ATOM 5380 C CA . ARG B 1 73 ? 15.969 -4.863 4.383 1 87.75 73 ARG B CA 1
ATOM 5381 C C . ARG B 1 73 ? 15.109 -5.434 3.262 1 87.75 73 ARG B C 1
ATOM 5383 O O . ARG B 1 73 ? 14.414 -4.688 2.562 1 87.75 73 ARG B O 1
ATOM 5390 N N . GLY B 1 74 ? 15.305 -6.684 2.965 1 82.75 74 GLY B N 1
ATOM 5391 C CA . GLY B 1 74 ? 14.508 -7.422 1.999 1 82.75 74 GLY B CA 1
ATOM 5392 C C . GLY B 1 74 ? 14.117 -8.805 2.48 1 82.75 74 GLY B C 1
ATOM 5393 O O . GLY B 1 74 ? 14.227 -9.109 3.672 1 82.75 74 GLY B O 1
ATOM 5394 N N . LYS B 1 75 ? 13.555 -9.492 1.6 1 81 75 LYS B N 1
ATOM 5395 C CA . LYS B 1 75 ? 13.195 -10.867 1.945 1 81 75 LYS B CA 1
ATOM 5396 C C . LYS B 1 75 ? 14.414 -11.648 2.426 1 81 75 LYS B C 1
ATOM 5398 O O . LYS B 1 75 ? 14.328 -12.391 3.408 1 81 75 LYS B O 1
ATOM 5403 N N . THR B 1 76 ? 15.484 -11.438 1.694 1 85.69 76 THR B N 1
ATOM 5404 C CA . THR B 1 76 ? 16.781 -11.969 2.102 1 85.69 76 THR B CA 1
ATOM 5405 C C . THR B 1 76 ? 17.812 -10.844 2.238 1 85.69 76 THR B C 1
ATOM 5407 O O . THR B 1 76 ? 17.609 -9.75 1.696 1 85.69 76 THR B O 1
ATOM 5410 N N . ASP B 1 77 ? 18.812 -11.102 2.938 1 85.19 77 ASP B N 1
ATOM 5411 C CA . ASP B 1 77 ? 19.844 -10.086 3.154 1 85.19 77 ASP B CA 1
ATOM 5412 C C . ASP B 1 77 ? 20.531 -9.711 1.845 1 85.19 77 ASP B C 1
ATOM 5414 O O . ASP B 1 77 ? 20.828 -8.547 1.605 1 85.19 77 ASP B O 1
ATOM 5418 N N . GLN B 1 78 ? 20.703 -10.695 1.034 1 87 78 GLN B N 1
ATOM 5419 C CA . GLN B 1 78 ? 21.406 -10.469 -0.223 1 87 78 GLN B CA 1
ATOM 5420 C C . GLN B 1 78 ? 20.562 -9.641 -1.184 1 87 78 GLN B C 1
ATOM 5422 O O . GLN B 1 78 ? 21.094 -8.883 -1.996 1 87 78 GLN B O 1
ATOM 5427 N N . GLU B 1 79 ? 19.266 -9.758 -0.991 1 91.38 79 GLU B N 1
ATOM 5428 C CA . GLU B 1 79 ? 18.359 -9.07 -1.906 1 91.38 79 GLU B CA 1
ATOM 5429 C C . GLU B 1 79 ? 17.859 -7.758 -1.307 1 91.38 79 GLU B C 1
ATOM 5431 O O . GLU B 1 79 ? 17.016 -7.074 -1.9 1 91.38 79 GLU B O 1
ATOM 5436 N N . SER B 1 80 ? 18.438 -7.438 -0.164 1 93.38 80 SER B N 1
ATOM 5437 C CA . SER B 1 80 ? 18.031 -6.199 0.485 1 93.38 80 SER B CA 1
ATOM 5438 C C . SER B 1 80 ? 18.438 -4.98 -0.333 1 93.38 80 SER B C 1
ATOM 5440 O O . SER B 1 80 ? 19.406 -5.039 -1.099 1 93.38 80 SER B O 1
ATOM 5442 N N . ASN B 1 81 ? 17.656 -3.91 -0.278 1 95.75 81 ASN B N 1
ATOM 5443 C CA . ASN B 1 81 ? 18.031 -2.678 -0.971 1 95.75 81 ASN B CA 1
ATOM 5444 C C . ASN B 1 81 ? 19.391 -2.168 -0.529 1 95.75 81 ASN B C 1
ATOM 5446 O O . ASN B 1 81 ? 20.141 -1.615 -1.335 1 95.75 81 ASN B O 1
ATOM 5450 N N . PHE B 1 82 ? 19.672 -2.426 0.712 1 95.31 82 PHE B N 1
ATOM 5451 C CA . PHE B 1 82 ? 20.953 -1.974 1.271 1 95.31 82 PHE B CA 1
ATOM 5452 C C . PHE B 1 82 ? 22.109 -2.701 0.616 1 95.31 82 PHE B C 1
ATOM 5454 O O . PHE B 1 82 ? 23.031 -2.066 0.095 1 95.31 82 PHE B O 1
ATOM 5461 N N . MET B 1 83 ? 22.047 -3.982 0.642 1 93.44 83 MET B N 1
ATOM 5462 C CA . MET B 1 83 ? 23.141 -4.781 0.102 1 93.44 83 MET B CA 1
ATOM 5463 C C . MET B 1 83 ? 23.281 -4.578 -1.402 1 93.44 83 MET B C 1
ATOM 5465 O O . MET B 1 83 ? 24.391 -4.461 -1.921 1 93.44 83 MET B O 1
ATOM 5469 N N . GLN B 1 84 ? 22.188 -4.57 -2.084 1 94.88 84 GLN B N 1
ATOM 5470 C CA . GLN B 1 84 ? 22.219 -4.391 -3.531 1 94.88 84 GLN B CA 1
ATOM 5471 C C . GLN B 1 84 ? 22.797 -3.027 -3.902 1 94.88 84 GLN B C 1
ATOM 5473 O O . GLN B 1 84 ? 23.516 -2.898 -4.898 1 94.88 84 GLN B O 1
ATOM 5478 N N . MET B 1 85 ? 22.469 -2.004 -3.146 1 95.69 85 MET B N 1
ATOM 5479 C CA . MET B 1 85 ? 23.031 -0.682 -3.395 1 95.69 85 MET B CA 1
ATOM 5480 C C . MET B 1 85 ? 24.531 -0.674 -3.131 1 95.69 85 MET B C 1
ATOM 5482 O O . MET B 1 85 ? 25.297 -0.037 -3.861 1 95.69 85 MET B O 1
ATOM 5486 N N . LEU B 1 86 ? 24.953 -1.362 -2.105 1 93.44 86 LEU B N 1
ATOM 5487 C CA . LEU B 1 86 ? 26.375 -1.456 -1.814 1 93.44 86 LEU B CA 1
ATOM 5488 C C . LEU B 1 86 ? 27.125 -2.129 -2.961 1 93.44 86 LEU B C 1
ATOM 5490 O O . LEU B 1 86 ? 28.25 -1.748 -3.283 1 93.44 86 LEU B O 1
ATOM 5494 N N . TYR B 1 87 ? 26.469 -3.148 -3.549 1 92.94 87 TYR B N 1
ATOM 5495 C CA . TYR B 1 87 ? 27.094 -3.83 -4.676 1 92.94 87 TYR B CA 1
ATOM 5496 C C . TYR B 1 87 ? 27.281 -2.881 -5.855 1 92.94 87 TYR B C 1
ATOM 5498 O O . TYR B 1 87 ? 28.297 -2.922 -6.539 1 92.94 87 TYR B O 1
ATOM 5506 N N . VAL B 1 88 ? 26.297 -2.068 -6.09 1 94.81 88 VAL B N 1
ATOM 5507 C CA . VAL B 1 88 ? 26.391 -1.091 -7.172 1 94.81 88 VAL B CA 1
ATOM 5508 C C . VAL B 1 88 ? 27.516 -0.096 -6.867 1 94.81 88 VAL B C 1
ATOM 5510 O O . VAL B 1 88 ? 28.328 0.222 -7.742 1 94.81 88 VAL B O 1
ATOM 5513 N N . ARG B 1 89 ? 27.594 0.376 -5.652 1 94.62 89 ARG B N 1
ATOM 5514 C CA . ARG B 1 89 ? 28.578 1.375 -5.27 1 94.62 89 ARG B CA 1
ATOM 5515 C C . ARG B 1 89 ? 29.984 0.76 -5.184 1 94.62 89 ARG B C 1
ATOM 5517 O O . ARG B 1 89 ? 30.984 1.468 -5.285 1 94.62 89 ARG B O 1
ATOM 5524 N N . ALA B 1 90 ? 30.031 -0.514 -4.926 1 93 90 ALA B N 1
ATOM 5525 C CA . ALA B 1 90 ? 31.312 -1.207 -4.883 1 93 90 ALA B CA 1
ATOM 5526 C C . ALA B 1 90 ? 32 -1.149 -6.238 1 93 90 ALA B C 1
ATOM 5528 O O . ALA B 1 90 ? 33.25 -1.219 -6.312 1 93 90 ALA B O 1
ATOM 5529 N N . LYS B 1 91 ? 31.219 -1.043 -7.25 1 91.25 91 LYS B N 1
ATOM 5530 C CA . LYS B 1 91 ? 31.812 -0.888 -8.578 1 91.25 91 LYS B CA 1
ATOM 5531 C C . LYS B 1 91 ? 32.469 0.487 -8.734 1 91.25 91 LYS B C 1
ATOM 5533 O O . LYS B 1 91 ? 33.375 0.66 -9.547 1 91.25 91 LYS B O 1
ATOM 5538 N N . ASP B 1 92 ? 31.953 1.4 -8 1 91.88 92 ASP B N 1
ATOM 5539 C CA . ASP B 1 92 ? 32.438 2.773 -8.055 1 91.88 92 ASP B CA 1
ATOM 5540 C C . ASP B 1 92 ? 33.625 2.975 -7.098 1 91.88 92 ASP B C 1
ATOM 5542 O O . ASP B 1 92 ? 34.469 3.826 -7.332 1 91.88 92 ASP B O 1
ATOM 5546 N N . ILE B 1 93 ? 33.562 2.215 -5.93 1 92.44 93 ILE B N 1
ATOM 5547 C CA . ILE B 1 93 ? 34.531 2.361 -4.852 1 92.44 93 ILE B CA 1
ATOM 5548 C C . ILE B 1 93 ? 35.312 1.059 -4.672 1 92.44 93 ILE B C 1
ATOM 5550 O O . ILE B 1 93 ? 34.875 0.168 -3.938 1 92.44 93 ILE B O 1
ATOM 5554 N N . PRO B 1 94 ? 36.5 0.988 -5.133 1 88.62 94 PRO B N 1
ATOM 5555 C CA . PRO B 1 94 ? 37.281 -0.252 -5.043 1 88.62 94 PRO B CA 1
ATOM 5556 C C . PRO B 1 94 ? 37.5 -0.71 -3.604 1 88.62 94 PRO B C 1
ATOM 5558 O O . PRO B 1 94 ? 37.5 -1.912 -3.324 1 88.62 94 PRO B O 1
ATOM 5561 N N . GLU B 1 95 ? 37.688 0.238 -2.727 1 86.44 95 GLU B N 1
ATOM 5562 C CA . GLU B 1 95 ? 37.906 -0.095 -1.321 1 86.44 95 GLU B CA 1
ATOM 5563 C C . GLU B 1 95 ? 36.688 -0.779 -0.726 1 86.44 95 GLU B C 1
ATOM 5565 O O . GLU B 1 95 ? 36.812 -1.668 0.118 1 86.44 95 GLU B O 1
ATOM 5570 N N . LEU B 1 96 ? 35.562 -0.374 -1.204 1 88.31 96 LEU B N 1
ATOM 5571 C CA . LEU B 1 96 ? 34.312 -0.96 -0.73 1 88.31 96 LEU B CA 1
ATOM 5572 C C . LEU B 1 96 ? 34.125 -2.385 -1.25 1 88.31 96 LEU B C 1
ATOM 5574 O O . LEU B 1 96 ? 33.625 -3.254 -0.541 1 88.31 96 LEU B O 1
ATOM 5578 N N . LYS B 1 97 ? 34.562 -2.625 -2.412 1 86.56 97 LYS B N 1
ATOM 5579 C CA . LYS B 1 97 ? 34.469 -3.947 -3.027 1 86.56 97 LYS B CA 1
ATOM 5580 C C . LYS B 1 97 ? 35.219 -4.992 -2.207 1 86.56 97 LYS B C 1
ATOM 5582 O O . LYS B 1 97 ? 34.688 -6.066 -1.927 1 86.56 97 LYS B O 1
ATOM 5587 N N . SER B 1 98 ? 36.406 -4.605 -1.856 1 81.62 98 SER B N 1
ATOM 5588 C CA . SER B 1 98 ? 37.25 -5.508 -1.064 1 81.62 98 SER B CA 1
ATOM 5589 C C . SER B 1 98 ? 36.656 -5.746 0.317 1 81.62 98 SER B C 1
ATOM 5591 O O . SER B 1 98 ? 36.719 -6.855 0.846 1 81.62 98 SER B O 1
ATOM 5593 N N . TRP B 1 99 ? 36.125 -4.742 0.727 1 80.44 99 TRP B N 1
ATOM 5594 C CA . TRP B 1 99 ? 35.562 -4.809 2.07 1 80.44 99 TRP B CA 1
ATOM 5595 C C . TRP B 1 99 ? 34.312 -5.691 2.094 1 80.44 99 TRP B C 1
ATOM 5597 O O . TRP B 1 99 ? 34.156 -6.512 2.998 1 80.44 99 TRP B O 1
ATOM 5607 N N . VAL B 1 100 ? 33.406 -5.531 1.186 1 80.69 100 VAL B N 1
ATOM 5608 C CA . VAL B 1 100 ? 32.188 -6.285 1.111 1 80.69 100 VAL B CA 1
ATOM 5609 C C . VAL B 1 100 ? 32.469 -7.762 0.872 1 80.69 100 VAL B C 1
ATOM 5611 O O . VAL B 1 100 ? 31.766 -8.641 1.386 1 80.69 100 VAL B O 1
ATOM 5614 N N . ALA B 1 101 ? 33.469 -8.008 0.13 1 75.25 101 ALA B N 1
ATOM 5615 C CA . ALA B 1 101 ? 33.844 -9.375 -0.184 1 75.25 101 ALA B CA 1
ATOM 5616 C C . ALA B 1 101 ? 34.375 -10.102 1.057 1 75.25 101 ALA B C 1
ATOM 5618 O O . ALA B 1 101 ? 34.188 -11.312 1.201 1 75.25 101 ALA B O 1
ATOM 5619 N N . ARG B 1 102 ? 35.156 -9.438 1.878 1 66.75 102 ARG B N 1
ATOM 5620 C CA . ARG B 1 102 ? 35.781 -10.023 3.051 1 66.75 102 ARG B CA 1
ATOM 5621 C C . ARG B 1 102 ? 34.781 -10.203 4.191 1 66.75 102 ARG B C 1
ATOM 5623 O O . ARG B 1 102 ? 34.875 -11.172 4.949 1 66.75 102 ARG B O 1
ATOM 5630 N N . GLN B 1 103 ? 34.094 -9.086 4.547 1 60.84 103 GLN B N 1
ATOM 5631 C CA . GLN B 1 103 ? 33.406 -8.906 5.82 1 60.84 103 GLN B CA 1
ATOM 5632 C C . GLN B 1 103 ? 31.891 -9.188 5.68 1 60.84 103 GLN B C 1
ATOM 5634 O O . GLN B 1 103 ? 31.062 -8.398 6.145 1 60.84 103 GLN B O 1
ATOM 5639 N N . GLU B 1 104 ? 31.672 -10.117 4.883 1 57.94 104 GLU B N 1
ATOM 5640 C CA . GLU B 1 104 ? 30.266 -10.312 4.602 1 57.94 104 GLU B CA 1
ATOM 5641 C C . GLU B 1 104 ? 29.406 -9.961 5.816 1 57.94 104 GLU B C 1
ATOM 5643 O O . GLU B 1 104 ? 28.469 -9.172 5.715 1 57.94 104 GLU B O 1
ATOM 5648 N N . SER B 1 105 ? 29.422 -10.703 6.996 1 61.88 105 SER B N 1
ATOM 5649 C CA . SER B 1 105 ? 28.188 -10.883 7.762 1 61.88 105 SER B CA 1
ATOM 5650 C C . SER B 1 105 ? 28.219 -10.055 9.047 1 61.88 105 SER B C 1
ATOM 5652 O O . SER B 1 105 ? 27.188 -9.508 9.453 1 61.88 105 SER B O 1
ATOM 5654 N N . LYS B 1 106 ? 29.406 -9.617 9.578 1 65.75 106 LYS B N 1
ATOM 5655 C CA . LYS B 1 106 ? 29.281 -9.18 10.969 1 65.75 106 LYS B CA 1
ATOM 5656 C C . LYS B 1 106 ? 28.922 -7.699 11.047 1 65.75 106 LYS B C 1
ATOM 5658 O O . LYS B 1 106 ? 28.078 -7.301 11.867 1 65.75 106 LYS B O 1
ATOM 5663 N N . TRP B 1 107 ? 29.531 -6.809 10.172 1 74.06 107 TRP B N 1
ATOM 5664 C CA . TRP B 1 107 ? 29.312 -5.367 10.273 1 74.06 107 TRP B CA 1
ATOM 5665 C C . TRP B 1 107 ? 28.094 -4.938 9.469 1 74.06 107 TRP B C 1
ATOM 5667 O O . TRP B 1 107 ? 27.719 -3.762 9.469 1 74.06 107 TRP B O 1
ATOM 5677 N N . LEU B 1 108 ? 27.594 -5.883 8.844 1 81.94 108 LEU B N 1
ATOM 5678 C CA . LEU B 1 108 ? 26.438 -5.559 8.023 1 81.94 108 LEU B CA 1
ATOM 5679 C C . LEU B 1 108 ? 25.172 -6.23 8.562 1 81.94 108 LEU B C 1
ATOM 5681 O O . LEU B 1 108 ? 24.172 -6.367 7.852 1 81.94 108 LEU B O 1
ATOM 5685 N N . SER B 1 109 ? 25.328 -6.586 9.805 1 85.75 109 SER B N 1
ATOM 5686 C CA . SER B 1 109 ? 24.172 -7.215 10.438 1 85.75 109 SER B CA 1
ATOM 5687 C C . SER B 1 109 ? 23.047 -6.203 10.672 1 85.75 109 SER B C 1
ATOM 5689 O O . SER B 1 109 ? 23.297 -4.996 10.719 1 85.75 109 SER B O 1
ATOM 5691 N N . HIS B 1 110 ? 21.938 -6.695 10.906 1 88.25 110 HIS B N 1
ATOM 5692 C CA . HIS B 1 110 ? 20.766 -5.852 11.102 1 88.25 110 HIS B CA 1
ATOM 5693 C C . HIS B 1 110 ? 20.906 -4.992 12.352 1 88.25 110 HIS B C 1
ATOM 5695 O O . HIS B 1 110 ? 20.484 -3.83 12.359 1 88.25 110 HIS B O 1
ATOM 5701 N N . ASP B 1 111 ? 21.5 -5.527 13.375 1 89.75 111 ASP B N 1
ATOM 5702 C CA . ASP B 1 111 ? 21.641 -4.812 14.633 1 89.75 111 ASP B CA 1
ATOM 5703 C C . ASP B 1 111 ? 22.594 -3.627 14.484 1 89.75 111 ASP B C 1
ATOM 5705 O O . ASP B 1 111 ? 22.344 -2.553 15.039 1 89.75 111 ASP B O 1
ATOM 5709 N N . ILE B 1 112 ? 23.672 -3.871 13.812 1 90.56 112 ILE B N 1
ATOM 5710 C CA . ILE B 1 112 ? 24.656 -2.82 13.602 1 90.56 112 ILE B CA 1
ATOM 5711 C C . ILE B 1 112 ? 24.062 -1.709 12.742 1 90.56 112 ILE B C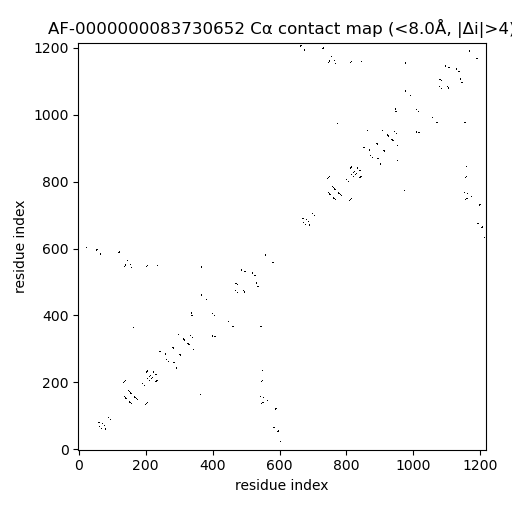 1
ATOM 5713 O O . ILE B 1 112 ? 24.266 -0.524 13.023 1 90.56 112 ILE B O 1
ATOM 5717 N N . LEU B 1 113 ? 23.359 -2.115 11.695 1 93.06 113 LEU B N 1
ATOM 5718 C CA . LEU B 1 113 ? 22.719 -1.122 10.836 1 93.06 113 LEU B CA 1
ATOM 5719 C C . LEU B 1 113 ? 21.719 -0.285 11.625 1 93.06 113 LEU B C 1
ATOM 5721 O O . LEU B 1 113 ? 21.641 0.931 11.438 1 93.06 113 LEU B O 1
ATOM 5725 N N . ASN B 1 114 ? 20.953 -0.938 12.477 1 93.75 114 ASN B N 1
ATOM 5726 C CA . ASN B 1 114 ? 20 -0.227 13.312 1 93.75 114 ASN B CA 1
ATOM 5727 C C . ASN B 1 114 ? 20.688 0.759 14.25 1 93.75 114 ASN B C 1
ATOM 5729 O O . ASN B 1 114 ? 20.156 1.84 14.523 1 93.75 114 ASN B O 1
ATOM 5733 N N . GLU B 1 115 ? 21.781 0.33 14.711 1 94.31 115 GLU B N 1
ATOM 5734 C CA . GLU B 1 115 ? 22.562 1.215 15.578 1 94.31 115 GLU B CA 1
ATOM 5735 C C . GLU B 1 115 ? 23.016 2.459 14.82 1 94.31 115 GLU B C 1
ATOM 5737 O O . GLU B 1 115 ? 22.984 3.566 15.359 1 94.31 115 GLU B O 1
ATOM 5742 N N . MET B 1 116 ? 23.484 2.246 13.664 1 95.56 116 MET B N 1
ATOM 5743 C CA . MET B 1 116 ? 23.938 3.367 12.844 1 95.56 116 MET B CA 1
ATOM 5744 C C . MET B 1 116 ? 22.797 4.324 12.555 1 95.56 116 MET B C 1
ATOM 5746 O O . MET B 1 116 ? 22.953 5.543 12.641 1 95.56 116 MET B O 1
ATOM 5750 N N . ILE B 1 117 ? 21.625 3.811 12.203 1 96.88 117 ILE B N 1
ATOM 5751 C CA . ILE B 1 117 ? 20.453 4.629 11.906 1 96.88 117 ILE B CA 1
ATOM 5752 C C . ILE B 1 117 ? 20.031 5.395 13.156 1 96.88 117 ILE B C 1
ATOM 5754 O O . ILE B 1 117 ? 19.625 6.559 13.078 1 96.88 117 ILE B O 1
ATOM 5758 N N . GLU B 1 118 ? 20.094 4.688 14.266 1 96.94 118 GLU B N 1
ATOM 5759 C CA . GLU B 1 118 ? 19.781 5.324 15.539 1 96.94 118 GLU B CA 1
ATOM 5760 C C . GLU B 1 118 ? 20.688 6.531 15.789 1 96.94 118 GLU B C 1
ATOM 5762 O O . GLU B 1 118 ? 20.203 7.602 16.172 1 96.94 118 GLU B O 1
ATOM 5767 N N . MET B 1 119 ? 21.969 6.355 15.562 1 97 119 MET B N 1
ATOM 5768 C CA . MET B 1 119 ? 22.922 7.441 15.758 1 97 119 MET B CA 1
ATOM 5769 C C . MET B 1 119 ? 22.609 8.617 14.836 1 97 119 MET B C 1
ATOM 5771 O O . MET B 1 119 ? 22.688 9.773 15.25 1 97 119 MET B O 1
ATOM 5775 N N . MET B 1 120 ? 22.25 8.305 13.625 1 97.94 120 MET B N 1
ATOM 5776 C CA . MET B 1 120 ? 21.922 9.352 12.664 1 97.94 120 MET B CA 1
ATOM 5777 C C . MET B 1 120 ? 20.656 10.078 13.07 1 97.94 120 MET B C 1
ATOM 5779 O O . MET B 1 120 ? 20.578 11.312 13 1 97.94 120 MET B O 1
ATOM 5783 N N . ALA B 1 121 ? 19.609 9.336 13.453 1 98 121 ALA B N 1
ATOM 5784 C CA . ALA B 1 121 ? 18.344 9.93 13.891 1 98 121 ALA B CA 1
ATOM 5785 C C . ALA B 1 121 ? 18.547 10.828 15.102 1 98 121 ALA B C 1
ATOM 5787 O O . ALA B 1 121 ? 17.969 11.914 15.188 1 98 121 ALA B O 1
ATOM 5788 N N . HIS B 1 122 ? 19.375 10.391 16.016 1 96.81 122 HIS B N 1
ATOM 5789 C CA . HIS B 1 122 ? 19.656 11.172 17.219 1 96.81 122 HIS B CA 1
ATOM 5790 C C . HIS B 1 122 ? 20.391 12.461 16.875 1 96.81 122 HIS B C 1
ATOM 5792 O O . HIS B 1 122 ? 20.156 13.492 17.516 1 96.81 122 HIS B O 1
ATOM 5798 N N . ASP B 1 123 ? 21.266 12.305 15.953 1 97.44 123 ASP B N 1
ATOM 5799 C CA . ASP B 1 123 ? 21.984 13.5 15.5 1 97.44 123 ASP B CA 1
ATOM 5800 C C . ASP B 1 123 ? 21 14.547 14.969 1 97.44 123 ASP B C 1
ATOM 5802 O O . ASP B 1 123 ? 21.141 15.734 15.25 1 97.44 123 ASP B O 1
ATOM 5806 N N . VAL B 1 124 ? 20.031 14.117 14.156 1 97.88 124 VAL B N 1
ATOM 5807 C CA . VAL B 1 124 ? 19.016 15 13.617 1 97.88 124 VAL B CA 1
ATOM 5808 C C . VAL B 1 124 ? 18.203 15.609 14.758 1 97.88 124 VAL B C 1
ATOM 5810 O O . VAL B 1 124 ? 17.969 16.828 14.789 1 97.88 124 VAL B O 1
ATOM 5813 N N . LEU B 1 125 ? 17.797 14.812 15.711 1 97.5 125 LEU B N 1
ATOM 5814 C CA . LEU B 1 125 ? 16.969 15.266 16.828 1 97.5 125 LEU B CA 1
ATOM 5815 C C . LEU B 1 125 ? 17.734 16.281 17.672 1 97.5 125 LEU B C 1
ATOM 5817 O O . LEU B 1 125 ? 17.141 17.266 18.141 1 97.5 125 LEU B O 1
ATOM 5821 N N . ARG B 1 126 ? 19 16.031 17.875 1 96.31 126 ARG B N 1
ATOM 5822 C CA . ARG B 1 126 ? 19.812 16.969 18.656 1 96.31 126 ARG B CA 1
ATOM 5823 C C . ARG B 1 126 ? 19.844 18.344 18 1 96.31 126 ARG B C 1
ATOM 5825 O O . ARG B 1 126 ? 19.75 19.359 18.688 1 96.31 126 ARG B O 1
ATOM 5832 N N . LYS B 1 127 ? 19.969 18.281 16.75 1 96.25 127 LYS B N 1
ATOM 5833 C CA . LYS B 1 127 ? 19.969 19.547 16.031 1 96.25 127 LYS B CA 1
ATOM 5834 C C . LYS B 1 127 ? 18.625 20.266 16.141 1 96.25 127 LYS B C 1
ATOM 5836 O O . LYS B 1 127 ? 18.578 21.484 16.359 1 96.25 127 LYS B O 1
ATOM 5841 N N . LEU B 1 128 ? 17.578 19.578 15.984 1 96.56 128 LEU B N 1
ATOM 5842 C CA . LEU B 1 128 ? 16.234 20.141 16.062 1 96.56 128 LEU B CA 1
ATOM 5843 C C . LEU B 1 128 ? 15.969 20.688 17.469 1 96.56 128 LEU B C 1
ATOM 5845 O O . LEU B 1 128 ? 15.445 21.797 17.609 1 96.56 128 LEU B O 1
ATOM 5849 N N . ILE B 1 129 ? 16.344 19.938 18.469 1 97 129 ILE B N 1
ATOM 5850 C CA . ILE B 1 129 ? 16.109 20.344 19.859 1 97 129 ILE B CA 1
ATOM 5851 C C . ILE B 1 129 ? 16.953 21.562 20.188 1 97 129 ILE B C 1
ATOM 5853 O O . ILE B 1 129 ? 16.516 22.438 20.938 1 97 129 ILE B O 1
ATOM 5857 N N . GLY B 1 130 ? 18.156 21.562 19.656 1 96.31 130 GLY B N 1
ATOM 5858 C CA . GLY B 1 130 ? 18.969 22.75 19.828 1 96.31 130 GLY B CA 1
ATOM 5859 C C . GLY B 1 130 ? 18.312 24 19.312 1 96.31 130 GLY B C 1
ATOM 5860 O O . GLY B 1 130 ? 18.406 25.062 19.953 1 96.31 130 GLY B O 1
ATOM 5861 N N . GLU B 1 131 ? 17.625 23.906 18.234 1 95.69 131 GLU B N 1
ATOM 5862 C CA . GLU B 1 131 ? 16.906 25.047 17.656 1 95.69 131 GLU B CA 1
ATOM 5863 C C . GLU B 1 131 ? 15.742 25.453 18.547 1 95.69 131 GLU B C 1
ATOM 5865 O O . GLU B 1 131 ? 15.492 26.656 18.734 1 95.69 131 GLU B O 1
ATOM 5870 N N . VAL B 1 132 ? 15.062 24.516 19.062 1 96.81 132 VAL B N 1
ATOM 5871 C CA . VAL B 1 132 ? 13.93 24.797 19.938 1 96.81 132 VAL B CA 1
ATOM 5872 C C . VAL B 1 132 ? 14.406 25.469 21.219 1 96.81 132 VAL B C 1
ATOM 5874 O O . VAL B 1 132 ? 13.789 26.438 21.688 1 96.81 132 VAL B O 1
ATOM 5877 N N . GLN B 1 133 ? 15.477 24.953 21.75 1 96.06 133 GLN B N 1
ATOM 5878 C CA . GLN B 1 133 ? 16.031 25.516 22.969 1 96.06 133 GLN B CA 1
ATOM 5879 C C . GLN B 1 133 ? 16.516 26.953 22.75 1 96.06 133 GLN B C 1
ATOM 5881 O O . GLN B 1 133 ? 16.328 27.812 23.594 1 96.06 133 GLN B O 1
ATOM 5886 N N . SER B 1 134 ? 17.078 27.156 21.594 1 95.12 134 SER B N 1
ATOM 5887 C CA . SER B 1 134 ? 17.562 28.484 21.25 1 95.12 134 SER B CA 1
ATOM 5888 C C . SER B 1 134 ? 16.406 29.469 21.094 1 95.12 134 SER B C 1
ATOM 5890 O O . SER B 1 134 ? 16.562 30.672 21.328 1 95.12 134 SER B O 1
ATOM 5892 N N . ALA B 1 135 ? 15.273 29.016 20.703 1 95.44 135 ALA B N 1
ATOM 5893 C CA . ALA B 1 135 ? 14.102 29.859 20.5 1 95.44 135 ALA B CA 1
ATOM 5894 C C . ALA B 1 135 ? 13.531 30.328 21.828 1 95.44 135 ALA B C 1
ATOM 5896 O O . ALA B 1 135 ? 12.891 31.375 21.906 1 95.44 135 ALA B O 1
ATOM 5897 N N . GLY B 1 136 ? 13.695 29.562 22.891 1 94.12 136 GLY B N 1
ATOM 5898 C CA . GLY B 1 136 ? 13.305 29.969 24.219 1 94.12 136 GLY B CA 1
ATOM 5899 C C . GLY B 1 136 ? 11.938 29.453 24.641 1 94.12 136 GLY B C 1
ATOM 5900 O O . GLY B 1 136 ? 11.75 29.016 25.766 1 94.12 136 GLY B O 1
ATOM 5901 N N . VAL B 1 137 ? 10.93 29.594 23.734 1 96.44 137 VAL B N 1
ATOM 5902 C CA . VAL B 1 137 ? 9.586 29.109 24.016 1 96.44 137 VAL B CA 1
ATOM 5903 C C . VAL B 1 137 ? 9.109 28.203 22.875 1 96.44 137 VAL B C 1
ATOM 5905 O O . VAL B 1 137 ? 9.625 28.281 21.75 1 96.44 137 VAL B O 1
ATOM 5908 N N . PHE B 1 138 ? 8.188 27.297 23.141 1 98 138 PHE B N 1
ATOM 5909 C CA . PHE B 1 138 ? 7.66 26.375 22.141 1 98 138 PHE B CA 1
ATOM 5910 C C . PHE B 1 138 ? 6.207 26.016 22.438 1 98 138 PHE B C 1
ATOM 5912 O O . PHE B 1 138 ? 5.668 26.406 23.469 1 98 138 PHE B O 1
ATOM 5919 N N . SER B 1 139 ? 5.57 25.453 21.531 1 97.62 139 SER B N 1
ATOM 5920 C CA . SER B 1 139 ? 4.234 24.891 21.688 1 97.62 139 SER B CA 1
ATOM 5921 C C . SER B 1 139 ? 4.199 23.422 21.281 1 97.62 139 SER B C 1
ATOM 5923 O O . SER B 1 139 ? 5.105 22.938 20.594 1 97.62 139 SER B O 1
ATOM 5925 N N . VAL B 1 140 ? 3.154 22.734 21.734 1 97.44 140 VAL B N 1
ATOM 5926 C CA . VAL B 1 140 ? 3.062 21.312 21.469 1 97.44 140 VAL B CA 1
ATOM 5927 C C . VAL B 1 140 ? 1.855 21.016 20.578 1 97.44 140 VAL B C 1
ATOM 5929 O O . VAL B 1 140 ? 0.792 21.625 20.75 1 97.44 140 VAL B O 1
ATOM 5932 N N . ILE B 1 141 ? 2.027 20.219 19.641 1 96.69 141 ILE B N 1
ATOM 5933 C CA . ILE B 1 141 ? 0.991 19.703 18.75 1 96.69 141 ILE B CA 1
ATOM 5934 C C . ILE B 1 141 ? 0.965 18.172 18.828 1 96.69 141 ILE B C 1
ATOM 5936 O O . ILE B 1 141 ? 1.99 17.516 18.625 1 96.69 141 ILE B O 1
ATOM 5940 N N . MET B 1 142 ? -0.131 17.641 19.141 1 95.5 142 MET B N 1
ATOM 5941 C CA . MET B 1 142 ? -0.22 16.188 19.297 1 95.5 142 MET B CA 1
ATOM 5942 C C . MET B 1 142 ? -1.496 15.648 18.672 1 95.5 142 MET B C 1
ATOM 5944 O O . MET B 1 142 ? -2.52 16.328 18.641 1 95.5 142 MET B O 1
ATOM 5948 N N . ASP B 1 143 ? -1.401 14.523 18.125 1 92.88 143 ASP B N 1
ATOM 5949 C CA . ASP B 1 143 ? -2.529 13.805 17.531 1 92.88 143 ASP B CA 1
ATOM 5950 C C . ASP B 1 143 ? -2.283 12.297 17.547 1 92.88 143 ASP B C 1
ATOM 5952 O O . ASP B 1 143 ? -1.145 11.852 17.703 1 92.88 143 ASP B O 1
ATOM 5956 N N . GLU B 1 144 ? -3.34 11.555 17.5 1 91.75 144 GLU B N 1
ATOM 5957 C CA . GLU B 1 144 ? -3.24 10.102 17.562 1 91.75 144 GLU B CA 1
ATOM 5958 C C . GLU B 1 144 ? -3.703 9.453 16.266 1 91.75 144 GLU B C 1
ATOM 5960 O O . GLU B 1 144 ? -4.523 10.023 15.539 1 91.75 144 GLU B O 1
ATOM 5965 N N . THR B 1 145 ? -3.127 8.328 15.945 1 89.69 145 THR B N 1
ATOM 5966 C CA . THR B 1 145 ? -3.555 7.527 14.805 1 89.69 145 THR B CA 1
ATOM 5967 C C . THR B 1 145 ? -3.295 6.047 15.055 1 89.69 145 THR B C 1
ATOM 5969 O O . THR B 1 145 ? -2.607 5.688 16.016 1 89.69 145 THR B O 1
ATOM 5972 N N . THR B 1 146 ? -3.926 5.23 14.328 1 90 146 THR B N 1
ATOM 5973 C CA . THR B 1 146 ? -3.705 3.789 14.391 1 90 146 THR B CA 1
ATOM 5974 C C . THR B 1 146 ? -2.844 3.322 13.227 1 90 146 THR B C 1
ATOM 5976 O O . THR B 1 146 ? -3.129 3.645 12.07 1 90 146 THR B O 1
ATOM 5979 N N . ASP B 1 147 ? -1.824 2.633 13.492 1 88 147 ASP B N 1
ATOM 5980 C CA . ASP B 1 147 ? -0.975 2.16 12.398 1 88 147 ASP B CA 1
ATOM 5981 C C . ASP B 1 147 ? -1.518 0.864 11.805 1 88 147 ASP B C 1
ATOM 5983 O O . ASP B 1 147 ? -2.598 0.404 12.18 1 88 147 ASP B O 1
ATOM 5987 N N . ILE B 1 148 ? -0.839 0.303 10.859 1 86.69 148 ILE B N 1
ATOM 5988 C CA . ILE B 1 148 ? -1.312 -0.831 10.07 1 86.69 148 ILE B CA 1
ATOM 5989 C C . ILE B 1 148 ? -1.424 -2.066 10.961 1 86.69 148 ILE B C 1
ATOM 5991 O O . ILE B 1 148 ? -2.188 -2.986 10.664 1 86.69 148 ILE B O 1
ATOM 5995 N N . THR B 1 149 ? -0.668 -2.123 12.047 1 85.94 149 THR B N 1
ATOM 5996 C CA . THR B 1 149 ? -0.714 -3.258 12.969 1 85.94 149 THR B CA 1
ATOM 5997 C C . THR B 1 149 ? -1.716 -3.004 14.094 1 85.94 149 THR B C 1
ATOM 5999 O O . THR B 1 149 ? -1.697 -3.691 15.109 1 85.94 149 THR B O 1
ATOM 6002 N N . VAL B 1 150 ? -2.445 -1.896 13.992 1 87.38 150 VAL B N 1
ATOM 6003 C CA . VAL B 1 150 ? -3.539 -1.552 14.891 1 87.38 150 VAL B CA 1
ATOM 6004 C C . VAL B 1 150 ? -2.979 -1.13 16.25 1 87.38 150 VAL B C 1
ATOM 6006 O O . VAL B 1 150 ? -3.477 -1.556 17.297 1 87.38 150 VAL B O 1
ATOM 6009 N N . LYS B 1 151 ? -1.913 -0.568 16.188 1 87.94 151 LYS B N 1
ATOM 6010 C CA . LYS B 1 151 ? -1.341 0.049 17.375 1 87.94 151 LYS B CA 1
ATOM 6011 C C . LYS B 1 151 ? -1.576 1.557 17.391 1 87.94 151 LYS B C 1
ATOM 6013 O O . LYS B 1 151 ? -1.503 2.205 16.344 1 87.94 151 LYS B O 1
ATOM 6018 N N . GLU B 1 152 ? -1.865 2.057 18.531 1 90.75 152 GLU B N 1
ATOM 6019 C CA . GLU B 1 152 ? -2.074 3.496 18.656 1 90.75 152 GLU B CA 1
ATOM 6020 C C . GLU B 1 152 ? -0.747 4.246 18.703 1 90.75 152 GLU B C 1
ATOM 6022 O O . GLU B 1 152 ? 0.099 3.951 19.562 1 90.75 152 GLU B O 1
ATOM 6027 N N . GLN B 1 153 ? -0.611 5.129 17.797 1 93.56 153 GLN B N 1
ATOM 6028 C CA . GLN B 1 153 ? 0.59 5.953 17.719 1 93.56 153 GLN B CA 1
ATOM 6029 C C . GLN B 1 153 ? 0.267 7.422 17.969 1 93.56 153 GLN B C 1
ATOM 6031 O O . GLN B 1 153 ? -0.626 7.984 17.328 1 93.56 153 GLN B O 1
ATOM 6036 N N . VAL B 1 154 ? 0.951 8.008 18.906 1 95.56 154 VAL B N 1
ATOM 6037 C CA . VAL B 1 154 ? 0.784 9.43 19.188 1 95.56 154 VAL B CA 1
ATOM 6038 C C . VAL B 1 154 ? 1.917 10.219 18.547 1 95.56 154 VAL B C 1
ATOM 6040 O O . VAL B 1 154 ? 3.094 9.945 18.797 1 95.56 154 VAL B O 1
ATOM 6043 N N . SER B 1 155 ? 1.542 11.109 17.703 1 96.81 155 SER B N 1
ATOM 6044 C CA . SER B 1 155 ? 2.512 12.008 17.078 1 96.81 155 SER B CA 1
ATOM 6045 C C . SER B 1 155 ? 2.744 13.25 17.938 1 96.81 155 SER B C 1
ATOM 6047 O O . SER B 1 155 ? 1.789 13.898 18.359 1 96.81 155 SER B O 1
ATOM 6049 N N . VAL B 1 156 ? 3.951 13.555 18.234 1 97.44 156 VAL B N 1
ATOM 6050 C CA . VAL B 1 156 ? 4.301 14.75 18.984 1 97.44 156 VAL B CA 1
ATOM 6051 C C . VAL B 1 156 ? 5.117 15.695 18.109 1 97.44 156 VAL B C 1
ATOM 6053 O O . VAL B 1 156 ? 6.168 15.312 17.594 1 97.44 156 VAL B O 1
ATOM 6056 N N . CYS B 1 157 ? 4.629 16.891 17.969 1 97.69 157 CYS B N 1
ATOM 6057 C CA . CYS B 1 157 ? 5.301 17.922 17.203 1 97.69 157 CYS B CA 1
ATOM 6058 C C . CYS B 1 157 ? 5.484 19.188 18.031 1 97.69 157 CYS B C 1
ATOM 6060 O O . CYS B 1 157 ? 4.746 19.422 19 1 97.69 157 CYS B O 1
ATOM 6062 N N . LEU B 1 158 ? 6.477 19.938 17.703 1 97.75 158 LEU B N 1
ATOM 6063 C CA . LEU B 1 158 ? 6.738 21.219 18.344 1 97.75 158 LEU B CA 1
ATOM 6064 C C . LEU B 1 158 ? 6.656 22.375 17.344 1 97.75 158 LEU B C 1
ATOM 6066 O O . LEU B 1 158 ? 7 22.203 16.172 1 97.75 158 LEU B O 1
ATOM 6070 N N . ARG B 1 159 ? 6.129 23.391 17.766 1 97.44 159 ARG B N 1
ATOM 6071 C CA . ARG B 1 159 ? 6.148 24.625 17.016 1 97.44 159 ARG B CA 1
ATOM 6072 C C . ARG B 1 159 ? 6.965 25.703 17.734 1 97.44 159 ARG B C 1
ATOM 6074 O O . ARG B 1 159 ? 6.867 25.844 18.953 1 97.44 159 ARG B O 1
ATOM 6081 N N . TYR B 1 160 ? 7.844 26.375 17.078 1 97.25 160 TYR B N 1
ATOM 6082 C CA . TYR B 1 160 ? 8.664 27.453 17.625 1 97.25 160 TYR B CA 1
ATOM 6083 C C . TYR B 1 160 ? 8.953 28.516 16.562 1 97.25 160 TYR B C 1
ATOM 6085 O O . TYR B 1 160 ? 8.609 28.328 15.391 1 97.25 160 TYR B O 1
ATOM 6093 N N . VAL B 1 161 ? 9.43 29.641 17.016 1 97.19 161 VAL B N 1
ATOM 6094 C CA . VAL B 1 161 ? 9.711 30.75 16.109 1 97.19 161 VAL B CA 1
ATOM 6095 C C . VAL B 1 161 ? 11.203 31.047 16.109 1 97.19 161 VAL B C 1
ATOM 6097 O O . VAL B 1 161 ? 11.82 31.203 17.156 1 97.19 161 VAL B O 1
ATOM 6100 N N . THR B 1 162 ? 11.773 31.141 14.945 1 94.62 162 THR B N 1
ATOM 6101 C CA . THR B 1 162 ? 13.211 31.375 14.797 1 94.62 162 THR B CA 1
ATOM 6102 C C . THR B 1 162 ? 13.555 32.844 15.102 1 94.62 162 THR B C 1
ATOM 6104 O O . THR B 1 162 ? 12.672 33.656 15.352 1 94.62 162 THR B O 1
ATOM 6107 N N . GLU B 1 163 ? 14.836 33.125 15.031 1 92.12 163 GLU B N 1
ATOM 6108 C CA . GLU B 1 163 ? 15.32 34.469 15.289 1 92.12 163 GLU B CA 1
ATOM 6109 C C . GLU B 1 163 ? 14.82 35.438 14.234 1 92.12 163 GLU B C 1
ATOM 6111 O O . GLU B 1 163 ? 14.617 36.625 14.516 1 92.12 163 GLU B O 1
ATOM 6116 N N . ASN B 1 164 ? 14.508 34.906 13.055 1 93.5 164 ASN B N 1
ATOM 6117 C CA . ASN B 1 164 ? 14.008 35.719 11.961 1 93.5 164 ASN B CA 1
ATOM 6118 C C . ASN B 1 164 ? 12.484 35.812 11.969 1 93.5 164 ASN B C 1
ATOM 6120 O O . ASN B 1 164 ? 11.875 36.25 10.992 1 93.5 164 ASN B O 1
ATOM 6124 N N . LEU B 1 165 ? 11.875 35.375 13 1 95.12 165 LEU B N 1
ATOM 6125 C CA . LEU B 1 165 ? 10.438 35.406 13.227 1 95.12 165 LEU B CA 1
ATOM 6126 C C . LEU B 1 165 ? 9.703 34.469 12.25 1 95.12 165 LEU B C 1
ATOM 6128 O O . LEU B 1 165 ? 8.641 34.844 11.742 1 95.12 165 LEU B O 1
ATOM 6132 N N . GLU B 1 166 ? 10.312 33.406 11.961 1 94 166 GLU B N 1
ATOM 6133 C CA . GLU B 1 166 ? 9.68 32.375 11.109 1 94 166 GLU B CA 1
ATOM 6134 C C . GLU B 1 166 ? 9.188 31.203 11.938 1 94 166 GLU B C 1
ATOM 6136 O O . GLU B 1 166 ? 9.984 30.531 12.609 1 94 166 GLU B O 1
ATOM 6141 N N . PRO B 1 167 ? 7.918 31.016 11.906 1 95.38 167 PRO B N 1
ATOM 6142 C CA . PRO B 1 167 ? 7.418 29.844 12.633 1 95.38 167 PRO B CA 1
ATOM 6143 C C . PRO B 1 167 ? 7.82 28.516 11.977 1 95.38 167 PRO B C 1
ATOM 6145 O O . PRO B 1 167 ? 7.797 28.406 10.75 1 95.38 167 PRO B O 1
ATOM 6148 N N . GLU B 1 168 ? 8.234 27.609 12.758 1 95.06 168 GLU B N 1
ATOM 6149 C CA . GLU B 1 168 ? 8.617 26.281 12.305 1 95.06 168 GLU B CA 1
ATOM 6150 C C . GLU B 1 168 ? 7.922 25.188 13.125 1 95.06 168 GLU B C 1
ATOM 6152 O O . GLU B 1 168 ? 7.707 25.359 14.328 1 95.06 168 GLU B O 1
ATOM 6157 N N . GLU B 1 169 ? 7.508 24.203 12.477 1 96.12 169 GLU B N 1
ATOM 6158 C CA . GLU B 1 169 ? 6.953 23.016 13.141 1 96.12 169 GLU B CA 1
ATOM 6159 C C . GLU B 1 169 ? 7.82 21.797 12.891 1 96.12 169 GLU B C 1
ATOM 6161 O O . GLU B 1 169 ? 8.234 21.531 11.766 1 96.12 169 GLU B O 1
ATOM 6166 N N . ARG B 1 170 ? 8.125 21.109 13.922 1 96.38 170 ARG B N 1
ATOM 6167 C CA . ARG B 1 170 ? 9.016 19.953 13.812 1 96.38 170 ARG B CA 1
ATOM 6168 C C . ARG B 1 170 ? 8.406 18.719 14.461 1 96.38 170 ARG B C 1
ATOM 6170 O O . ARG B 1 170 ? 7.859 18.797 15.562 1 96.38 170 ARG B O 1
ATOM 6177 N N . PHE B 1 171 ? 8.531 17.719 13.797 1 97 171 PHE B N 1
ATOM 6178 C CA . PHE B 1 171 ? 8.062 16.406 14.258 1 97 171 PHE B CA 1
ATOM 6179 C C . PHE B 1 171 ? 9.117 15.734 15.117 1 97 171 PHE B C 1
ATOM 6181 O O . PHE B 1 171 ? 10.273 15.609 14.703 1 97 171 PHE B O 1
ATOM 6188 N N . LEU B 1 172 ? 8.695 15.164 16.266 1 97.12 172 LEU B N 1
ATOM 6189 C CA . LEU B 1 172 ? 9.672 14.594 17.188 1 97.12 172 LEU B CA 1
ATOM 6190 C C . LEU B 1 172 ? 9.656 13.07 17.125 1 97.12 172 LEU B C 1
ATOM 6192 O O . LEU B 1 172 ? 10.641 12.422 17.484 1 97.12 172 LEU B O 1
ATOM 6196 N N . GLY B 1 173 ? 8.523 12.508 16.766 1 96.75 173 GLY B N 1
ATOM 6197 C CA . GLY B 1 173 ? 8.438 11.055 16.703 1 96.75 173 GLY B CA 1
ATOM 6198 C C . GLY B 1 173 ? 7.062 10.516 17.031 1 96.75 173 GLY B C 1
ATOM 6199 O O . GLY B 1 173 ? 6.156 11.281 17.375 1 96.75 173 GLY B O 1
ATOM 6200 N N . PHE B 1 174 ? 6.91 9.227 16.875 1 96.81 174 PHE B N 1
ATOM 6201 C CA . PHE B 1 174 ? 5.707 8.492 17.266 1 96.81 174 PHE B CA 1
ATOM 6202 C C . PHE B 1 174 ? 5.918 7.77 18.594 1 96.81 174 PHE B C 1
ATOM 6204 O O . PHE B 1 174 ? 6.992 7.223 18.844 1 96.81 174 PHE B O 1
ATOM 6211 N N . TYR B 1 175 ? 4.922 7.777 19.359 1 95.88 175 TYR B N 1
ATOM 6212 C CA . TYR B 1 175 ? 4.965 7.098 20.641 1 95.88 175 TYR B CA 1
ATOM 6213 C C . TYR B 1 175 ? 3.762 6.18 20.812 1 95.88 175 TYR B C 1
ATOM 6215 O O . TYR B 1 175 ? 2.615 6.633 20.781 1 95.88 175 TYR B O 1
ATOM 6223 N N . GLU B 1 176 ? 4.074 4.957 21 1 92.69 176 GLU B N 1
ATOM 6224 C CA . GLU B 1 176 ? 3.031 3.943 21.125 1 92.69 176 GLU B CA 1
ATOM 6225 C C . GLU B 1 176 ? 2.385 3.98 22.5 1 92.69 176 GLU B C 1
ATOM 6227 O O . GLU B 1 176 ? 3.07 4.16 23.516 1 92.69 176 GLU B O 1
ATOM 6232 N N . THR B 1 177 ? 1.048 3.891 22.5 1 89 177 THR B N 1
ATOM 6233 C CA . THR B 1 177 ? 0.339 3.826 23.766 1 89 177 THR B CA 1
ATOM 6234 C C . THR B 1 177 ? -0.84 2.861 23.688 1 89 177 THR B C 1
ATOM 6236 O O . THR B 1 177 ? -1.466 2.73 22.625 1 89 177 THR B O 1
ATOM 6239 N N . SER B 1 178 ? -1.097 2.193 24.703 1 81.44 178 SER B N 1
ATOM 6240 C CA . SER B 1 178 ? -2.201 1.241 24.75 1 81.44 178 SER B CA 1
ATOM 6241 C C . SER B 1 178 ? -3.514 1.932 25.094 1 81.44 178 SER B C 1
ATOM 6243 O O . SER B 1 178 ? -4.594 1.422 24.797 1 81.44 178 SER B O 1
ATOM 6245 N N . LYS B 1 179 ? -3.367 3.08 25.812 1 80.62 179 LYS B N 1
ATOM 6246 C CA . LYS B 1 179 ? -4.547 3.828 26.234 1 80.62 179 LYS B CA 1
ATOM 6247 C C . LYS B 1 179 ? -4.496 5.266 25.734 1 80.62 179 LYS B C 1
ATOM 6249 O O . LYS B 1 179 ? -3.414 5.824 25.547 1 80.62 179 LYS B O 1
ATOM 6254 N N . THR B 1 180 ? -5.707 5.766 25.516 1 80.38 180 THR B N 1
ATOM 6255 C CA . THR B 1 180 ? -5.754 7.133 25.016 1 80.38 180 THR B CA 1
ATOM 6256 C C . THR B 1 180 ? -6.484 8.047 26 1 80.38 180 THR B C 1
ATOM 6258 O O . THR B 1 180 ? -7.129 9.016 25.594 1 80.38 180 THR B O 1
ATOM 6261 N N . THR B 1 181 ? -6.348 7.695 27.219 1 86.75 181 THR B N 1
ATOM 6262 C CA . THR B 1 181 ? -6.965 8.547 28.234 1 86.75 181 THR B CA 1
ATOM 6263 C C . THR B 1 181 ? -6.176 9.852 28.391 1 86.75 181 THR B C 1
ATOM 6265 O O . THR B 1 181 ? -4.996 9.906 28.047 1 86.75 181 THR B O 1
ATOM 6268 N N . ALA B 1 182 ? -6.84 10.805 28.953 1 91.19 182 ALA B N 1
ATOM 6269 C CA . ALA B 1 182 ? -6.219 12.109 29.156 1 91.19 182 ALA B CA 1
ATOM 6270 C C . ALA B 1 182 ? -4.973 12 30.031 1 91.19 182 ALA B C 1
ATOM 6272 O O . ALA B 1 182 ? -3.947 12.617 29.734 1 91.19 182 ALA B O 1
ATOM 6273 N N . ASP B 1 183 ? -5.094 11.219 31.031 1 91.44 183 ASP B N 1
ATOM 6274 C CA . ASP B 1 183 ? -3.977 11.062 31.953 1 91.44 183 ASP B CA 1
ATOM 6275 C C . ASP B 1 183 ? -2.785 10.398 31.266 1 91.44 183 ASP B C 1
ATOM 6277 O O . ASP B 1 183 ? -1.643 10.828 31.453 1 91.44 183 ASP B O 1
ATOM 6281 N N . THR B 1 184 ? -3.053 9.391 30.562 1 91.25 184 THR B N 1
ATOM 6282 C CA . THR B 1 184 ? -1.993 8.672 29.859 1 91.25 184 THR B CA 1
ATOM 6283 C C . THR B 1 184 ? -1.302 9.586 28.844 1 91.25 184 THR B C 1
ATOM 6285 O O . THR B 1 184 ? -0.073 9.586 28.75 1 91.25 184 THR B O 1
ATOM 6288 N N . LEU B 1 185 ? -2.043 10.344 28.141 1 94.06 185 LEU B N 1
ATOM 6289 C CA . LEU B 1 185 ? -1.496 11.242 27.125 1 94.06 185 LEU B CA 1
ATOM 6290 C C . LEU B 1 185 ? -0.686 12.359 27.781 1 94.06 185 LEU B C 1
ATOM 6292 O O . LEU B 1 185 ? 0.342 12.773 27.234 1 94.06 185 LEU B O 1
ATOM 6296 N N . PHE B 1 186 ? -1.224 12.82 28.891 1 94.69 186 PHE B N 1
ATOM 6297 C CA . PHE B 1 186 ? -0.519 13.867 29.625 1 94.69 186 PHE B CA 1
ATOM 6298 C C . PHE B 1 186 ? 0.832 13.367 30.125 1 94.69 186 PHE B C 1
ATOM 6300 O O . PHE B 1 186 ? 1.845 14.055 29.984 1 94.69 186 PHE B O 1
ATOM 6307 N N . GLN B 1 187 ? 0.853 12.172 30.641 1 94.69 187 GLN B N 1
ATOM 6308 C CA . GLN B 1 187 ? 2.1 11.586 31.125 1 94.69 187 GLN B CA 1
ATOM 6309 C C . GLN B 1 187 ? 3.068 11.336 29.969 1 94.69 187 GLN B C 1
ATOM 6311 O O . GLN B 1 187 ? 4.277 11.523 30.109 1 94.69 187 GLN B O 1
ATOM 6316 N N . LEU B 1 188 ? 2.525 10.891 28.938 1 95.19 188 LEU B N 1
ATOM 6317 C CA . LEU B 1 188 ? 3.338 10.664 27.75 1 95.19 188 LEU B CA 1
ATOM 6318 C C . LEU B 1 188 ? 4.004 11.961 27.281 1 95.19 188 LEU B C 1
ATOM 6320 O O . LEU B 1 188 ? 5.199 11.969 26.969 1 95.19 188 LEU B O 1
ATOM 6324 N N . LEU B 1 189 ? 3.24 13.023 27.234 1 96.19 189 LEU B N 1
ATOM 6325 C CA . LEU B 1 189 ? 3.77 14.32 26.828 1 96.19 189 LEU B CA 1
ATOM 6326 C C . LEU B 1 189 ? 4.871 14.781 27.781 1 96.19 189 LEU B C 1
ATOM 6328 O O . LEU B 1 189 ? 5.926 15.242 27.328 1 96.19 189 LEU B O 1
ATOM 6332 N N . LYS B 1 190 ? 4.648 14.648 29.016 1 95.88 190 LYS B N 1
ATOM 6333 C CA . LYS B 1 190 ? 5.645 15.047 30.016 1 95.88 190 LYS B CA 1
ATOM 6334 C C . LYS B 1 190 ? 6.934 14.25 29.844 1 95.88 190 LYS B C 1
ATOM 6336 O O . LYS B 1 190 ? 8.031 14.805 29.938 1 95.88 190 LYS B O 1
ATOM 6341 N N . ASP B 1 191 ? 6.727 13 29.625 1 95.88 191 ASP B N 1
ATOM 6342 C CA . ASP B 1 191 ? 7.879 12.125 29.453 1 95.88 191 ASP B CA 1
ATOM 6343 C C . ASP B 1 191 ? 8.695 12.531 28.234 1 95.88 191 ASP B C 1
ATOM 6345 O O . ASP B 1 191 ? 9.93 12.523 28.266 1 95.88 191 ASP B O 1
ATOM 6349 N N . VAL B 1 192 ? 8.055 12.828 27.172 1 96.31 192 VAL B N 1
ATOM 6350 C CA . VAL B 1 192 ? 8.719 13.219 25.938 1 96.31 192 VAL B CA 1
ATOM 6351 C C . VAL B 1 192 ? 9.5 14.516 26.156 1 96.31 192 VAL B C 1
ATOM 6353 O O . VAL B 1 192 ? 10.656 14.625 25.75 1 96.31 192 VAL B O 1
ATOM 6356 N N . LEU B 1 193 ? 8.867 15.516 26.781 1 96.81 193 LEU B N 1
ATOM 6357 C CA . LEU B 1 193 ? 9.523 16.797 27.031 1 96.81 193 LEU B CA 1
ATOM 6358 C C . LEU B 1 193 ? 10.727 16.625 27.938 1 96.81 193 LEU B C 1
ATOM 6360 O O . LEU B 1 193 ? 11.773 17.25 27.734 1 96.81 193 LEU B O 1
ATOM 6364 N N . MET B 1 194 ? 10.57 15.75 28.859 1 95.88 194 MET B N 1
ATOM 6365 C CA . MET B 1 194 ? 11.664 15.477 29.797 1 95.88 194 MET B CA 1
ATOM 6366 C C . MET B 1 194 ? 12.836 14.812 29.062 1 95.88 194 MET B C 1
ATOM 6368 O O . MET B 1 194 ? 13.992 15.164 29.297 1 95.88 194 MET B O 1
ATOM 6372 N N . ARG B 1 195 ? 12.516 13.938 28.25 1 94.31 195 ARG B N 1
ATOM 6373 C CA . ARG B 1 195 ? 13.539 13.203 27.516 1 94.31 195 ARG B CA 1
ATOM 6374 C C . ARG B 1 195 ? 14.359 14.148 26.625 1 94.31 195 ARG B C 1
ATOM 6376 O O . ARG B 1 195 ? 15.555 13.93 26.422 1 94.31 195 ARG B O 1
ATOM 6383 N N . PHE B 1 196 ? 13.789 15.133 26.141 1 95.94 196 PHE B N 1
ATOM 6384 C CA . PHE B 1 196 ? 14.469 16.062 25.25 1 95.94 196 PHE B CA 1
ATOM 6385 C C . PHE B 1 196 ? 14.938 17.297 26.016 1 95.94 196 PHE B C 1
ATOM 6387 O O . PHE B 1 196 ? 15.359 18.281 25.406 1 95.94 196 PHE B O 1
ATOM 6394 N N . ALA B 1 197 ? 14.781 17.312 27.312 1 95.06 197 ALA B N 1
ATOM 6395 C CA . ALA B 1 197 ? 15.219 18.406 28.188 1 95.06 197 ALA B CA 1
ATOM 6396 C C . ALA B 1 197 ? 14.531 19.719 27.812 1 95.06 197 ALA B C 1
ATOM 6398 O O . ALA B 1 197 ? 15.188 20.75 27.688 1 95.06 197 ALA B O 1
ATOM 6399 N N . LEU B 1 198 ? 13.281 19.578 27.531 1 96.88 198 LEU B N 1
ATOM 6400 C CA . LEU B 1 198 ? 12.461 20.75 27.281 1 96.88 198 LEU B CA 1
ATOM 6401 C C . LEU B 1 198 ? 11.547 21.031 28.469 1 96.88 198 LEU B C 1
ATOM 6403 O O . LEU B 1 198 ? 10.57 20.312 28.703 1 96.88 198 LEU B O 1
ATOM 6407 N N . PRO B 1 199 ? 11.852 22.094 29.141 1 96 199 PRO B N 1
ATOM 6408 C CA . PRO B 1 199 ? 11.023 22.391 30.312 1 96 199 PRO B CA 1
ATOM 6409 C C . PRO B 1 199 ? 9.578 22.688 29.953 1 96 199 PRO B C 1
ATOM 6411 O O . PRO B 1 199 ? 9.32 23.531 29.078 1 96 199 PRO B O 1
ATOM 6414 N N . VAL B 1 200 ? 8.68 22.125 30.625 1 95.25 200 VAL B N 1
ATOM 6415 C CA . VAL B 1 200 ? 7.254 22.266 30.359 1 95.25 200 VAL B CA 1
ATOM 6416 C C . VAL B 1 200 ? 6.832 23.719 30.562 1 95.25 200 VAL B C 1
ATOM 6418 O O . VAL B 1 200 ? 5.914 24.203 29.906 1 95.25 200 VAL B O 1
ATOM 6421 N N . ASN B 1 201 ? 7.496 24.422 31.438 1 93.81 201 ASN B N 1
ATOM 6422 C CA . ASN B 1 201 ? 7.145 25.797 31.781 1 93.81 201 ASN B CA 1
ATOM 6423 C C . ASN B 1 201 ? 7.414 26.75 30.625 1 93.81 201 ASN B C 1
ATOM 6425 O O . ASN B 1 201 ? 6.941 27.891 30.625 1 93.81 201 ASN B O 1
ATOM 6429 N N . LYS B 1 202 ? 8.117 26.281 29.625 1 95.88 202 LYS B N 1
ATOM 6430 C CA . LYS B 1 202 ? 8.406 27.109 28.469 1 95.88 202 LYS B CA 1
ATOM 6431 C C . LYS B 1 202 ? 7.359 26.906 27.375 1 95.88 202 LYS B C 1
ATOM 6433 O O . LYS B 1 202 ? 7.422 27.531 26.312 1 95.88 202 LYS B O 1
ATOM 6438 N N . CYS B 1 203 ? 6.438 26.094 27.656 1 96.88 203 CYS B N 1
ATOM 6439 C CA . CYS B 1 203 ? 5.355 25.859 26.703 1 96.88 203 CYS B CA 1
ATOM 6440 C C . CYS B 1 203 ? 4.359 27.016 26.703 1 96.88 203 CYS B C 1
ATOM 6442 O O . CYS B 1 203 ? 3.932 27.469 27.766 1 96.88 203 CYS B O 1
ATOM 6444 N N . ARG B 1 204 ? 4.027 27.516 25.578 1 95.94 204 ARG B N 1
ATOM 6445 C CA . ARG B 1 204 ? 3.152 28.672 25.5 1 95.94 204 ARG B CA 1
ATOM 6446 C C . ARG B 1 204 ? 1.916 28.375 24.656 1 95.94 204 ARG B C 1
ATOM 6448 O O . ARG B 1 204 ? 1.089 29.266 24.438 1 95.94 204 ARG B O 1
ATOM 6455 N N . GLY B 1 205 ? 1.817 27.203 24.188 1 94.75 205 GLY B N 1
ATOM 6456 C CA . GLY B 1 205 ? 0.654 26.812 23.406 1 94.75 205 GLY B CA 1
ATOM 6457 C C . GLY B 1 205 ? 0.494 25.312 23.281 1 94.75 205 GLY B C 1
ATOM 6458 O O . GLY B 1 205 ? 1.459 24.562 23.453 1 94.75 205 GLY B O 1
ATOM 6459 N N . GLN B 1 206 ? -0.673 24.828 23.016 1 95.62 206 GLN B N 1
ATOM 6460 C CA . GLN B 1 206 ? -0.994 23.422 22.812 1 95.62 206 GLN B CA 1
ATOM 6461 C C . GLN B 1 206 ? -2.148 23.25 21.828 1 95.62 206 GLN B C 1
ATOM 6463 O O . GLN B 1 206 ? -3.09 24.047 21.828 1 95.62 206 GLN B O 1
ATOM 6468 N N . CYS B 1 207 ? -1.98 22.359 20.922 1 94.75 207 CYS B N 1
ATOM 6469 C CA . CYS B 1 207 ? -2.994 22.125 19.906 1 94.75 207 CYS B CA 1
ATOM 6470 C C . CYS B 1 207 ? -3.301 20.641 19.766 1 94.75 207 CYS B C 1
ATOM 6472 O O . CYS B 1 207 ? -2.393 19.828 19.578 1 94.75 207 CYS B O 1
ATOM 6474 N N . TYR B 1 208 ? -4.531 20.281 19.922 1 92.62 208 TYR B N 1
ATOM 6475 C CA . TYR B 1 208 ? -5.039 18.922 19.797 1 92.62 208 TYR B CA 1
ATOM 6476 C C . TYR B 1 208 ? -6.328 18.891 19 1 92.62 208 TYR B C 1
ATOM 6478 O O . TYR B 1 208 ? -6.84 19.938 18.594 1 92.62 208 TYR B O 1
ATOM 6486 N N . ASP B 1 209 ? -6.785 17.703 18.734 1 86.06 209 ASP B N 1
ATOM 6487 C CA . ASP B 1 209 ? -8.094 17.609 18.094 1 86.06 209 ASP B CA 1
ATOM 6488 C C . ASP B 1 209 ? -9.219 17.781 19.109 1 86.06 209 ASP B C 1
ATOM 6490 O O . ASP B 1 209 ? -8.969 18.219 20.25 1 86.06 209 ASP B O 1
ATOM 6494 N N . GLY B 1 210 ? -10.461 17.594 18.828 1 76.12 210 GLY B N 1
ATOM 6495 C CA . GLY B 1 210 ? -11.594 17.922 19.672 1 76.12 210 GLY B CA 1
ATOM 6496 C C . GLY B 1 210 ? -12.117 16.734 20.453 1 76.12 210 GLY B C 1
ATOM 6497 O O . GLY B 1 210 ? -13.18 16.797 21.062 1 76.12 210 GLY B O 1
ATOM 6498 N N . ALA B 1 211 ? -11.336 15.68 20.438 1 76 211 ALA B N 1
ATOM 6499 C CA . ALA B 1 211 ? -11.789 14.508 21.188 1 76 211 ALA B CA 1
ATOM 6500 C C . ALA B 1 211 ? -11.797 14.781 22.688 1 76 211 ALA B C 1
ATOM 6502 O O . ALA B 1 211 ? -11.023 15.602 23.188 1 76 211 ALA B O 1
ATOM 6503 N N . SER B 1 212 ? -12.633 14.242 23.391 1 72.69 212 SER B N 1
ATOM 6504 C CA . SER B 1 212 ? -12.867 14.516 24.812 1 72.69 212 SER B CA 1
ATOM 6505 C C . SER B 1 212 ? -11.609 14.281 25.641 1 72.69 212 SER B C 1
ATOM 6507 O O . SER B 1 212 ? -11.336 15.023 26.578 1 72.69 212 SER B O 1
ATOM 6509 N N . ASN B 1 213 ? -10.891 13.297 25.297 1 79.06 213 ASN B N 1
ATOM 6510 C CA . ASN B 1 213 ? -9.703 12.961 26.062 1 79.06 213 ASN B CA 1
ATOM 6511 C C . ASN B 1 213 ? -8.633 14.039 25.953 1 79.06 213 ASN B C 1
ATOM 6513 O O . ASN B 1 213 ? -7.781 14.18 26.828 1 79.06 213 ASN B O 1
ATOM 6517 N N . VAL B 1 214 ? -8.727 14.758 24.922 1 82.69 214 VAL B N 1
ATOM 6518 C CA . VAL B 1 214 ? -7.684 15.766 24.734 1 82.69 214 VAL B CA 1
ATOM 6519 C C . VAL B 1 214 ? -8.258 17.156 24.984 1 82.69 214 VAL B C 1
ATOM 6521 O O . VAL B 1 214 ? -7.613 18 25.594 1 82.69 214 VAL B O 1
ATOM 6524 N N . SER B 1 215 ? -9.562 17.391 24.578 1 80.69 215 SER B N 1
ATOM 6525 C CA . SER B 1 215 ? -10.109 18.734 24.594 1 80.69 215 SER B CA 1
ATOM 6526 C C . SER B 1 215 ? -11.031 18.953 25.797 1 80.69 215 SER B C 1
ATOM 6528 O O . SER B 1 215 ? -11.469 20.078 26.047 1 80.69 215 SER B O 1
ATOM 6530 N N . GLY B 1 216 ? -11.203 17.922 26.562 1 72.62 216 GLY B N 1
ATOM 6531 C CA . GLY B 1 216 ? -12.102 18.062 27.703 1 72.62 216 GLY B CA 1
ATOM 6532 C C . GLY B 1 216 ? -11.711 19.203 28.625 1 72.62 216 GLY B C 1
ATOM 6533 O O . GLY B 1 216 ? -10.539 19.359 28.969 1 72.62 216 GLY B O 1
ATOM 6534 N N . ILE B 1 217 ? -12.617 20 29.047 1 74.38 217 ILE B N 1
ATOM 6535 C CA . ILE B 1 217 ? -12.398 21.25 29.766 1 74.38 217 ILE B CA 1
ATOM 6536 C C . ILE B 1 217 ? -11.922 20.953 31.172 1 74.38 217 ILE B C 1
ATOM 6538 O O . ILE B 1 217 ? -11.062 21.656 31.719 1 74.38 217 ILE B O 1
ATOM 6542 N N . ARG B 1 218 ? -12.305 19.859 31.656 1 68.06 218 ARG B N 1
ATOM 6543 C CA . ARG B 1 218 ? -12.008 19.625 33.062 1 68.06 218 ARG B CA 1
ATOM 6544 C C . ARG B 1 218 ? -10.914 18.562 33.219 1 68.06 218 ARG B C 1
ATOM 6546 O O . ARG B 1 218 ? -9.992 18.734 34.031 1 68.06 218 ARG B O 1
ATOM 6553 N N . THR B 1 219 ? -11.008 17.594 32.375 1 76.25 219 THR B N 1
ATOM 6554 C CA . THR B 1 219 ? -10.141 16.453 32.656 1 76.25 219 THR B CA 1
ATOM 6555 C C . THR B 1 219 ? -9.328 16.078 31.422 1 76.25 219 THR B C 1
ATOM 6557 O O . THR B 1 219 ? -8.531 15.141 31.453 1 76.25 219 THR B O 1
ATOM 6560 N N . GLY B 1 220 ? -9.484 16.844 30.453 1 82.25 220 GLY B N 1
ATOM 6561 C CA . GLY B 1 220 ? -8.766 16.516 29.234 1 82.25 220 GLY B CA 1
ATOM 6562 C C . GLY B 1 220 ? -7.285 16.828 29.312 1 82.25 220 GLY B C 1
ATOM 6563 O O . GLY B 1 220 ? -6.82 17.422 30.281 1 82.25 220 GLY B O 1
ATOM 6564 N N . LEU B 1 221 ? -6.594 16.406 28.406 1 87.69 221 LEU B N 1
ATOM 6565 C CA . LEU B 1 221 ? -5.168 16.672 28.297 1 87.69 221 LEU B CA 1
ATOM 6566 C C . LEU B 1 221 ? -4.895 18.172 28.344 1 87.69 221 LEU B C 1
ATOM 6568 O O . LEU B 1 221 ? -3.969 18.625 29.031 1 87.69 221 LEU B O 1
ATOM 6572 N N . GLN B 1 222 ? -5.68 18.969 27.609 1 91.19 222 GLN B N 1
ATOM 6573 C CA . GLN B 1 222 ? -5.484 20.406 27.562 1 91.19 222 GLN B CA 1
ATOM 6574 C C . GLN B 1 222 ? -5.652 21.031 28.953 1 91.19 222 GLN B C 1
ATOM 6576 O O . GLN B 1 222 ? -4.914 21.938 29.328 1 91.19 222 GLN B O 1
ATOM 6581 N N . ALA B 1 223 ? -6.637 20.562 29.719 1 91.62 223 ALA B N 1
ATOM 6582 C CA . ALA B 1 223 ? -6.902 21.094 31.047 1 91.62 223 ALA B CA 1
ATOM 6583 C C . ALA B 1 223 ? -5.742 20.812 32 1 91.62 223 ALA B C 1
ATOM 6585 O O . ALA B 1 223 ? -5.379 21.641 32.812 1 91.62 223 ALA B O 1
ATOM 6586 N N . ARG B 1 224 ? -5.207 19.703 31.875 1 92.94 224 ARG B N 1
ATOM 6587 C CA . ARG B 1 224 ? -4.082 19.297 32.719 1 92.94 224 ARG B CA 1
ATOM 6588 C C . ARG B 1 224 ? -2.842 20.125 32.406 1 92.94 224 ARG B C 1
ATOM 6590 O O . ARG B 1 224 ? -2.109 20.531 33.312 1 92.94 224 ARG B O 1
ATOM 6597 N N . MET B 1 225 ? -2.629 20.359 31.188 1 93.5 225 MET B N 1
ATOM 6598 C CA . MET B 1 225 ? -1.515 21.188 30.75 1 93.5 225 MET B CA 1
ATOM 6599 C C . MET B 1 225 ? -1.709 22.625 31.219 1 93.5 225 MET B C 1
ATOM 6601 O O . MET B 1 225 ? -0.753 23.281 31.641 1 93.5 225 MET B O 1
ATOM 6605 N N . GLN B 1 226 ? -2.928 23.094 31.094 1 91.88 226 GLN B N 1
ATOM 6606 C CA . GLN B 1 226 ? -3.238 24.453 31.5 1 91.88 226 GLN B CA 1
ATOM 6607 C C . GLN B 1 226 ? -3.064 24.641 33 1 91.88 226 GLN B C 1
ATOM 6609 O O . GLN B 1 226 ? -2.691 25.719 33.469 1 91.88 226 GLN B O 1
ATOM 6614 N N . ALA B 1 227 ? -3.395 23.578 33.719 1 92.44 227 ALA B N 1
ATOM 6615 C CA . ALA B 1 227 ? -3.207 23.625 35.156 1 92.44 227 ALA B CA 1
ATOM 6616 C C . ALA B 1 227 ? -1.728 23.734 35.531 1 92.44 227 ALA B C 1
ATOM 6618 O O . ALA B 1 227 ? -1.368 24.406 36.5 1 92.44 227 ALA B O 1
ATOM 6619 N N . LEU B 1 228 ? -0.929 23.156 34.719 1 92.62 228 LEU B N 1
ATOM 6620 C CA . LEU B 1 228 ? 0.511 23.172 34.938 1 92.62 228 LEU B CA 1
ATOM 6621 C C . LEU B 1 228 ? 1.127 24.469 34.406 1 92.62 228 LEU B C 1
ATOM 6623 O O . LEU B 1 228 ? 1.993 25.047 35.062 1 92.62 228 LEU B O 1
ATOM 6627 N N . VAL B 1 229 ? 0.692 24.797 33.219 1 94.56 229 VAL B N 1
ATOM 6628 C CA . VAL B 1 229 ? 1.168 26 32.594 1 94.56 229 VAL B CA 1
ATOM 6629 C C . VAL B 1 229 ? -0.02 26.828 32.062 1 94.56 229 VAL B C 1
ATOM 6631 O O . VAL B 1 229 ? -0.389 26.734 30.906 1 94.56 229 VAL B O 1
ATOM 6634 N N . PRO B 1 230 ? -0.449 27.75 32.781 1 91.5 230 PRO B N 1
ATOM 6635 C CA . PRO B 1 230 ? -1.639 28.531 32.438 1 91.5 230 PRO B CA 1
ATOM 6636 C C . PRO B 1 230 ? -1.449 29.328 31.141 1 91.5 230 PRO B C 1
ATOM 6638 O O . PRO B 1 230 ? -2.426 29.641 30.453 1 91.5 230 PRO B O 1
ATOM 6641 N N . ARG B 1 231 ? -0.224 29.625 30.828 1 91.69 231 ARG B N 1
ATOM 6642 C CA . ARG B 1 231 ? 0.057 30.438 29.656 1 91.69 231 ARG B CA 1
ATOM 6643 C C . ARG B 1 231 ? 0.071 29.594 28.391 1 91.69 231 ARG B C 1
ATOM 6645 O O . ARG B 1 231 ? 0.192 30.109 27.281 1 91.69 231 ARG B O 1
ATOM 6652 N N . ALA B 1 232 ? -0.064 28.297 28.547 1 92.88 232 ALA B N 1
ATOM 6653 C CA . ALA B 1 232 ? -0.125 27.406 27.391 1 92.88 232 ALA B CA 1
ATOM 6654 C C . ALA B 1 232 ? -1.537 27.344 26.812 1 92.88 232 ALA B C 1
ATOM 6656 O O . ALA B 1 232 ? -2.293 26.406 27.109 1 92.88 232 ALA B O 1
ATOM 6657 N N . GLN B 1 233 ? -1.774 28.219 26 1 89.88 233 GLN B N 1
ATOM 6658 C CA . GLN B 1 233 ? -3.109 28.375 25.438 1 89.88 233 GLN B CA 1
ATOM 6659 C C . GLN B 1 233 ? -3.49 27.156 24.594 1 89.88 233 GLN B C 1
ATOM 6661 O O . GLN B 1 233 ? -2.682 26.656 23.812 1 89.88 233 GLN B O 1
ATOM 6666 N N . TYR B 1 234 ? -4.742 26.656 24.812 1 91.56 234 TYR B N 1
ATOM 6667 C CA . TYR B 1 234 ? -5.25 25.531 24.031 1 91.56 234 TYR B CA 1
ATOM 6668 C C . TYR B 1 234 ? -5.957 26.031 22.781 1 91.56 234 TYR B C 1
ATOM 6670 O O . TYR B 1 234 ? -6.793 26.938 22.844 1 91.56 234 TYR B O 1
ATOM 6678 N N . ILE B 1 235 ? -5.602 25.422 21.719 1 90.88 235 ILE B N 1
ATOM 6679 C CA . ILE B 1 235 ? -6.285 25.672 20.453 1 90.88 235 ILE B CA 1
ATOM 6680 C C . ILE B 1 235 ? -6.809 24.375 19.875 1 90.88 235 ILE B C 1
ATOM 6682 O O . ILE B 1 235 ? -6.043 23.422 19.688 1 90.88 235 ILE B O 1
ATOM 6686 N N . HIS B 1 236 ? -8.078 24.312 19.688 1 91.75 236 HIS B N 1
ATOM 6687 C CA . HIS B 1 236 ? -8.625 23.219 18.875 1 91.75 236 HIS B CA 1
ATOM 6688 C C . HIS B 1 236 ? -8.227 23.359 17.422 1 91.75 236 HIS B C 1
ATOM 6690 O O . HIS B 1 236 ? -8.461 24.406 16.797 1 91.75 236 HIS B O 1
ATOM 6696 N N . CYS B 1 237 ? -7.598 22.375 16.906 1 91.94 237 CYS B N 1
ATOM 6697 C CA . CYS B 1 237 ? -7.152 22.422 15.516 1 91.94 237 CYS B CA 1
ATOM 6698 C C . CYS B 1 237 ? -8.234 23 14.609 1 91.94 237 CYS B C 1
ATOM 6700 O O . CYS B 1 237 ? -9.297 22.391 14.445 1 91.94 237 CYS B O 1
ATOM 6702 N N . THR B 1 238 ? -7.969 24.109 14.031 1 90.88 238 THR B N 1
ATOM 6703 C CA . THR B 1 238 ? -8.961 24.844 13.25 1 90.88 238 THR B CA 1
ATOM 6704 C C . THR B 1 238 ? -9.375 24.047 12.016 1 90.88 238 THR B C 1
ATOM 6706 O O . THR B 1 238 ? -10.523 24.125 11.57 1 90.88 238 THR B O 1
ATOM 6709 N N . ALA B 1 239 ? -8.469 23.328 11.453 1 88.88 239 ALA B N 1
ATOM 6710 C CA . ALA B 1 239 ? -8.805 22.5 10.297 1 88.88 239 ALA B CA 1
ATOM 6711 C C . ALA B 1 239 ? -9.836 21.438 10.68 1 88.88 239 ALA B C 1
ATOM 6713 O O . ALA B 1 239 ? -10.734 21.125 9.891 1 88.88 239 ALA B O 1
ATOM 6714 N N . HIS B 1 240 ? -9.672 20.859 11.789 1 88.62 240 HIS B N 1
ATOM 6715 C CA . HIS B 1 240 ? -10.641 19.875 12.273 1 88.62 240 HIS B CA 1
ATOM 6716 C C . HIS B 1 240 ? -12 20.516 12.516 1 88.62 240 HIS B C 1
ATOM 6718 O O . HIS B 1 240 ? -13.039 19.891 12.281 1 88.62 240 HIS B O 1
ATOM 6724 N N . VAL B 1 241 ? -11.977 21.672 13.055 1 90 241 VAL B N 1
ATOM 6725 C CA . VAL B 1 241 ? -13.219 22.375 13.344 1 90 241 VAL B CA 1
ATOM 6726 C C . VAL B 1 241 ? -13.977 22.641 12.039 1 90 241 VAL B C 1
ATOM 6728 O O . VAL B 1 241 ? -15.195 22.469 11.984 1 90 241 VAL B O 1
ATOM 6731 N N . VAL B 1 242 ? -13.258 23.031 11.039 1 89.31 242 VAL B N 1
ATOM 6732 C CA . VAL B 1 242 ? -13.875 23.266 9.734 1 89.31 242 VAL B CA 1
ATOM 6733 C C . VAL B 1 242 ? -14.523 21.984 9.227 1 89.31 242 VAL B C 1
ATOM 6735 O O . VAL B 1 242 ? -15.625 22 8.688 1 89.31 242 VAL B O 1
ATOM 6738 N N . ASN B 1 243 ? -13.875 20.922 9.398 1 86.69 243 ASN B N 1
ATOM 6739 C CA . ASN B 1 243 ? -14.422 19.625 8.992 1 86.69 243 ASN B CA 1
ATOM 6740 C C . ASN B 1 243 ? -15.688 19.281 9.773 1 86.69 243 ASN B C 1
ATOM 6742 O O . ASN B 1 243 ? -16.594 18.656 9.242 1 86.69 243 ASN B O 1
ATOM 6746 N N . LEU B 1 244 ? -15.688 19.656 10.984 1 87.44 244 LEU B N 1
ATOM 6747 C CA . LEU B 1 244 ? -16.859 19.406 11.812 1 87.44 244 LEU B CA 1
ATOM 6748 C C . LEU B 1 244 ? -18.047 20.219 11.32 1 87.44 244 LEU B C 1
ATOM 6750 O O . LEU B 1 244 ? -19.203 19.766 11.367 1 87.44 244 LEU B O 1
ATOM 6754 N N . VAL B 1 245 ? -17.781 21.391 10.938 1 89.5 245 VAL B N 1
ATOM 6755 C CA . VAL B 1 245 ? -18.844 22.234 10.391 1 89.5 245 VAL B CA 1
ATOM 6756 C C . VAL B 1 245 ? -19.438 21.578 9.141 1 89.5 245 VAL B C 1
ATOM 6758 O O . VAL B 1 245 ? -20.656 21.531 8.984 1 89.5 245 VAL B O 1
ATOM 6761 N N . VAL B 1 246 ? -18.578 21.125 8.297 1 87.38 246 VAL B N 1
ATOM 6762 C CA . VAL B 1 246 ? -19.016 20.453 7.078 1 87.38 246 VAL B CA 1
ATOM 6763 C C . VAL B 1 246 ? -19.859 19.234 7.434 1 87.38 246 VAL B C 1
ATOM 6765 O O . VAL B 1 246 ? -20.875 18.953 6.785 1 87.38 246 VAL B O 1
ATOM 6768 N N . HIS B 1 247 ? -19.453 18.562 8.398 1 83.88 247 HIS B N 1
ATOM 6769 C CA . HIS B 1 247 ? -20.172 17.375 8.852 1 83.88 247 HIS B CA 1
ATOM 6770 C C . HIS B 1 247 ? -21.562 17.75 9.367 1 83.88 247 HIS B C 1
ATOM 6772 O O . HIS B 1 247 ? -22.531 17.047 9.086 1 83.88 247 HIS B O 1
ATOM 6778 N N . ASP B 1 248 ? -21.641 18.812 10.109 1 86.12 248 ASP B N 1
ATOM 6779 C CA . ASP B 1 248 ? -22.922 19.281 10.633 1 86.12 248 ASP B CA 1
ATOM 6780 C C . ASP B 1 248 ? -23.891 19.594 9.492 1 86.12 248 ASP B C 1
ATOM 6782 O O . ASP B 1 248 ? -25.078 19.25 9.57 1 86.12 248 ASP B O 1
ATOM 6786 N N . VAL B 1 249 ? -23.391 20.172 8.539 1 86.06 249 VAL B N 1
ATOM 6787 C CA . VAL B 1 249 ? -24.219 20.578 7.414 1 86.06 249 VAL B CA 1
ATOM 6788 C C . VAL B 1 249 ? -24.641 19.359 6.609 1 86.06 249 VAL B C 1
ATOM 6790 O O . VAL B 1 249 ? -25.797 19.25 6.18 1 86.06 249 VAL B O 1
ATOM 6793 N N . SER B 1 250 ? -23.734 18.438 6.402 1 80.31 250 SER B N 1
ATOM 6794 C CA . SER B 1 250 ? -24 17.266 5.586 1 80.31 250 SER B CA 1
ATOM 6795 C C . SER B 1 250 ? -25.016 16.344 6.246 1 80.31 250 SER B C 1
ATOM 6797 O O . SER B 1 250 ? -25.781 15.656 5.559 1 80.31 250 SER B O 1
ATOM 6799 N N . GLU B 1 251 ? -24.938 16.188 7.492 1 76.44 251 GLU B N 1
ATOM 6800 C CA . GLU B 1 251 ? -25.859 15.32 8.219 1 76.44 251 GLU B CA 1
ATOM 6801 C C . GLU B 1 251 ? -27.297 15.781 8.039 1 76.44 251 GLU B C 1
ATOM 6803 O O . GLU B 1 251 ? -28.234 14.969 8.094 1 76.44 251 GLU B O 1
ATOM 6808 N N . ASN B 1 252 ? -27.438 16.906 7.719 1 68.31 252 ASN B N 1
ATOM 6809 C CA . ASN B 1 252 ? -28.781 17.453 7.582 1 68.31 252 ASN B CA 1
ATOM 6810 C C . ASN B 1 252 ? -29.297 17.359 6.145 1 68.31 252 ASN B C 1
ATOM 6812 O O . ASN B 1 252 ? -30.438 17.719 5.859 1 68.31 252 ASN B O 1
ATOM 6816 N N . ILE B 1 253 ? -28.297 16.797 5.328 1 67.44 253 ILE B N 1
ATOM 6817 C CA . ILE B 1 253 ? -28.688 16.641 3.93 1 67.44 253 ILE B CA 1
ATOM 6818 C C . ILE B 1 253 ? -28.719 15.148 3.568 1 67.44 253 ILE B C 1
ATOM 6820 O O . ILE B 1 253 ? -27.688 14.539 3.316 1 67.44 253 ILE B O 1
ATOM 6824 N N . PRO B 1 254 ? -29.844 14.484 3.65 1 60.88 254 PRO B N 1
ATOM 6825 C CA . PRO B 1 254 ? -29.953 13.047 3.408 1 60.88 254 PRO B CA 1
ATOM 6826 C C . PRO B 1 254 ? -29.375 12.625 2.057 1 60.88 254 PRO B C 1
ATOM 6828 O O . PRO B 1 254 ? -28.859 11.516 1.92 1 60.88 254 PRO B O 1
ATOM 6831 N N . ALA B 1 255 ? -29.438 13.438 1.097 1 58.31 255 ALA B N 1
ATOM 6832 C CA . ALA B 1 255 ? -29.078 13.062 -0.271 1 58.31 255 ALA B CA 1
ATOM 6833 C C . ALA B 1 255 ? -27.578 12.812 -0.403 1 58.31 255 ALA B C 1
ATOM 6835 O O . ALA B 1 255 ? -27.141 12.219 -1.382 1 58.31 255 ALA B O 1
ATOM 6836 N N . CYS B 1 256 ? -26.812 13.109 0.645 1 57.59 256 CYS B N 1
ATOM 6837 C CA . CYS B 1 256 ? -25.344 13.102 0.526 1 57.59 256 CYS B CA 1
ATOM 6838 C C . CYS B 1 256 ? -24.797 11.688 0.715 1 57.59 256 CYS B C 1
ATOM 6840 O O . CYS B 1 256 ? -23.641 11.422 0.377 1 57.59 256 CYS B O 1
ATOM 6842 N N . ARG B 1 257 ? -25.5 10.656 1.135 1 56.59 257 ARG B N 1
ATOM 6843 C CA . ARG B 1 257 ? -24.938 9.414 1.65 1 56.59 257 ARG B CA 1
ATOM 6844 C C . ARG B 1 257 ? -24.766 8.383 0.538 1 56.59 257 ARG B C 1
ATOM 6846 O O . ARG B 1 257 ? -23.938 7.484 0.64 1 56.59 257 ARG B O 1
ATOM 6853 N N . ASN B 1 258 ? -25.531 8.367 -0.481 1 57.19 258 ASN B N 1
ATOM 6854 C CA . ASN B 1 258 ? -25.547 7.246 -1.41 1 57.19 258 ASN B CA 1
ATOM 6855 C C . ASN B 1 258 ? -24.812 7.578 -2.705 1 57.19 258 ASN B C 1
ATOM 6857 O O . ASN B 1 258 ? -25.281 8.406 -3.494 1 57.19 258 ASN B O 1
ATOM 6861 N N . PHE B 1 259 ? -23.375 7.352 -2.566 1 63 259 PHE B N 1
ATOM 6862 C CA . PHE B 1 259 ? -22.875 7.785 -3.865 1 63 259 PHE B CA 1
ATOM 6863 C C . PHE B 1 259 ? -22.594 6.586 -4.766 1 63 259 PHE B C 1
ATOM 6865 O O . PHE B 1 259 ? -22.266 5.504 -4.281 1 63 259 PHE B O 1
ATOM 6872 N N . LEU B 1 260 ? -22.969 6.676 -6.074 1 77.12 260 LEU B N 1
ATOM 6873 C CA . LEU B 1 260 ? -23.016 5.781 -7.227 1 77.12 260 LEU B CA 1
ATOM 6874 C C . LEU B 1 260 ? -21.625 5.414 -7.695 1 77.12 260 LEU B C 1
ATOM 6876 O O . LEU B 1 260 ? -21.422 4.387 -8.352 1 77.12 260 LEU B O 1
ATOM 6880 N N . VAL B 1 261 ? -20.516 6.016 -7.059 1 78.94 261 VAL B N 1
ATOM 6881 C CA . VAL B 1 261 ? -19.172 5.859 -7.613 1 78.94 261 VAL B CA 1
ATOM 6882 C C . VAL B 1 261 ? -18.688 4.43 -7.398 1 78.94 261 VAL B C 1
ATOM 6884 O O . VAL B 1 261 ? -18.016 3.857 -8.266 1 78.94 261 VAL B O 1
ATOM 6887 N N . THR B 1 262 ? -19.125 3.793 -6.406 1 81 262 THR B N 1
ATOM 6888 C CA . THR B 1 262 ? -18.656 2.455 -6.062 1 81 262 THR B CA 1
ATOM 6889 C C . THR B 1 262 ? -19.188 1.425 -7.055 1 81 262 THR B C 1
ATOM 6891 O O . THR B 1 262 ? -18.5 0.45 -7.371 1 81 262 THR B O 1
ATOM 6894 N N . LEU B 1 263 ? -20.375 1.636 -7.547 1 85.12 263 LEU B N 1
ATOM 6895 C CA . LEU B 1 263 ? -20.953 0.718 -8.516 1 85.12 263 LEU B CA 1
ATOM 6896 C C . LEU B 1 263 ? -20.109 0.659 -9.789 1 85.12 263 LEU B C 1
ATOM 6898 O O . LEU B 1 263 ? -19.938 -0.41 -10.375 1 85.12 263 LEU B O 1
ATOM 6902 N N . ILE B 1 264 ? -19.578 1.735 -10.125 1 87.19 264 ILE B N 1
ATOM 6903 C CA . ILE B 1 264 ? -18.844 1.834 -11.383 1 87.19 264 ILE B CA 1
ATOM 6904 C C . ILE B 1 264 ? -17.391 1.443 -11.156 1 87.19 264 ILE B C 1
ATOM 6906 O O . ILE B 1 264 ? -16.812 0.676 -11.93 1 87.19 264 ILE B O 1
ATOM 6910 N N . ARG B 1 265 ? -16.844 1.867 -10.062 1 86.06 265 ARG B N 1
ATOM 6911 C CA . ARG B 1 265 ? -15.398 1.744 -9.852 1 86.06 265 ARG B CA 1
ATOM 6912 C C . ARG B 1 265 ? -15.047 0.377 -9.281 1 86.06 265 ARG B C 1
ATOM 6914 O O . ARG B 1 265 ? -13.875 -0.024 -9.297 1 86.06 265 ARG B O 1
ATOM 6921 N N . ASN B 1 266 ? -15.977 -0.396 -8.867 1 81.44 266 ASN B N 1
ATOM 6922 C CA . ASN B 1 266 ? -15.688 -1.702 -8.281 1 81.44 266 ASN B CA 1
ATOM 6923 C C . ASN B 1 266 ? -15.641 -2.793 -9.352 1 81.44 266 ASN B C 1
ATOM 6925 O O . ASN B 1 266 ? -15.477 -3.973 -9.031 1 81.44 266 ASN B O 1
ATOM 6929 N N . SER B 1 267 ? -15.805 -2.443 -10.586 1 84 267 SER B N 1
ATOM 6930 C CA . SER B 1 267 ? -15.773 -3.4 -11.688 1 84 267 SER B CA 1
ATOM 6931 C C . SER B 1 267 ? -15 -2.848 -12.875 1 84 267 SER B C 1
ATOM 6933 O O . SER B 1 267 ? -15.367 -1.818 -13.438 1 84 267 SER B O 1
ATOM 6935 N N . PRO B 1 268 ? -13.961 -3.537 -13.156 1 84.88 268 PRO B N 1
ATOM 6936 C CA . PRO B 1 268 ? -13.211 -3.088 -14.336 1 84.88 268 PRO B CA 1
ATOM 6937 C C . PRO B 1 268 ? -14.07 -3.045 -15.602 1 84.88 268 PRO B C 1
ATOM 6939 O O . PRO B 1 268 ? -13.914 -2.146 -16.422 1 84.88 268 PRO B O 1
ATOM 6942 N N . LYS B 1 269 ? -14.945 -3.992 -15.797 1 83.75 269 LYS B N 1
ATOM 6943 C CA . LYS B 1 269 ? -15.836 -4.039 -16.953 1 83.75 269 LYS B CA 1
ATOM 6944 C C . LYS B 1 269 ? -16.75 -2.811 -17 1 83.75 269 LYS B C 1
ATOM 6946 O O . LYS B 1 269 ? -16.875 -2.172 -18.047 1 83.75 269 LYS B O 1
ATOM 6951 N N . ARG B 1 270 ? -17.344 -2.48 -15.898 1 88.06 270 ARG B N 1
ATOM 6952 C CA . ARG B 1 270 ? -18.25 -1.345 -15.844 1 88.06 270 ARG B CA 1
ATOM 6953 C C . ARG B 1 270 ? -17.5 -0.03 -16.031 1 88.06 270 ARG B C 1
ATOM 6955 O O . ARG B 1 270 ? -18.016 0.901 -16.656 1 88.06 270 ARG B O 1
ATOM 6962 N N . LEU B 1 271 ? -16.344 0.001 -15.414 1 88.25 271 LEU B N 1
ATOM 6963 C CA . LEU B 1 271 ? -15.539 1.211 -15.57 1 88.25 271 LEU B CA 1
ATOM 6964 C C . LEU B 1 271 ? -15.18 1.444 -17.031 1 88.25 271 LEU B C 1
ATOM 6966 O O . LEU B 1 271 ? -15.266 2.572 -17.531 1 88.25 271 LEU B O 1
ATOM 6970 N N . ALA B 1 272 ? -14.758 0.405 -17.656 1 86.56 272 ALA B N 1
ATOM 6971 C CA . ALA B 1 272 ? -14.445 0.519 -19.078 1 86.56 272 ALA B CA 1
ATOM 6972 C C . ALA B 1 272 ? -15.68 0.921 -19.891 1 86.56 272 ALA B C 1
ATOM 6974 O O . ALA B 1 272 ? -15.586 1.736 -20.812 1 86.56 272 ALA B O 1
ATOM 6975 N N . TRP B 1 273 ? -16.766 0.281 -19.547 1 88.69 273 TRP B N 1
ATOM 6976 C CA . TRP B 1 273 ? -18.047 0.59 -20.172 1 88.69 273 TRP B CA 1
ATOM 6977 C C . TRP B 1 273 ? -18.406 2.057 -19.969 1 88.69 273 TRP B C 1
ATOM 6979 O O . TRP B 1 273 ? -18.828 2.734 -20.922 1 88.69 273 TRP B O 1
ATOM 6989 N N . PHE B 1 274 ? -18.203 2.574 -18.828 1 91.25 274 PHE B N 1
ATOM 6990 C CA . PHE B 1 274 ? -18.484 3.967 -18.5 1 91.25 274 PHE B CA 1
ATOM 6991 C C . PHE B 1 274 ? -17.594 4.902 -19.312 1 91.25 274 PHE B C 1
ATOM 6993 O O . PHE B 1 274 ? -18.047 5.934 -19.797 1 91.25 274 PHE B O 1
ATOM 7000 N N . GLN B 1 275 ? -16.359 4.543 -19.422 1 88.62 275 GLN B N 1
ATOM 7001 C CA . GLN B 1 275 ? -15.375 5.379 -20.109 1 88.62 275 GLN B CA 1
ATOM 7002 C C . GLN B 1 275 ? -15.703 5.508 -21.594 1 88.62 275 GLN B C 1
ATOM 7004 O O . GLN B 1 275 ? -15.312 6.48 -22.234 1 88.62 275 GLN B O 1
ATOM 7009 N N . GLU B 1 276 ? -16.391 4.566 -22.125 1 87.94 276 GLU B N 1
ATOM 7010 C CA . GLU B 1 276 ? -16.812 4.633 -23.516 1 87.94 276 GLU B CA 1
ATOM 7011 C C . GLU B 1 276 ? -17.797 5.781 -23.734 1 87.94 276 GLU B C 1
ATOM 7013 O O . GLU B 1 276 ? -17.906 6.309 -24.844 1 87.94 276 GLU B O 1
ATOM 7018 N N . PHE B 1 277 ? -18.516 6.113 -22.703 1 90.56 277 PHE B N 1
ATOM 7019 C CA . PHE B 1 277 ? -19.5 7.18 -22.797 1 90.56 277 PHE B CA 1
ATOM 7020 C C . PHE B 1 277 ? -18.844 8.539 -22.609 1 90.56 277 PHE B C 1
ATOM 7022 O O . PHE B 1 277 ? -19.438 9.57 -22.938 1 90.56 277 PHE B O 1
ATOM 7029 N N . GLN B 1 278 ? -17.656 8.484 -22.047 1 89.44 278 GLN B N 1
ATOM 7030 C CA . GLN B 1 278 ? -17 9.734 -21.688 1 89.44 278 GLN B CA 1
ATOM 7031 C C . GLN B 1 278 ? -16.203 10.281 -22.875 1 89.44 278 GLN B C 1
ATOM 7033 O O . GLN B 1 278 ? -15.727 9.516 -23.719 1 89.44 278 GLN B O 1
ATOM 7038 N N . ASP B 1 279 ? -16.109 11.555 -22.844 1 83.12 279 ASP B N 1
ATOM 7039 C CA . ASP B 1 279 ? -15.211 12.18 -23.812 1 83.12 279 ASP B CA 1
ATOM 7040 C C . ASP B 1 279 ? -13.758 12.039 -23.375 1 83.12 279 ASP B C 1
ATOM 7042 O O . ASP B 1 279 ? -13.477 11.773 -22.203 1 83.12 279 ASP B O 1
ATOM 7046 N N . ASP B 1 280 ? -12.945 12.094 -24.312 1 76.12 280 ASP B N 1
ATOM 7047 C CA . ASP B 1 280 ? -11.523 11.883 -24.078 1 76.12 280 ASP B CA 1
ATOM 7048 C C . ASP B 1 280 ? -11 12.82 -22.984 1 76.12 280 ASP B C 1
ATOM 7050 O O . ASP B 1 280 ? -10.047 12.492 -22.281 1 76.12 280 ASP B O 1
ATOM 7054 N N . ASN B 1 281 ? -11.68 13.898 -22.828 1 78.31 281 ASN B N 1
ATOM 7055 C CA . ASN B 1 281 ? -11.172 14.883 -21.875 1 78.31 281 ASN B CA 1
ATOM 7056 C C . ASN B 1 281 ? -11.984 14.891 -20.594 1 78.31 281 ASN B C 1
ATOM 7058 O O . ASN B 1 281 ? -11.789 15.75 -19.734 1 78.31 281 ASN B O 1
ATOM 7062 N N . ALA B 1 282 ? -12.781 13.867 -20.516 1 79.81 282 ALA B N 1
ATOM 7063 C CA . ALA B 1 282 ? -13.664 13.891 -19.344 1 79.81 282 ALA B CA 1
ATOM 7064 C C . ALA B 1 282 ? -12.93 13.438 -18.094 1 79.81 282 ALA B C 1
ATOM 7066 O O . ALA B 1 282 ? -12 12.633 -18.156 1 79.81 282 ALA B O 1
ATOM 7067 N N . SER B 1 283 ? -13.312 14.055 -17 1 81.88 283 SER B N 1
ATOM 7068 C CA . SER B 1 283 ? -12.711 13.727 -15.719 1 81.88 283 SER B CA 1
ATOM 7069 C C . SER B 1 283 ? -13.156 12.344 -15.234 1 81.88 283 SER B C 1
ATOM 7071 O O . SER B 1 283 ? -14.297 11.938 -15.477 1 81.88 283 SER B O 1
ATOM 7073 N N . SER B 1 284 ? -12.312 11.648 -14.617 1 83.88 284 SER B N 1
ATOM 7074 C CA . SER B 1 284 ? -12.633 10.344 -14.055 1 83.88 284 SER B CA 1
ATOM 7075 C C . SER B 1 284 ? -13.43 10.484 -12.758 1 83.88 284 SER B C 1
ATOM 7077 O O . SER B 1 284 ? -13.359 11.523 -12.094 1 83.88 284 SER B O 1
ATOM 7079 N N . LEU B 1 285 ? -14.234 9.562 -12.484 1 86.56 285 LEU B N 1
ATOM 7080 C CA . LEU B 1 285 ? -14.984 9.539 -11.234 1 86.56 285 LEU B CA 1
ATOM 7081 C C . LEU B 1 285 ? -14.047 9.336 -10.039 1 86.56 285 LEU B C 1
ATOM 7083 O O . LEU B 1 285 ? -13.156 8.477 -10.086 1 86.56 285 LEU B O 1
ATOM 7087 N N . ARG B 1 286 ? -14.18 10.117 -9.047 1 82.44 286 ARG B N 1
ATOM 7088 C CA . ARG B 1 286 ? -13.359 10.023 -7.84 1 82.44 286 ARG B CA 1
ATOM 7089 C C . ARG B 1 286 ? -14.164 9.477 -6.672 1 82.44 286 ARG B C 1
ATOM 7091 O O . ARG B 1 286 ? -15.305 9.891 -6.441 1 82.44 286 ARG B O 1
ATOM 7098 N N . PRO B 1 287 ? -13.562 8.508 -5.996 1 77.25 287 PRO B N 1
ATOM 7099 C CA . PRO B 1 287 ? -14.281 7.961 -4.844 1 77.25 287 PRO B CA 1
ATOM 7100 C C . PRO B 1 287 ? -14.406 8.969 -3.699 1 77.25 287 PRO B C 1
ATOM 7102 O O . PRO B 1 287 ? -13.586 9.883 -3.584 1 77.25 287 PRO B O 1
ATOM 7105 N N . LEU B 1 288 ? -15.445 8.734 -2.898 1 72.44 288 LEU B N 1
ATOM 7106 C CA . LEU B 1 288 ? -15.688 9.594 -1.744 1 72.44 288 LEU B CA 1
ATOM 7107 C C . LEU B 1 288 ? -14.75 9.234 -0.594 1 72.44 288 LEU B C 1
ATOM 7109 O O . LEU B 1 288 ? -14.562 8.055 -0.286 1 72.44 288 LEU B O 1
ATOM 7113 N N . CYS B 1 289 ? -14.008 10.188 -0.088 1 67.31 289 CYS B N 1
ATOM 7114 C CA . CYS B 1 289 ? -13.188 9.961 1.102 1 67.31 289 CYS B CA 1
ATOM 7115 C C . CYS B 1 289 ? -14.07 9.797 2.338 1 67.31 289 CYS B C 1
ATOM 7117 O O . CYS B 1 289 ? -14.883 10.664 2.646 1 67.31 289 CYS B O 1
ATOM 7119 N N . PRO B 1 290 ? -13.961 8.688 2.953 1 62.28 290 PRO B N 1
ATOM 7120 C CA . PRO B 1 290 ? -14.867 8.438 4.07 1 62.28 290 PRO B CA 1
ATOM 7121 C C . PRO B 1 290 ? -14.586 9.32 5.281 1 62.28 290 PRO B C 1
ATOM 7123 O O . PRO B 1 290 ? -15.484 9.602 6.074 1 62.28 290 PRO B O 1
ATOM 7126 N N . THR B 1 291 ? -13.359 9.766 5.473 1 60.38 291 THR B N 1
ATOM 7127 C CA . THR B 1 291 ? -13.008 10.391 6.742 1 60.38 291 THR B CA 1
ATOM 7128 C C . THR B 1 291 ? -12.992 11.914 6.617 1 60.38 291 THR B C 1
ATOM 7130 O O . THR B 1 291 ? -13.273 12.625 7.582 1 60.38 291 THR B O 1
ATOM 7133 N N . ARG B 1 292 ? -12.617 12.359 5.449 1 62.34 292 ARG B N 1
ATOM 7134 C CA . ARG B 1 292 ? -12.469 13.805 5.332 1 62.34 292 ARG B CA 1
ATOM 7135 C C . ARG B 1 292 ? -13.453 14.375 4.32 1 62.34 292 ARG B C 1
ATOM 7137 O O . ARG B 1 292 ? -13.234 14.273 3.109 1 62.34 292 ARG B O 1
ATOM 7144 N N . TRP B 1 293 ? -14.469 14.969 4.832 1 59.78 293 TRP B N 1
ATOM 7145 C CA . TRP B 1 293 ? -15.578 15.406 3.996 1 59.78 293 TRP B CA 1
ATOM 7146 C C . TRP B 1 293 ? -15.141 16.516 3.047 1 59.78 293 TRP B C 1
ATOM 7148 O O . TRP B 1 293 ? -15.648 16.625 1.93 1 59.78 293 TRP B O 1
ATOM 7158 N N . THR B 1 294 ? -14.234 17.281 3.51 1 58.47 294 THR B N 1
ATOM 7159 C CA . THR B 1 294 ? -13.812 18.312 2.578 1 58.47 294 THR B CA 1
ATOM 7160 C C . THR B 1 294 ? -13.219 17.703 1.315 1 58.47 294 THR B C 1
ATOM 7162 O O . THR B 1 294 ? -13.312 18.281 0.232 1 58.47 294 THR B O 1
ATOM 7165 N N . LEU B 1 295 ? -12.852 16.562 1.568 1 61.16 295 LEU B N 1
ATOM 7166 C CA . LEU B 1 295 ? -12.227 15.938 0.411 1 61.16 295 LEU B CA 1
ATOM 7167 C C . LEU B 1 295 ? -13.281 15.281 -0.483 1 61.16 295 LEU B C 1
ATOM 7169 O O . LEU B 1 295 ? -12.961 14.797 -1.571 1 61.16 295 LEU B O 1
ATOM 7173 N N . LYS B 1 296 ? -14.43 15.578 -0.105 1 73.06 296 LYS B N 1
ATOM 7174 C CA . LYS B 1 296 ? -15.516 15.008 -0.896 1 73.06 296 LYS B CA 1
ATOM 7175 C C . LYS B 1 296 ? -15.828 15.883 -2.109 1 73.06 296 LYS B C 1
ATOM 7177 O O . LYS B 1 296 ? -16.484 15.438 -3.053 1 73.06 296 LYS B O 1
ATOM 7182 N N . THR B 1 297 ? -15.289 17.094 -2.037 1 82.31 297 THR B N 1
ATOM 7183 C CA . THR B 1 297 ? -15.586 18.047 -3.1 1 82.31 297 THR B CA 1
ATOM 7184 C C . THR B 1 297 ? -15.141 17.5 -4.453 1 82.31 297 THR B C 1
ATOM 7186 O O . THR B 1 297 ? -15.867 17.625 -5.445 1 82.31 297 THR B O 1
ATOM 7189 N N . ALA B 1 298 ? -14.047 16.906 -4.43 1 82.25 298 ALA B N 1
ATOM 7190 C CA . ALA B 1 298 ? -13.531 16.359 -5.684 1 82.25 298 ALA B CA 1
ATOM 7191 C C . ALA B 1 298 ? -14.445 15.258 -6.215 1 82.25 298 ALA B C 1
ATOM 7193 O O . ALA B 1 298 ? -14.656 15.141 -7.426 1 82.25 298 ALA B O 1
ATOM 7194 N N . SER B 1 299 ? -14.898 14.508 -5.355 1 84.38 299 SER B N 1
ATOM 7195 C CA . SER B 1 299 ? -15.805 13.43 -5.75 1 84.38 299 SER B CA 1
ATOM 7196 C C . SER B 1 299 ? -17.125 13.984 -6.277 1 84.38 299 SER B C 1
ATOM 7198 O O . SER B 1 299 ? -17.609 13.547 -7.32 1 84.38 299 SER B O 1
ATOM 7200 N N . LEU B 1 300 ? -17.672 14.977 -5.621 1 86.31 300 LEU B N 1
ATOM 7201 C CA . LEU B 1 300 ? -18.938 15.578 -6.043 1 86.31 300 LEU B CA 1
ATOM 7202 C C . LEU B 1 300 ? -18.781 16.281 -7.383 1 86.31 300 LEU B C 1
ATOM 7204 O O . LEU B 1 300 ? -19.672 16.234 -8.227 1 86.31 300 LEU B O 1
ATOM 7208 N N . LEU B 1 301 ? -17.656 16.891 -7.52 1 88.69 301 LEU B N 1
ATOM 7209 C CA . LEU B 1 301 ? -17.391 17.578 -8.773 1 88.69 301 LEU B CA 1
ATOM 7210 C C . LEU B 1 301 ? -17.281 16.578 -9.93 1 88.69 301 LEU B C 1
ATOM 7212 O O . LEU B 1 301 ? -17.734 16.859 -11.039 1 88.69 301 LEU B O 1
ATOM 7216 N N . SER B 1 302 ? -16.672 15.5 -9.602 1 88.75 302 SER B N 1
ATOM 7217 C CA . SER B 1 302 ? -16.547 14.477 -10.633 1 88.75 302 SER B CA 1
ATOM 7218 C C . SER B 1 302 ? -17.906 13.945 -11.047 1 88.75 302 SER B C 1
ATOM 7220 O O . SER B 1 302 ? -18.141 13.648 -12.227 1 88.75 302 SER B O 1
ATOM 7222 N N . ILE B 1 303 ? -18.812 13.875 -10.203 1 88.88 303 ILE B N 1
ATOM 7223 C CA . ILE B 1 303 ? -20.156 13.414 -10.492 1 88.88 303 ILE B CA 1
ATOM 7224 C C . ILE B 1 303 ? -20.906 14.469 -11.305 1 88.88 303 ILE B C 1
ATOM 7226 O O . ILE B 1 303 ? -21.547 14.148 -12.305 1 88.88 303 ILE B O 1
ATOM 7230 N N . ALA B 1 304 ? -20.781 15.648 -10.852 1 91 304 ALA B N 1
ATOM 7231 C CA . ALA B 1 304 ? -21.484 16.734 -11.531 1 91 304 ALA B CA 1
ATOM 7232 C C . ALA B 1 304 ? -21 16.891 -12.969 1 91 304 ALA B C 1
ATOM 7234 O O . ALA B 1 304 ? -21.797 17.125 -13.883 1 91 304 ALA B O 1
ATOM 7235 N N . SER B 1 305 ? -19.734 16.75 -13.148 1 91.5 305 SER B N 1
ATOM 7236 C CA . SER B 1 305 ? -19.141 16.938 -14.477 1 91.5 305 SER B CA 1
ATOM 7237 C C . SER B 1 305 ? -19.516 15.781 -15.398 1 91.5 305 SER B C 1
ATOM 7239 O O . SER B 1 305 ? -19.5 15.938 -16.625 1 91.5 305 SER B O 1
ATOM 7241 N N . ASN B 1 306 ? -19.844 14.68 -14.805 1 92.19 306 ASN B N 1
ATOM 7242 C CA . ASN B 1 306 ? -20.188 13.508 -15.594 1 92.19 306 ASN B CA 1
ATOM 7243 C C . ASN B 1 306 ? -21.672 13.188 -15.5 1 92.19 306 ASN B C 1
ATOM 7245 O O . ASN B 1 306 ? -22.078 12.047 -15.742 1 92.19 306 ASN B O 1
ATOM 7249 N N . TYR B 1 307 ? -22.453 14.133 -15.125 1 93.06 307 TYR B N 1
ATOM 7250 C CA . TYR B 1 307 ? -23.844 13.836 -14.789 1 93.06 307 TYR B CA 1
ATOM 7251 C C . TYR B 1 307 ? -24.594 13.273 -15.992 1 93.06 307 TYR B C 1
ATOM 7253 O O . TYR B 1 307 ? -25.297 12.273 -15.875 1 93.06 307 TYR B O 1
ATOM 7261 N N . SER B 1 308 ? -24.453 13.898 -17.141 1 93.88 308 SER B N 1
ATOM 7262 C CA . SER B 1 308 ? -25.141 13.438 -18.359 1 93.88 308 SER B CA 1
ATOM 7263 C C . SER B 1 308 ? -24.672 12.047 -18.75 1 93.88 308 SER B C 1
ATOM 7265 O O . SER B 1 308 ? -25.484 11.188 -19.109 1 93.88 308 SER B O 1
ATOM 7267 N N . VAL B 1 309 ? -23.375 11.867 -18.688 1 93.75 309 VAL B N 1
ATOM 7268 C CA . VAL B 1 309 ? -22.766 10.586 -19.031 1 93.75 309 VAL B CA 1
ATOM 7269 C C . VAL B 1 309 ? -23.25 9.508 -18.062 1 93.75 309 VAL B C 1
ATOM 7271 O O . VAL B 1 309 ? -23.484 8.367 -18.469 1 93.75 309 VAL B O 1
ATOM 7274 N N . LEU B 1 310 ? -23.375 9.883 -16.812 1 93.5 310 LEU B N 1
ATOM 7275 C CA . LEU B 1 310 ? -23.844 8.945 -15.797 1 93.5 310 LEU B CA 1
ATOM 7276 C C . LEU B 1 310 ? -25.266 8.5 -16.078 1 93.5 310 LEU B C 1
ATOM 7278 O O . LEU B 1 310 ? -25.594 7.316 -15.93 1 93.5 310 LEU B O 1
ATOM 7282 N N . LEU B 1 311 ? -26.125 9.406 -16.531 1 94.56 311 LEU B N 1
ATOM 7283 C CA . LEU B 1 311 ? -27.516 9.078 -16.844 1 94.56 311 LEU B CA 1
ATOM 7284 C C . LEU B 1 311 ? -27.594 8.086 -18 1 94.56 311 LEU B C 1
ATOM 7286 O O . LEU B 1 311 ? -28.297 7.082 -17.922 1 94.56 311 LEU B O 1
ATOM 7290 N N . GLU B 1 312 ? -26.828 8.359 -18.969 1 94.56 312 GLU B N 1
ATOM 7291 C CA . GLU B 1 312 ? -26.812 7.492 -20.141 1 94.56 312 GLU B CA 1
ATOM 7292 C C . GLU B 1 312 ? -26.266 6.109 -19.797 1 94.56 312 GLU B C 1
ATOM 7294 O O . GLU B 1 312 ? -26.812 5.094 -20.219 1 94.56 312 GLU B O 1
ATOM 7299 N N . PHE B 1 313 ? -25.203 6.125 -19.141 1 94.44 313 PHE B N 1
ATOM 7300 C CA . PHE B 1 313 ? -24.547 4.875 -18.766 1 94.44 313 PHE B CA 1
ATOM 7301 C C . PHE B 1 313 ? -25.484 4.016 -17.906 1 94.44 313 PHE B C 1
ATOM 7303 O O . PHE B 1 313 ? -25.609 2.814 -18.156 1 94.44 313 PHE B O 1
ATOM 7310 N N . LEU B 1 314 ? -26.047 4.656 -16.891 1 94.19 314 LEU B N 1
ATOM 7311 C CA . LEU B 1 314 ? -26.922 3.916 -15.992 1 94.19 314 LEU B CA 1
ATOM 7312 C C . LEU B 1 314 ? -28.141 3.389 -16.734 1 94.19 314 LEU B C 1
ATOM 7314 O O . LEU B 1 314 ? -28.656 2.311 -16.406 1 94.19 314 LEU B O 1
ATOM 7318 N N . GLU B 1 315 ? -28.641 4.148 -17.641 1 94.44 315 GLU B N 1
ATOM 7319 C CA . GLU B 1 315 ? -29.75 3.68 -18.469 1 94.44 315 GLU B CA 1
ATOM 7320 C C . GLU B 1 315 ? -29.344 2.455 -19.281 1 94.44 315 GLU B C 1
ATOM 7322 O O . GLU B 1 315 ? -30.078 1.467 -19.344 1 94.44 315 GLU B O 1
ATOM 7327 N N . ASP B 1 316 ? -28.172 2.572 -19.859 1 94.5 316 ASP B N 1
ATOM 7328 C CA . ASP B 1 316 ? -27.656 1.468 -20.656 1 94.5 316 ASP B CA 1
ATOM 7329 C C . ASP B 1 316 ? -27.391 0.236 -19.797 1 94.5 316 ASP B C 1
ATOM 7331 O O . ASP B 1 316 ? -27.719 -0.886 -20.188 1 94.5 316 ASP B O 1
ATOM 7335 N N . LEU B 1 317 ? -26.781 0.406 -18.703 1 92.94 317 LEU B N 1
ATOM 7336 C CA . LEU B 1 317 ? -26.469 -0.685 -17.781 1 92.94 317 LEU B CA 1
ATOM 7337 C C . LEU B 1 317 ? -27.734 -1.356 -17.281 1 92.94 317 LEU B C 1
ATOM 7339 O O . LEU B 1 317 ? -27.781 -2.582 -17.156 1 92.94 317 LEU B O 1
ATOM 7343 N N . SER B 1 318 ? -28.688 -0.533 -16.953 1 92 318 SER B N 1
ATOM 7344 C CA . SER B 1 318 ? -29.953 -1.061 -16.453 1 92 318 SER B CA 1
ATOM 7345 C C . SER B 1 318 ? -30.656 -1.904 -17.5 1 92 318 SER B C 1
ATOM 7347 O O . SER B 1 318 ? -31.328 -2.887 -17.172 1 92 318 SER B O 1
ATOM 7349 N N . GLU B 1 319 ? -30.5 -1.633 -18.688 1 91.31 319 GLU B N 1
ATOM 7350 C CA . GLU B 1 319 ? -31.141 -2.352 -19.781 1 91.31 319 GLU B CA 1
ATOM 7351 C C . GLU B 1 319 ? -30.375 -3.623 -20.141 1 91.31 319 GLU B C 1
ATOM 7353 O O . GLU B 1 319 ? -30.984 -4.664 -20.391 1 91.31 319 GLU B O 1
ATOM 7358 N N . LYS B 1 320 ? -29.109 -3.566 -20.156 1 89.75 320 LYS B N 1
ATOM 7359 C CA . LYS B 1 320 ? -28.281 -4.648 -20.672 1 89.75 320 LYS B CA 1
ATOM 7360 C C . LYS B 1 320 ? -27.953 -5.668 -19.594 1 89.75 320 LYS B C 1
ATOM 7362 O O . LYS B 1 320 ? -27.766 -6.848 -19.875 1 89.75 320 LYS B O 1
ATOM 7367 N N . GLU B 1 321 ? -27.875 -5.188 -18.391 1 86.31 321 GLU B N 1
ATOM 7368 C CA . GLU B 1 321 ? -27.516 -6.094 -17.312 1 86.31 321 GLU B CA 1
ATOM 7369 C C . GLU B 1 321 ? -28.734 -6.539 -16.516 1 86.31 321 GLU B C 1
ATOM 7371 O O . GLU B 1 321 ? -29.469 -5.707 -15.977 1 86.31 321 GLU B O 1
ATOM 7376 N N . ARG B 1 322 ? -29.125 -7.773 -16.516 1 78.12 322 ARG B N 1
ATOM 7377 C CA . ARG B 1 322 ? -30.344 -8.273 -15.875 1 78.12 322 ARG B CA 1
ATOM 7378 C C . ARG B 1 322 ? -30.062 -8.719 -14.445 1 78.12 322 ARG B C 1
ATOM 7380 O O . ARG B 1 322 ? -30.969 -8.781 -13.617 1 78.12 322 ARG B O 1
ATOM 7387 N N . GLY B 1 323 ? -29.016 -8.555 -13.773 1 82.62 323 GLY B N 1
ATOM 7388 C CA . GLY B 1 323 ? -28.672 -9.031 -12.445 1 82.62 323 GLY B CA 1
ATOM 7389 C C . GLY B 1 323 ? -28.672 -7.934 -11.398 1 82.62 323 GLY B C 1
ATOM 7390 O O . GLY B 1 323 ? -29.422 -6.961 -11.508 1 82.62 323 GLY B O 1
ATOM 7391 N N . GLU B 1 324 ? -28.141 -8.148 -10.289 1 84.69 324 GLU B N 1
ATOM 7392 C CA . GLU B 1 324 ? -28.078 -7.223 -9.164 1 84.69 324 GLU B CA 1
ATOM 7393 C C . GLU B 1 324 ? -27.516 -5.871 -9.594 1 84.69 324 GLU B C 1
ATOM 7395 O O . GLU B 1 324 ? -28 -4.824 -9.156 1 84.69 324 GLU B O 1
ATOM 7400 N N . ALA B 1 325 ? -26.609 -5.906 -10.5 1 85.44 325 ALA B N 1
ATOM 7401 C CA . ALA B 1 325 ? -25.984 -4.668 -10.969 1 85.44 325 ALA B CA 1
ATOM 7402 C C . ALA B 1 325 ? -26.984 -3.832 -11.773 1 85.44 325 ALA B C 1
ATOM 7404 O O . ALA B 1 325 ? -27 -2.604 -11.664 1 85.44 325 ALA B O 1
ATOM 7405 N N . GLY B 1 326 ? -27.766 -4.477 -12.562 1 89.25 326 GLY B N 1
ATOM 7406 C CA . GLY B 1 326 ? -28.781 -3.771 -13.328 1 89.25 326 GLY B CA 1
ATOM 7407 C C . GLY B 1 326 ? -29.844 -3.127 -12.461 1 89.25 326 GLY B C 1
ATOM 7408 O O . GLY B 1 326 ? -30.266 -1.998 -12.719 1 89.25 326 GLY B O 1
ATOM 7409 N N . GLY B 1 327 ? -30.25 -3.896 -11.492 1 88.81 327 GLY B N 1
ATOM 7410 C CA . GLY B 1 327 ? -31.219 -3.348 -10.555 1 88.81 327 GLY B CA 1
ATOM 7411 C C . GLY B 1 327 ? -30.703 -2.127 -9.812 1 88.81 327 GLY B C 1
ATOM 7412 O O . GLY B 1 327 ? -31.406 -1.132 -9.672 1 88.81 327 GLY B O 1
ATOM 7413 N N . LYS B 1 328 ? -29.516 -2.252 -9.312 1 89.62 328 LYS B N 1
ATOM 7414 C CA . LYS B 1 328 ? -28.906 -1.121 -8.625 1 89.62 328 LYS B CA 1
ATOM 7415 C C . LYS B 1 328 ? -28.766 0.078 -9.562 1 89.62 328 LYS B C 1
ATOM 7417 O O . LYS B 1 328 ? -28.969 1.221 -9.141 1 89.62 328 LYS B O 1
ATOM 7422 N N . ALA B 1 329 ? -28.406 -0.178 -10.773 1 91.81 329 ALA B N 1
ATOM 7423 C CA . ALA B 1 329 ? -28.25 0.886 -11.766 1 91.81 329 ALA B CA 1
ATOM 7424 C C . ALA B 1 329 ? -29.562 1.612 -12 1 91.81 329 ALA B C 1
ATOM 7426 O O . ALA B 1 329 ? -29.594 2.84 -12.117 1 91.81 329 ALA B O 1
ATOM 7427 N N . ASN B 1 330 ? -30.594 0.859 -12.094 1 92.12 330 ASN B N 1
ATOM 7428 C CA . ASN B 1 330 ? -31.906 1.457 -12.289 1 92.12 330 ASN B CA 1
ATOM 7429 C C . ASN B 1 330 ? -32.312 2.336 -11.109 1 92.12 330 ASN B C 1
ATOM 7431 O O . ASN B 1 330 ? -32.875 3.42 -11.289 1 92.12 330 ASN B O 1
ATOM 7435 N N . GLY B 1 331 ? -32.125 1.771 -9.945 1 88.81 331 GLY B N 1
ATOM 7436 C CA . GLY B 1 331 ? -32.406 2.568 -8.758 1 88.81 331 GLY B CA 1
ATOM 7437 C C . GLY B 1 331 ? -31.625 3.875 -8.734 1 88.81 331 GLY B C 1
ATOM 7438 O O . GLY B 1 331 ? -32.188 4.922 -8.391 1 88.81 331 GLY B O 1
ATOM 7439 N N . LEU B 1 332 ? -30.391 3.836 -9.023 1 90.81 332 LEU B N 1
ATOM 7440 C CA . LEU B 1 332 ? -29.547 5.023 -9.039 1 90.81 332 LEU B CA 1
ATOM 7441 C C . LEU B 1 332 ? -29.984 5.988 -10.141 1 90.81 332 LEU B C 1
ATOM 7443 O O . LEU B 1 332 ? -29.938 7.207 -9.953 1 90.81 332 LEU B O 1
ATOM 7447 N N . LEU B 1 333 ? -30.359 5.426 -11.242 1 92.5 333 LEU B N 1
ATOM 7448 C CA . LEU B 1 333 ? -30.844 6.246 -12.352 1 92.5 333 LEU B CA 1
ATOM 7449 C C . LEU B 1 333 ? -32.094 7.039 -11.938 1 92.5 333 LEU B C 1
ATOM 7451 O O . LEU B 1 333 ? -32.156 8.242 -12.195 1 92.5 333 LEU B O 1
ATOM 7455 N N . MET B 1 334 ? -32.938 6.363 -11.297 1 91.75 334 MET B N 1
ATOM 7456 C CA . MET B 1 334 ? -34.156 7.027 -10.852 1 91.75 334 MET B CA 1
ATOM 7457 C C . MET B 1 334 ? -33.844 8.141 -9.859 1 91.75 334 MET B C 1
ATOM 7459 O O . MET B 1 334 ? -34.5 9.18 -9.852 1 91.75 334 MET B O 1
ATOM 7463 N N . HIS B 1 335 ? -32.938 7.883 -9.102 1 89.31 335 HIS B N 1
ATOM 7464 C CA . HIS B 1 335 ? -32.531 8.883 -8.133 1 89.31 335 HIS B CA 1
ATOM 7465 C C . HIS B 1 335 ? -31.891 10.094 -8.82 1 89.31 335 HIS B C 1
ATOM 7467 O O . HIS B 1 335 ? -32.125 11.234 -8.422 1 89.31 335 HIS B O 1
ATOM 7473 N N . LEU B 1 336 ? -31.094 9.898 -9.828 1 91.38 336 LEU B N 1
ATOM 7474 C CA . LEU B 1 336 ? -30.375 10.969 -10.508 1 91.38 336 LEU B CA 1
ATOM 7475 C C . LEU B 1 336 ? -31.312 11.789 -11.383 1 91.38 336 LEU B C 1
ATOM 7477 O O . LEU B 1 336 ? -31.031 12.953 -11.688 1 91.38 336 LEU B O 1
ATOM 7481 N N . LEU B 1 337 ? -32.375 11.141 -11.719 1 93.56 337 LEU B N 1
ATOM 7482 C CA . LEU B 1 337 ? -33.312 11.828 -12.586 1 93.56 337 LEU B CA 1
ATOM 7483 C C . LEU B 1 337 ? -34.156 12.82 -11.797 1 93.56 337 LEU B C 1
ATOM 7485 O O . LEU B 1 337 ? -34.781 13.734 -12.367 1 93.56 337 LEU B O 1
ATOM 7489 N N . LYS B 1 338 ? -34.125 12.68 -10.531 1 91.38 338 LYS B N 1
ATOM 7490 C CA . LYS B 1 338 ? -34.906 13.578 -9.688 1 91.38 338 LYS B CA 1
ATOM 7491 C C . LYS B 1 338 ? -34.25 14.953 -9.594 1 91.38 338 LYS B C 1
ATOM 7493 O O . LYS B 1 338 ? -33.031 15.039 -9.414 1 91.38 338 LYS B O 1
ATOM 7498 N N . PHE B 1 339 ? -35.031 16.016 -9.672 1 92.88 339 PHE B N 1
ATOM 7499 C CA . PHE B 1 339 ? -34.5 17.375 -9.547 1 92.88 339 PHE B CA 1
ATOM 7500 C C . PHE B 1 339 ? -33.906 17.594 -8.156 1 92.88 339 PHE B C 1
ATOM 7502 O O . PHE B 1 339 ? -32.906 18.297 -8.016 1 92.88 339 PHE B O 1
ATOM 7509 N N . SER B 1 340 ? -34.562 16.984 -7.176 1 89.69 340 SER B N 1
ATOM 7510 C CA . SER B 1 340 ? -34.094 17.172 -5.797 1 89.69 340 SER B CA 1
ATOM 7511 C C . SER B 1 340 ? -32.656 16.703 -5.613 1 89.69 340 SER B C 1
ATOM 7513 O O . SER B 1 340 ? -31.891 17.328 -4.887 1 89.69 340 SER B O 1
ATOM 7515 N N . THR B 1 341 ? -32.344 15.609 -6.289 1 89.56 341 THR B N 1
ATOM 7516 C CA . THR B 1 341 ? -30.984 15.078 -6.199 1 89.56 341 THR B CA 1
ATOM 7517 C C . THR B 1 341 ? -29.984 16.016 -6.852 1 89.56 341 THR B C 1
ATOM 7519 O O . THR B 1 341 ? -28.906 16.281 -6.293 1 89.56 341 THR B O 1
ATOM 7522 N N . PHE B 1 342 ? -30.312 16.5 -7.941 1 91.94 342 PHE B N 1
ATOM 7523 C CA . PHE B 1 342 ? -29.438 17.422 -8.672 1 91.94 342 PHE B CA 1
ATOM 7524 C C . PHE B 1 342 ? -29.281 18.734 -7.922 1 91.94 342 PHE B C 1
ATOM 7526 O O . PHE B 1 342 ? -28.172 19.266 -7.836 1 91.94 342 PHE B O 1
ATOM 7533 N N . PHE B 1 343 ? -30.344 19.188 -7.41 1 92.25 343 PHE B N 1
ATOM 7534 C CA . PHE B 1 343 ? -30.328 20.422 -6.625 1 92.25 343 PHE B CA 1
ATOM 7535 C C . PHE B 1 343 ? -29.406 20.281 -5.418 1 92.25 343 PHE B C 1
ATOM 7537 O O . PHE B 1 343 ? -28.594 21.156 -5.145 1 92.25 343 PHE B O 1
ATOM 7544 N N . SER B 1 344 ? -29.594 19.203 -4.742 1 89.25 344 SER B N 1
ATOM 7545 C CA . SER B 1 344 ? -28.781 18.953 -3.561 1 89.25 344 SER B CA 1
ATOM 7546 C C . SER B 1 344 ? -27.297 18.859 -3.918 1 89.25 344 SER B C 1
ATOM 7548 O O . SER B 1 344 ? -26.438 19.328 -3.166 1 89.25 344 SER B O 1
ATOM 7550 N N . LEU B 1 345 ? -27 18.203 -4.992 1 89.12 345 LEU B N 1
ATOM 7551 C CA . LEU B 1 345 ? -25.625 18.078 -5.457 1 89.12 345 LEU B CA 1
ATOM 7552 C C . LEU B 1 345 ? -25.016 19.453 -5.73 1 89.12 345 LEU B C 1
ATOM 7554 O O . LEU B 1 345 ? -23.906 19.75 -5.273 1 89.12 345 LEU B O 1
ATOM 7558 N N . LYS B 1 346 ? -25.719 20.25 -6.414 1 92.19 346 LYS B N 1
ATOM 7559 C CA . LYS B 1 346 ? -25.219 21.578 -6.766 1 92.19 346 LYS B CA 1
ATOM 7560 C C . LYS B 1 346 ? -25.078 22.453 -5.523 1 92.19 346 LYS B C 1
ATOM 7562 O O . LYS B 1 346 ? -24.141 23.25 -5.43 1 92.19 346 LYS B O 1
ATOM 7567 N N . LEU B 1 347 ? -26.047 22.281 -4.691 1 91.5 347 LEU B N 1
ATOM 7568 C CA . LEU B 1 347 ? -26 23.062 -3.453 1 91.5 347 LEU B CA 1
ATOM 7569 C C . LEU B 1 347 ? -24.797 22.672 -2.607 1 91.5 347 LEU B C 1
ATOM 7571 O O . LEU B 1 347 ? -24.094 23.531 -2.088 1 91.5 347 LEU B O 1
ATOM 7575 N N . MET B 1 348 ? -24.594 21.422 -2.48 1 88.44 348 MET B N 1
ATOM 7576 C CA . MET B 1 348 ? -23.453 20.953 -1.72 1 88.44 348 MET B CA 1
ATOM 7577 C C . MET B 1 348 ? -22.141 21.406 -2.355 1 88.44 348 MET B C 1
ATOM 7579 O O . MET B 1 348 ? -21.203 21.797 -1.651 1 88.44 348 MET B O 1
ATOM 7583 N N . LEU B 1 349 ? -22.062 21.344 -3.615 1 89.75 349 LEU B N 1
ATOM 7584 C CA . LEU B 1 349 ? -20.859 21.766 -4.32 1 89.75 349 LEU B CA 1
ATOM 7585 C C . LEU B 1 349 ? -20.594 23.25 -4.082 1 89.75 349 LEU B C 1
ATOM 7587 O O . LEU B 1 349 ? -19.438 23.641 -3.922 1 89.75 349 LEU B O 1
ATOM 7591 N N . LYS B 1 350 ? -21.609 23.984 -4.109 1 91.31 350 LYS B N 1
ATOM 7592 C CA . LYS B 1 350 ? -21.469 25.422 -3.885 1 91.31 350 LYS B CA 1
ATOM 7593 C C . LYS B 1 350 ? -20.906 25.703 -2.496 1 91.31 350 LYS B C 1
ATOM 7595 O O . LYS B 1 350 ? -20.016 26.547 -2.344 1 91.31 350 LYS B O 1
ATOM 7600 N N . PHE B 1 351 ? -21.375 25 -1.576 1 89.5 351 PHE B N 1
ATOM 7601 C CA . PHE B 1 351 ? -20.953 25.203 -0.194 1 89.5 351 PHE B CA 1
ATOM 7602 C C . PHE B 1 351 ? -19.594 24.562 0.059 1 89.5 351 PHE B C 1
ATOM 7604 O O . PHE B 1 351 ? -18.688 25.188 0.618 1 89.5 351 PHE B O 1
ATOM 7611 N N . PHE B 1 352 ? -19.422 23.312 -0.303 1 87.69 352 PHE B N 1
ATOM 7612 C CA . PHE B 1 352 ? -18.219 22.547 0.005 1 87.69 352 PHE B CA 1
ATOM 7613 C C . PHE B 1 352 ? -17 23.141 -0.68 1 87.69 352 PHE B C 1
ATOM 7615 O O . PHE B 1 352 ? -15.891 23.094 -0.141 1 87.69 352 PHE B O 1
ATOM 7622 N N . SER B 1 353 ? -17.172 23.672 -1.816 1 88.5 353 SER B N 1
ATOM 7623 C CA . SER B 1 353 ? -16.047 24.281 -2.523 1 88.5 353 SER B CA 1
ATOM 7624 C C . SER B 1 353 ? -15.453 25.438 -1.727 1 88.5 353 SER B C 1
ATOM 7626 O O . SER B 1 353 ? -14.234 25.625 -1.702 1 88.5 353 SER B O 1
ATOM 7628 N N . ARG B 1 354 ? -16.312 26.188 -1.107 1 90.25 354 ARG B N 1
ATOM 7629 C CA . ARG B 1 354 ? -15.867 27.312 -0.288 1 90.25 354 ARG B CA 1
ATOM 7630 C C . ARG B 1 354 ? -15.148 26.828 0.967 1 90.25 354 ARG B C 1
ATOM 7632 O O . ARG B 1 354 ? -14.102 27.359 1.34 1 90.25 354 ARG B O 1
ATOM 7639 N N . MET B 1 355 ? -15.727 25.797 1.533 1 90.56 355 MET B N 1
ATOM 7640 C CA . MET B 1 355 ? -15.109 25.234 2.729 1 90.56 355 MET B CA 1
ATOM 7641 C C . MET B 1 355 ? -13.742 24.641 2.41 1 90.56 355 MET B C 1
ATOM 7643 O O . MET B 1 355 ? -12.812 24.75 3.217 1 90.56 355 MET B O 1
ATOM 7647 N N . GLU B 1 356 ? -13.633 24.016 1.276 1 89.56 356 GLU B N 1
ATOM 7648 C CA . GLU B 1 356 ? -12.375 23.391 0.863 1 89.56 356 GLU B CA 1
ATOM 7649 C C . GLU B 1 356 ? -11.281 24.438 0.66 1 89.56 356 GLU B C 1
ATOM 7651 O O . GLU B 1 356 ? -10.117 24.203 0.981 1 89.56 356 GLU B O 1
ATOM 7656 N N . THR B 1 357 ? -11.602 25.531 0.115 1 90.12 357 THR B N 1
ATOM 7657 C CA . THR B 1 357 ? -10.641 26.609 -0.101 1 90.12 357 THR B CA 1
ATOM 7658 C C . THR B 1 357 ? -10.07 27.094 1.226 1 90.12 357 THR B C 1
ATOM 7660 O O . THR B 1 357 ? -8.859 27.281 1.351 1 90.12 357 THR B O 1
ATOM 7663 N N . VAL B 1 358 ? -10.93 27.219 2.15 1 91.69 358 VAL B N 1
ATOM 7664 C CA . VAL B 1 358 ? -10.492 27.688 3.465 1 91.69 358 VAL B CA 1
ATOM 7665 C C . VAL B 1 358 ? -9.664 26.594 4.141 1 91.69 358 VAL B C 1
ATOM 7667 O O . VAL B 1 358 ? -8.633 26.891 4.754 1 91.69 358 VAL B O 1
ATOM 7670 N N . ASN B 1 359 ? -10.125 25.422 4.039 1 89.38 359 ASN B N 1
ATOM 7671 C CA . ASN B 1 359 ? -9.414 24.312 4.656 1 89.38 359 ASN B CA 1
ATOM 7672 C C . ASN B 1 359 ? -7.996 24.172 4.113 1 89.38 359 ASN B C 1
ATOM 7674 O O . ASN B 1 359 ? -7.066 23.875 4.863 1 89.38 359 ASN B O 1
ATOM 7678 N N . VAL B 1 360 ? -7.809 24.344 2.844 1 89.69 360 VAL B N 1
ATOM 7679 C CA . VAL B 1 360 ? -6.488 24.281 2.225 1 89.69 360 VAL B CA 1
ATOM 7680 C C . VAL B 1 360 ? -5.609 25.406 2.752 1 89.69 360 VAL B C 1
ATOM 7682 O O . VAL B 1 360 ? -4.434 25.203 3.053 1 89.69 360 VAL B O 1
ATOM 7685 N N . ALA B 1 361 ? -6.176 26.547 2.908 1 91.19 361 ALA B N 1
ATOM 7686 C CA . ALA B 1 361 ? -5.438 27.703 3.412 1 91.19 361 ALA B CA 1
ATOM 7687 C C . ALA B 1 361 ? -5.004 27.484 4.859 1 91.19 361 ALA B C 1
ATOM 7689 O O . ALA B 1 361 ? -3.922 27.922 5.262 1 91.19 361 ALA B O 1
ATOM 7690 N N . LEU B 1 362 ? -5.801 26.797 5.594 1 90.81 362 LEU B N 1
ATOM 7691 C CA . LEU B 1 362 ? -5.539 26.578 7.012 1 90.81 362 LEU B CA 1
ATOM 7692 C C . LEU B 1 362 ? -4.422 25.562 7.203 1 90.81 362 LEU B C 1
ATOM 7694 O O . LEU B 1 362 ? -3.854 25.453 8.297 1 90.81 362 LEU B O 1
ATOM 7698 N N . GLN B 1 363 ? -4.094 24.844 6.25 1 87 363 GLN B N 1
ATOM 7699 C CA . GLN B 1 363 ? -3.119 23.766 6.383 1 87 363 GLN B CA 1
ATOM 7700 C C . GLN B 1 363 ? -1.698 24.281 6.168 1 87 363 GLN B C 1
ATOM 7702 O O . GLN B 1 363 ? -0.73 23.531 6.34 1 87 363 GLN B O 1
ATOM 7707 N N . ASN B 1 364 ? -1.612 25.5 5.988 1 86.69 364 ASN B N 1
ATOM 7708 C CA . ASN B 1 364 ? -0.288 26.078 5.816 1 86.69 364 ASN B CA 1
ATOM 7709 C C . ASN B 1 364 ? 0.481 26.125 7.133 1 86.69 364 ASN B C 1
ATOM 7711 O O . ASN B 1 364 ? -0.053 26.562 8.156 1 86.69 364 ASN B O 1
ATOM 7715 N N . SER B 1 365 ? 1.734 25.766 7.117 1 83.25 365 SER B N 1
ATOM 7716 C CA . SER B 1 365 ? 2.531 25.656 8.336 1 83.25 365 SER B CA 1
ATOM 7717 C C . SER B 1 365 ? 2.971 27.031 8.836 1 83.25 365 SER B C 1
ATOM 7719 O O . SER B 1 365 ? 3.357 27.172 10 1 83.25 365 SER B O 1
ATOM 7721 N N . GLN B 1 366 ? 2.898 28.016 8.023 1 85 366 GLN B N 1
ATOM 7722 C CA . GLN B 1 366 ? 3.334 29.344 8.414 1 85 366 GLN B CA 1
ATOM 7723 C C . GLN B 1 366 ? 2.162 30.188 8.914 1 85 366 GLN B C 1
ATOM 7725 O O . GLN B 1 366 ? 2.34 31.344 9.305 1 85 366 GLN B O 1
ATOM 7730 N N . LEU B 1 367 ? 1.104 29.5 8.977 1 89.38 367 LEU B N 1
ATOM 7731 C CA . LEU B 1 367 ? -0.113 30.203 9.367 1 89.38 367 LEU B CA 1
ATOM 7732 C C . LEU B 1 367 ? -0.081 30.562 10.852 1 89.38 367 LEU B C 1
ATOM 7734 O O . LEU B 1 367 ? 0.358 29.766 11.68 1 89.38 367 LEU B O 1
ATOM 7738 N N . HIS B 1 368 ? -0.438 31.781 11.148 1 89.94 368 HIS B N 1
ATOM 7739 C CA . HIS B 1 368 ? -0.604 32.188 12.539 1 89.94 368 HIS B CA 1
ATOM 7740 C C . HIS B 1 368 ? -2.07 32.469 12.867 1 89.94 368 HIS B C 1
ATOM 7742 O O . HIS B 1 368 ? -2.906 32.531 11.961 1 89.94 368 HIS B O 1
ATOM 7748 N N . LEU B 1 369 ? -2.377 32.594 14.055 1 87.81 369 LEU B N 1
ATOM 7749 C CA . LEU B 1 369 ? -3.74 32.562 14.578 1 87.81 369 LEU B CA 1
ATOM 7750 C C . LEU B 1 369 ? -4.559 33.75 14.023 1 87.81 369 LEU B C 1
ATOM 7752 O O . LEU B 1 369 ? -5.75 33.594 13.75 1 87.81 369 LEU B O 1
ATOM 7756 N N . GLN B 1 370 ? -3.947 34.844 13.828 1 89.06 370 GLN B N 1
ATOM 7757 C CA . GLN B 1 370 ? -4.672 36 13.32 1 89.06 370 GLN B CA 1
ATOM 7758 C C . GLN B 1 370 ? -5.133 35.781 11.883 1 89.06 370 GLN B C 1
ATOM 7760 O O . GLN B 1 370 ? -6.246 36.156 11.516 1 89.06 370 GLN B O 1
ATOM 7765 N N . LYS B 1 371 ? -4.246 35.281 11.195 1 90.25 371 LYS B N 1
ATOM 7766 C CA . LYS B 1 371 ? -4.605 34.969 9.805 1 90.25 371 LYS B CA 1
ATOM 7767 C C . LYS B 1 371 ? -5.707 33.938 9.727 1 90.25 371 LYS B C 1
ATOM 7769 O O . LYS B 1 371 ? -6.586 34 8.867 1 90.25 371 LYS B O 1
ATOM 7774 N N . ALA B 1 372 ? -5.633 32.969 10.555 1 92 372 ALA B N 1
ATOM 7775 C CA . ALA B 1 372 ? -6.68 31.953 10.625 1 92 372 ALA B CA 1
ATOM 7776 C C . ALA B 1 372 ? -8.031 32.594 10.953 1 92 372 ALA B C 1
ATOM 7778 O O . ALA B 1 372 ? -9.055 32.219 10.367 1 92 372 ALA B O 1
ATOM 7779 N N . ARG B 1 373 ? -8.008 33.469 11.891 1 90.88 373 ARG B N 1
ATOM 7780 C CA . ARG B 1 373 ? -9.227 34.188 12.258 1 90.88 373 ARG B CA 1
ATOM 7781 C C . ARG B 1 373 ? -9.797 34.938 11.07 1 90.88 373 ARG B C 1
ATOM 7783 O O . ARG B 1 373 ? -11.008 34.906 10.828 1 90.88 373 ARG B O 1
ATOM 7790 N N . GLN B 1 374 ? -8.953 35.531 10.383 1 90.62 374 GLN B N 1
ATOM 7791 C CA . GLN B 1 374 ? -9.383 36.281 9.211 1 90.62 374 GLN B CA 1
ATOM 7792 C C . GLN B 1 374 ? -10.023 35.375 8.172 1 90.62 374 GLN B C 1
ATOM 7794 O O . GLN B 1 374 ? -11.016 35.75 7.539 1 90.62 374 GLN B O 1
ATOM 7799 N N . LEU B 1 375 ? -9.398 34.312 7.992 1 92.62 375 LEU B N 1
ATOM 7800 C CA . LEU B 1 375 ? -9.938 33.344 7.035 1 92.62 375 LEU B CA 1
ATOM 7801 C C . LEU B 1 375 ? -11.336 32.906 7.441 1 92.62 375 LEU B C 1
ATOM 7803 O O . LEU B 1 375 ? -12.234 32.812 6.598 1 92.62 375 LEU B O 1
ATOM 7807 N N . ILE B 1 376 ? -11.562 32.688 8.68 1 91.81 376 ILE B N 1
ATOM 7808 C CA . ILE B 1 376 ? -12.844 32.219 9.188 1 91.81 376 ILE B CA 1
ATOM 7809 C C . ILE B 1 376 ? -13.875 33.344 9.078 1 91.81 376 ILE B C 1
ATOM 7811 O O . ILE B 1 376 ? -15.031 33.094 8.727 1 91.81 376 ILE B O 1
ATOM 7815 N N . ASP B 1 377 ? -13.453 34.5 9.352 1 91.44 377 ASP B N 1
ATOM 7816 C CA . ASP B 1 377 ? -14.344 35.656 9.242 1 91.44 377 ASP B CA 1
ATOM 7817 C C . ASP B 1 377 ? -14.773 35.875 7.793 1 91.44 377 ASP B C 1
ATOM 7819 O O . ASP B 1 377 ? -15.93 36.219 7.527 1 91.44 377 ASP B O 1
ATOM 7823 N N . THR B 1 378 ? -13.82 35.75 6.992 1 93.31 378 THR B N 1
ATOM 7824 C CA . THR B 1 378 ? -14.141 35.875 5.574 1 93.31 378 THR B CA 1
ATOM 7825 C C . THR B 1 378 ? -15.133 34.781 5.152 1 93.31 378 THR B C 1
ATOM 7827 O O . THR B 1 378 ? -16.031 35.062 4.352 1 93.31 378 THR B O 1
ATOM 7830 N N . LEU B 1 379 ? -14.938 33.656 5.648 1 93.25 379 LEU B N 1
ATOM 7831 C CA . LEU B 1 379 ? -15.852 32.562 5.355 1 93.25 379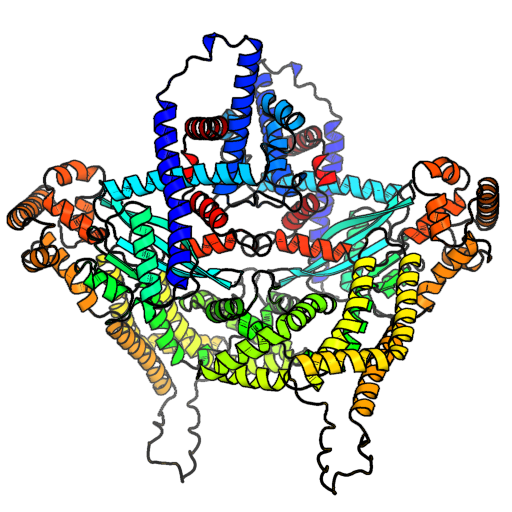 LEU B CA 1
ATOM 7832 C C . LEU B 1 379 ? -17.25 32.844 5.875 1 93.25 379 LEU B C 1
ATOM 7834 O O . LEU B 1 379 ? -18.234 32.594 5.191 1 93.25 379 LEU B O 1
ATOM 7838 N N . ARG B 1 380 ? -17.359 33.438 7.02 1 92.94 380 ARG B N 1
ATOM 7839 C CA . ARG B 1 380 ? -18.641 33.812 7.602 1 92.94 380 ARG B CA 1
ATOM 7840 C C . ARG B 1 380 ? -19.359 34.812 6.719 1 92.94 380 ARG B C 1
ATOM 7842 O O . ARG B 1 380 ? -20.562 34.688 6.465 1 92.94 380 ARG B O 1
ATOM 7849 N N . GLU B 1 381 ? -18.641 35.719 6.277 1 94.38 381 GLU B N 1
ATOM 7850 C CA . GLU B 1 381 ? -19.203 36.719 5.398 1 94.38 381 GLU B CA 1
ATOM 7851 C C . GLU B 1 381 ? -19.641 36.125 4.062 1 94.38 381 GLU B C 1
ATOM 7853 O O . GLU B 1 381 ? -20.672 36.5 3.506 1 94.38 381 GLU B O 1
ATOM 7858 N N . ASP B 1 382 ? -18.828 35.312 3.646 1 94.5 382 ASP B N 1
ATOM 7859 C CA . ASP B 1 382 ? -19.125 34.656 2.377 1 94.5 382 ASP B CA 1
ATOM 7860 C C . ASP B 1 382 ? -20.422 33.844 2.467 1 94.5 382 ASP B C 1
ATOM 7862 O O . ASP B 1 382 ? -21.234 33.875 1.537 1 94.5 382 ASP B O 1
ATOM 7866 N N . ILE B 1 383 ? -20.625 33.188 3.498 1 93.81 383 ILE B N 1
ATOM 7867 C CA . ILE B 1 383 ? -21.828 32.375 3.691 1 93.81 383 ILE B CA 1
ATOM 7868 C C . ILE B 1 383 ? -23.047 33.281 3.781 1 93.81 383 ILE B C 1
ATOM 7870 O O . ILE B 1 383 ? -24.109 32.969 3.262 1 93.81 383 ILE B O 1
ATOM 7874 N N . LYS B 1 384 ? -22.891 34.406 4.352 1 91.94 384 LYS B N 1
ATOM 7875 C CA . LYS B 1 384 ? -23.969 35.375 4.426 1 91.94 384 LYS B CA 1
ATOM 7876 C C . LYS B 1 384 ? -24.344 35.906 3.039 1 91.94 384 LYS B C 1
ATOM 7878 O O . LYS B 1 384 ? -25.531 36.062 2.723 1 91.94 384 LYS B O 1
ATOM 7883 N N . CYS B 1 385 ? -23.328 36.094 2.312 1 92.25 385 CYS B N 1
ATOM 7884 C CA . CYS B 1 385 ? -23.547 36.562 0.948 1 92.25 385 CYS B CA 1
ATOM 7885 C C . CYS B 1 385 ? -24.219 35.469 0.106 1 92.25 385 CYS B C 1
ATOM 7887 O O . CYS B 1 385 ? -25.062 35.75 -0.736 1 92.25 385 CYS B O 1
ATOM 7889 N N . LEU B 1 386 ? -23.812 34.312 0.317 1 92.62 386 LEU B N 1
ATOM 7890 C CA . LEU B 1 386 ? -24.375 33.188 -0.419 1 92.62 386 LEU B CA 1
ATOM 7891 C C . LEU B 1 386 ? -25.859 33.062 -0.141 1 92.62 386 LEU B C 1
ATOM 7893 O O . LEU B 1 386 ? -26.625 32.656 -1.017 1 92.62 386 LEU B O 1
ATOM 7897 N N . ARG B 1 387 ? -26.219 33.312 1.102 1 91.31 387 ARG B N 1
ATOM 7898 C CA . ARG B 1 387 ? -27.625 33.188 1.494 1 91.31 387 ARG B CA 1
ATOM 7899 C C . ARG B 1 387 ? -28.516 34.062 0.627 1 91.31 387 ARG B C 1
ATOM 7901 O O . ARG B 1 387 ? -29.641 33.688 0.312 1 91.31 387 ARG B O 1
ATOM 7908 N N . GLU B 1 388 ? -27.953 35.156 0.111 1 91 388 GLU B N 1
ATOM 7909 C CA . GLU B 1 388 ? -28.734 36.094 -0.701 1 91 388 GLU B CA 1
ATOM 7910 C C . GLU B 1 388 ? -28.719 35.688 -2.174 1 91 388 GLU B C 1
ATOM 7912 O O . GLU B 1 388 ? -29.422 36.281 -2.992 1 91 388 GLU B O 1
ATOM 7917 N N . GLY B 1 389 ? -28.062 34.719 -2.545 1 91.88 389 GLY B N 1
ATOM 7918 C CA . GLY B 1 389 ? -27.891 34.375 -3.941 1 91.88 389 GLY B CA 1
ATOM 7919 C C . GLY B 1 389 ? -28.797 33.219 -4.379 1 91.88 389 GLY B C 1
ATOM 7920 O O . GLY B 1 389 ? -28.516 32.531 -5.367 1 91.88 389 GLY B O 1
ATOM 7921 N N . PHE B 1 390 ? -29.922 32.969 -3.75 1 95.12 390 PHE B N 1
ATOM 7922 C CA . PHE B 1 390 ? -30.781 31.828 -4.047 1 95.12 390 PHE B CA 1
ATOM 7923 C C . PHE B 1 390 ? -31.359 31.953 -5.453 1 95.12 390 PHE B C 1
ATOM 7925 O O . PHE B 1 390 ? -31.406 30.953 -6.188 1 95.12 390 PHE B O 1
ATOM 7932 N N . GLN B 1 391 ? -31.828 33.125 -5.828 1 95.06 391 GLN B N 1
ATOM 7933 C CA . GLN B 1 391 ? -32.531 33.281 -7.098 1 95.06 391 GLN B CA 1
ATOM 7934 C C . GLN B 1 391 ? -31.625 32.938 -8.273 1 95.06 391 GLN B C 1
ATOM 7936 O O . GLN B 1 391 ? -32.062 32.25 -9.211 1 95.06 391 GLN B O 1
ATOM 7941 N N . GLU B 1 392 ? -30.469 33.438 -8.203 1 95.31 392 GLU B N 1
ATOM 7942 C CA . GLU B 1 392 ? -29.516 33.094 -9.25 1 95.31 392 GLU B CA 1
ATOM 7943 C C . GLU B 1 392 ? -29.203 31.594 -9.258 1 95.31 392 GLU B C 1
ATOM 7945 O O . GLU B 1 392 ? -29.109 30.984 -10.32 1 95.31 392 GLU B O 1
ATOM 7950 N N . PHE B 1 393 ? -29.016 31.047 -8.078 1 96.19 393 PHE B N 1
ATOM 7951 C CA . PHE B 1 393 ? -28.734 29.609 -7.941 1 96.19 393 PHE B CA 1
ATOM 7952 C C . PHE B 1 393 ? -29.875 28.781 -8.484 1 96.19 393 PHE B C 1
ATOM 7954 O O . PHE B 1 393 ? -29.656 27.797 -9.195 1 96.19 393 PHE B O 1
ATOM 7961 N N . TRP B 1 394 ? -31.094 29.188 -8.133 1 95.94 394 TRP B N 1
ATOM 7962 C CA . TRP B 1 394 ? -32.281 28.484 -8.57 1 95.94 394 TRP B CA 1
ATOM 7963 C C . TRP B 1 394 ? -32.406 28.531 -10.094 1 95.94 394 TRP B C 1
ATOM 7965 O O . TRP B 1 394 ? -32.656 27.5 -10.727 1 95.94 394 TRP B O 1
ATOM 7975 N N . LYS B 1 395 ? -32.219 29.656 -10.656 1 96 395 LYS B N 1
ATOM 7976 C CA . LYS B 1 395 ? -32.312 29.828 -12.102 1 96 395 LYS B CA 1
ATOM 7977 C C . LYS B 1 395 ? -31.281 28.969 -12.836 1 96 395 LYS B C 1
ATOM 7979 O O . LYS B 1 395 ? -31.625 28.266 -13.789 1 96 395 LYS B O 1
ATOM 7984 N N . ASN B 1 396 ? -30.094 29.078 -12.414 1 96.12 396 ASN B N 1
ATOM 7985 C CA . ASN B 1 396 ? -29.031 28.328 -13.062 1 96.12 396 ASN B CA 1
ATOM 7986 C C . ASN B 1 396 ? -29.234 26.828 -12.93 1 96.12 396 ASN B C 1
ATOM 7988 O O . ASN B 1 396 ? -29.031 26.078 -13.891 1 96.12 396 ASN B O 1
ATOM 7992 N N . THR B 1 397 ? -29.578 26.375 -11.719 1 96.44 397 THR B N 1
ATOM 7993 C CA . THR B 1 397 ? -29.766 24.953 -11.453 1 96.44 397 THR B CA 1
ATOM 7994 C C . THR B 1 397 ? -30.938 24.391 -12.258 1 96.44 397 THR B C 1
ATOM 7996 O O . THR B 1 397 ? -30.859 23.281 -12.789 1 96.44 397 THR B O 1
ATOM 7999 N N . THR B 1 398 ? -32.031 25.188 -12.336 1 95.81 398 THR B N 1
ATOM 8000 C CA . THR B 1 398 ? -33.188 24.75 -13.094 1 95.81 398 THR B CA 1
ATOM 8001 C C . THR B 1 398 ? -32.875 24.703 -14.586 1 95.81 398 THR B C 1
ATOM 8003 O O . THR B 1 398 ? -33.344 23.797 -15.297 1 95.81 398 THR B O 1
ATOM 8006 N N . ALA B 1 399 ? -32.156 25.641 -15.031 1 95.94 399 ALA B N 1
ATOM 8007 C CA . ALA B 1 399 ? -31.75 25.656 -16.438 1 95.94 399 ALA B CA 1
ATOM 8008 C C . ALA B 1 399 ? -30.891 24.438 -16.781 1 95.94 399 ALA B C 1
ATOM 8010 O O . ALA B 1 399 ? -31.094 23.812 -17.812 1 95.94 399 ALA B O 1
ATOM 8011 N N . GLU B 1 400 ? -29.906 24.172 -15.938 1 96.19 400 GLU B N 1
ATOM 8012 C CA . GLU B 1 400 ? -29.047 23.031 -16.156 1 96.19 400 GLU B CA 1
ATOM 8013 C C . GLU B 1 400 ? -29.828 21.719 -16.109 1 96.19 400 GLU B C 1
ATOM 8015 O O . GLU B 1 400 ? -29.562 20.797 -16.875 1 96.19 400 GLU B O 1
ATOM 8020 N N . ALA B 1 401 ? -30.719 21.688 -15.148 1 96 401 ALA B N 1
ATOM 8021 C CA . ALA B 1 401 ? -31.547 20.5 -15.016 1 96 401 ALA B CA 1
ATOM 8022 C C . ALA B 1 401 ? -32.375 20.266 -16.266 1 96 401 ALA B C 1
ATOM 8024 O O . ALA B 1 401 ? -32.625 19.125 -16.672 1 96 401 ALA B O 1
ATOM 8025 N N . HIS B 1 402 ? -32.812 21.359 -16.844 1 94.75 402 HIS B N 1
ATOM 8026 C CA . HIS B 1 402 ? -33.625 21.281 -18.062 1 94.75 402 HIS B CA 1
ATOM 8027 C C . HIS B 1 402 ? -32.781 20.75 -19.234 1 94.75 402 HIS B C 1
ATOM 8029 O O . HIS B 1 402 ? -33.281 19.969 -20.047 1 94.75 402 HIS B O 1
ATOM 8035 N N . VAL B 1 403 ? -31.625 21.203 -19.266 1 93.94 403 VAL B N 1
ATOM 8036 C CA . VAL B 1 403 ? -30.719 20.75 -20.328 1 93.94 403 VAL B CA 1
ATOM 8037 C C . VAL B 1 403 ? -30.469 19.25 -20.188 1 93.94 403 VAL B C 1
ATOM 8039 O O . VAL B 1 403 ? -30.344 18.547 -21.188 1 93.94 403 VAL B O 1
ATOM 8042 N N . LEU B 1 404 ? -30.406 18.75 -18.969 1 94.75 404 LEU B N 1
ATOM 8043 C CA . LEU B 1 404 ? -30.141 17.344 -18.688 1 94.75 404 LEU B CA 1
ATOM 8044 C C . LEU B 1 404 ? -31.422 16.516 -18.781 1 94.75 404 LEU B C 1
ATOM 8046 O O . LEU B 1 404 ? -31.391 15.289 -18.656 1 94.75 404 LEU B O 1
ATOM 8050 N N . ASP B 1 405 ? -32.5 17.141 -19.016 1 92.75 405 ASP B N 1
ATOM 8051 C CA . ASP B 1 405 ? -33.781 16.516 -19.141 1 92.75 405 ASP B CA 1
ATOM 8052 C C . ASP B 1 405 ? -34.188 15.766 -17.875 1 92.75 405 ASP B C 1
ATOM 8054 O O . ASP B 1 405 ? -34.562 14.594 -17.922 1 92.75 405 ASP B O 1
ATOM 8058 N N . LEU B 1 406 ? -33.969 16.453 -16.766 1 95 406 LEU B N 1
ATOM 8059 C CA . LEU B 1 406 ? -34.375 15.875 -15.477 1 95 406 LEU B CA 1
ATOM 8060 C C . LEU B 1 406 ? -35.844 16.141 -15.188 1 95 406 LEU B C 1
ATOM 8062 O O . LEU B 1 406 ? -36.5 16.906 -15.914 1 95 406 LEU B O 1
ATOM 8066 N N . ASP B 1 407 ? -36.25 15.539 -14.102 1 89.81 407 ASP B N 1
ATOM 8067 C CA . ASP B 1 407 ? -37.625 15.773 -13.68 1 89.81 407 ASP B CA 1
ATOM 8068 C C . ASP B 1 407 ? -37.844 17.219 -13.227 1 89.81 407 ASP B C 1
ATOM 8070 O O . ASP B 1 407 ? -36.906 17.859 -12.742 1 89.81 407 ASP B O 1
ATOM 8074 N N . SER B 1 408 ? -39 17.672 -13.414 1 88.69 408 SER B N 1
ATOM 8075 C CA . SER B 1 408 ? -39.312 19.031 -12.953 1 88.69 408 SER B CA 1
ATOM 8076 C C . SER B 1 408 ? -39.375 19.078 -11.43 1 88.69 408 SER B C 1
ATOM 8078 O O . SER B 1 408 ? -39.688 18.078 -10.781 1 88.69 408 SER B O 1
ATOM 8080 N N . PRO B 1 409 ? -39.062 20.188 -10.961 1 89.44 409 PRO B N 1
ATOM 8081 C CA . PRO B 1 409 ? -39.188 20.328 -9.508 1 89.44 409 PRO B CA 1
ATOM 8082 C C . PRO B 1 409 ? -40.594 20.094 -9.016 1 89.44 409 PRO B C 1
ATOM 8084 O O . PRO B 1 409 ? -41.562 20.531 -9.648 1 89.44 409 PRO B O 1
ATOM 8087 N N . ASN B 1 410 ? -40.688 19.172 -8.109 1 82.12 410 ASN B N 1
ATOM 8088 C CA . ASN B 1 410 ? -42 18.859 -7.582 1 82.12 410 ASN B CA 1
ATOM 8089 C C . ASN B 1 410 ? -42.031 18.875 -6.055 1 82.12 410 ASN B C 1
ATOM 8091 O O . ASN B 1 410 ? -40.969 18.719 -5.414 1 82.12 410 ASN B O 1
ATOM 8095 N N . VAL B 1 411 ? -43.188 19.422 -5.578 1 75 411 VAL B N 1
ATOM 8096 C CA . VAL B 1 411 ? -43.406 19.328 -4.137 1 75 411 VAL B CA 1
ATOM 8097 C C . VAL B 1 411 ? -43.906 17.938 -3.766 1 75 411 VAL B C 1
ATOM 8099 O O . VAL B 1 411 ? -44.844 17.438 -4.371 1 75 411 VAL B O 1
ATOM 8102 N N . PRO B 1 412 ? -43.031 17.219 -2.996 1 66.31 412 PRO B N 1
ATOM 8103 C CA . PRO B 1 412 ? -43.531 15.883 -2.654 1 66.31 412 PRO B CA 1
ATOM 8104 C C . PRO B 1 412 ? -44.938 15.906 -2.076 1 66.31 412 PRO B C 1
ATOM 8106 O O . PRO B 1 412 ? -45.312 16.844 -1.37 1 66.31 412 PRO B O 1
ATOM 8109 N N . ARG B 1 413 ? -45.781 15.125 -2.525 1 56.16 413 ARG B N 1
ATOM 8110 C CA . ARG B 1 413 ? -47.125 15.016 -1.99 1 56.16 413 ARG B CA 1
ATOM 8111 C C . ARG B 1 413 ? -47.125 14.664 -0.507 1 56.16 413 ARG B C 1
ATOM 8113 O O . ARG B 1 413 ? -46.344 13.797 -0.081 1 56.16 413 ARG B O 1
ATOM 8120 N N . LEU B 1 414 ? -47.344 15.633 0.258 1 48.62 414 LEU B N 1
ATOM 8121 C CA . LEU B 1 414 ? -47.469 15.328 1.68 1 48.62 414 LEU B CA 1
ATOM 8122 C C . LEU B 1 414 ? -48.281 14.062 1.893 1 48.62 414 LEU B C 1
ATOM 8124 O O . LEU B 1 414 ? -49.406 13.938 1.371 1 48.62 414 LEU B O 1
ATOM 8128 N N . ARG B 1 415 ? -47.688 13.008 2.082 1 46.88 415 ARG B N 1
ATOM 8129 C CA . ARG B 1 415 ? -48.531 11.867 2.475 1 46.88 415 ARG B CA 1
ATOM 8130 C C . ARG B 1 415 ? -49.469 12.25 3.607 1 46.88 415 ARG B C 1
ATOM 8132 O O . ARG B 1 415 ? -49.094 12.953 4.543 1 46.88 415 ARG B O 1
ATOM 8139 N N . ARG B 1 416 ? -50.719 12.07 3.385 1 44.59 416 ARG B N 1
ATOM 8140 C CA . ARG B 1 416 ? -51.719 12.234 4.449 1 44.59 416 ARG B CA 1
ATOM 8141 C C . ARG B 1 416 ? -51.312 11.43 5.684 1 44.59 416 ARG B C 1
ATOM 8143 O O . ARG B 1 416 ? -51.125 10.219 5.602 1 44.59 416 ARG B O 1
ATOM 8150 N N . ILE B 1 417 ? -50.469 11.961 6.582 1 44.44 417 ILE B N 1
ATOM 8151 C CA . ILE B 1 417 ? -50.375 11.266 7.855 1 44.44 417 ILE B CA 1
ATOM 8152 C C . ILE B 1 417 ? -51.75 10.75 8.266 1 44.44 417 ILE B C 1
ATOM 8154 O O . ILE B 1 417 ? -52.75 11.453 8.125 1 44.44 417 ILE B O 1
ATOM 8158 N N . PRO B 1 418 ? -51.969 9.5 8.539 1 46.38 418 PRO B N 1
ATOM 8159 C CA . PRO B 1 418 ? -53.281 9.094 9.023 1 46.38 418 PRO B CA 1
ATOM 8160 C C . PRO B 1 418 ? -53.844 10.031 10.102 1 46.38 418 PRO B C 1
ATOM 8162 O O . PRO B 1 418 ? -53.062 10.656 10.828 1 46.38 418 PRO B O 1
ATOM 8165 N N . ARG B 1 419 ? -55.125 10.359 10.117 1 45.41 419 ARG B N 1
ATOM 8166 C CA . ARG B 1 419 ? -55.875 11.25 10.984 1 45.41 419 ARG B CA 1
ATOM 8167 C C . ARG B 1 419 ? -55.438 11.109 12.438 1 45.41 419 ARG B C 1
ATOM 8169 O O . ARG B 1 419 ? -55.5 12.062 13.211 1 45.41 419 ARG B O 1
ATOM 8176 N N . ARG B 1 420 ? -55.188 9.781 12.727 1 46.69 420 ARG B N 1
ATOM 8177 C CA . ARG B 1 420 ? -54.969 9.586 14.156 1 46.69 420 ARG B CA 1
ATOM 8178 C C . ARG B 1 420 ? -53.656 10.25 14.617 1 46.69 420 ARG B C 1
ATOM 8180 O O . ARG B 1 420 ? -53.5 10.547 15.797 1 46.69 420 ARG B O 1
ATOM 8187 N N . LEU B 1 421 ? -52.688 10.039 13.82 1 46.38 421 LEU B N 1
ATOM 8188 C CA . LEU B 1 421 ? -51.406 10.578 14.273 1 46.38 421 LEU B CA 1
ATOM 8189 C C . LEU B 1 421 ? -51.219 12.016 13.82 1 46.38 421 LEU B C 1
ATOM 8191 O O . LEU B 1 421 ? -50.125 12.586 13.961 1 46.38 421 LEU B O 1
ATOM 8195 N N . ASP B 1 422 ? -52.219 12.547 13.203 1 41.66 422 ASP B N 1
ATOM 8196 C CA . ASP B 1 422 ? -52.188 13.93 12.727 1 41.66 422 ASP B CA 1
ATOM 8197 C C . ASP B 1 422 ? -52 14.898 13.891 1 41.66 422 ASP B C 1
ATOM 8199 O O . ASP B 1 422 ? -52.969 15.266 14.562 1 41.66 422 ASP B O 1
ATOM 8203 N N . SER B 1 423 ? -51.219 14.539 14.781 1 38.75 423 SER B N 1
ATOM 8204 C CA . SER B 1 423 ? -51.125 15.586 15.789 1 38.75 423 SER B CA 1
ATOM 8205 C C . SER B 1 423 ? -50.844 16.938 15.156 1 38.75 423 SER B C 1
ATOM 8207 O O . SER B 1 423 ? -49.75 17.172 14.609 1 38.75 423 SER B O 1
ATOM 8209 N N . GLY B 1 424 ? -51.812 17.719 14.664 1 41.88 424 GLY B N 1
ATOM 8210 C CA . GLY B 1 424 ? -52.062 19.078 14.203 1 41.88 424 GLY B CA 1
ATOM 8211 C C . GLY B 1 424 ? -50.844 19.719 13.539 1 41.88 424 GLY B C 1
ATOM 8212 O O . GLY B 1 424 ? -50.812 20.938 13.344 1 41.88 424 GLY B O 1
ATOM 8213 N N . GLY B 1 425 ? -49.656 19.141 13.633 1 41.84 425 GLY B N 1
ATOM 8214 C CA . GLY B 1 425 ? -48.625 19.969 13.031 1 41.84 425 GLY B CA 1
ATOM 8215 C C . GLY B 1 425 ? -48.75 20.078 11.523 1 41.84 425 GLY B C 1
ATOM 8216 O O . GLY B 1 425 ? -48.875 19.062 10.828 1 41.84 425 GLY B O 1
ATOM 8217 N N . ALA B 1 426 ? -49.5 21.094 10.961 1 39.75 426 ALA B N 1
ATOM 8218 C CA . ALA B 1 426 ? -49.656 21.422 9.547 1 39.75 426 ALA B CA 1
ATOM 8219 C C . ALA B 1 426 ? -48.375 21.078 8.758 1 39.75 426 ALA B C 1
ATOM 8221 O O . ALA B 1 426 ? -47.281 21.531 9.094 1 39.75 426 ALA B O 1
ATOM 8222 N N . ALA B 1 427 ? -48.219 20.016 8.289 1 47.16 427 ALA B N 1
ATOM 8223 C CA . ALA B 1 427 ? -47.156 19.781 7.312 1 47.16 427 ALA B CA 1
ATOM 8224 C C . ALA B 1 427 ? -47 20.984 6.379 1 47.16 427 ALA B C 1
ATOM 8226 O O . ALA B 1 427 ? -48 21.5 5.848 1 47.16 427 ALA B O 1
ATOM 8227 N N . HIS B 1 428 ? -46.156 21.969 6.586 1 50.25 428 HIS B N 1
ATOM 8228 C CA . HIS B 1 428 ? -45.906 23.141 5.746 1 50.25 428 HIS B CA 1
ATOM 8229 C C . HIS B 1 428 ? -46.031 22.797 4.27 1 50.25 428 HIS B C 1
ATOM 8231 O O . HIS B 1 428 ? -45.344 21.906 3.779 1 50.25 428 HIS B O 1
ATOM 8237 N N . SER B 1 429 ? -47.156 22.75 3.783 1 61.09 429 SER B N 1
ATOM 8238 C CA . SER B 1 429 ? -47.375 22.594 2.352 1 61.09 429 SER B CA 1
ATOM 8239 C C . SER B 1 429 ? -46.781 23.75 1.563 1 61.09 429 SER B C 1
ATOM 8241 O O . SER B 1 429 ? -47.094 24.922 1.864 1 61.09 429 SER B O 1
ATOM 8243 N N . PHE B 1 430 ? -45.75 23.547 0.949 1 67.75 430 PHE B N 1
ATOM 8244 C CA . PHE B 1 430 ? -45.156 24.609 0.138 1 67.75 430 PHE B CA 1
ATOM 8245 C C . PHE B 1 430 ? -46.031 24.891 -1.081 1 67.75 430 PHE B C 1
ATOM 8247 O O . PHE B 1 430 ? -46.594 23.984 -1.687 1 67.75 430 PHE B O 1
ATOM 8254 N N . GLU B 1 431 ? -46.438 26.125 -1.327 1 72.06 431 GLU B N 1
ATOM 8255 C CA . GLU B 1 431 ? -47.281 26.562 -2.453 1 72.06 431 GLU B CA 1
ATOM 8256 C C . GLU B 1 431 ? -46.562 26.266 -3.783 1 72.06 431 GLU B C 1
ATOM 8258 O O . GLU B 1 431 ? -47.219 25.859 -4.746 1 72.06 431 GLU B O 1
ATOM 8263 N N . THR B 1 432 ? -45.25 26.547 -3.846 1 85.69 432 THR B N 1
ATOM 8264 C CA . THR B 1 432 ? -44.5 26.344 -5.078 1 85.69 432 THR B CA 1
ATOM 8265 C C . THR B 1 432 ? -43.219 25.547 -4.805 1 85.69 432 THR B C 1
ATOM 8267 O O . THR B 1 432 ? -42.688 25.609 -3.711 1 85.69 432 THR B O 1
ATOM 8270 N N . PRO B 1 433 ? -42.844 24.703 -5.715 1 90.12 433 PRO B N 1
ATOM 8271 C CA . PRO B 1 433 ? -41.562 23.984 -5.574 1 90.12 433 PRO B CA 1
ATOM 8272 C C . PRO B 1 433 ? -40.406 24.906 -5.277 1 90.12 433 PRO B C 1
ATOM 8274 O O . PRO B 1 433 ? -39.5 24.562 -4.488 1 90.12 433 PRO B O 1
ATOM 8277 N N . GLU B 1 434 ? -40.438 26.047 -5.859 1 91.75 434 GLU B N 1
ATOM 8278 C CA . GLU B 1 434 ? -39.375 27 -5.648 1 91.75 434 GLU B CA 1
ATOM 8279 C C . GLU B 1 434 ? -39.25 27.391 -4.18 1 91.75 434 GLU B C 1
ATOM 8281 O O . GLU B 1 434 ? -38.156 27.547 -3.652 1 91.75 434 GLU B O 1
ATOM 8286 N N . ALA B 1 435 ? -40.375 27.547 -3.555 1 91.12 435 ALA B N 1
ATOM 8287 C CA . ALA B 1 435 ? -40.406 27.922 -2.145 1 91.12 435 ALA B CA 1
ATOM 8288 C C . ALA B 1 435 ? -39.812 26.812 -1.27 1 91.12 435 ALA B C 1
ATOM 8290 O O . ALA B 1 435 ? -39.125 27.094 -0.272 1 91.12 435 ALA B O 1
ATOM 8291 N N . MET B 1 436 ? -40.062 25.688 -1.632 1 90.56 436 MET B N 1
ATOM 8292 C CA . MET B 1 436 ? -39.562 24.562 -0.875 1 90.56 436 MET B CA 1
ATOM 8293 C C . MET B 1 436 ? -38.031 24.484 -0.98 1 90.56 436 MET B C 1
ATOM 8295 O O . MET B 1 436 ? -37.344 24.328 0.029 1 90.56 436 MET B O 1
ATOM 8299 N N . TYR B 1 437 ? -37.531 24.609 -2.172 1 92 437 TYR B N 1
ATOM 8300 C CA . TYR B 1 437 ? -36.094 24.516 -2.387 1 92 437 TYR B CA 1
ATOM 8301 C C . TYR B 1 437 ? -35.375 25.75 -1.818 1 92 437 TYR B C 1
ATOM 8303 O O . TYR B 1 437 ? -34.219 25.656 -1.391 1 92 437 TYR B O 1
ATOM 8311 N N . ARG B 1 438 ? -36.094 26.844 -1.809 1 92.62 438 ARG B N 1
ATOM 8312 C CA . ARG B 1 438 ? -35.562 28.031 -1.154 1 92.62 438 ARG B CA 1
ATOM 8313 C C . ARG B 1 438 ? -35.344 27.781 0.335 1 92.62 438 ARG B C 1
ATOM 8315 O O . ARG B 1 438 ? -34.312 28.188 0.895 1 92.62 438 ARG B O 1
ATOM 8322 N N . GLN B 1 439 ? -36.281 27.125 0.858 1 90.19 439 GLN B N 1
ATOM 8323 C CA . GLN B 1 439 ? -36.156 26.797 2.275 1 90.19 439 GLN B CA 1
ATOM 8324 C C . GLN B 1 439 ? -34.969 25.875 2.533 1 90.19 439 GLN B C 1
ATOM 8326 O O . GLN B 1 439 ? -34.25 26.062 3.514 1 90.19 439 GLN B O 1
ATOM 8331 N N . GLN B 1 440 ? -34.812 24.922 1.705 1 89 440 GLN B N 1
ATOM 8332 C CA . GLN B 1 440 ? -33.656 24.016 1.84 1 89 440 GLN B CA 1
ATOM 8333 C C . GLN B 1 440 ? -32.344 24.766 1.694 1 89 440 GLN B C 1
ATOM 8335 O O . GLN B 1 440 ? -31.391 24.5 2.422 1 89 440 GLN B O 1
ATOM 8340 N N . TYR B 1 441 ? -32.312 25.609 0.769 1 92.31 441 TYR B N 1
ATOM 8341 C CA . TYR B 1 441 ? -31.141 26.453 0.534 1 92.31 441 TYR B CA 1
ATOM 8342 C C . TYR B 1 441 ? -30.797 27.281 1.765 1 92.31 441 TYR B C 1
ATOM 8344 O O . TYR B 1 441 ? -29.656 27.312 2.213 1 92.31 441 TYR B O 1
ATOM 8352 N N . PHE B 1 442 ? -31.797 27.891 2.309 1 92.75 442 PHE B N 1
ATOM 8353 C CA . PHE B 1 442 ? -31.594 28.75 3.469 1 92.75 442 PHE B CA 1
ATOM 8354 C C . PHE B 1 442 ? -31.25 27.922 4.703 1 92.75 442 PHE B C 1
ATOM 8356 O O . PHE B 1 442 ? -30.438 28.344 5.531 1 92.75 442 PHE B O 1
ATOM 8363 N N . GLU B 1 443 ? -31.844 26.828 4.762 1 89.94 443 GLU B N 1
ATOM 8364 C CA . GLU B 1 443 ? -31.562 25.953 5.891 1 89.94 443 GLU B CA 1
ATOM 8365 C C . GLU B 1 443 ? -30.094 25.547 5.91 1 89.94 443 GLU B C 1
ATOM 8367 O O . GLU B 1 443 ? -29.484 25.469 6.977 1 89.94 443 GLU B O 1
ATOM 8372 N N . LEU B 1 444 ? -29.578 25.25 4.809 1 91.06 444 LEU B N 1
ATOM 8373 C CA . LEU B 1 444 ? -28.172 24.875 4.723 1 91.06 444 LEU B CA 1
ATOM 8374 C C . LEU B 1 444 ? -27.281 26.047 5.148 1 91.06 444 LEU B C 1
ATOM 8376 O O . LEU B 1 444 ? -26.344 25.859 5.934 1 91.06 444 LEU B O 1
ATOM 8380 N N . MET B 1 445 ? -27.562 27.203 4.672 1 93.06 445 MET B N 1
ATOM 8381 C CA . MET B 1 445 ? -26.75 28.375 4.988 1 93.06 445 MET B CA 1
ATOM 8382 C C . MET B 1 445 ? -26.859 28.734 6.465 1 93.06 445 MET B C 1
ATOM 8384 O O . MET B 1 445 ? -25.875 29.109 7.094 1 93.06 445 MET B O 1
ATOM 8388 N N . ASP B 1 446 ? -28.016 28.578 6.934 1 92.88 446 ASP B N 1
ATOM 8389 C CA . ASP B 1 446 ? -28.234 28.906 8.344 1 92.88 446 ASP B CA 1
ATOM 8390 C C . ASP B 1 446 ? -27.531 27.906 9.25 1 92.88 446 ASP B C 1
ATOM 8392 O O . ASP B 1 446 ? -26.953 28.281 10.273 1 92.88 446 ASP B O 1
ATOM 8396 N N . THR B 1 447 ? -27.641 26.703 8.875 1 92.62 447 THR B N 1
ATOM 8397 C CA . THR B 1 447 ? -26.922 25.688 9.641 1 92.62 447 THR B CA 1
ATOM 8398 C C . THR B 1 447 ? -25.422 25.922 9.602 1 92.62 447 THR B C 1
ATOM 8400 O O . THR B 1 447 ? -24.734 25.781 10.617 1 92.62 447 THR B O 1
ATOM 8403 N N . ALA B 1 448 ? -24.938 26.219 8.469 1 92.69 448 ALA B N 1
ATOM 8404 C CA . ALA B 1 448 ? -23.5 26.516 8.32 1 92.69 448 ALA B CA 1
ATOM 8405 C C . ALA B 1 448 ? -23.094 27.703 9.195 1 92.69 448 ALA B C 1
ATOM 8407 O O . ALA B 1 448 ? -22.078 27.625 9.898 1 92.69 448 ALA B O 1
ATOM 8408 N N . SER B 1 449 ? -23.875 28.734 9.148 1 93.25 449 SER B N 1
ATOM 8409 C CA . SER B 1 449 ? -23.594 29.922 9.938 1 93.25 449 SER B CA 1
ATOM 8410 C C . SER B 1 449 ? -23.656 29.641 11.43 1 93.25 449 SER B C 1
ATOM 8412 O O . SER B 1 449 ? -22.781 30.078 12.188 1 93.25 449 SER B O 1
ATOM 8414 N N . ALA B 1 450 ? -24.641 28.922 11.766 1 93.12 450 ALA B N 1
ATOM 8415 C CA . ALA B 1 450 ? -24.797 28.578 13.172 1 93.12 450 ALA B CA 1
ATOM 8416 C C . ALA B 1 450 ? -23.641 27.703 13.656 1 93.12 450 ALA B C 1
ATOM 8418 O O . ALA B 1 450 ? -23.125 27.891 14.758 1 93.12 450 ALA B O 1
ATOM 8419 N N . SER B 1 451 ? -23.312 26.766 12.852 1 92.5 451 SER B N 1
ATOM 8420 C CA . SER B 1 451 ? -22.219 25.859 13.203 1 92.5 451 SER B CA 1
ATOM 8421 C C . SER B 1 451 ? -20.891 26.625 13.297 1 92.5 451 SER B C 1
ATOM 8423 O O . SER B 1 451 ? -20.094 26.375 14.219 1 92.5 451 SER B O 1
ATOM 8425 N N . LEU B 1 452 ? -20.625 27.5 12.414 1 91.5 452 LEU B N 1
ATOM 8426 C CA . LEU B 1 452 ? -19.406 28.297 12.438 1 91.5 452 LEU B CA 1
ATOM 8427 C C . LEU B 1 452 ? -19.359 29.156 13.695 1 91.5 452 LEU B C 1
ATOM 8429 O O . LEU B 1 452 ? -18.297 29.266 14.328 1 91.5 452 LEU B O 1
ATOM 8433 N N . ASN B 1 453 ? -20.438 29.703 14.016 1 89.94 453 ASN B N 1
ATOM 8434 C CA . ASN B 1 453 ? -20.484 30.578 15.18 1 89.94 453 ASN B CA 1
ATOM 8435 C C . ASN B 1 453 ? -20.328 29.797 16.484 1 89.94 453 ASN B C 1
ATOM 8437 O O . ASN B 1 453 ? -19.703 30.281 17.422 1 89.94 453 ASN B O 1
ATOM 8441 N N . CYS B 1 454 ? -20.859 28.672 16.438 1 88.88 454 CYS B N 1
ATOM 8442 C CA . CYS B 1 454 ? -20.797 27.844 17.641 1 88.88 454 CYS B CA 1
ATOM 8443 C C . CYS B 1 454 ? -19.406 27.266 17.828 1 88.88 454 CYS B C 1
ATOM 8445 O O . CYS B 1 454 ? -18.891 27.25 18.953 1 88.88 454 CYS B O 1
ATOM 8447 N N . ARG B 1 455 ? -18.797 26.891 16.859 1 88.81 455 ARG B N 1
ATOM 8448 C CA . ARG B 1 455 ? -17.531 26.172 16.969 1 88.81 455 ARG B CA 1
ATOM 8449 C C . ARG B 1 455 ? -16.359 27.125 17 1 88.81 455 ARG B C 1
ATOM 8451 O O . ARG B 1 455 ? -15.328 26.844 17.609 1 88.81 455 ARG B O 1
ATOM 8458 N N . PHE B 1 456 ? -16.5 28.219 16.297 1 87.62 456 PHE B N 1
ATOM 8459 C CA . PHE B 1 456 ? -15.461 29.234 16.312 1 87.62 456 PHE B CA 1
ATOM 8460 C C . PHE B 1 456 ? -15.922 30.453 17.125 1 87.62 456 PHE B C 1
ATOM 8462 O O . PHE B 1 456 ? -16.156 31.516 16.578 1 87.62 456 PHE B O 1
ATOM 8469 N N . ASN B 1 457 ? -15.844 30.219 18.391 1 78 457 ASN B N 1
ATOM 8470 C CA . ASN B 1 457 ? -16.266 31.312 19.25 1 78 457 ASN B CA 1
ATOM 8471 C C . ASN B 1 457 ? -15.195 32.406 19.359 1 78 457 ASN B C 1
ATOM 8473 O O . ASN B 1 457 ? -14 32.094 19.422 1 78 457 ASN B O 1
ATOM 8477 N N . PRO B 1 458 ? -15.555 33.594 19.391 1 75.44 458 PRO B N 1
ATOM 8478 C CA . PRO B 1 458 ? -14.602 34.688 19.438 1 75.44 458 PRO B CA 1
ATOM 8479 C C . PRO B 1 458 ? -13.711 34.656 20.688 1 75.44 458 PRO B C 1
ATOM 8481 O O . PRO B 1 458 ? -12.586 35.156 20.656 1 75.44 458 PRO B O 1
ATOM 8484 N N . SER B 1 459 ? -14.156 34.031 21.688 1 77.44 459 SER B N 1
ATOM 8485 C CA . SER B 1 459 ? -13.391 34 22.922 1 77.44 459 SER B CA 1
ATOM 8486 C C . SER B 1 459 ? -12.086 33.219 22.75 1 77.44 459 SER B C 1
ATOM 8488 O O . SER B 1 459 ? -11.109 33.469 23.453 1 77.44 459 SER B O 1
ATOM 8490 N N . VAL B 1 460 ? -12.125 32.438 21.781 1 73.62 460 VAL B N 1
ATOM 8491 C CA . VAL B 1 460 ? -10.953 31.609 21.516 1 73.62 460 VAL B CA 1
ATOM 8492 C C . VAL B 1 460 ? -9.812 32.469 20.984 1 73.62 460 VAL B C 1
ATOM 8494 O O . VAL B 1 460 ? -8.641 32.188 21.25 1 73.62 460 VAL B O 1
ATOM 8497 N N . PHE B 1 461 ? -10.281 33.625 20.375 1 84.75 461 PHE B N 1
ATOM 8498 C CA . PHE B 1 461 ? -9.289 34.469 19.703 1 84.75 461 PHE B CA 1
ATOM 8499 C C . PHE B 1 461 ? -9.078 35.781 20.453 1 84.75 461 PHE B C 1
ATOM 8501 O O . PHE B 1 461 ? -8.445 36.688 19.953 1 84.75 461 PHE B O 1
ATOM 8508 N N . LYS B 1 462 ? -9.602 35.875 21.531 1 86.44 462 LYS B N 1
ATOM 8509 C CA . LYS B 1 462 ? -9.578 37.125 22.281 1 86.44 462 LYS B CA 1
ATOM 8510 C C . LYS B 1 462 ? -8.148 37.562 22.562 1 86.44 462 LYS B C 1
ATOM 8512 O O . LYS B 1 462 ? -7.809 38.75 22.359 1 86.44 462 LYS B O 1
ATOM 8517 N N . HIS B 1 463 ? -7.438 36.688 23.047 1 87.88 463 HIS B N 1
ATOM 8518 C CA . HIS B 1 463 ? -6.055 37.031 23.359 1 87.88 463 HIS B CA 1
ATOM 8519 C C . HIS B 1 463 ? -5.312 37.531 22.141 1 87.88 463 HIS B C 1
ATOM 8521 O O . HIS B 1 463 ? -4.555 38.5 22.219 1 87.88 463 HIS B O 1
ATOM 8527 N N . MET B 1 464 ? -5.531 36.969 21.078 1 88.44 464 MET B N 1
ATOM 8528 C CA . MET B 1 464 ? -4.844 37.375 19.859 1 88.44 464 MET B CA 1
ATOM 8529 C C . MET B 1 464 ? -5.332 38.719 19.375 1 88.44 464 MET B C 1
ATOM 8531 O O . MET B 1 464 ? -4.562 39.5 18.797 1 88.44 464 MET B O 1
ATOM 8535 N N . GLN B 1 465 ? -6.527 38.938 19.625 1 89 465 GLN B N 1
ATOM 8536 C CA . GLN B 1 465 ? -7.066 40.25 19.297 1 89 465 GLN B CA 1
ATOM 8537 C C . GLN B 1 465 ? -6.418 41.312 20.156 1 89 465 GLN B C 1
ATOM 8539 O O . GLN B 1 465 ? -6.113 42.406 19.656 1 89 465 GLN B O 1
ATOM 8544 N N . ASP B 1 466 ? -6.277 41 21.375 1 93.25 466 ASP B N 1
ATOM 8545 C CA . ASP B 1 466 ? -5.617 41.938 22.281 1 93.25 466 ASP B CA 1
ATOM 8546 C C . ASP B 1 466 ? -4.195 42.219 21.812 1 93.25 466 ASP B C 1
ATOM 8548 O O . ASP B 1 466 ? -3.746 43.375 21.859 1 93.25 466 ASP B O 1
ATOM 8552 N N . VAL B 1 467 ? -3.564 41.25 21.391 1 94.44 467 VAL B N 1
ATOM 8553 C CA . VAL B 1 467 ? -2.193 41.406 20.922 1 94.44 467 VAL B CA 1
ATOM 8554 C C . VAL B 1 467 ? -2.17 42.281 19.672 1 94.44 467 VAL B C 1
ATOM 8556 O O . VAL B 1 467 ? -1.332 43.156 19.531 1 94.44 467 VAL B O 1
ATOM 8559 N N . GLU B 1 468 ? -3.025 42 18.781 1 93.88 468 GLU B N 1
ATOM 8560 C CA . GLU B 1 468 ? -3.098 42.75 17.547 1 93.88 468 GLU B CA 1
ATOM 8561 C C . GLU B 1 468 ? -3.396 44.219 17.828 1 93.88 468 GLU B C 1
ATOM 8563 O O . GLU B 1 468 ? -2.756 45.125 17.266 1 93.88 468 GLU B O 1
ATOM 8568 N N . ASP B 1 469 ? -4.34 44.5 18.688 1 95.12 469 ASP B N 1
ATOM 8569 C CA . ASP B 1 469 ? -4.723 45.844 19.047 1 95.12 469 ASP B CA 1
ATOM 8570 C C . ASP B 1 469 ? -3.561 46.594 19.688 1 95.12 469 ASP B C 1
ATOM 8572 O O . ASP B 1 469 ? -3.371 47.781 19.469 1 95.12 469 ASP B O 1
ATOM 8576 N N . PHE B 1 470 ? -2.859 45.938 20.391 1 96.44 470 PHE B N 1
ATOM 8577 C CA . PHE B 1 470 ? -1.736 46.562 21.078 1 96.44 470 PHE B CA 1
ATOM 8578 C C . PHE B 1 470 ? -0.626 46.906 20.094 1 96.44 470 PHE B C 1
ATOM 8580 O O . PHE B 1 470 ? -0.151 48.031 20.078 1 96.44 470 PHE B O 1
ATOM 8587 N N . VAL B 1 471 ? -0.243 45.938 19.312 1 96 471 VAL B N 1
ATOM 8588 C CA . VAL B 1 471 ? 0.918 46.156 18.453 1 96 471 VAL B CA 1
ATOM 8589 C C . VAL B 1 471 ? 0.594 47.188 17.375 1 96 471 VAL B C 1
ATOM 8591 O O . VAL B 1 471 ? 1.496 47.844 16.828 1 96 471 VAL B O 1
ATOM 8594 N N . THR B 1 472 ? -0.682 47.406 17.141 1 95.19 472 THR B N 1
ATOM 8595 C CA . THR B 1 472 ? -1.09 48.406 16.141 1 95.19 472 THR B CA 1
ATOM 8596 C C . THR B 1 472 ? -1.406 49.719 16.812 1 95.19 472 THR B C 1
ATOM 8598 O O . THR B 1 472 ? -1.827 50.688 16.141 1 95.19 472 THR B O 1
ATOM 8601 N N . GLY B 1 473 ? -1.359 49.75 18.078 1 93.81 473 GLY B N 1
ATOM 8602 C CA . GLY B 1 473 ? -1.48 51 18.797 1 93.81 473 GLY B CA 1
ATOM 8603 C C . GLY B 1 473 ? -2.904 51.344 19.219 1 93.81 473 GLY B C 1
ATOM 8604 O O . GLY B 1 473 ? -3.201 52.438 19.625 1 93.81 473 GLY B O 1
ATOM 8605 N N . LYS B 1 474 ? -3.744 50.406 19.234 1 92.88 474 LYS B N 1
ATOM 8606 C CA . LYS B 1 474 ? -5.156 50.656 19.484 1 92.88 474 LYS B CA 1
ATOM 8607 C C . LYS B 1 474 ? -5.508 50.406 20.953 1 92.88 474 LYS B C 1
ATOM 8609 O O . LYS B 1 474 ? -6.551 50.844 21.438 1 92.88 474 LYS B O 1
ATOM 8614 N N . ALA B 1 475 ? -4.672 49.625 21.578 1 92.5 475 ALA B N 1
ATOM 8615 C CA . ALA B 1 475 ? -5 49.25 22.953 1 92.5 475 ALA B CA 1
ATOM 8616 C C . ALA B 1 475 ? -3.748 49.219 23.828 1 92.5 475 ALA B C 1
ATOM 8618 O O . ALA B 1 475 ? -2.631 49.375 23.328 1 92.5 475 ALA B O 1
ATOM 8619 N N . ASN B 1 476 ? -4.016 49.062 25.109 1 91.25 476 ASN B N 1
ATOM 8620 C CA . ASN B 1 476 ? -2.902 48.969 26.047 1 91.25 476 ASN B CA 1
ATOM 8621 C C . ASN B 1 476 ? -2.498 47.5 26.297 1 91.25 476 ASN B C 1
ATOM 8623 O O . ASN B 1 476 ? -3.115 46.594 25.75 1 91.25 476 ASN B O 1
ATOM 8627 N N . CYS B 1 477 ? -1.418 47.406 27.031 1 91.69 477 CYS B N 1
ATOM 8628 C CA . CYS B 1 477 ? -0.85 46.062 27.172 1 91.69 477 CYS B CA 1
ATOM 8629 C C . CYS B 1 477 ? -1.239 45.438 28.5 1 91.69 477 CYS B C 1
ATOM 8631 O O . CYS B 1 477 ? -0.621 44.469 28.938 1 91.69 477 CYS B O 1
ATOM 8633 N N . LYS B 1 478 ? -2.189 45.875 29.141 1 92.12 478 LYS B N 1
ATOM 8634 C CA . LYS B 1 478 ? -2.529 45.406 30.484 1 92.12 478 LYS B CA 1
ATOM 8635 C C . LYS B 1 478 ? -2.885 43.938 30.469 1 92.12 478 LYS B C 1
ATOM 8637 O O . LYS B 1 478 ? -2.314 43.156 31.234 1 92.12 478 LYS B O 1
ATOM 8642 N N . ASP B 1 479 ? -3.807 43.562 29.641 1 91.62 479 ASP B N 1
ATOM 8643 C CA . ASP B 1 479 ? -4.262 42.188 29.578 1 91.62 479 ASP B CA 1
ATOM 8644 C C . ASP B 1 479 ? -3.143 41.25 29.109 1 91.62 479 ASP B C 1
ATOM 8646 O O . ASP B 1 479 ? -3.061 40.094 29.547 1 91.62 479 ASP B O 1
ATOM 8650 N N . ILE B 1 480 ? -2.312 41.719 28.281 1 93.69 480 ILE B N 1
ATOM 8651 C CA . ILE B 1 480 ? -1.207 40.938 27.734 1 93.69 480 ILE B CA 1
ATOM 8652 C C . ILE B 1 480 ? -0.19 40.656 28.844 1 93.69 480 ILE B C 1
ATOM 8654 O O . ILE B 1 480 ? 0.286 39.531 28.969 1 93.69 480 ILE B O 1
ATOM 8658 N N . ILE B 1 481 ? 0.088 41.688 29.609 1 93.44 481 ILE B N 1
ATOM 8659 C CA . ILE B 1 481 ? 1.068 41.562 30.672 1 93.44 481 ILE B CA 1
ATOM 8660 C C . ILE B 1 481 ? 0.529 40.625 31.766 1 93.44 481 ILE B C 1
ATOM 8662 O O . ILE B 1 481 ? 1.284 39.844 32.375 1 93.44 481 ILE B O 1
ATOM 8666 N N . GLN B 1 482 ? -0.697 40.719 31.953 1 91.88 482 GLN B N 1
ATOM 8667 C CA . GLN B 1 482 ? -1.316 39.844 32.938 1 91.88 482 GLN B CA 1
ATOM 8668 C C . GLN B 1 482 ? -1.249 38.375 32.5 1 91.88 482 GLN B C 1
ATOM 8670 O O . GLN B 1 482 ? -1.016 37.469 33.312 1 91.88 482 GLN B O 1
ATOM 8675 N N . PHE B 1 483 ? -1.436 38.156 31.281 1 91.88 483 PHE B N 1
ATOM 8676 C CA . PHE B 1 483 ? -1.457 36.812 30.734 1 91.88 483 PHE B CA 1
ATOM 8677 C C . PHE B 1 483 ? -0.055 36.219 30.719 1 91.88 483 PHE B C 1
ATOM 8679 O O . PHE B 1 483 ? 0.141 35.062 31.109 1 91.88 483 PHE B O 1
ATOM 8686 N N . TYR B 1 484 ? 0.91 37 30.297 1 92.88 484 TYR B N 1
ATOM 8687 C CA . TYR B 1 484 ? 2.258 36.469 30.094 1 92.88 484 TYR B CA 1
ATOM 8688 C C . TYR B 1 484 ? 3.104 36.656 31.344 1 92.88 484 TYR B C 1
ATOM 8690 O O . TYR B 1 484 ? 4.223 36.125 31.422 1 92.88 484 TYR B O 1
ATOM 8698 N N . GLU B 1 485 ? 2.623 37.406 32.25 1 89.25 485 GLU B N 1
ATOM 8699 C CA . GLU B 1 485 ? 3.23 37.562 33.562 1 89.25 485 GLU B CA 1
ATOM 8700 C C . GLU B 1 485 ? 4.703 37.969 33.438 1 89.25 485 GLU B C 1
ATOM 8702 O O . GLU B 1 485 ? 5.027 39.031 32.938 1 89.25 485 GLU B O 1
ATOM 8707 N N . ASP B 1 486 ? 5.578 36.938 33.688 1 87.19 486 ASP B N 1
ATOM 8708 C CA . ASP B 1 486 ? 7.004 37.25 33.812 1 87.19 486 ASP B CA 1
ATOM 8709 C C . ASP B 1 486 ? 7.699 37.188 32.469 1 87.19 486 ASP B C 1
ATOM 8711 O O . ASP B 1 486 ? 8.891 37.469 32.344 1 87.19 486 ASP B O 1
ATOM 8715 N N . ASP B 1 487 ? 6.969 36.938 31.469 1 89.94 487 ASP B N 1
ATOM 8716 C CA . ASP B 1 487 ? 7.574 36.875 30.141 1 89.94 487 ASP B CA 1
ATOM 8717 C C . ASP B 1 487 ? 7.914 38.25 29.609 1 89.94 487 ASP B C 1
ATOM 8719 O O . ASP B 1 487 ? 8.773 38.406 28.734 1 89.94 487 ASP B O 1
ATOM 8723 N N . MET B 1 488 ? 7.156 39.25 30.156 1 91.19 488 MET B N 1
ATOM 8724 C CA . MET B 1 488 ? 7.281 40.562 29.516 1 91.19 488 MET B CA 1
ATOM 8725 C C . MET B 1 488 ? 7.363 41.656 30.562 1 91.19 488 MET B C 1
ATOM 8727 O O . MET B 1 488 ? 6.84 41.531 31.672 1 91.19 488 MET B O 1
ATOM 8731 N N . ASP B 1 489 ? 8.078 42.719 30.109 1 92.62 489 ASP B N 1
ATOM 8732 C CA . ASP B 1 489 ? 8.109 43.969 30.844 1 92.62 489 ASP B CA 1
ATOM 8733 C C . ASP B 1 489 ? 7.152 45 30.234 1 92.62 489 ASP B C 1
ATOM 8735 O O . ASP B 1 489 ? 7.406 45.531 29.156 1 92.62 489 ASP B O 1
ATOM 8739 N N . GLY B 1 490 ? 6.215 45.406 31 1 92.12 490 GLY B N 1
ATOM 8740 C CA . GLY B 1 490 ? 5.137 46.219 30.484 1 92.12 490 GLY B CA 1
ATOM 8741 C C . GLY B 1 490 ? 5.605 47.594 30.016 1 92.12 490 GLY B C 1
ATOM 8742 O O . GLY B 1 490 ? 5.188 48.062 28.953 1 92.12 490 GLY B O 1
ATOM 8743 N N . SER B 1 491 ? 6.355 48.25 30.797 1 93.88 491 SER B N 1
ATOM 8744 C CA . SER B 1 491 ? 6.824 49.594 30.469 1 93.88 491 SER B CA 1
ATOM 8745 C C . SER B 1 491 ? 7.699 49.562 29.219 1 93.88 491 SER B C 1
ATOM 8747 O O . SER B 1 491 ? 7.52 50.406 28.312 1 93.88 491 SER B O 1
ATOM 8749 N N . ARG B 1 492 ? 8.523 48.656 29.188 1 95.25 492 ARG B N 1
ATOM 8750 C CA . ARG B 1 492 ? 9.414 48.531 28.047 1 95.25 492 ARG B CA 1
ATOM 8751 C C . ARG B 1 492 ? 8.648 48.125 26.797 1 95.25 492 ARG B C 1
ATOM 8753 O O . ARG B 1 492 ? 8.984 48.562 25.688 1 95.25 492 ARG B O 1
ATOM 8760 N N . LEU B 1 493 ? 7.734 47.312 27 1 96.69 493 LEU B N 1
ATOM 8761 C CA . LEU B 1 493 ? 6.914 46.875 25.875 1 96.69 493 LEU B CA 1
ATOM 8762 C C . LEU B 1 493 ? 6.172 48.031 25.234 1 96.69 493 LEU B C 1
ATOM 8764 O O . LEU B 1 493 ? 6.133 48.125 24 1 96.69 493 LEU B O 1
ATOM 8768 N N . THR B 1 494 ? 5.609 48.875 26.031 1 96.38 494 THR B N 1
ATOM 8769 C CA . THR B 1 494 ? 4.879 50.031 25.516 1 96.38 494 THR B CA 1
ATOM 8770 C C . THR B 1 494 ? 5.816 50.969 24.781 1 96.38 494 THR B C 1
ATOM 8772 O O . THR B 1 494 ? 5.48 51.469 23.703 1 96.38 494 THR B O 1
ATOM 8775 N N . LEU B 1 495 ? 6.922 51.188 25.375 1 96.31 495 LEU B N 1
ATOM 8776 C CA . LEU B 1 495 ? 7.914 52.062 24.75 1 96.31 495 LEU B CA 1
ATOM 8777 C C . LEU B 1 495 ? 8.328 51.5 23.391 1 96.31 495 LEU B C 1
ATOM 8779 O O . LEU B 1 495 ? 8.383 52.25 22.406 1 96.31 495 LEU B O 1
ATOM 8783 N N . HIS B 1 496 ? 8.641 50.25 23.406 1 96.88 496 HIS B N 1
ATOM 8784 C CA . HIS B 1 496 ? 9.102 49.625 22.172 1 96.88 496 HIS B CA 1
ATOM 8785 C C . HIS B 1 496 ? 8.008 49.625 21.109 1 96.88 496 HIS B C 1
ATOM 8787 O O . HIS B 1 496 ? 8.297 49.781 19.922 1 96.88 496 HIS B O 1
ATOM 8793 N N . ARG B 1 497 ? 6.816 49.375 21.484 1 96.44 497 ARG B N 1
ATOM 8794 C CA . ARG B 1 497 ? 5.699 49.438 20.562 1 96.44 497 ARG B CA 1
ATOM 8795 C C . ARG B 1 497 ? 5.566 50.844 19.953 1 96.44 497 ARG B C 1
ATOM 8797 O O . ARG B 1 497 ? 5.395 50.969 18.734 1 96.44 497 ARG B O 1
ATOM 8804 N N . ASP B 1 498 ? 5.688 51.844 20.75 1 96.25 498 ASP B N 1
ATOM 8805 C CA . ASP B 1 498 ? 5.598 53.219 20.25 1 96.25 498 ASP B CA 1
ATOM 8806 C C . ASP B 1 498 ? 6.738 53.531 19.297 1 96.25 498 ASP B C 1
ATOM 8808 O O . ASP B 1 498 ? 6.531 54.188 18.266 1 96.25 498 ASP B O 1
ATOM 8812 N N . MET B 1 499 ? 7.859 53.062 19.688 1 96.75 499 MET B N 1
ATOM 8813 C CA . MET B 1 499 ? 9.016 53.25 18.812 1 96.75 499 MET B CA 1
ATOM 8814 C C . MET B 1 499 ? 8.805 52.531 17.469 1 96.75 499 MET B C 1
ATOM 8816 O O . MET B 1 499 ? 9.18 53.062 16.422 1 96.75 499 MET B O 1
ATOM 8820 N N . CYS B 1 500 ? 8.305 51.375 17.578 1 96.5 500 CYS B N 1
ATOM 8821 C CA . CYS B 1 500 ? 8.023 50.625 16.359 1 96.5 500 CYS B CA 1
ATOM 8822 C C . CYS B 1 500 ? 7.074 51.375 15.445 1 96.5 500 CYS B C 1
ATOM 8824 O O . CYS B 1 500 ? 7.309 51.469 14.242 1 96.5 500 CYS B O 1
ATOM 8826 N N . LEU B 1 501 ? 6.066 51.938 15.984 1 96 501 LEU B N 1
ATOM 8827 C CA . LEU B 1 501 ? 5.082 52.719 15.227 1 96 501 LEU B CA 1
ATOM 8828 C C . LEU B 1 501 ? 5.715 53.938 14.602 1 96 501 LEU B C 1
ATOM 8830 O O . LEU B 1 501 ? 5.43 54.281 13.453 1 96 501 LEU B O 1
ATOM 8834 N N . ASP B 1 502 ? 6.52 54.531 15.367 1 95.75 502 ASP B N 1
ATOM 8835 C CA . ASP B 1 502 ? 7.191 55.75 14.883 1 95.75 502 ASP B CA 1
ATOM 8836 C C . ASP B 1 502 ? 8.117 55.438 13.711 1 95.75 502 ASP B C 1
ATOM 8838 O O . ASP B 1 502 ? 8.156 56.156 12.727 1 95.75 502 ASP B O 1
ATOM 8842 N N . LEU B 1 503 ? 8.797 54.406 13.93 1 95.56 503 LEU B N 1
ATOM 8843 C CA . LEU B 1 503 ? 9.727 54 12.883 1 95.56 503 LEU B CA 1
ATOM 8844 C C . LEU B 1 503 ? 8.969 53.625 11.609 1 95.56 503 LEU B C 1
ATOM 8846 O O . LEU B 1 503 ? 9.422 53.906 10.5 1 95.56 503 LEU B O 1
ATOM 8850 N N . ALA B 1 504 ? 7.918 52.906 11.742 1 95.88 504 ALA B N 1
ATOM 8851 C CA . ALA B 1 504 ? 7.094 52.531 10.594 1 95.88 504 ALA B CA 1
ATOM 8852 C C . ALA B 1 504 ? 6.555 53.781 9.875 1 95.88 504 ALA B C 1
ATOM 8854 O O . ALA B 1 504 ? 6.531 53.812 8.648 1 95.88 504 ALA B O 1
ATOM 8855 N N . LYS B 1 505 ? 6.18 54.719 10.609 1 94.44 505 LYS B N 1
ATOM 8856 C CA . LYS B 1 505 ? 5.68 55.938 10.039 1 94.44 505 LYS B CA 1
ATOM 8857 C C . LYS B 1 505 ? 6.77 56.688 9.258 1 94.44 505 LYS B C 1
ATOM 8859 O O . LYS B 1 505 ? 6.5 57.25 8.195 1 94.44 505 LYS B O 1
ATOM 8864 N N . GLN B 1 506 ? 7.875 56.719 9.797 1 94.5 506 GLN B N 1
ATOM 8865 C CA . GLN B 1 506 ? 9 57.375 9.133 1 94.5 506 GLN B CA 1
ATOM 8866 C C . GLN B 1 506 ? 9.32 56.688 7.801 1 94.5 506 GLN B C 1
ATOM 8868 O O . GLN B 1 506 ? 9.734 57.344 6.852 1 94.5 506 GLN B O 1
ATOM 8873 N N . LYS B 1 507 ? 9.109 55.406 7.801 1 93.88 507 LYS B N 1
ATOM 8874 C CA . LYS B 1 507 ? 9.406 54.688 6.582 1 93.88 507 LYS B CA 1
ATOM 8875 C C . LYS B 1 507 ? 8.195 54.656 5.648 1 93.88 507 LYS B C 1
ATOM 8877 O O . LYS B 1 507 ? 8.242 54.031 4.578 1 93.88 507 LYS B O 1
ATOM 8882 N N . GLY B 1 508 ? 7.062 55.094 6.004 1 92.44 508 GLY B N 1
ATOM 8883 C CA . GLY B 1 508 ? 5.867 55.156 5.176 1 92.44 508 GLY B CA 1
ATOM 8884 C C . GLY B 1 508 ? 5.062 53.875 5.172 1 92.44 508 GLY B C 1
ATOM 8885 O O . GLY B 1 508 ? 4.336 53.594 4.219 1 92.44 508 GLY B O 1
ATOM 8886 N N . VAL B 1 509 ? 5.34 53.062 6.203 1 93.44 509 VAL B N 1
ATOM 8887 C CA . VAL B 1 509 ? 4.609 51.812 6.293 1 93.44 509 VAL B CA 1
ATOM 8888 C C . VAL B 1 509 ? 3.459 51.938 7.289 1 93.44 509 VAL B C 1
ATOM 8890 O O . VAL B 1 509 ? 3.641 52.469 8.391 1 93.44 509 VAL B O 1
ATOM 8893 N N . HIS B 1 510 ? 2.303 51.562 6.867 1 92.19 510 HIS B N 1
ATOM 8894 C CA . HIS B 1 510 ? 1.138 51.594 7.742 1 92.19 510 HIS B CA 1
ATOM 8895 C C . HIS B 1 510 ? 0.886 50.25 8.383 1 92.19 510 HIS B C 1
ATOM 8897 O O . HIS B 1 510 ? 0.636 49.25 7.68 1 92.19 510 HIS B O 1
ATOM 8903 N N . LEU B 1 511 ? 0.914 50.25 9.719 1 94.31 511 LEU B N 1
ATOM 8904 C CA . LEU B 1 511 ? 0.696 49 10.461 1 94.31 511 LEU B CA 1
ATOM 8905 C C . LEU B 1 511 ? -0.745 48.906 10.953 1 94.31 511 LEU B C 1
ATOM 8907 O O . LEU B 1 511 ? -1.054 49.344 12.07 1 94.31 511 LEU B O 1
ATOM 8911 N N . LYS B 1 512 ? -1.543 48.219 10.188 1 91.94 512 LYS B N 1
ATOM 8912 C CA . LYS B 1 512 ? -2.967 48.188 10.5 1 91.94 512 LYS B CA 1
ATOM 8913 C C . LYS B 1 512 ? -3.35 46.812 11.094 1 91.94 512 LYS B C 1
ATOM 8915 O O . LYS B 1 512 ? -4.348 46.719 11.805 1 91.94 512 LYS B O 1
ATOM 8920 N N . THR B 1 513 ? -2.637 45.844 10.742 1 93.19 513 THR B N 1
ATOM 8921 C CA . THR B 1 513 ? -2.938 44.5 11.188 1 93.19 513 THR B CA 1
ATOM 8922 C C . THR B 1 513 ? -1.7 43.844 11.797 1 93.19 513 THR B C 1
ATOM 8924 O O . THR B 1 513 ? -0.589 44.375 11.664 1 93.19 513 THR B O 1
ATOM 8927 N N . PHE B 1 514 ? -1.962 42.781 12.477 1 93.88 514 PHE B N 1
ATOM 8928 C CA . PHE B 1 514 ? -0.854 42 13.016 1 93.88 514 PHE B CA 1
ATOM 8929 C C . PHE B 1 514 ? 0.096 41.562 11.906 1 93.88 514 PHE B C 1
ATOM 8931 O O . PHE B 1 514 ? 1.315 41.594 12.086 1 93.88 514 PHE B O 1
ATOM 8938 N N . GLN B 1 515 ? -0.467 41.219 10.758 1 92.56 515 GLN B N 1
ATOM 8939 C CA . GLN B 1 515 ? 0.32 40.781 9.602 1 92.56 515 GLN B CA 1
ATOM 8940 C C . GLN B 1 515 ? 1.272 41.875 9.148 1 92.56 515 GLN B C 1
ATOM 8942 O O . GLN B 1 515 ? 2.41 41.594 8.758 1 92.56 515 GLN B O 1
ATOM 8947 N N . ASP B 1 516 ? 0.799 43.094 9.211 1 94.12 516 ASP B N 1
ATOM 8948 C CA . ASP B 1 516 ? 1.633 44.219 8.812 1 94.12 516 ASP B CA 1
ATOM 8949 C C . ASP B 1 516 ? 2.857 44.344 9.719 1 94.12 516 ASP B C 1
ATOM 8951 O O . ASP B 1 516 ? 3.965 44.594 9.242 1 94.12 516 ASP B O 1
ATOM 8955 N N . VAL B 1 517 ? 2.572 44.219 10.984 1 95.62 517 VAL B N 1
ATOM 8956 C CA . VAL B 1 517 ? 3.658 44.344 11.953 1 95.62 517 VAL B CA 1
ATOM 8957 C C . VAL B 1 517 ? 4.637 43.188 11.766 1 95.62 517 VAL B C 1
ATOM 8959 O O . VAL B 1 517 ? 5.855 43.375 11.789 1 95.62 517 VAL B O 1
ATOM 8962 N N . TYR B 1 518 ? 4.078 42.062 11.602 1 94.69 518 TYR B N 1
ATOM 8963 C CA . TYR B 1 518 ? 4.867 40.844 11.367 1 94.69 518 TYR B CA 1
ATOM 8964 C C . TYR B 1 518 ? 5.75 41 10.133 1 94.69 518 TYR B C 1
ATOM 8966 O O . TYR B 1 518 ? 6.953 40.75 10.18 1 94.69 518 TYR B O 1
ATOM 8974 N N . ASP B 1 519 ? 5.215 41.531 9.047 1 93.88 519 ASP B N 1
ATOM 8975 C CA . ASP B 1 519 ? 5.945 41.688 7.793 1 93.88 519 ASP B CA 1
ATOM 8976 C C . ASP B 1 519 ? 7.035 42.75 7.934 1 93.88 519 ASP B C 1
ATOM 8978 O O . ASP B 1 519 ? 8.094 42.656 7.312 1 93.88 519 ASP B O 1
ATOM 8982 N N . PHE B 1 520 ? 6.707 43.688 8.766 1 94.94 520 PHE B N 1
ATOM 8983 C CA . PHE B 1 520 ? 7.637 44.781 9 1 94.94 520 PHE B CA 1
ATOM 8984 C C . PHE B 1 520 ? 8.867 44.281 9.758 1 94.94 520 PHE B C 1
ATOM 8986 O O . PHE B 1 520 ? 9.977 44.75 9.508 1 94.94 520 PHE B O 1
ATOM 8993 N N . MET B 1 521 ? 8.688 43.344 10.609 1 96.19 521 MET B N 1
ATOM 8994 C CA . MET B 1 521 ? 9.734 42.969 11.555 1 96.19 521 MET B CA 1
ATOM 8995 C C . MET B 1 521 ? 10.445 41.688 11.102 1 96.19 521 MET B C 1
ATOM 8997 O O . MET B 1 521 ? 11.562 41.406 11.531 1 96.19 521 MET B O 1
ATOM 9001 N N . LYS B 1 522 ? 9.891 40.938 10.195 1 94.31 522 LYS B N 1
ATOM 9002 C CA . LYS B 1 522 ? 10.391 39.594 9.883 1 94.31 522 LYS B CA 1
ATOM 9003 C C . LYS B 1 522 ? 11.555 39.656 8.891 1 94.31 522 LYS B C 1
ATOM 9005 O O . LYS B 1 522 ? 11.789 40.688 8.273 1 94.31 522 LYS B O 1
ATOM 9010 N N . GLY B 1 523 ? 12.312 38.531 8.781 1 90.88 523 GLY B N 1
ATOM 9011 C CA . GLY B 1 523 ? 13.336 38.375 7.762 1 90.88 523 GLY B CA 1
ATOM 9012 C C . GLY B 1 523 ? 14.625 39.094 8.086 1 90.88 523 GLY B C 1
ATOM 9013 O O . GLY B 1 523 ? 14.781 39.656 9.18 1 90.88 523 GLY B O 1
ATOM 9014 N N . ASP B 1 524 ? 15.469 39.156 7.125 1 88.5 524 ASP B N 1
ATOM 9015 C CA . ASP B 1 524 ? 16.781 39.781 7.285 1 88.5 524 ASP B CA 1
ATOM 9016 C C . ASP B 1 524 ? 16.641 41.312 7.371 1 88.5 524 ASP B C 1
ATOM 9018 O O . ASP B 1 524 ? 17.391 41.969 8.102 1 88.5 524 ASP B O 1
ATOM 9022 N N . GLY B 1 525 ? 15.719 41.75 6.688 1 87.06 525 GLY B N 1
ATOM 9023 C CA . GLY B 1 525 ? 15.492 43.188 6.691 1 87.06 525 GLY B CA 1
ATOM 9024 C C . GLY B 1 525 ? 15.023 43.719 8.031 1 87.06 525 GLY B C 1
ATOM 9025 O O . GLY B 1 525 ? 15.219 44.875 8.344 1 87.06 525 GLY B O 1
ATOM 9026 N N . GLY B 1 526 ? 14.469 42.875 8.844 1 92 526 GLY B N 1
ATOM 9027 C CA . GLY B 1 526 ? 13.938 43.281 10.133 1 92 526 GLY B CA 1
ATOM 9028 C C . GLY B 1 526 ? 14.906 43.094 11.281 1 92 526 GLY B C 1
ATOM 9029 O O . GLY B 1 526 ? 14.586 43.375 12.438 1 92 526 GLY B O 1
ATOM 9030 N N . GLU B 1 527 ? 16.078 42.625 11 1 93.06 527 GLU B N 1
ATOM 9031 C CA . GLU B 1 527 ? 17.047 42.281 12.039 1 93.06 527 GLU B CA 1
ATOM 9032 C C . GLU B 1 527 ? 17.406 43.469 12.898 1 93.06 527 GLU B C 1
ATOM 9034 O O . GLU B 1 527 ? 17.406 43.406 14.125 1 93.06 527 GLU B O 1
ATOM 9039 N N . PRO B 1 528 ? 17.672 44.625 12.32 1 93.75 528 PRO B N 1
ATOM 9040 C CA . PRO B 1 528 ? 17.984 45.781 13.148 1 93.75 528 PRO B CA 1
ATOM 9041 C C . PRO B 1 528 ? 16.828 46.188 14.062 1 93.75 528 PRO B C 1
ATOM 9043 O O . PRO B 1 528 ? 17.047 46.625 15.195 1 93.75 528 PRO B O 1
ATOM 9046 N N . LEU B 1 529 ? 15.68 46.031 13.523 1 95.62 529 LEU B N 1
ATOM 9047 C CA . LEU B 1 529 ? 14.5 46.406 14.312 1 95.62 529 LEU B CA 1
ATOM 9048 C C . LEU B 1 529 ? 14.336 45.438 15.492 1 95.62 529 LEU B C 1
ATOM 9050 O O . LEU B 1 529 ? 14.023 45.875 16.609 1 95.62 529 LEU B O 1
ATOM 9054 N N . ARG B 1 530 ? 14.547 44.219 15.289 1 96.12 530 ARG B N 1
ATOM 9055 C CA . ARG B 1 530 ? 14.383 43.219 16.344 1 96.12 530 ARG B CA 1
ATOM 9056 C C . ARG B 1 530 ? 15.43 43.406 17.438 1 96.12 530 ARG B C 1
ATOM 9058 O O . ARG B 1 530 ? 15.148 43.125 18.609 1 96.12 530 ARG B O 1
ATOM 9065 N N . THR B 1 531 ? 16.547 43.844 17.047 1 95.12 531 THR B N 1
ATOM 9066 C CA . THR B 1 531 ? 17.609 44.125 18 1 95.12 531 THR B CA 1
ATOM 9067 C C . THR B 1 531 ? 17.297 45.375 18.812 1 95.12 531 THR B C 1
ATOM 9069 O O . THR B 1 531 ? 17.562 45.438 20.016 1 95.12 531 THR B O 1
ATOM 9072 N N . LEU B 1 532 ? 16.703 46.281 18.125 1 95.75 532 LEU B N 1
ATOM 9073 C CA . LEU B 1 532 ? 16.375 47.594 18.734 1 95.75 532 LEU B CA 1
ATOM 9074 C C . LEU B 1 532 ? 15.164 47.469 19.641 1 95.75 532 LEU B C 1
ATOM 9076 O O . LEU B 1 532 ? 15.07 48.156 20.656 1 95.75 532 LEU B O 1
ATOM 9080 N N . LEU B 1 533 ? 14.25 46.656 19.234 1 96.81 533 LEU B N 1
ATOM 9081 C CA . LEU B 1 533 ? 12.977 46.531 19.938 1 96.81 533 LEU B CA 1
ATOM 9082 C C . LEU B 1 533 ? 12.766 45.125 20.469 1 96.81 533 LEU B C 1
ATOM 9084 O O . LEU B 1 533 ? 11.836 44.438 20.047 1 96.81 533 LEU B O 1
ATOM 9088 N N . PRO B 1 534 ? 13.438 44.688 21.406 1 95.25 534 PRO B N 1
ATOM 9089 C CA . PRO B 1 534 ? 13.414 43.312 21.859 1 95.25 534 PRO B CA 1
ATOM 9090 C C . PRO B 1 534 ? 12.086 42.906 22.5 1 95.25 534 PRO B C 1
ATOM 9092 O O . PRO B 1 534 ? 11.648 41.781 22.359 1 95.25 534 PRO B O 1
ATOM 9095 N N . GLU B 1 535 ? 11.453 43.781 23.172 1 96.06 535 GLU B N 1
ATOM 9096 C CA . GLU B 1 535 ? 10.227 43.438 23.875 1 96.06 535 GLU B CA 1
ATOM 9097 C C . GLU B 1 535 ? 9.078 43.188 22.891 1 96.06 535 GLU B C 1
ATOM 9099 O O . GLU B 1 535 ? 8.242 42.312 23.109 1 96.06 535 GLU B O 1
ATOM 9104 N N . VAL B 1 536 ? 9.008 44 21.953 1 96.19 536 VAL B N 1
ATOM 9105 C CA . VAL B 1 536 ? 7.988 43.812 20.922 1 96.19 536 VAL B CA 1
ATOM 9106 C C . VAL B 1 536 ? 8.289 42.531 20.141 1 96.19 536 VAL B C 1
ATOM 9108 O O . VAL B 1 536 ? 7.379 41.781 19.766 1 96.19 536 VAL B O 1
ATOM 9111 N N . THR B 1 537 ? 9.555 42.312 19.875 1 96.31 537 THR B N 1
ATOM 9112 C CA . THR B 1 537 ? 9.977 41.094 19.188 1 96.31 537 THR B CA 1
ATOM 9113 C C . THR B 1 537 ? 9.547 39.844 19.984 1 96.31 537 THR B C 1
ATOM 9115 O O . THR B 1 537 ? 9.062 38.875 19.422 1 96.31 537 THR B O 1
ATOM 9118 N N . LYS B 1 538 ? 9.742 39.969 21.234 1 95.69 538 LYS B N 1
ATOM 9119 C CA . LYS B 1 538 ? 9.352 38.875 22.125 1 95.69 538 LYS B CA 1
ATOM 9120 C C . LYS B 1 538 ? 7.848 38.625 22.062 1 95.69 538 LYS B C 1
ATOM 9122 O O . LYS B 1 538 ? 7.406 37.469 22.031 1 95.69 538 LYS B O 1
ATOM 9127 N N . LEU B 1 539 ? 7.105 39.625 22.062 1 96.19 539 LEU B N 1
ATOM 9128 C CA . LEU B 1 539 ? 5.656 39.5 21.984 1 96.19 539 LEU B CA 1
ATOM 9129 C C . LEU B 1 539 ? 5.234 38.844 20.688 1 96.19 539 LEU B C 1
ATOM 9131 O O . LEU B 1 539 ? 4.352 37.969 20.688 1 96.19 539 LEU B O 1
ATOM 9135 N N . LEU B 1 540 ? 5.84 39.25 19.609 1 96.19 540 LEU B N 1
ATOM 9136 C CA . LEU B 1 540 ? 5.531 38.656 18.312 1 96.19 540 LEU B CA 1
ATOM 9137 C C . LEU B 1 540 ? 5.887 37.188 18.297 1 96.19 540 LEU B C 1
ATOM 9139 O O . LEU B 1 540 ? 5.133 36.375 17.766 1 96.19 540 LEU B O 1
ATOM 9143 N N . LYS B 1 541 ? 7.004 36.875 18.859 1 95.75 541 LYS B N 1
ATOM 9144 C CA . LYS B 1 541 ? 7.426 35.469 18.938 1 95.75 541 LYS B CA 1
ATOM 9145 C C . LYS B 1 541 ? 6.41 34.625 19.703 1 95.75 541 LYS B C 1
ATOM 9147 O O . LYS B 1 541 ? 6.07 33.531 19.297 1 95.75 541 LYS B O 1
ATOM 9152 N N . LEU B 1 542 ? 5.969 35.156 20.797 1 95.5 542 LEU B N 1
ATOM 9153 C CA . LEU B 1 542 ? 4.992 34.438 21.609 1 95.5 542 LEU B CA 1
ATOM 9154 C C . LEU B 1 542 ? 3.688 34.25 20.859 1 95.5 542 LEU B C 1
ATOM 9156 O O . LEU B 1 542 ? 3.107 33.156 20.891 1 95.5 542 LEU B O 1
ATOM 9160 N N . ALA B 1 543 ? 3.279 35.25 20.156 1 94.69 543 ALA B N 1
ATOM 9161 C CA . ALA B 1 543 ? 2.037 35.156 19.391 1 94.69 543 ALA B CA 1
ATOM 9162 C C . ALA B 1 543 ? 2.148 34.156 18.266 1 94.69 543 ALA B C 1
ATOM 9164 O O . ALA B 1 543 ? 1.209 33.375 18.016 1 94.69 543 ALA B O 1
ATOM 9165 N N . LEU B 1 544 ? 3.303 34.125 17.609 1 96 544 LEU B N 1
ATOM 9166 C CA . LEU B 1 544 ? 3.52 33.281 16.453 1 96 544 LEU B CA 1
ATOM 9167 C C . LEU B 1 544 ? 3.736 31.828 16.906 1 96 544 LEU B C 1
ATOM 9169 O O . LEU B 1 544 ? 3.586 30.891 16.094 1 96 544 LEU B O 1
ATOM 9173 N N . THR B 1 545 ? 4.109 31.594 18.078 1 95.94 545 THR B N 1
ATOM 9174 C CA . THR B 1 545 ? 4.398 30.266 18.609 1 95.94 545 THR B CA 1
ATOM 9175 C C . THR B 1 545 ? 3.109 29.484 18.844 1 95.94 545 THR B C 1
ATOM 9177 O O . THR B 1 545 ? 3.123 28.25 18.922 1 95.94 545 THR B O 1
ATOM 9180 N N . VAL B 1 546 ? 1.983 30.188 19.031 1 94.19 546 VAL B N 1
ATOM 9181 C CA . VAL B 1 546 ? 0.698 29.531 19.25 1 94.19 546 VAL B CA 1
ATOM 9182 C C . VAL B 1 546 ? 0.27 28.797 17.969 1 94.19 546 VAL B C 1
ATOM 9184 O O . VAL B 1 546 ? 0.147 29.406 16.906 1 94.19 546 VAL B O 1
ATOM 9187 N N . PRO B 1 547 ? 0.051 27.5 18.078 1 93.38 547 PRO B N 1
ATOM 9188 C CA . PRO B 1 547 ? -0.308 26.734 16.891 1 93.38 547 PRO B CA 1
ATOM 9189 C C . PRO B 1 547 ? -1.746 26.984 16.438 1 93.38 547 PRO B C 1
ATOM 9191 O O . PRO B 1 547 ? -2.586 27.391 17.234 1 93.38 547 PRO B O 1
ATOM 9194 N N . VAL B 1 548 ? -1.964 26.766 15.188 1 91.31 548 VAL B N 1
ATOM 9195 C CA . VAL B 1 548 ? -3.291 26.984 14.617 1 91.31 548 VAL B CA 1
ATOM 9196 C C . VAL B 1 548 ? -3.924 25.641 14.273 1 91.31 548 VAL B C 1
ATOM 9198 O O . VAL B 1 548 ? -5.133 25.453 14.43 1 91.31 548 VAL B O 1
ATOM 9201 N N . THR B 1 549 ? -3.094 24.797 13.742 1 92.56 549 THR B N 1
ATOM 9202 C CA . THR B 1 549 ? -3.596 23.5 13.281 1 92.56 549 THR B CA 1
ATOM 9203 C C . THR B 1 549 ? -2.672 22.375 13.727 1 92.56 549 THR B C 1
ATOM 9205 O O . THR B 1 549 ? -1.553 22.625 14.18 1 92.56 549 THR B O 1
ATOM 9208 N N . SER B 1 550 ? -3.178 21.172 13.641 1 92.25 550 SER B N 1
ATOM 9209 C CA . SER B 1 550 ? -2.381 19.984 13.93 1 92.25 550 SER B CA 1
ATOM 9210 C C . SER B 1 550 ? -1.95 19.281 12.648 1 92.25 550 SER B C 1
ATOM 9212 O O . SER B 1 550 ? -1.795 18.062 12.633 1 92.25 550 SER B O 1
ATOM 9214 N N . CYS B 1 551 ? -1.777 19.984 11.562 1 90.62 551 CYS B N 1
ATOM 9215 C CA . CYS B 1 551 ? -1.478 19.422 10.25 1 90.62 551 CYS B CA 1
ATOM 9216 C C . CYS B 1 551 ? -0.11 18.75 10.242 1 90.62 551 CYS B C 1
ATOM 9218 O O . CYS B 1 551 ? 0.113 17.797 9.492 1 90.62 551 CYS B O 1
ATOM 9220 N N . CYS B 1 552 ? 0.78 19.297 11.078 1 92.81 552 CYS B N 1
ATOM 9221 C CA . CYS B 1 552 ? 2.102 18.672 11.172 1 92.81 552 CYS B CA 1
ATOM 9222 C C . CYS B 1 552 ? 1.995 17.219 11.586 1 92.81 552 CYS B C 1
ATOM 9224 O O . CYS B 1 552 ? 2.693 16.359 11.047 1 92.81 552 CYS B O 1
ATOM 9226 N N . SER B 1 553 ? 1.155 16.938 12.508 1 92.88 553 SER B N 1
ATOM 9227 C CA . SER B 1 553 ? 0.92 15.555 12.93 1 92.88 553 SER B CA 1
ATOM 9228 C C . SER B 1 553 ? 0.314 14.727 11.805 1 92.88 553 SER B C 1
ATOM 9230 O O . SER B 1 553 ? 0.703 13.578 11.594 1 92.88 553 SER B O 1
ATOM 9232 N N . GLU B 1 554 ? -0.579 15.273 11.102 1 88.81 554 GLU B N 1
ATOM 9233 C CA . GLU B 1 554 ? -1.222 14.562 10 1 88.81 554 GLU B CA 1
ATOM 9234 C C . GLU B 1 554 ? -0.212 14.195 8.922 1 88.81 554 GLU B C 1
ATOM 9236 O O . GLU B 1 554 ? -0.305 13.125 8.312 1 88.81 554 GLU B O 1
ATOM 9241 N N . ARG B 1 555 ? 0.64 15.125 8.672 1 90.31 555 ARG B N 1
ATOM 9242 C CA . ARG B 1 555 ? 1.692 14.844 7.703 1 90.31 555 ARG B CA 1
ATOM 9243 C C . ARG B 1 555 ? 2.566 13.68 8.164 1 90.31 555 ARG B C 1
ATOM 9245 O O . ARG B 1 555 ? 3.004 12.867 7.352 1 90.31 555 ARG B O 1
ATOM 9252 N N . SER B 1 556 ? 2.811 13.672 9.43 1 93.56 556 SER B N 1
ATOM 9253 C CA . SER B 1 556 ? 3.598 12.57 9.977 1 93.56 556 SER B CA 1
ATOM 9254 C C . SER B 1 556 ? 2.877 11.234 9.805 1 93.56 556 SER B C 1
ATOM 9256 O O . SER B 1 556 ? 3.514 10.203 9.586 1 93.56 556 SER B O 1
ATOM 9258 N N . PHE B 1 557 ? 1.54 11.258 9.922 1 92.19 557 PHE B N 1
ATOM 9259 C CA . PHE B 1 557 ? 0.76 10.039 9.719 1 92.19 557 PHE B CA 1
ATOM 9260 C C . PHE B 1 557 ? 0.93 9.516 8.297 1 92.19 557 PHE B C 1
ATOM 9262 O O . PHE B 1 557 ? 1.087 8.312 8.094 1 92.19 557 PHE B O 1
ATOM 9269 N N . SER B 1 558 ? 0.844 10.453 7.379 1 88.88 558 SER B N 1
ATOM 9270 C CA . SER B 1 558 ? 1.052 10.07 5.988 1 88.88 558 SER B CA 1
ATOM 9271 C C . SER B 1 558 ? 2.428 9.445 5.785 1 88.88 558 SER B C 1
ATOM 9273 O O . SER B 1 558 ? 2.57 8.477 5.043 1 88.88 558 SER B O 1
ATOM 9275 N N . GLY B 1 559 ? 3.398 10.039 6.375 1 91.19 559 GLY B N 1
ATOM 9276 C CA . GLY B 1 559 ? 4.742 9.477 6.324 1 91.19 559 GLY B CA 1
ATOM 9277 C C . GLY B 1 559 ? 4.828 8.078 6.902 1 91.19 559 GLY B C 1
ATOM 9278 O O . GLY B 1 559 ? 5.449 7.195 6.305 1 91.19 559 GLY B O 1
ATOM 9279 N N . MET B 1 560 ? 4.195 7.918 8.023 1 93.75 560 MET B N 1
ATOM 9280 C CA . MET B 1 560 ? 4.18 6.605 8.656 1 93.75 560 MET B CA 1
ATOM 9281 C C . MET B 1 560 ? 3.547 5.562 7.742 1 93.75 560 MET B C 1
ATOM 9283 O O . MET B 1 560 ? 4.047 4.441 7.629 1 93.75 560 MET B O 1
ATOM 9287 N N . GLY B 1 561 ? 2.473 5.961 7.125 1 90.56 561 GLY B N 1
ATOM 9288 C CA . GLY B 1 561 ? 1.775 5.051 6.23 1 90.56 561 GLY B CA 1
ATOM 9289 C C . GLY B 1 561 ? 2.629 4.586 5.062 1 90.56 561 GLY B C 1
ATOM 9290 O O . GLY B 1 561 ? 2.479 3.461 4.586 1 90.56 561 GLY B O 1
ATOM 9291 N N . ARG B 1 562 ? 3.527 5.383 4.633 1 89.25 562 ARG B N 1
ATOM 9292 C CA . ARG B 1 562 ? 4.406 5.047 3.518 1 89.25 562 ARG B CA 1
ATOM 9293 C C . ARG B 1 562 ? 5.566 4.176 3.979 1 89.25 562 ARG B C 1
ATOM 9295 O O . ARG B 1 562 ? 6.117 3.4 3.193 1 89.25 562 ARG B O 1
ATOM 9302 N N . LEU B 1 563 ? 5.906 4.34 5.188 1 92.25 563 LEU B N 1
ATOM 9303 C CA . LEU B 1 563 ? 7.09 3.652 5.699 1 92.25 563 LEU B CA 1
ATOM 9304 C C . LEU B 1 563 ? 6.711 2.316 6.328 1 92.25 563 LEU B C 1
ATOM 9306 O O . LEU B 1 563 ? 7.414 1.32 6.156 1 92.25 563 LEU B O 1
ATOM 9310 N N . LYS B 1 564 ? 5.66 2.355 7.074 1 91.69 564 LYS B N 1
ATOM 9311 C CA . LYS B 1 564 ? 5.184 1.123 7.699 1 91.69 564 LYS B CA 1
ATOM 9312 C C . LYS B 1 564 ? 4.051 0.5 6.891 1 91.69 564 LYS B C 1
ATOM 9314 O O . LYS B 1 564 ? 2.875 0.694 7.211 1 91.69 564 LYS B O 1
ATOM 9319 N N . THR B 1 565 ? 4.445 -0.26 5.945 1 85.31 565 THR B N 1
ATOM 9320 C CA . THR B 1 565 ? 3.51 -0.921 5.043 1 85.31 565 THR B CA 1
ATOM 9321 C C . THR B 1 565 ? 3.236 -2.352 5.5 1 85.31 565 THR B C 1
ATOM 9323 O O . THR B 1 565 ? 3.773 -2.797 6.516 1 85.31 565 THR B O 1
ATOM 9326 N N . TYR B 1 566 ? 2.438 -3.043 4.77 1 77.56 566 TYR B N 1
ATOM 9327 C CA . TYR B 1 566 ? 2.129 -4.441 5.051 1 77.56 566 TYR B CA 1
ATOM 9328 C C . TYR B 1 566 ? 3.396 -5.289 5.062 1 77.56 566 TYR B C 1
ATOM 9330 O O . TYR B 1 566 ? 3.561 -6.16 5.922 1 77.56 566 TYR B O 1
ATOM 9338 N N . LEU B 1 567 ? 4.281 -4.945 4.129 1 75.69 567 LEU B N 1
ATOM 9339 C CA . LEU B 1 567 ? 5.512 -5.715 3.994 1 75.69 567 LEU B CA 1
ATOM 9340 C C . LEU B 1 567 ? 6.496 -5.367 5.105 1 75.69 567 LEU B C 1
ATOM 9342 O O . LEU B 1 567 ? 7.438 -6.121 5.363 1 75.69 567 LEU B O 1
ATOM 9346 N N . ARG B 1 568 ? 6.203 -4.191 5.789 1 86 568 ARG B N 1
ATOM 9347 C CA . ARG B 1 568 ? 7.098 -3.729 6.844 1 86 568 ARG B CA 1
ATOM 9348 C C . ARG B 1 568 ? 6.355 -3.59 8.172 1 86 568 ARG B C 1
ATOM 9350 O O . ARG B 1 568 ? 6.645 -2.688 8.961 1 86 568 ARG B O 1
ATOM 9357 N N . SER B 1 569 ? 5.414 -4.344 8.375 1 82.19 569 SER B N 1
ATOM 9358 C CA . SER B 1 569 ? 4.527 -4.199 9.523 1 82.19 569 SER B CA 1
ATOM 9359 C C . SER B 1 569 ? 5.176 -4.746 10.797 1 82.19 569 SER B C 1
ATOM 9361 O O . SER B 1 569 ? 4.73 -4.445 11.906 1 82.19 569 SER B O 1
ATOM 9363 N N . THR B 1 570 ? 6.25 -5.547 10.672 1 81 570 THR B N 1
ATOM 9364 C CA . THR B 1 570 ? 6.891 -6.152 11.828 1 81 570 THR B CA 1
ATOM 9365 C C . THR B 1 570 ? 7.953 -5.223 12.406 1 81 570 THR B C 1
ATOM 9367 O O . THR B 1 570 ? 8.617 -5.566 13.391 1 81 570 THR B O 1
ATOM 9370 N N . MET B 1 571 ? 8.094 -4.133 11.797 1 87.88 571 MET B N 1
ATOM 9371 C CA . MET B 1 571 ? 9.078 -3.152 12.25 1 87.88 571 MET B CA 1
ATOM 9372 C C . MET B 1 571 ? 8.789 -2.721 13.688 1 87.88 571 MET B C 1
ATOM 9374 O O . MET B 1 571 ? 7.652 -2.385 14.023 1 87.88 571 MET B O 1
ATOM 9378 N N . GLY B 1 572 ? 9.812 -2.723 14.508 1 89.38 572 GLY B N 1
ATOM 9379 C CA . GLY B 1 572 ? 9.664 -2.299 15.891 1 89.38 572 GLY B CA 1
ATOM 9380 C C . GLY B 1 572 ? 9.516 -0.796 16.047 1 89.38 572 GLY B C 1
ATOM 9381 O O . GLY B 1 572 ? 9.812 -0.041 15.117 1 89.38 572 GLY B O 1
ATOM 9382 N N . GLN B 1 573 ? 9.141 -0.369 17.203 1 92.44 573 GLN B N 1
ATOM 9383 C CA . GLN B 1 573 ? 8.828 1.03 17.484 1 92.44 573 GLN B CA 1
ATOM 9384 C C . GLN B 1 573 ? 10.07 1.904 17.344 1 92.44 573 GLN B C 1
ATOM 9386 O O . GLN B 1 573 ? 10.016 2.984 16.75 1 92.44 573 GLN B O 1
ATOM 9391 N N . ALA B 1 574 ? 11.172 1.452 17.922 1 93.25 574 ALA B N 1
ATOM 9392 C CA . ALA B 1 574 ? 12.391 2.246 17.875 1 93.25 574 ALA B CA 1
ATOM 9393 C C . ALA B 1 574 ? 12.875 2.445 16.453 1 93.25 574 ALA B C 1
ATOM 9395 O O . ALA B 1 574 ? 13.219 3.561 16.047 1 93.25 574 ALA B O 1
ATOM 9396 N N . ARG B 1 575 ? 12.93 1.387 15.734 1 94 575 ARG B N 1
ATOM 9397 C CA . ARG B 1 575 ? 13.367 1.459 14.344 1 94 575 ARG B CA 1
ATOM 9398 C C . ARG B 1 575 ? 12.445 2.355 13.523 1 94 575 ARG B C 1
ATOM 9400 O O . ARG B 1 575 ? 12.914 3.158 12.711 1 94 575 ARG B O 1
ATOM 9407 N N . LEU B 1 576 ? 11.156 2.168 13.75 1 94.88 576 LEU B N 1
ATOM 9408 C CA . LEU B 1 576 ? 10.188 3.016 13.07 1 94.88 576 LEU B CA 1
ATOM 9409 C C . LEU B 1 576 ? 10.477 4.488 13.32 1 94.88 576 LEU B C 1
ATOM 9411 O O . LEU B 1 576 ? 10.531 5.289 12.383 1 94.88 576 LEU B O 1
ATOM 9415 N N . ASN B 1 577 ? 10.727 4.855 14.516 1 96.25 577 ASN B N 1
ATOM 9416 C CA . ASN B 1 577 ? 10.969 6.246 14.883 1 96.25 577 ASN B CA 1
ATOM 9417 C C . ASN B 1 577 ? 12.242 6.781 14.25 1 96.25 577 ASN B C 1
ATOM 9419 O O . ASN B 1 577 ? 12.281 7.914 13.766 1 96.25 577 ASN B O 1
ATOM 9423 N N . HIS B 1 578 ? 13.273 5.98 14.336 1 97.25 578 HIS B N 1
ATOM 9424 C CA . HIS B 1 578 ? 14.539 6.43 13.766 1 97.25 578 HIS B CA 1
ATOM 9425 C C . HIS B 1 578 ? 14.406 6.691 12.266 1 97.25 578 HIS B C 1
ATOM 9427 O O . HIS B 1 578 ? 14.875 7.719 11.766 1 97.25 578 HIS B O 1
ATOM 9433 N N . ILE B 1 579 ? 13.719 5.797 11.578 1 96.81 579 ILE B N 1
ATOM 9434 C CA . ILE B 1 579 ? 13.57 5.918 10.133 1 96.81 579 ILE B CA 1
ATOM 9435 C C . ILE B 1 579 ? 12.648 7.094 9.812 1 96.81 579 ILE B C 1
ATOM 9437 O O . ILE B 1 579 ? 12.906 7.855 8.883 1 96.81 579 ILE B O 1
ATOM 9441 N N . VAL B 1 580 ? 11.586 7.254 10.547 1 97.25 580 VAL B N 1
ATOM 9442 C CA . VAL B 1 580 ? 10.617 8.312 10.266 1 97.25 580 VAL B CA 1
ATOM 9443 C C . VAL B 1 580 ? 11.266 9.672 10.508 1 97.25 580 VAL B C 1
ATOM 9445 O O . VAL B 1 580 ? 10.984 10.641 9.789 1 97.25 580 VAL B O 1
ATOM 9448 N N . ILE B 1 581 ? 12.078 9.773 11.547 1 97.81 581 ILE B N 1
ATOM 9449 C CA . ILE B 1 581 ? 12.766 11.023 11.836 1 97.81 581 ILE B CA 1
ATOM 9450 C C . ILE B 1 581 ? 13.68 11.398 10.664 1 97.81 581 ILE B C 1
ATOM 9452 O O . ILE B 1 581 ? 13.68 12.547 10.211 1 97.81 581 ILE B O 1
ATOM 9456 N N . MET B 1 582 ? 14.414 10.414 10.188 1 97.88 582 MET B N 1
ATOM 9457 C CA . MET B 1 582 ? 15.312 10.641 9.055 1 97.88 582 MET B CA 1
ATOM 9458 C C . MET B 1 582 ? 14.523 11.047 7.816 1 97.88 582 MET B C 1
ATOM 9460 O O . MET B 1 582 ? 14.953 11.906 7.051 1 97.88 582 MET B O 1
ATOM 9464 N N . ASN B 1 583 ? 13.391 10.414 7.609 1 97.06 583 ASN B N 1
ATOM 9465 C CA . ASN B 1 583 ? 12.562 10.656 6.438 1 97.06 583 ASN B CA 1
ATOM 9466 C C . ASN B 1 583 ? 11.828 11.992 6.531 1 97.06 583 ASN B C 1
ATOM 9468 O O . ASN B 1 583 ? 11.711 12.711 5.535 1 97.06 583 ASN B O 1
ATOM 9472 N N . SER B 1 584 ? 11.312 12.391 7.688 1 96.38 584 SER B N 1
ATOM 9473 C CA . SER B 1 584 ? 10.523 13.602 7.879 1 96.38 584 SER B CA 1
ATOM 9474 C C . SER B 1 584 ? 11.406 14.844 7.84 1 96.38 584 SER B C 1
ATOM 9476 O O . SER B 1 584 ? 10.945 15.93 7.48 1 96.38 584 SER B O 1
ATOM 9478 N N . HIS B 1 585 ? 12.648 14.672 8.297 1 97.44 585 HIS B N 1
ATOM 9479 C CA . HIS B 1 585 ? 13.602 15.781 8.328 1 97.44 585 HIS B CA 1
ATOM 9480 C C . HIS B 1 585 ? 14.766 15.539 7.371 1 97.44 585 HIS B C 1
ATOM 9482 O O . HIS B 1 585 ? 15.93 15.68 7.754 1 97.44 585 HIS B O 1
ATOM 9488 N N . LYS B 1 586 ? 14.445 15.172 6.191 1 95.25 586 LYS B N 1
ATOM 9489 C CA . LYS B 1 586 ? 15.453 14.773 5.211 1 95.25 586 LYS B CA 1
ATOM 9490 C C . LYS B 1 586 ? 16.438 15.914 4.945 1 95.25 586 LYS B C 1
ATOM 9492 O O . LYS B 1 586 ? 17.625 15.672 4.723 1 95.25 586 LYS B O 1
ATOM 9497 N N . GLU B 1 587 ? 16 17.156 4.957 1 93.88 587 GLU B N 1
ATOM 9498 C CA . GLU B 1 587 ? 16.875 18.297 4.699 1 93.88 587 GLU B CA 1
ATOM 9499 C C . GLU B 1 587 ? 17.969 18.406 5.762 1 93.88 587 GLU B C 1
ATOM 9501 O O . GLU B 1 587 ? 19.125 18.719 5.449 1 93.88 587 GLU B O 1
ATOM 9506 N N . VAL B 1 588 ? 17.578 18.156 6.945 1 96.5 588 VAL B N 1
ATOM 9507 C CA . VAL B 1 588 ? 18.531 18.203 8.047 1 96.5 588 VAL B CA 1
ATOM 9508 C C . VAL B 1 588 ? 19.422 16.953 8.008 1 96.5 588 VAL B C 1
ATOM 9510 O O . VAL B 1 588 ? 20.641 17.047 8.211 1 96.5 588 VAL B O 1
ATOM 9513 N N . ALA B 1 589 ? 18.812 15.828 7.742 1 97.56 589 ALA B N 1
ATOM 9514 C CA . ALA B 1 589 ? 19.531 14.555 7.727 1 97.56 589 ALA B CA 1
ATOM 9515 C C . ALA B 1 589 ? 20.594 14.539 6.641 1 97.56 589 ALA B C 1
ATOM 9517 O O . ALA B 1 589 ? 21.688 14 6.844 1 97.56 589 ALA B O 1
ATOM 9518 N N . ARG B 1 590 ? 20.375 15.141 5.523 1 95.88 590 ARG B N 1
ATOM 9519 C CA . ARG B 1 590 ? 21.297 15.141 4.395 1 95.88 590 ARG B CA 1
ATOM 9520 C C . ARG B 1 590 ? 22.5 16.031 4.68 1 95.88 590 ARG B C 1
ATOM 9522 O O . ARG B 1 590 ? 23.562 15.859 4.062 1 95.88 590 ARG B O 1
ATOM 9529 N N . GLN B 1 591 ? 22.375 16.891 5.59 1 95.25 591 GLN B N 1
ATOM 9530 C CA . GLN B 1 591 ? 23.453 17.812 5.918 1 95.25 591 GLN B CA 1
ATOM 9531 C C . GLN B 1 591 ? 24.312 17.281 7.062 1 95.25 591 GLN B C 1
ATOM 9533 O O . GLN B 1 591 ? 25.25 17.938 7.508 1 95.25 591 GLN B O 1
ATOM 9538 N N . GLN B 1 592 ? 24.047 16.109 7.48 1 96.44 592 GLN B N 1
ATOM 9539 C CA . GLN B 1 592 ? 24.812 15.523 8.57 1 96.44 592 GLN B CA 1
ATOM 9540 C C . GLN B 1 592 ? 26.266 15.312 8.18 1 96.44 592 GLN B C 1
ATOM 9542 O O . GLN B 1 592 ? 26.562 14.984 7.031 1 96.44 592 GLN B O 1
ATOM 9547 N N . ASP B 1 593 ? 27.125 15.539 9.117 1 96.19 593 ASP B N 1
ATOM 9548 C CA . ASP B 1 593 ? 28.531 15.227 8.945 1 96.19 593 ASP B CA 1
ATOM 9549 C C . ASP B 1 593 ? 28.812 13.75 9.227 1 96.19 593 ASP B C 1
ATOM 9551 O O . ASP B 1 593 ? 29.047 13.367 10.375 1 96.19 593 ASP B O 1
ATOM 9555 N N . LEU B 1 594 ? 28.969 12.969 8.234 1 96 594 LEU B N 1
ATOM 9556 C CA . LEU B 1 594 ? 29.078 11.516 8.367 1 96 594 LEU B CA 1
ATOM 9557 C C . LEU B 1 594 ? 30.422 11.133 8.977 1 96 594 LEU B C 1
ATOM 9559 O O . LEU B 1 594 ? 30.562 10.039 9.539 1 96 594 LEU B O 1
ATOM 9563 N N . ASP B 1 595 ? 31.406 12.016 8.852 1 94.75 595 ASP B N 1
ATOM 9564 C CA . ASP B 1 595 ? 32.688 11.742 9.5 1 94.75 595 ASP B CA 1
ATOM 9565 C C . ASP B 1 595 ? 32.562 11.711 11.016 1 94.75 595 ASP B C 1
ATOM 9567 O O . ASP B 1 595 ? 33.125 10.844 11.68 1 94.75 595 ASP B O 1
ATOM 9571 N N . ILE B 1 596 ? 31.766 12.625 11.453 1 95.19 596 ILE B N 1
ATOM 9572 C CA . ILE B 1 596 ? 31.547 12.703 12.891 1 95.19 596 ILE B CA 1
ATOM 9573 C C . ILE B 1 596 ? 30.75 11.477 13.352 1 95.19 596 ILE B C 1
ATOM 9575 O O . ILE B 1 596 ? 31.047 10.891 14.391 1 95.19 596 ILE B O 1
ATOM 9579 N N . ILE B 1 597 ? 29.781 11.117 12.625 1 95.44 597 ILE B N 1
ATOM 9580 C CA . ILE B 1 597 ? 28.969 9.953 12.961 1 95.44 597 ILE B CA 1
ATOM 9581 C C . ILE B 1 597 ? 29.828 8.695 12.93 1 95.44 597 ILE B C 1
ATOM 9583 O O . ILE B 1 597 ? 29.688 7.82 13.789 1 95.44 597 ILE B O 1
ATOM 9587 N N . ALA B 1 598 ? 30.75 8.57 11.938 1 94.06 598 ALA B N 1
ATOM 9588 C CA . ALA B 1 598 ? 31.656 7.434 11.828 1 94.06 598 ALA B CA 1
ATOM 9589 C C . ALA B 1 598 ? 32.562 7.348 13.047 1 94.06 598 ALA B C 1
ATOM 9591 O O . ALA B 1 598 ? 32.812 6.262 13.586 1 94.06 598 ALA B O 1
ATOM 9592 N N . ASP B 1 599 ? 33.062 8.484 13.414 1 92.44 599 ASP B N 1
ATOM 9593 C CA . ASP B 1 599 ? 33.938 8.531 14.578 1 92.44 599 ASP B CA 1
ATOM 9594 C C . ASP B 1 599 ? 33.188 8.078 15.836 1 92.44 599 ASP B C 1
ATOM 9596 O O . ASP B 1 599 ? 33.75 7.309 16.641 1 92.44 599 ASP B O 1
ATOM 9600 N N . ASN B 1 600 ? 31.984 8.57 15.992 1 91.69 600 ASN B N 1
ATOM 9601 C CA . ASN B 1 600 ? 31.172 8.18 17.141 1 91.69 600 ASN B CA 1
ATOM 9602 C C . ASN B 1 600 ? 30.875 6.684 17.125 1 91.69 600 ASN B C 1
ATOM 9604 O O . ASN B 1 600 ? 30.859 6.035 18.172 1 91.69 600 ASN B O 1
ATOM 9608 N N . PHE B 1 601 ? 30.656 6.16 15.984 1 91.44 601 PHE B N 1
ATOM 9609 C CA . PHE B 1 601 ? 30.328 4.742 15.828 1 91.44 601 PHE B CA 1
ATOM 9610 C C . PHE B 1 601 ? 31.531 3.879 16.188 1 91.44 601 PHE B C 1
ATOM 9612 O O . PHE B 1 601 ? 31.406 2.885 16.906 1 91.44 601 PHE B O 1
ATOM 9619 N N . ILE B 1 602 ? 32.719 4.27 15.68 1 87.44 602 ILE B N 1
ATOM 9620 C CA . ILE B 1 602 ? 33.938 3.529 15.945 1 87.44 602 ILE B CA 1
ATOM 9621 C C . ILE B 1 602 ? 34.25 3.57 17.438 1 87.44 602 ILE B C 1
ATOM 9623 O O . ILE B 1 602 ? 34.656 2.557 18.016 1 87.44 602 ILE B O 1
ATOM 9627 N N . MET B 1 603 ? 34.031 4.684 17.922 1 83.25 603 MET B N 1
ATOM 9628 C CA . MET B 1 603 ? 34.312 4.852 19.344 1 83.25 603 MET B CA 1
ATOM 9629 C C . MET B 1 603 ? 33.375 3.961 20.172 1 83.25 603 MET B C 1
ATOM 9631 O O . MET B 1 603 ? 33.812 3.395 21.188 1 83.25 603 MET B O 1
ATOM 9635 N N . HIS B 1 604 ? 32.188 3.887 19.766 1 81.06 604 HIS B N 1
ATOM 9636 C CA . HIS B 1 604 ? 31.219 3.059 20.453 1 81.06 604 HIS B CA 1
ATOM 9637 C C . HIS B 1 604 ? 31.578 1.579 20.344 1 81.06 604 HIS B C 1
ATOM 9639 O O . HIS B 1 604 ? 31.281 0.797 21.25 1 81.06 604 HIS B O 1
ATOM 9645 N N . LYS B 1 605 ? 32.125 1.152 19.188 1 74.75 605 LYS B N 1
ATOM 9646 C CA . LYS B 1 605 ? 32.438 -0.254 18.984 1 74.75 605 LYS B CA 1
ATOM 9647 C C . LYS B 1 605 ? 33.781 -0.607 19.656 1 74.75 605 LYS B C 1
ATOM 9649 O O . LYS B 1 605 ? 33.969 -1.749 20.062 1 74.75 605 LYS B O 1
ATOM 9654 N N . ILE B 1 606 ? 34.688 0.271 19.594 1 50.91 606 ILE B N 1
ATOM 9655 C CA . ILE B 1 606 ? 35.938 0.018 20.312 1 50.91 606 ILE B CA 1
ATOM 9656 C C . ILE B 1 606 ? 35.656 -0.083 21.812 1 50.91 606 ILE B C 1
ATOM 9658 O O . ILE B 1 606 ? 36.25 -0.903 22.5 1 50.91 606 ILE B O 1
ATOM 9662 N N . LEU B 1 607 ? 34.719 0.701 22.109 1 41.81 607 LEU B N 1
ATOM 9663 C CA . LEU B 1 607 ? 34.406 0.672 23.531 1 41.81 607 LEU B CA 1
ATOM 9664 C C . LEU B 1 607 ? 33.625 -0.572 23.891 1 41.81 607 LEU B C 1
ATOM 9666 O O . LEU B 1 607 ? 33.531 -0.952 25.062 1 41.81 607 LEU B O 1
ATOM 9670 N N . PHE B 1 608 ? 32.875 -1.127 23.016 1 42.16 608 PHE B N 1
ATOM 9671 C CA . PHE B 1 608 ? 32.188 -2.373 23.344 1 42.16 608 PHE B CA 1
ATOM 9672 C C . PHE B 1 608 ? 32.812 -3.545 22.578 1 42.16 608 PHE B C 1
ATOM 9674 O O . PHE B 1 608 ? 33.156 -3.412 21.406 1 42.16 608 PHE B O 1
#

Sequence (1216 aa):
MTPLKTKSLERFRSHEKCYLHRTASIMAATNAGVNVAASLSAGKQKQMADARIALLAILSTLQFLSCQGVAIRGKTDQESNFMQMLYVRAKDIPELKSWVARQESKWLSHDILNEMIEMMAHDVLRKLIGEVQSAGVFSVIMDETTDITVKEQVSVCLRYVTENLEPEERFLGFYETSKTTADTLFQLLKDVLMRFALPVNKCRGQCYDGASNVSGIRTGLQARMQALVPRAQYIHCTAHVVNLVVHDVSENIPACRNFLVTLIRNSPKRLAWFQEFQDDNASSLRPLCPTRWTLKTASLLSIASNYSVLLEFLEDLSEKERGEAGGKANGLLMHLLKFSTFFSLKLMLKFFSRMETVNVALQNSQLHLQKARQLIDTLREDIKCLREGFQEFWKNTTAEAHVLDLDSPNVPRLRRIPRRLDSGGAAHSFETPEAMYRQQYFELMDTASASLNCRFNPSVFKHMQDVEDFVTGKANCKDIIQFYEDDMDGSRLTLHRDMCLDLAKQKGVHLKTFQDVYDFMKGDGGEPLRTLLPEVTKLLKLALTVPVTSCCSERSFSGMGRLKTYLRSTMGQARLNHIVIMNSHKEVARQQDLDIIADNFIMHKILFMTPLKTKSLERFRSHEKCYLHRTASIMAATNAGVNVAASLSAGKQKQMADARIALLAILSTLQFLSCQGVAIRGKTDQESNFMQMLYVRAKDIPELKSWVARQESKWLSHDILNEMIEMMAHDVLRKLIGEVQSAGVFSVIMDETTDITVKEQVSVCLRYVTENLEPEERFLGFYETSKTTADTLFQLLKDVLMRFALPVNKCRGQCYDGASNVSGIRTGLQARMQALVPRAQYIHCTAHVVNLVVHDVSENIPACRNFLVTLIRNSPKRLAWFQEFQDDNASSLRPLCPTRWTLKTASLLSIASNYSVLLEFLEDLSEKERGEAGGKANGLLMHLLKFSTFFSLKLMLKFFSRMETVNVALQNSQLHLQKARQLIDTLREDIKCLREGFQEFWKNTTAEAHVLDLDSPNVPRLRRIPRRLDSGGAAHSFETPEAMYRQQYFELMDTASASLNCRFNPSVFKHMQDVEDFVTGKANCKDIIQFYEDDMDGSRLTLHRDMCLDLAKQKGVHLKTFQDVYDFMKGDGGEPLRTLLPEVTKLLKLALTVPVTSCCSERSFSGMGRLKTYLRSTMGQARLNHIVIMNSHKEVARQQDLDIIADNFIMHKILF

pLDDT: mean 84.74, std 17.0, range [23.52, 98.19]